Protein AF-A0AAD2HVL0-F1 (afdb_monomer_lite)

InterPro domains:
  IPR004648 Tetrapeptide transporter, OPT1/isp4 [PTHR22601] (493-923)
  IPR004813 Oligopeptide transporter, OPT superfamily [PF03169] (166-451)
  IPR004813 Oligopeptide transporter, OPT superfamily [PF03169] (498-897)
  IPR004813 Oligopeptide transporter, OPT superfamily [TIGR00728] (150-898)

Foldseek 3Di:
DDDDDDDDDDDDDDDDDPPDDDPVVVVVVVVVVVVVVVVVVVVVVVVVPPDPDPPPPLVVLCLQQVHDSVLLVQLLVQLVVDDPVLLLVLLVVCCVQCVQALQARVSSNVLSCCLPPPPVCVVDPVSNVVSSSSSSSLSSSQQQHARGSLLRLQFDLDDDPVDDAPAPLLVVLLLVLLQPLLQQLLQQLLFVVGFHAALLLSLVVSLVVQVVQCPADQDWDADPNDIHGSHPDDDALNSSLLSSLLNRLSNDQQCLCLLLVLVVQDPVVVVVVVVCVVDPDPVVVVVVPPDDPPVVVVVVVVVVVVSLVLSLLLLLLQSLLLLLLLLLLLLLLLLQFFQASLLQLLVLSLVSLSSCLSHPFQQDQFVNGRDGLVVLLVVLLVVLLVVLCCCPAVFVCQAAVQVQCLVPQFDLVSCQDCFFFQHQNPDLAGHPHVCLQPVAHFLLRFFQQQQPNQPPPPPDPPPDDDPDDDPDPPVPPPVCPVVLVRLLQGYLVNLSVVVSVVLVVCCVVCQQPQLQFFSFALFKAFQLRHGDDQVQQADPVQFGDPQSDLQGGDIGDHSLNLLLLLLLLLLQLLLVLLCCLSVVVSVVLSVVVVVDPPDDSCVVHVGSLSVLLPVFDADDSVVSVVSSVVSLVSQLCSCPVGDLVEHSCLLVLLSVLLVSVLSSQSSCCSNGVDGSFCQVVQLQVQLVVQPRALSSSSSSSSSNGSSSVSSNSSSSSSNSCSSNSNRNVSSVVSSSVSSSSSSVSSSVSVSCQSPPQPPALPPVRPQRSVRVVSVSSVSSSVVPPRNHCCQQQNVQHSSVVSNCSNVCSNCVVPVLSVVCVVDVSSSNHPPSSNSNSSNQTHSGHVSSHSSSNVVSCVLNPVCCSPRVSCSSNHSSSSVSSSSSSSSVSVVCCCVVDVRVPHHDDDCSVCVSCDHCSNVSDRSDRNDPVSGDDDDSNRGD

Structure (mmCIF, N/CA/C/O backbone):
data_AF-A0AAD2HVL0-F1
#
_entry.id   AF-A0AAD2HVL0-F1
#
loop_
_atom_site.group_PDB
_atom_site.id
_atom_site.type_symbol
_atom_site.label_atom_id
_atom_site.label_alt_id
_atom_site.label_comp_id
_atom_site.label_asym_id
_atom_site.label_entity_id
_atom_site.label_seq_id
_atom_site.pdbx_PDB_ins_code
_atom_site.Cartn_x
_atom_site.Cartn_y
_atom_site.Cartn_z
_atom_site.occupancy
_atom_site.B_iso_or_equiv
_atom_site.auth_seq_id
_atom_site.auth_comp_id
_atom_site.auth_asym_id
_atom_site.auth_atom_id
_atom_site.pdbx_PDB_model_num
ATOM 1 N N . MET A 1 1 ? 87.526 -24.181 8.440 1.00 32.03 1 MET A N 1
ATOM 2 C CA . MET A 1 1 ? 87.439 -22.928 7.664 1.00 32.03 1 MET A CA 1
ATOM 3 C C . MET A 1 1 ? 86.331 -22.134 8.340 1.00 32.03 1 MET A C 1
ATOM 5 O O . MET A 1 1 ? 85.196 -22.575 8.261 1.00 32.03 1 MET A O 1
ATOM 9 N N . GLN A 1 2 ? 86.684 -21.385 9.392 1.00 25.36 2 GLN A N 1
ATOM 10 C CA . GLN A 1 2 ? 86.914 -19.922 9.362 1.00 25.36 2 GLN A CA 1
ATOM 11 C C . GLN A 1 2 ? 85.606 -19.179 9.026 1.00 25.36 2 GLN A C 1
ATOM 13 O O . GLN A 1 2 ? 85.064 -19.403 7.951 1.00 25.36 2 GLN A O 1
ATOM 18 N N . GLU A 1 3 ? 84.938 -18.584 10.029 1.00 23.61 3 GLU A N 1
ATOM 19 C CA . GLU A 1 3 ? 85.052 -17.149 10.427 1.00 23.61 3 GLU A CA 1
ATOM 20 C C . GLU A 1 3 ? 84.408 -16.220 9.370 1.00 23.61 3 GLU A C 1
ATOM 22 O O . GLU A 1 3 ? 84.697 -16.385 8.193 1.00 23.61 3 GLU A O 1
ATOM 27 N N . SER A 1 4 ? 83.560 -15.221 9.649 1.00 23.33 4 SER A N 1
ATOM 28 C CA . SER A 1 4 ? 82.766 -14.801 10.829 1.00 23.33 4 SER A CA 1
ATOM 29 C C . SER A 1 4 ? 81.540 -13.972 10.299 1.00 23.33 4 SER A C 1
ATOM 31 O O . SER A 1 4 ? 81.357 -13.920 9.085 1.00 23.33 4 SER A O 1
ATOM 33 N N . GLU A 1 5 ? 80.596 -13.355 11.033 1.00 27.11 5 GLU A N 1
ATOM 34 C CA . GLU A 1 5 ? 80.420 -13.067 12.469 1.00 27.11 5 GLU A CA 1
ATOM 35 C C . GLU A 1 5 ? 78.942 -12.717 12.818 1.00 27.11 5 GLU A C 1
ATOM 37 O O . GLU A 1 5 ? 78.179 -12.293 11.957 1.00 27.11 5 GLU A O 1
ATOM 42 N N . GLY A 1 6 ? 78.571 -12.790 14.106 1.00 24.12 6 GLY A N 1
ATOM 43 C CA . GLY A 1 6 ? 77.857 -11.693 14.791 1.00 24.12 6 GLY A CA 1
ATOM 44 C C . GLY A 1 6 ? 76.332 -11.496 14.657 1.00 24.12 6 GLY A C 1
ATOM 45 O O . GLY A 1 6 ? 75.898 -10.485 14.116 1.00 24.12 6 GLY A O 1
ATOM 46 N N . MET A 1 7 ? 75.513 -12.321 15.327 1.00 23.73 7 MET A N 1
ATOM 47 C CA . MET A 1 7 ? 74.175 -11.904 15.804 1.00 23.73 7 MET A CA 1
ATOM 48 C C . MET A 1 7 ? 73.937 -12.386 17.242 1.00 23.73 7 MET A C 1
ATOM 50 O O . MET A 1 7 ? 73.742 -13.575 17.489 1.00 23.73 7 MET A O 1
ATOM 54 N N . GLY A 1 8 ? 73.980 -11.452 18.195 1.00 24.17 8 GLY A N 1
ATOM 55 C CA . GLY A 1 8 ? 73.719 -11.706 19.612 1.00 24.17 8 GLY A CA 1
ATOM 56 C C . GLY A 1 8 ? 72.229 -11.661 19.962 1.00 24.17 8 GLY A C 1
ATOM 57 O O . GLY A 1 8 ? 71.459 -10.909 19.369 1.00 24.17 8 GLY A O 1
ATOM 58 N N . VAL A 1 9 ? 71.838 -12.456 20.958 1.00 27.98 9 VAL A N 1
ATOM 59 C CA . VAL A 1 9 ? 70.497 -12.456 21.560 1.00 27.98 9 VAL A CA 1
ATOM 60 C C . VAL A 1 9 ? 70.470 -11.489 22.744 1.00 27.98 9 VAL A C 1
ATOM 62 O O . VAL A 1 9 ? 71.277 -11.655 23.656 1.00 27.98 9 VAL A O 1
ATOM 65 N N . SER A 1 10 ? 69.499 -10.570 22.803 1.00 21.80 10 SER A N 1
ATOM 66 C CA . SER A 1 10 ? 69.047 -9.992 24.080 1.00 21.80 10 SER A CA 1
ATOM 67 C C . SER A 1 10 ? 67.657 -9.344 24.004 1.00 21.80 10 SER A C 1
ATOM 69 O O . SER A 1 10 ? 67.450 -8.390 23.262 1.00 21.80 10 SER A O 1
ATOM 71 N N . GLU A 1 11 ? 66.780 -9.831 24.883 1.00 23.42 11 GLU A N 1
ATOM 72 C CA . GLU A 1 11 ? 65.733 -9.093 25.611 1.00 23.42 11 GLU A CA 1
ATOM 73 C C . GLU A 1 11 ? 64.478 -8.562 24.886 1.00 23.42 11 GLU A C 1
ATOM 75 O O . GLU A 1 11 ? 64.481 -7.697 24.015 1.00 23.42 11 GLU A O 1
ATOM 80 N N . SER A 1 12 ? 63.341 -9.050 25.388 1.00 24.33 12 SER A N 1
ATOM 81 C CA . SER A 1 12 ? 61.992 -8.536 25.162 1.00 24.33 12 SER A CA 1
ATOM 82 C C . SER A 1 12 ? 61.773 -7.163 25.817 1.00 24.33 12 SER A C 1
ATOM 84 O O . SER A 1 12 ? 62.052 -7.027 27.014 1.00 24.33 12 SER A O 1
ATOM 86 N N . PRO A 1 13 ? 61.146 -6.184 25.141 1.00 26.78 13 PRO A N 1
ATOM 87 C CA . PRO A 1 13 ? 60.642 -4.994 25.811 1.00 26.78 13 PRO A CA 1
ATOM 88 C C . PRO A 1 13 ? 59.365 -5.331 26.594 1.00 26.78 13 PRO A C 1
ATOM 90 O O . PRO A 1 13 ? 58.341 -5.723 26.037 1.00 26.78 13 PRO A O 1
ATOM 93 N N . SER A 1 14 ? 59.422 -5.156 27.912 1.00 23.36 14 SER A N 1
ATOM 94 C CA . SER A 1 14 ? 58.279 -5.298 28.817 1.00 23.36 14 SER A CA 1
ATOM 95 C C . SER A 1 14 ? 57.161 -4.295 28.493 1.00 23.36 14 SER A C 1
ATOM 97 O O . SER A 1 14 ? 57.414 -3.086 28.467 1.00 23.36 14 SER A O 1
ATOM 99 N N . PHE A 1 15 ? 55.916 -4.763 28.361 1.00 25.17 15 PHE A N 1
ATOM 100 C CA . PHE A 1 15 ? 54.741 -3.887 28.327 1.00 25.17 15 PHE A CA 1
ATOM 101 C C . PHE A 1 15 ? 54.583 -3.159 29.672 1.00 25.17 15 PHE A C 1
ATOM 103 O O . PHE A 1 15 ? 54.232 -3.763 30.683 1.00 25.17 15 PHE A O 1
ATOM 110 N N . ARG A 1 16 ? 54.824 -1.841 29.691 1.00 25.50 16 ARG A N 1
ATOM 111 C CA . ARG A 1 16 ? 54.450 -0.982 30.825 1.00 25.50 16 ARG A CA 1
ATOM 112 C C . ARG A 1 16 ? 52.984 -0.579 30.699 1.00 25.50 16 ARG A C 1
ATOM 114 O O . ARG A 1 16 ? 52.601 0.036 29.707 1.00 25.50 16 ARG A O 1
ATOM 121 N N . CYS A 1 17 ? 52.188 -0.855 31.729 1.00 25.89 17 CYS A N 1
ATOM 122 C CA . CYS A 1 17 ? 50.806 -0.387 31.818 1.00 25.89 17 CYS A CA 1
ATOM 123 C C . CYS A 1 17 ? 50.741 1.150 31.835 1.00 25.89 17 CYS A C 1
ATOM 125 O O . CYS A 1 17 ? 51.149 1.784 32.810 1.00 25.89 17 CYS A O 1
ATOM 127 N N . LEU A 1 18 ? 50.168 1.752 30.790 1.00 28.14 18 LEU A N 1
ATOM 128 C CA . LEU A 1 18 ? 49.839 3.178 30.753 1.00 28.14 18 LEU A CA 1
ATOM 129 C C . LEU A 1 18 ? 48.462 3.434 31.389 1.00 28.14 18 LEU A C 1
ATOM 131 O O . LEU A 1 18 ? 47.473 3.720 30.717 1.00 28.14 18 LEU A O 1
ATOM 135 N N . HIS A 1 19 ? 48.408 3.376 32.722 1.00 32.56 19 HIS A N 1
ATOM 136 C CA . HIS A 1 19 ? 47.293 3.939 33.489 1.00 32.56 19 HIS A CA 1
ATOM 137 C C . HIS A 1 19 ? 47.349 5.478 33.466 1.00 32.56 19 HIS A C 1
ATOM 139 O O . HIS A 1 19 ? 47.822 6.101 34.413 1.00 32.56 19 HIS A O 1
ATOM 145 N N . SER A 1 20 ? 46.895 6.096 32.371 1.00 28.66 20 SER A N 1
ATOM 146 C CA . SER A 1 20 ? 46.259 7.433 32.324 1.00 28.66 20 SER A CA 1
ATOM 147 C C . SER A 1 20 ? 46.078 7.908 30.877 1.00 28.66 20 SER A C 1
ATOM 149 O O . SER A 1 20 ? 47.040 8.203 30.173 1.00 28.66 20 SER A O 1
ATOM 151 N N . CYS A 1 21 ? 44.828 8.047 30.430 1.00 28.72 21 CYS A N 1
ATOM 152 C CA . CYS A 1 21 ? 44.535 8.733 29.172 1.00 28.72 21 CYS A CA 1
ATOM 153 C C . CYS A 1 21 ? 44.620 10.251 29.381 1.00 28.72 21 CYS A C 1
ATOM 155 O O . CYS A 1 21 ? 43.866 10.810 30.176 1.00 28.72 21 CYS A O 1
ATOM 157 N N . THR A 1 22 ? 45.504 10.924 28.644 1.00 32.38 22 THR A N 1
ATOM 158 C CA . THR A 1 22 ? 45.572 12.394 28.570 1.00 32.38 22 THR A CA 1
ATOM 159 C C . THR A 1 22 ? 45.562 12.855 27.104 1.00 32.38 22 THR A C 1
ATOM 161 O O . THR A 1 22 ? 45.905 12.066 26.218 1.00 32.38 22 THR A O 1
ATOM 164 N N . PRO A 1 23 ? 45.174 14.113 26.800 1.00 34.19 23 PRO A N 1
ATOM 165 C CA . PRO A 1 23 ? 44.952 14.563 25.417 1.00 34.19 23 PRO A CA 1
ATOM 166 C C . PRO A 1 23 ? 46.176 14.494 24.487 1.00 34.19 23 PRO A C 1
ATOM 168 O O . PRO A 1 23 ? 46.014 14.504 23.270 1.00 34.19 23 PRO A O 1
ATOM 171 N N . ALA A 1 24 ? 47.391 14.388 25.036 1.00 31.39 24 ALA A N 1
ATOM 172 C CA . ALA A 1 24 ? 48.635 14.326 24.267 1.00 31.39 24 ALA A CA 1
ATOM 173 C C . ALA A 1 24 ? 48.801 13.040 23.428 1.00 31.39 24 ALA A C 1
ATOM 175 O O . ALA A 1 24 ? 49.594 13.032 22.494 1.00 31.39 24 ALA A O 1
ATOM 176 N N . ALA A 1 25 ? 48.048 11.969 23.709 1.00 35.03 25 ALA A N 1
ATOM 177 C CA . ALA A 1 25 ? 48.125 10.725 22.933 1.00 35.03 25 ALA A CA 1
ATOM 178 C C . ALA A 1 25 ? 47.490 10.822 21.527 1.00 35.03 25 ALA A C 1
ATOM 180 O O . ALA A 1 25 ? 47.708 9.950 20.691 1.00 35.03 25 ALA A O 1
ATOM 181 N N . TRP A 1 26 ? 46.706 11.870 21.248 1.00 33.84 26 TRP A N 1
ATOM 182 C CA . TRP A 1 26 ? 46.037 12.046 19.952 1.00 33.84 26 TRP A CA 1
ATOM 183 C C . TRP A 1 26 ? 46.928 12.687 18.878 1.00 33.84 26 TRP A C 1
ATOM 185 O O . TRP A 1 26 ? 46.721 12.437 17.692 1.00 33.84 26 TRP A O 1
ATOM 195 N N . SER A 1 27 ? 47.940 13.475 19.259 1.00 33.62 27 SER A N 1
ATOM 196 C CA . SER A 1 27 ? 48.838 14.135 18.298 1.00 33.62 27 SER A CA 1
ATOM 197 C C . SER A 1 27 ? 49.895 13.202 17.697 1.00 33.62 27 SER A C 1
ATOM 199 O O . SER A 1 27 ? 50.437 13.516 16.642 1.00 33.62 27 SER A O 1
ATOM 201 N N . SER A 1 28 ? 50.171 12.051 18.319 1.00 35.00 28 SER A N 1
ATOM 202 C CA . SER A 1 28 ? 51.105 11.038 17.803 1.00 35.00 28 SER A CA 1
ATOM 203 C C . SER A 1 28 ? 50.456 9.999 16.879 1.00 35.00 28 SER A C 1
ATOM 205 O O . SER A 1 28 ? 51.160 9.379 16.087 1.00 35.00 28 SER A O 1
ATOM 207 N N . LEU A 1 29 ? 49.131 9.822 16.940 1.00 36.81 29 LEU A N 1
ATOM 208 C CA . LEU A 1 29 ? 48.394 8.871 16.094 1.00 36.81 29 LEU A CA 1
ATOM 209 C C . LEU A 1 29 ? 48.020 9.446 14.719 1.00 36.81 29 LEU A C 1
ATOM 211 O O . LEU A 1 29 ? 47.991 8.703 13.738 1.00 36.81 29 LEU A O 1
ATOM 215 N N . LEU A 1 30 ? 47.784 10.760 14.629 1.00 35.59 30 LEU A N 1
ATOM 216 C CA . LEU A 1 30 ? 47.467 11.445 13.369 1.00 35.59 30 LEU A CA 1
ATOM 217 C C . LEU A 1 30 ? 48.532 11.216 12.272 1.00 35.59 30 LEU A C 1
ATOM 219 O O . LEU A 1 30 ? 48.151 10.734 11.206 1.00 35.59 30 LEU A O 1
ATOM 223 N N . PRO A 1 31 ? 49.847 11.414 12.519 1.00 36.50 31 PRO A N 1
ATOM 224 C CA . PRO A 1 31 ? 50.876 11.175 11.503 1.00 36.50 31 PRO A CA 1
ATOM 225 C C . PRO A 1 31 ? 50.992 9.709 11.066 1.00 36.50 31 PRO A C 1
ATOM 227 O O . PRO A 1 31 ? 51.439 9.435 9.957 1.00 36.50 31 PRO A O 1
ATOM 230 N N . MET A 1 32 ? 50.612 8.750 11.919 1.00 35.22 32 MET A N 1
ATOM 231 C CA . MET A 1 32 ? 50.664 7.324 11.578 1.00 35.22 32 MET A CA 1
ATOM 232 C C . MET A 1 32 ? 49.505 6.924 10.658 1.00 35.22 32 MET A C 1
ATOM 234 O O . MET A 1 32 ? 49.729 6.225 9.673 1.00 35.22 32 MET A O 1
ATOM 238 N N . ALA A 1 33 ? 48.294 7.424 10.926 1.00 36.66 33 ALA A N 1
ATOM 239 C CA . ALA A 1 33 ? 47.145 7.235 10.041 1.00 36.66 33 ALA A CA 1
ATOM 240 C C . ALA A 1 33 ? 47.350 7.930 8.682 1.00 36.66 33 ALA A C 1
ATOM 242 O O . ALA A 1 33 ? 47.062 7.358 7.635 1.00 36.66 33 ALA A O 1
ATOM 243 N N . GLU A 1 34 ? 47.910 9.141 8.689 1.00 37.00 34 GLU A N 1
ATOM 244 C CA . GLU A 1 34 ? 48.232 9.898 7.476 1.00 37.00 34 GLU A CA 1
ATOM 245 C C . GLU A 1 34 ? 49.319 9.196 6.639 1.00 37.00 34 GLU A C 1
ATOM 247 O O . GLU A 1 34 ? 49.257 9.192 5.409 1.00 37.00 34 GLU A O 1
ATOM 252 N N . LYS A 1 35 ? 50.272 8.510 7.285 1.00 31.06 35 LYS A N 1
ATOM 253 C CA . LYS A 1 35 ? 51.286 7.698 6.599 1.00 31.06 35 LYS A CA 1
ATOM 254 C C . LYS A 1 35 ? 50.711 6.416 5.983 1.00 31.06 35 LYS A C 1
ATOM 256 O O . LYS A 1 35 ? 51.033 6.127 4.836 1.00 31.06 35 LYS A O 1
ATOM 261 N N . GLU A 1 36 ? 49.819 5.700 6.677 1.00 34.62 36 GLU A N 1
ATOM 262 C CA . GLU A 1 36 ? 49.111 4.535 6.108 1.00 34.62 36 GLU A CA 1
ATOM 263 C C . GLU A 1 36 ? 48.216 4.898 4.910 1.00 34.62 36 GLU A C 1
ATOM 265 O O . GLU A 1 36 ? 48.064 4.093 3.989 1.00 34.62 36 GLU A O 1
ATOM 270 N N . ILE A 1 37 ? 47.597 6.083 4.923 1.00 40.12 37 ILE A N 1
ATOM 271 C CA . ILE A 1 37 ? 46.788 6.581 3.801 1.00 40.12 37 ILE A CA 1
ATOM 272 C C . ILE A 1 37 ? 47.698 6.872 2.599 1.00 40.12 37 ILE A C 1
ATOM 274 O O . ILE A 1 37 ? 47.464 6.336 1.519 1.00 40.12 37 ILE A O 1
ATOM 278 N N . ASN A 1 38 ? 48.797 7.606 2.802 1.00 31.77 38 ASN A N 1
ATOM 279 C CA . ASN A 1 38 ? 49.760 7.907 1.736 1.00 31.77 38 ASN A CA 1
ATOM 280 C C . ASN A 1 38 ? 50.478 6.653 1.179 1.00 31.77 38 ASN A C 1
ATOM 282 O O . ASN A 1 38 ? 50.760 6.587 -0.019 1.00 31.77 38 ASN A O 1
ATOM 286 N N . GLU A 1 39 ? 50.748 5.625 1.993 1.00 29.83 39 GLU A N 1
ATOM 287 C CA . GLU A 1 39 ? 51.243 4.329 1.491 1.00 29.83 39 GLU A CA 1
ATOM 288 C C . GLU A 1 39 ? 50.189 3.606 0.636 1.00 29.83 39 GLU A C 1
ATOM 290 O O . GLU A 1 39 ? 50.513 3.096 -0.436 1.00 29.83 39 GLU A O 1
ATOM 295 N N . LYS A 1 40 ? 48.909 3.624 1.030 1.00 36.50 40 LYS A N 1
ATOM 296 C CA . LYS A 1 40 ? 47.827 3.043 0.213 1.00 36.50 40 LYS A CA 1
ATOM 297 C C . LYS A 1 40 ? 47.625 3.803 -1.101 1.00 36.50 40 LYS A C 1
ATOM 299 O O . LYS A 1 40 ? 47.470 3.160 -2.138 1.00 36.50 40 LYS A O 1
ATOM 304 N N . ASP A 1 41 ? 47.695 5.132 -1.094 1.00 33.81 41 ASP A N 1
ATOM 305 C CA . ASP A 1 41 ? 47.529 5.942 -2.307 1.00 33.81 41 ASP A CA 1
ATOM 306 C C . ASP A 1 41 ? 48.756 5.901 -3.243 1.00 33.81 41 ASP A C 1
ATOM 308 O O . ASP A 1 41 ? 48.592 5.943 -4.461 1.00 33.81 41 ASP A O 1
ATOM 312 N N . SER A 1 42 ? 49.976 5.695 -2.730 1.00 26.92 42 SER A N 1
ATOM 313 C CA . SER A 1 42 ? 51.169 5.466 -3.574 1.00 26.92 42 SER A CA 1
ATOM 314 C C . SER A 1 42 ? 51.237 4.054 -4.184 1.00 26.92 42 SER A C 1
ATOM 316 O O . SER A 1 42 ? 51.710 3.877 -5.312 1.00 26.92 42 SER A O 1
ATOM 318 N N . VAL A 1 43 ? 50.682 3.037 -3.515 1.00 32.59 43 VAL A N 1
ATOM 319 C CA . VAL A 1 43 ? 50.426 1.717 -4.131 1.00 32.59 43 VAL A CA 1
ATOM 320 C C . VAL A 1 43 ? 49.313 1.811 -5.192 1.00 32.59 43 VAL A C 1
ATOM 322 O O . VAL A 1 43 ? 49.362 1.141 -6.229 1.00 32.59 43 VAL A O 1
ATOM 325 N N . ARG A 1 44 ? 48.336 2.702 -4.990 1.00 32.34 44 ARG A N 1
ATOM 326 C CA . ARG A 1 44 ? 47.267 2.993 -5.957 1.00 32.34 44 ARG A CA 1
ATOM 327 C C . ARG A 1 44 ? 47.759 3.772 -7.184 1.00 32.34 44 ARG A C 1
ATOM 329 O O . ARG A 1 44 ? 47.273 3.522 -8.281 1.00 32.34 44 ARG A O 1
ATOM 336 N N . SER A 1 45 ? 48.735 4.672 -7.034 1.00 29.77 45 SER A N 1
ATOM 337 C CA . SER A 1 45 ? 49.308 5.427 -8.160 1.00 29.77 45 SER A CA 1
ATOM 338 C C . SER A 1 45 ? 50.327 4.622 -8.976 1.00 29.77 45 SER A C 1
ATOM 340 O O . SER A 1 45 ? 50.357 4.737 -10.199 1.00 29.77 45 SER A O 1
ATOM 342 N N . SER A 1 46 ? 51.128 3.765 -8.335 1.00 27.48 46 SER A N 1
ATOM 343 C CA . SER A 1 46 ? 52.113 2.919 -9.032 1.00 27.48 46 SER A CA 1
ATOM 344 C C . SER A 1 46 ? 51.463 1.823 -9.885 1.00 27.48 46 SER A C 1
ATOM 346 O O . SER A 1 46 ? 51.925 1.551 -10.992 1.00 27.48 46 SER A O 1
ATOM 348 N N . SER A 1 47 ? 50.335 1.260 -9.442 1.00 28.17 47 SER A N 1
ATOM 349 C CA . SER A 1 47 ? 49.561 0.276 -10.218 1.00 28.17 47 SER A CA 1
ATOM 350 C C . SER A 1 47 ? 48.857 0.854 -11.460 1.00 28.17 47 SER A C 1
ATOM 352 O O . SER A 1 47 ? 48.541 0.097 -12.379 1.00 28.17 47 SER A O 1
ATOM 354 N N . LEU A 1 48 ? 48.680 2.180 -11.540 1.00 36.38 48 LEU A N 1
ATOM 355 C CA . LEU A 1 48 ? 48.134 2.883 -12.711 1.00 36.38 48 LEU A CA 1
ATOM 356 C C . LEU A 1 48 ? 49.171 3.135 -13.826 1.00 36.38 48 LEU A C 1
ATOM 358 O O . LEU A 1 48 ? 48.784 3.452 -14.949 1.00 36.38 48 LEU A O 1
ATOM 362 N N . GLY A 1 49 ? 50.474 3.002 -13.545 1.00 29.36 49 GLY A N 1
ATOM 363 C CA . GLY A 1 49 ? 51.542 3.347 -14.495 1.00 29.36 49 GLY A CA 1
ATOM 364 C C . GLY A 1 49 ? 51.905 2.259 -15.515 1.00 29.36 49 GLY A C 1
ATOM 365 O O . GLY A 1 49 ? 52.311 2.581 -16.629 1.00 29.36 49 GLY A O 1
ATOM 366 N N . GLU A 1 50 ? 51.769 0.974 -15.164 1.00 29.70 50 GLU A N 1
ATOM 367 C CA . GLU A 1 50 ? 52.346 -0.137 -15.952 1.00 29.70 50 GLU A CA 1
ATOM 368 C C . GLU A 1 50 ? 51.350 -0.920 -16.828 1.00 29.70 50 GLU A C 1
ATOM 370 O O . GLU A 1 50 ? 51.759 -1.804 -17.584 1.00 29.70 50 GLU A O 1
ATOM 375 N N . LYS A 1 51 ? 50.047 -0.616 -16.777 1.00 28.27 51 LYS A N 1
ATOM 376 C CA . LYS A 1 51 ? 49.033 -1.281 -17.616 1.00 28.27 51 LYS A CA 1
ATOM 377 C C . LYS A 1 51 ? 48.142 -0.269 -18.324 1.00 28.27 51 LYS A C 1
ATOM 379 O O . LYS A 1 51 ? 47.170 0.225 -17.766 1.00 28.27 51 LYS A O 1
ATOM 384 N N . GLY A 1 52 ? 48.446 -0.009 -19.594 1.00 30.81 52 GLY A N 1
ATOM 385 C CA . GLY A 1 52 ? 47.563 0.770 -20.457 1.00 30.81 52 GLY A CA 1
ATOM 386 C C . GLY A 1 52 ? 46.231 0.048 -20.693 1.00 30.81 52 GLY A C 1
ATOM 387 O O . GLY A 1 52 ? 46.216 -1.047 -21.252 1.00 30.81 52 GLY A O 1
ATOM 388 N N . GLY A 1 53 ? 45.120 0.681 -20.309 1.00 34.84 53 GLY A N 1
ATOM 389 C CA . GLY A 1 53 ? 43.764 0.231 -20.637 1.00 34.84 53 GLY A CA 1
ATOM 390 C C . GLY A 1 53 ? 42.767 0.379 -19.485 1.00 34.84 53 GLY A C 1
ATOM 391 O O . GLY A 1 53 ? 42.958 -0.185 -18.415 1.00 34.84 53 GLY A O 1
ATOM 392 N N . VAL A 1 54 ? 41.652 1.069 -19.752 1.00 41.47 54 VAL A N 1
ATOM 393 C CA . VAL A 1 54 ? 40.532 1.394 -18.832 1.00 41.47 54 VAL A CA 1
ATOM 394 C C . VAL A 1 54 ? 39.668 0.153 -18.482 1.00 41.47 54 VAL A C 1
ATOM 396 O O . VAL A 1 54 ? 38.456 0.229 -18.339 1.00 41.47 54 VAL A O 1
ATOM 399 N N . LEU A 1 55 ? 40.275 -1.036 -18.423 1.00 38.69 55 LEU A N 1
ATOM 400 C CA . LEU A 1 55 ? 39.597 -2.334 -18.264 1.00 38.69 55 LEU A CA 1
ATOM 401 C C . LEU A 1 55 ? 39.756 -2.953 -16.864 1.00 38.69 55 LEU A C 1
ATOM 403 O O . LEU A 1 55 ? 38.999 -3.860 -16.518 1.00 38.69 55 LEU A O 1
ATOM 407 N N . ALA A 1 56 ? 40.686 -2.442 -16.054 1.00 39.56 56 ALA A N 1
ATOM 408 C CA . ALA A 1 56 ? 40.699 -2.631 -14.604 1.00 39.56 56 ALA A CA 1
ATOM 409 C C . ALA A 1 56 ? 40.011 -1.403 -13.964 1.00 39.56 56 ALA A C 1
ATOM 411 O O . ALA A 1 56 ? 40.487 -0.289 -14.158 1.00 39.56 56 ALA A O 1
ATOM 412 N N . ASP A 1 57 ? 38.872 -1.489 -13.271 1.00 54.75 57 ASP A N 1
ATOM 413 C CA . ASP A 1 57 ? 38.129 -2.668 -12.807 1.00 54.75 57 ASP A CA 1
ATOM 414 C C . ASP A 1 57 ? 36.627 -2.557 -13.135 1.00 54.75 57 ASP A C 1
ATOM 416 O O . ASP A 1 57 ? 35.885 -1.833 -12.464 1.00 54.75 57 ASP A O 1
ATOM 420 N N . ILE A 1 58 ? 36.138 -3.336 -14.112 1.00 59.44 58 ILE A N 1
ATOM 421 C CA . ILE A 1 58 ? 34.694 -3.395 -14.429 1.00 59.44 58 ILE A CA 1
ATOM 422 C C . ILE A 1 58 ? 33.864 -3.823 -13.204 1.00 59.44 58 ILE A C 1
ATOM 424 O O . ILE A 1 58 ? 32.759 -3.323 -13.019 1.00 59.44 58 ILE A O 1
ATOM 428 N N . GLU A 1 59 ? 34.376 -4.707 -12.339 1.00 57.28 59 GLU A N 1
ATOM 429 C CA . GLU A 1 59 ? 33.654 -5.170 -11.140 1.00 57.28 59 GLU A CA 1
ATOM 430 C C . GLU A 1 59 ? 33.562 -4.109 -10.026 1.00 57.28 59 GLU A C 1
ATOM 432 O O . GLU A 1 59 ? 32.552 -4.048 -9.315 1.00 57.28 59 GLU A O 1
ATOM 437 N N . VAL A 1 60 ? 34.570 -3.237 -9.889 1.00 61.91 60 VAL A N 1
ATOM 438 C CA . VAL A 1 60 ? 34.524 -2.107 -8.943 1.00 61.91 60 VAL A CA 1
ATOM 439 C C . VAL A 1 60 ? 33.506 -1.084 -9.436 1.00 61.91 60 VAL A C 1
ATOM 441 O O . VAL A 1 60 ? 32.573 -0.755 -8.702 1.00 61.91 60 VAL A O 1
ATOM 444 N N . LEU A 1 61 ? 33.600 -0.695 -10.713 1.00 62.00 61 LEU A N 1
ATOM 445 C CA . LEU A 1 61 ? 32.648 0.216 -11.345 1.00 62.00 61 LEU A CA 1
ATOM 446 C C . LEU A 1 61 ? 31.212 -0.340 -11.273 1.00 62.00 61 LEU A C 1
ATOM 448 O O . LEU A 1 61 ? 30.288 0.368 -10.886 1.00 62.00 61 LEU A O 1
ATOM 452 N N . ALA A 1 62 ? 31.013 -1.639 -11.523 1.00 60.59 62 ALA A N 1
ATOM 453 C CA . ALA A 1 62 ? 29.715 -2.305 -11.378 1.00 60.59 62 ALA A CA 1
ATOM 454 C C . ALA A 1 62 ? 29.122 -2.200 -9.967 1.00 60.59 62 ALA A C 1
ATOM 456 O O . ALA A 1 62 ? 27.904 -2.067 -9.807 1.00 60.59 62 ALA A O 1
ATOM 457 N N . THR A 1 63 ? 29.977 -2.234 -8.945 1.00 61.72 63 THR A N 1
ATOM 458 C CA . THR A 1 63 ? 29.575 -2.121 -7.541 1.00 61.72 63 THR A CA 1
ATOM 459 C C . THR A 1 63 ? 29.199 -0.682 -7.171 1.00 61.72 63 THR A C 1
ATOM 461 O O . THR A 1 63 ? 28.253 -0.475 -6.407 1.00 61.72 63 THR A O 1
ATOM 464 N N . GLU A 1 64 ? 29.892 0.314 -7.729 1.00 63.28 64 GLU A N 1
ATOM 465 C CA . GLU A 1 64 ? 29.642 1.743 -7.487 1.00 63.28 64 GLU A CA 1
ATOM 466 C C . GLU A 1 64 ? 28.392 2.255 -8.228 1.00 63.28 64 GLU A C 1
ATOM 468 O O . GLU A 1 64 ? 27.540 2.899 -7.607 1.00 63.28 64 GLU A O 1
ATOM 473 N N . ILE A 1 65 ? 28.236 1.879 -9.503 1.00 60.50 65 ILE A N 1
ATOM 474 C CA . ILE A 1 65 ? 27.098 2.202 -10.393 1.00 60.50 65 ILE A CA 1
ATOM 475 C C . ILE A 1 65 ? 25.837 1.364 -10.064 1.00 60.50 65 ILE A C 1
ATOM 477 O O . ILE A 1 65 ? 24.706 1.698 -10.435 1.00 60.50 65 ILE A O 1
ATOM 481 N N . GLN A 1 66 ? 26.002 0.247 -9.345 1.00 68.56 66 GLN A N 1
ATOM 482 C CA . GLN A 1 66 ? 24.968 -0.780 -9.139 1.00 68.56 66 GLN A CA 1
ATOM 483 C C . GLN A 1 66 ? 24.408 -1.298 -10.479 1.00 68.56 66 GLN A C 1
ATOM 485 O O . GLN A 1 66 ? 23.194 -1.335 -10.704 1.00 68.56 66 GLN A O 1
ATOM 490 N N . ALA A 1 67 ? 25.289 -1.702 -11.392 1.00 69.00 67 ALA A N 1
ATOM 491 C CA . ALA A 1 67 ? 24.929 -2.273 -12.690 1.00 69.00 67 ALA A CA 1
ATOM 492 C C . ALA A 1 67 ? 25.480 -3.694 -12.866 1.00 69.00 67 ALA A C 1
ATOM 494 O O . ALA A 1 67 ? 26.410 -4.113 -12.179 1.00 69.00 67 ALA A O 1
ATOM 495 N N . VAL A 1 68 ? 24.882 -4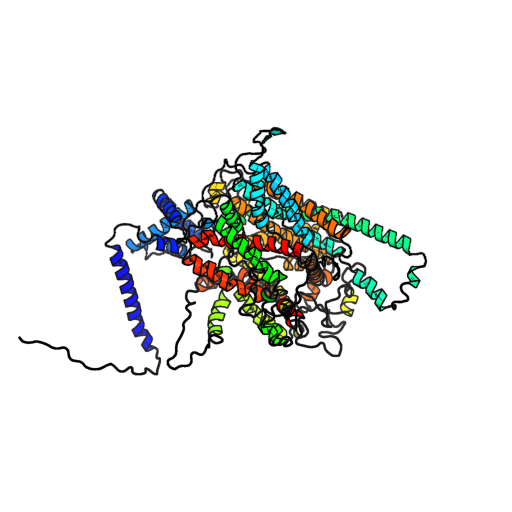.460 -13.780 1.00 71.50 68 VAL A N 1
ATOM 496 C CA . VAL A 1 68 ? 25.414 -5.765 -14.199 1.00 71.50 68 VAL A CA 1
ATOM 497 C C . VAL A 1 68 ? 26.512 -5.512 -15.248 1.00 71.50 68 VAL A C 1
ATOM 499 O O . VAL A 1 68 ? 26.358 -4.579 -16.034 1.00 71.50 68 VAL A O 1
ATOM 502 N N . PRO A 1 69 ? 27.601 -6.309 -15.316 1.00 68.88 69 PRO A N 1
ATOM 503 C CA . PRO A 1 69 ? 28.674 -6.090 -16.292 1.00 68.88 69 PRO A CA 1
ATOM 504 C C . PRO A 1 69 ? 28.198 -5.925 -17.745 1.00 68.88 69 PRO A C 1
ATOM 506 O O . PRO A 1 69 ? 28.704 -5.054 -18.445 1.00 68.88 69 PRO A O 1
ATOM 509 N N . ASP A 1 70 ? 27.176 -6.673 -18.173 1.00 74.81 70 ASP A N 1
ATOM 510 C CA . ASP A 1 70 ? 26.581 -6.550 -19.513 1.00 74.81 70 ASP A CA 1
ATOM 511 C C . ASP A 1 70 ? 25.988 -5.147 -19.783 1.00 74.81 70 ASP A C 1
ATOM 513 O O . ASP A 1 70 ? 26.180 -4.602 -20.870 1.00 74.81 70 ASP A O 1
ATOM 517 N N . ASP A 1 71 ? 25.321 -4.528 -18.794 1.00 76.75 71 ASP A N 1
ATOM 518 C CA . ASP A 1 71 ? 24.769 -3.164 -18.912 1.00 76.75 71 ASP A CA 1
ATOM 519 C C . ASP A 1 71 ? 25.893 -2.122 -19.058 1.00 76.75 71 ASP A C 1
ATOM 521 O O . ASP A 1 71 ? 25.754 -1.133 -19.775 1.00 76.75 71 ASP A O 1
ATOM 525 N N . ILE A 1 72 ? 27.018 -2.343 -18.369 1.00 76.19 72 ILE A N 1
ATOM 526 C CA . ILE A 1 72 ? 28.196 -1.461 -18.391 1.00 76.19 72 ILE A CA 1
ATOM 527 C C . ILE A 1 72 ? 28.914 -1.573 -19.732 1.00 76.19 72 ILE A C 1
ATOM 529 O O . ILE A 1 72 ? 29.381 -0.565 -20.256 1.00 76.19 72 ILE A O 1
ATOM 533 N N . LEU A 1 73 ? 28.969 -2.769 -20.321 1.00 80.75 73 LEU A N 1
ATOM 534 C CA . LEU A 1 73 ? 29.489 -2.956 -21.672 1.00 80.75 73 LEU A CA 1
ATOM 535 C C . LEU A 1 73 ? 28.633 -2.191 -22.695 1.00 80.75 73 LEU A C 1
ATOM 537 O O . LEU A 1 73 ? 29.197 -1.390 -23.441 1.00 80.75 73 LEU A O 1
ATOM 541 N N . GLU A 1 74 ? 27.299 -2.334 -22.663 1.00 83.00 74 GLU A N 1
ATOM 542 C CA . GLU A 1 74 ? 26.381 -1.600 -23.559 1.00 83.00 74 GLU A CA 1
ATOM 543 C C . GLU A 1 74 ? 26.495 -0.072 -23.367 1.00 83.00 74 GLU A C 1
ATOM 545 O O . GLU A 1 74 ? 26.615 0.679 -24.339 1.00 83.00 74 GLU A O 1
ATOM 550 N N . ALA A 1 75 ? 26.556 0.400 -22.115 1.00 84.69 75 ALA A N 1
ATOM 551 C CA . ALA A 1 75 ? 26.769 1.813 -21.801 1.00 84.69 75 ALA A CA 1
ATOM 552 C C . ALA A 1 75 ? 28.150 2.322 -22.258 1.00 84.69 75 ALA A C 1
ATOM 554 O O . ALA A 1 75 ? 28.240 3.406 -22.829 1.00 84.69 75 ALA A O 1
ATOM 555 N N . SER A 1 76 ? 29.227 1.551 -22.069 1.00 83.12 76 SER A N 1
ATOM 556 C CA . SER A 1 76 ? 30.586 1.945 -22.477 1.00 83.12 76 SER A CA 1
ATOM 557 C C . SER A 1 76 ? 30.766 1.996 -24.000 1.00 83.12 76 SER A C 1
ATOM 559 O O . SER A 1 76 ? 31.616 2.732 -24.503 1.00 83.12 76 SER A O 1
ATOM 561 N N . GLU A 1 77 ? 29.968 1.235 -24.753 1.00 86.75 77 GLU A N 1
ATOM 562 C CA . GLU A 1 77 ? 29.930 1.310 -26.211 1.00 86.75 77 GLU A CA 1
ATOM 563 C C . GLU A 1 77 ? 29.185 2.568 -26.679 1.00 86.75 77 GLU A C 1
ATOM 565 O O . GLU A 1 77 ? 29.730 3.340 -27.469 1.00 86.75 77 GLU A O 1
ATOM 570 N N . TYR A 1 78 ? 28.011 2.853 -26.107 1.00 86.12 78 TYR A N 1
ATOM 571 C CA . TYR A 1 78 ? 27.258 4.083 -26.376 1.00 86.12 78 TYR A CA 1
ATOM 572 C C . TYR A 1 78 ? 28.017 5.357 -25.961 1.00 86.12 78 TYR A C 1
ATOM 574 O O . TYR A 1 78 ? 27.984 6.363 -26.673 1.00 86.12 78 TYR A O 1
ATOM 582 N N . ALA A 1 79 ? 28.791 5.302 -24.872 1.00 86.25 79 ALA A N 1
ATOM 583 C CA . ALA A 1 79 ? 29.653 6.388 -24.395 1.00 86.25 79 ALA A CA 1
ATOM 584 C C . ALA A 1 79 ? 30.709 6.847 -25.422 1.00 86.25 79 ALA A C 1
ATOM 586 O O . ALA A 1 79 ? 31.248 7.945 -25.295 1.00 86.25 79 ALA A O 1
ATOM 587 N N . LYS A 1 80 ? 31.014 6.028 -26.440 1.00 88.06 80 LYS A N 1
ATOM 588 C CA . LYS A 1 80 ? 31.901 6.394 -27.561 1.00 88.06 80 LYS A CA 1
ATOM 589 C C . LYS A 1 80 ? 31.188 7.213 -28.640 1.00 88.06 80 LYS A C 1
ATOM 591 O O . LYS A 1 80 ? 31.860 7.854 -29.440 1.00 88.06 80 LYS A O 1
ATOM 596 N N . THR A 1 81 ? 29.855 7.168 -28.686 1.00 89.25 81 THR A N 1
ATOM 597 C CA . THR A 1 81 ? 29.033 7.898 -29.669 1.00 89.25 81 THR A CA 1
ATOM 598 C C . THR A 1 81 ? 28.519 9.247 -29.169 1.00 89.25 81 THR A C 1
ATOM 600 O O . THR A 1 81 ? 28.106 10.064 -29.985 1.00 89.25 81 THR A O 1
ATOM 603 N N . MET A 1 82 ? 28.559 9.496 -27.856 1.00 85.06 82 MET A N 1
ATOM 604 C CA . MET A 1 82 ? 28.126 10.766 -27.267 1.00 85.06 82 MET A CA 1
ATOM 605 C C . MET A 1 82 ? 29.156 11.878 -27.488 1.00 85.06 82 MET A C 1
ATOM 607 O O . MET A 1 82 ? 30.361 11.668 -27.333 1.00 85.06 82 MET A O 1
ATOM 611 N N . SER A 1 83 ? 28.678 13.087 -27.779 1.00 90.94 83 SER A N 1
ATOM 612 C CA . SER A 1 83 ? 29.514 14.289 -27.775 1.00 90.94 83 SER A CA 1
ATOM 613 C C . SER A 1 83 ? 29.834 14.758 -26.348 1.00 90.94 83 SER A C 1
ATOM 615 O O . SER A 1 83 ? 29.108 14.473 -25.392 1.00 90.94 83 SER A O 1
ATOM 617 N N . ALA A 1 84 ? 30.918 15.525 -26.193 1.00 87.12 84 ALA A N 1
ATOM 618 C CA . ALA A 1 84 ? 31.304 16.086 -24.896 1.00 87.12 84 ALA A CA 1
ATOM 619 C C . ALA A 1 84 ? 30.225 17.022 -24.310 1.00 87.12 84 ALA A C 1
ATOM 621 O O . ALA A 1 84 ? 30.009 17.019 -23.099 1.00 87.12 84 ALA A O 1
ATOM 622 N N . GLU A 1 85 ? 29.516 17.766 -25.167 1.00 89.00 85 GLU A N 1
ATOM 623 C CA . GLU A 1 85 ? 28.428 18.671 -24.775 1.00 89.00 85 GLU A CA 1
ATOM 624 C C . GLU A 1 85 ? 27.219 17.900 -24.218 1.00 89.00 85 GLU A C 1
ATOM 626 O O . GLU A 1 85 ? 26.707 18.245 -23.153 1.00 89.00 85 GLU A O 1
ATOM 631 N N . GLU A 1 86 ? 26.803 16.807 -24.871 1.00 87.00 86 GLU A N 1
ATOM 632 C CA . GLU A 1 86 ? 25.714 15.940 -24.391 1.00 87.00 86 GLU A CA 1
ATOM 633 C C . GLU A 1 86 ? 26.051 15.264 -23.056 1.00 87.00 86 GLU A C 1
ATOM 635 O O . GLU A 1 86 ? 25.178 15.114 -22.194 1.00 87.00 86 GLU A O 1
ATOM 640 N N . ILE A 1 87 ? 27.315 14.873 -22.858 1.00 87.69 87 ILE A N 1
ATOM 641 C CA . ILE A 1 87 ? 27.798 14.334 -21.580 1.00 87.69 87 ILE A CA 1
ATOM 642 C C . ILE A 1 87 ? 27.688 15.412 -20.491 1.00 87.69 87 ILE A C 1
ATOM 644 O O . ILE A 1 87 ? 27.112 15.151 -19.435 1.00 87.69 87 ILE A O 1
ATOM 648 N N . GLU A 1 88 ? 28.155 16.639 -20.745 1.00 89.50 88 GLU A N 1
ATOM 649 C CA . GLU A 1 88 ? 28.086 17.732 -19.765 1.00 89.50 88 GLU A CA 1
ATOM 650 C C . GLU A 1 88 ? 26.635 18.155 -19.451 1.00 89.50 88 GLU A C 1
ATOM 652 O O . GLU A 1 88 ? 26.302 18.412 -18.289 1.00 89.50 88 GLU A O 1
ATOM 657 N N . GLU A 1 89 ? 25.738 18.183 -20.447 1.00 88.81 89 GLU A N 1
ATOM 658 C CA . GLU A 1 89 ? 24.296 18.360 -20.223 1.00 88.81 89 GLU A CA 1
ATOM 659 C C . GLU A 1 89 ? 23.721 17.267 -19.318 1.00 88.81 89 GLU A C 1
ATOM 661 O O . GLU A 1 89 ? 22.961 17.566 -18.394 1.00 88.81 89 GLU A O 1
ATOM 666 N N . THR A 1 90 ? 24.083 16.007 -19.566 1.00 87.31 90 THR A N 1
ATOM 667 C CA . THR A 1 90 ? 23.568 14.862 -18.805 1.00 87.31 90 THR A CA 1
ATOM 668 C C . THR A 1 90 ? 24.079 14.886 -17.361 1.00 87.31 90 THR A C 1
ATOM 670 O O . THR A 1 90 ? 23.297 14.678 -16.437 1.00 87.31 90 THR A O 1
ATOM 673 N N . ILE A 1 91 ? 25.341 15.262 -17.124 1.00 89.31 91 ILE A N 1
ATOM 674 C CA . ILE A 1 91 ? 25.892 15.441 -15.767 1.00 89.31 91 ILE A CA 1
ATOM 675 C C . ILE A 1 91 ? 25.163 16.570 -15.013 1.00 89.31 91 ILE A C 1
ATOM 677 O O . ILE A 1 91 ? 24.815 16.418 -13.838 1.00 89.31 91 ILE A O 1
ATOM 681 N N . LYS A 1 92 ? 24.849 17.688 -15.685 1.00 89.75 92 LYS A N 1
ATOM 682 C CA . LYS A 1 92 ? 24.009 18.759 -15.109 1.00 89.75 92 LYS A CA 1
ATOM 683 C C . LYS A 1 92 ? 22.587 18.274 -14.812 1.00 89.75 92 LYS A C 1
ATOM 685 O O . LYS A 1 92 ? 21.998 18.703 -13.818 1.00 89.75 92 LYS A O 1
ATOM 690 N N . LEU A 1 93 ? 22.040 17.382 -15.641 1.00 84.75 93 LEU A N 1
ATOM 691 C CA . LEU A 1 93 ? 20.728 16.771 -15.430 1.00 84.75 93 LEU A CA 1
ATOM 692 C C . LEU A 1 93 ? 20.722 15.857 -14.195 1.00 84.75 93 LEU A C 1
ATOM 694 O O . LEU A 1 93 ? 19.822 15.999 -13.371 1.00 84.75 93 LEU A O 1
ATOM 698 N N . ILE A 1 94 ? 21.755 15.024 -14.003 1.00 85.75 94 ILE A N 1
ATOM 699 C CA . ILE A 1 94 ? 21.917 14.152 -12.822 1.00 85.75 94 ILE A CA 1
ATOM 700 C C . ILE A 1 94 ? 21.794 14.956 -11.526 1.00 85.75 94 ILE A C 1
ATOM 702 O O . ILE A 1 94 ? 20.957 14.651 -10.676 1.00 85.75 94 ILE A O 1
ATOM 706 N N . VAL A 1 95 ? 22.580 16.027 -11.379 1.00 87.06 95 VAL A N 1
ATOM 707 C CA . VAL A 1 95 ? 22.557 16.852 -10.157 1.00 87.06 95 VAL A CA 1
ATOM 708 C C . VAL A 1 95 ? 21.216 17.575 -9.983 1.00 87.06 95 VAL A C 1
ATOM 710 O O . VAL A 1 95 ? 20.747 17.752 -8.858 1.00 87.06 95 VAL A O 1
ATOM 713 N N . LYS A 1 96 ? 20.574 17.980 -11.084 1.00 82.56 96 LYS A N 1
ATOM 714 C CA . LYS A 1 96 ? 19.305 18.719 -11.068 1.00 82.56 96 LYS A CA 1
ATOM 715 C C . LYS A 1 96 ? 18.091 17.844 -10.733 1.00 82.56 96 LYS A C 1
ATOM 717 O O . LYS A 1 96 ? 17.216 18.323 -10.016 1.00 82.56 96 LYS A O 1
ATOM 722 N N . GLU A 1 97 ? 18.014 16.628 -11.274 1.00 77.00 97 GLU A N 1
ATOM 723 C CA . GLU A 1 97 ? 16.845 15.739 -11.159 1.00 77.00 97 GLU A CA 1
ATOM 724 C C . GLU A 1 97 ? 17.000 14.690 -10.051 1.00 77.00 97 GLU A C 1
ATOM 726 O O . GLU A 1 97 ? 16.023 14.378 -9.374 1.00 77.00 97 GLU A O 1
ATOM 731 N N . HIS A 1 98 ? 18.219 14.196 -9.803 1.00 82.12 98 HIS A N 1
ATOM 732 C CA . HIS A 1 98 ? 18.482 13.144 -8.812 1.00 82.12 98 HIS A CA 1
ATOM 733 C C . HIS A 1 98 ? 19.188 13.639 -7.539 1.00 82.12 98 HIS A C 1
ATOM 735 O O . HIS A 1 98 ? 19.291 12.887 -6.575 1.00 82.12 98 HIS A O 1
ATOM 741 N N . GLY A 1 99 ? 19.635 14.901 -7.475 1.00 76.19 99 GLY A N 1
ATOM 742 C CA . GLY A 1 99 ? 20.421 15.425 -6.344 1.00 76.19 99 GLY A CA 1
ATOM 743 C C . GLY A 1 99 ? 19.736 15.391 -4.966 1.00 76.19 99 GLY A C 1
ATOM 744 O O . GLY A 1 99 ? 20.423 15.398 -3.947 1.00 76.19 99 GLY A O 1
ATOM 745 N N . ASP A 1 100 ? 18.401 15.334 -4.920 1.00 73.44 100 ASP A N 1
ATOM 746 C CA . ASP A 1 100 ? 17.600 15.191 -3.691 1.00 73.44 100 ASP A CA 1
ATOM 747 C C . ASP A 1 100 ? 16.979 13.779 -3.523 1.00 73.44 100 ASP A C 1
ATOM 749 O O . ASP A 1 100 ? 16.264 13.535 -2.549 1.00 73.44 100 ASP A O 1
ATOM 753 N N . ASP A 1 101 ? 17.247 12.836 -4.436 1.00 76.00 101 ASP A N 1
ATOM 754 C CA . ASP A 1 101 ? 16.639 11.498 -4.446 1.00 76.00 101 ASP A CA 1
ATOM 755 C C . ASP A 1 101 ? 17.389 10.508 -3.521 1.00 76.00 101 ASP A C 1
ATOM 757 O O . ASP A 1 101 ? 18.574 10.234 -3.732 1.00 76.00 101 ASP A O 1
ATOM 761 N N . PRO A 1 102 ? 16.736 9.911 -2.500 1.00 70.62 102 PRO A N 1
ATOM 762 C CA . PRO A 1 102 ? 17.369 8.919 -1.628 1.00 70.62 102 PRO A CA 1
ATOM 763 C C . PRO A 1 102 ? 17.688 7.576 -2.316 1.00 70.62 102 PRO A C 1
ATOM 765 O O . PRO A 1 102 ? 18.512 6.813 -1.794 1.00 70.62 102 PRO A O 1
ATOM 768 N N . ASN A 1 103 ? 17.045 7.264 -3.447 1.00 75.81 103 ASN A N 1
ATOM 769 C CA . ASN A 1 103 ? 17.215 6.001 -4.167 1.00 75.81 103 ASN A CA 1
ATOM 770 C C . ASN A 1 103 ? 18.504 5.972 -4.995 1.00 75.81 103 ASN A C 1
ATOM 772 O O . ASN A 1 103 ? 19.222 4.962 -4.978 1.00 75.81 103 ASN A O 1
ATOM 776 N N . PHE A 1 104 ? 18.815 7.084 -5.663 1.00 79.38 104 PHE A N 1
ATOM 777 C CA . PHE A 1 104 ? 19.905 7.198 -6.630 1.00 79.38 104 PHE A CA 1
ATOM 778 C C . PHE A 1 104 ? 21.304 6.994 -5.988 1.00 79.38 104 PHE A C 1
ATOM 780 O O . PHE A 1 104 ? 21.489 7.284 -4.796 1.00 79.38 104 PHE A O 1
ATOM 787 N N . PRO A 1 105 ? 22.306 6.459 -6.718 1.00 78.44 105 PRO A N 1
ATOM 788 C CA . PRO A 1 105 ? 23.667 6.301 -6.205 1.00 78.44 105 PRO A CA 1
ATOM 789 C C . PRO A 1 105 ? 24.324 7.634 -5.805 1.00 78.44 105 PRO A C 1
ATOM 791 O O . PRO A 1 105 ? 24.534 8.538 -6.612 1.00 78.44 105 PRO A O 1
ATOM 794 N N . ARG A 1 106 ? 24.691 7.756 -4.525 1.00 75.25 106 ARG A N 1
ATOM 795 C CA . ARG A 1 106 ? 25.298 8.984 -3.979 1.00 75.25 106 ARG A CA 1
ATOM 796 C C . ARG A 1 106 ? 26.723 9.232 -4.444 1.00 75.25 106 ARG A C 1
ATOM 798 O O . ARG A 1 106 ? 27.097 10.387 -4.579 1.00 75.25 106 ARG A O 1
ATOM 805 N N . THR A 1 107 ? 27.484 8.172 -4.698 1.00 79.25 107 THR A N 1
ATOM 806 C CA . THR A 1 107 ? 28.818 8.231 -5.315 1.00 79.25 107 THR A CA 1
ATOM 807 C C . THR A 1 107 ? 28.780 9.063 -6.595 1.00 79.25 107 THR A C 1
ATOM 809 O O . THR A 1 107 ? 29.525 10.027 -6.718 1.00 79.25 107 THR A O 1
ATOM 812 N N . VAL A 1 108 ? 27.805 8.787 -7.462 1.00 83.25 108 VAL A N 1
ATOM 813 C CA . VAL A 1 108 ? 27.584 9.479 -8.739 1.00 83.25 108 VAL A CA 1
ATOM 814 C C . VAL A 1 108 ? 27.172 10.939 -8.539 1.00 83.25 108 VAL A C 1
ATOM 816 O O . VAL A 1 108 ? 27.710 11.822 -9.198 1.00 83.25 108 VAL A O 1
ATOM 819 N N . ILE A 1 109 ? 26.262 11.231 -7.599 1.00 84.62 109 ILE A N 1
ATOM 820 C CA . ILE A 1 109 ? 25.869 12.620 -7.279 1.00 84.62 109 ILE A CA 1
ATOM 821 C C . ILE A 1 109 ? 27.062 13.410 -6.723 1.00 84.62 109 ILE A C 1
ATOM 823 O O . ILE A 1 109 ? 27.238 14.580 -7.060 1.00 84.62 109 ILE A O 1
ATOM 827 N N . GLU A 1 110 ? 27.879 12.803 -5.866 1.00 85.00 110 GLU A N 1
ATOM 828 C CA . GLU A 1 110 ? 29.051 13.441 -5.262 1.00 85.00 110 GLU A CA 1
ATOM 829 C C . GLU A 1 110 ? 30.167 13.658 -6.300 1.00 85.00 110 GLU A C 1
ATOM 831 O O . GLU A 1 110 ? 30.730 14.752 -6.354 1.00 85.00 110 GLU A O 1
ATOM 836 N N . ALA A 1 111 ? 30.405 12.691 -7.192 1.00 87.19 111 ALA A N 1
ATOM 837 C CA . ALA A 1 111 ? 31.297 12.826 -8.344 1.00 87.19 111 ALA A CA 1
ATOM 838 C C . ALA A 1 111 ? 30.826 13.927 -9.313 1.00 87.19 111 ALA A C 1
ATOM 840 O O . ALA A 1 111 ? 31.612 14.796 -9.689 1.00 87.19 111 ALA A O 1
ATOM 841 N N . ALA A 1 112 ? 29.533 13.961 -9.652 1.00 89.44 112 ALA A N 1
ATOM 842 C CA . ALA A 1 112 ? 28.947 14.973 -10.532 1.00 89.44 112 ALA A CA 1
ATOM 843 C C . ALA A 1 112 ? 29.017 16.384 -9.924 1.00 89.44 112 ALA A C 1
ATOM 845 O O . ALA A 1 112 ? 29.340 17.348 -10.619 1.00 89.44 112 ALA A O 1
ATOM 846 N N . ASN A 1 113 ? 28.775 16.519 -8.614 1.00 89.62 113 ASN A N 1
ATOM 847 C CA . ASN A 1 113 ? 28.949 17.794 -7.917 1.00 89.62 113 ASN A CA 1
ATOM 848 C C . ASN A 1 113 ? 30.421 18.226 -7.855 1.00 89.62 113 ASN A C 1
ATOM 850 O O . ASN A 1 113 ? 30.680 19.414 -8.052 1.00 89.62 113 ASN A O 1
ATOM 854 N N . ARG A 1 114 ? 31.377 17.303 -7.646 1.00 89.50 114 ARG A N 1
ATOM 855 C CA . ARG A 1 114 ? 32.809 17.627 -7.776 1.00 89.50 114 ARG A CA 1
ATOM 856 C C . ARG A 1 114 ? 33.113 18.141 -9.182 1.00 89.50 114 ARG A C 1
ATOM 858 O O . ARG A 1 114 ? 33.545 19.274 -9.334 1.00 89.50 114 ARG A O 1
ATOM 865 N N . TYR A 1 115 ? 32.789 17.377 -10.221 1.00 90.75 115 TYR A N 1
ATOM 866 C CA . TYR A 1 115 ? 33.057 17.757 -11.612 1.00 90.75 115 TYR A CA 1
ATOM 867 C C . TYR A 1 115 ? 32.518 19.157 -11.996 1.00 90.75 115 TYR A C 1
ATOM 869 O O . TYR A 1 115 ? 33.212 19.960 -12.634 1.00 90.75 115 TYR A O 1
ATOM 877 N N . LEU A 1 116 ? 31.291 19.486 -11.575 1.00 90.31 116 LEU A N 1
ATOM 878 C CA . LEU A 1 116 ? 30.656 20.767 -11.904 1.00 90.31 116 LEU A CA 1
ATOM 879 C C . LEU A 1 116 ? 31.157 21.952 -11.059 1.00 90.31 116 LEU A C 1
ATOM 881 O O . LEU A 1 116 ? 31.270 23.060 -11.597 1.00 90.31 116 LEU A O 1
ATOM 885 N N . TYR A 1 117 ? 31.436 21.749 -9.766 1.00 89.44 117 TYR A N 1
ATOM 886 C CA . TYR A 1 117 ? 31.583 22.845 -8.796 1.00 89.44 117 TYR A CA 1
ATOM 887 C C . TYR A 1 117 ? 32.900 22.873 -8.007 1.00 89.44 117 TYR A C 1
ATOM 889 O O . TYR A 1 117 ? 33.175 23.897 -7.385 1.00 89.44 117 TYR A O 1
ATOM 897 N N . ASP A 1 118 ? 33.706 21.810 -8.020 1.00 90.00 118 ASP A N 1
ATOM 898 C CA . ASP A 1 118 ? 34.991 21.738 -7.313 1.00 90.00 118 ASP A CA 1
ATOM 899 C C . ASP A 1 118 ? 36.102 22.439 -8.132 1.00 90.00 118 ASP A C 1
ATOM 901 O O . ASP A 1 118 ? 36.442 21.986 -9.233 1.00 90.00 118 ASP A O 1
ATOM 905 N N . PRO A 1 119 ? 36.663 23.569 -7.652 1.00 87.75 119 PRO A N 1
ATOM 906 C CA . PRO A 1 119 ? 37.736 24.273 -8.344 1.00 87.75 119 PRO A CA 1
ATOM 907 C C . PRO A 1 119 ? 39.113 23.627 -8.128 1.00 87.75 119 PRO A C 1
ATOM 909 O O . PRO A 1 119 ? 40.042 23.958 -8.866 1.00 87.75 119 PRO A O 1
ATOM 912 N N . GLU A 1 120 ? 39.271 22.745 -7.137 1.00 89.12 120 GLU A N 1
ATOM 913 C CA . GLU A 1 120 ? 40.523 22.035 -6.854 1.00 89.12 120 GLU A CA 1
ATOM 914 C C . GLU A 1 120 ? 40.676 20.855 -7.818 1.00 89.12 120 GLU A C 1
ATOM 916 O O . GLU A 1 120 ? 41.731 20.701 -8.429 1.00 89.12 120 GLU A O 1
ATOM 921 N N . LEU A 1 121 ? 39.590 20.120 -8.091 1.00 88.12 121 LEU A N 1
ATOM 922 C CA . LEU A 1 121 ? 39.582 19.037 -9.085 1.00 88.12 121 LEU A CA 1
ATOM 923 C C . LEU A 1 121 ? 40.034 19.502 -10.484 1.00 88.12 121 LEU A C 1
ATOM 925 O O . LEU A 1 121 ? 40.663 18.740 -11.204 1.00 88.12 121 LEU A O 1
ATOM 929 N N . ARG A 1 122 ? 39.772 20.755 -10.883 1.00 85.62 122 ARG A N 1
ATOM 930 C CA . ARG A 1 122 ? 40.244 21.300 -12.177 1.00 85.62 122 ARG A CA 1
ATOM 931 C C . ARG A 1 122 ? 41.745 21.604 -12.223 1.00 85.62 122 ARG A C 1
ATOM 933 O O . ARG A 1 122 ? 42.259 21.891 -13.302 1.00 85.62 122 ARG A O 1
ATOM 940 N N . GLN A 1 123 ? 42.429 21.586 -11.081 1.00 88.38 123 GLN A N 1
ATOM 941 C CA . GLN A 1 123 ? 43.873 21.813 -10.977 1.00 88.38 123 GLN A CA 1
ATOM 942 C C . GLN A 1 123 ? 44.674 20.504 -11.052 1.00 88.38 123 GLN A C 1
ATOM 944 O O . GLN A 1 123 ? 45.866 20.562 -11.342 1.00 88.38 123 GLN A O 1
ATOM 949 N N . ASP A 1 124 ? 44.027 19.346 -10.862 1.00 89.88 124 ASP A N 1
ATOM 950 C CA . ASP A 1 124 ? 44.586 18.013 -11.116 1.00 89.88 124 ASP A CA 1
ATOM 951 C C . ASP A 1 124 ? 44.003 17.429 -12.422 1.00 89.88 124 ASP A C 1
ATOM 953 O O . ASP A 1 124 ? 42.884 16.907 -12.429 1.00 89.88 124 ASP A O 1
ATOM 957 N N . PRO A 1 125 ? 44.743 17.469 -13.550 1.00 86.88 125 PRO A N 1
ATOM 958 C CA . PRO A 1 125 ? 44.258 16.934 -14.821 1.00 86.88 125 PRO A CA 1
ATOM 959 C C . PRO A 1 125 ? 44.029 15.416 -14.808 1.00 86.88 125 PRO A C 1
ATOM 961 O O . PRO A 1 125 ? 43.231 14.915 -15.601 1.00 86.88 125 PRO A O 1
ATOM 964 N N . VAL A 1 126 ? 44.728 14.676 -13.939 1.00 87.25 126 VAL A N 1
ATOM 965 C CA . VAL A 1 126 ? 44.649 13.212 -13.866 1.00 87.25 126 VAL A CA 1
ATOM 966 C C . VAL A 1 126 ? 43.381 12.805 -13.127 1.00 87.25 126 VAL A C 1
ATOM 968 O O . VAL A 1 126 ? 42.611 11.989 -13.642 1.00 87.25 126 VAL A O 1
ATOM 971 N N . GLU A 1 127 ? 43.108 13.401 -11.961 1.00 85.06 127 GLU A N 1
ATOM 972 C CA . GLU A 1 127 ? 41.856 13.115 -11.258 1.00 85.06 127 GLU A CA 1
ATOM 973 C C . GLU A 1 127 ? 40.639 13.682 -12.009 1.00 85.06 127 GLU A C 1
ATOM 975 O O . GLU A 1 127 ? 39.610 13.004 -12.089 1.00 85.06 127 GLU A O 1
ATOM 980 N N . PHE A 1 128 ? 40.757 14.856 -12.645 1.00 87.50 128 PHE A N 1
ATOM 981 C CA . PHE A 1 128 ? 39.692 15.409 -13.489 1.00 87.50 128 PHE A CA 1
ATOM 982 C C . PHE A 1 128 ? 39.275 14.434 -14.598 1.00 87.50 128 PHE A C 1
ATOM 984 O O . PHE A 1 128 ? 38.084 14.151 -14.748 1.00 87.50 128 PHE A O 1
ATOM 991 N N . GLN A 1 129 ? 40.239 13.870 -15.339 1.00 85.56 129 GLN A N 1
ATOM 992 C CA . GLN A 1 129 ? 39.934 12.903 -16.396 1.00 85.56 129 GLN A CA 1
ATOM 993 C C . GLN A 1 129 ? 39.341 11.606 -15.828 1.00 85.56 129 GLN A C 1
ATOM 995 O O . GLN A 1 129 ? 38.406 11.063 -16.414 1.00 85.56 129 GLN A O 1
ATOM 1000 N N . ARG A 1 130 ? 39.827 11.127 -14.673 1.00 84.62 130 ARG A N 1
ATOM 1001 C CA . ARG A 1 130 ? 39.284 9.931 -14.006 1.00 84.62 130 ARG A CA 1
ATOM 1002 C C . ARG A 1 130 ? 37.800 10.104 -13.663 1.00 84.62 130 ARG A C 1
ATOM 1004 O O . ARG A 1 130 ? 36.995 9.242 -14.005 1.00 84.62 130 ARG A O 1
ATOM 1011 N N . VAL A 1 131 ? 37.441 11.220 -13.024 1.00 85.12 131 VAL A N 1
ATOM 1012 C CA . VAL A 1 131 ? 36.048 11.539 -12.659 1.00 85.12 131 VAL A CA 1
ATOM 1013 C C . VAL A 1 131 ? 35.187 11.759 -13.908 1.00 85.12 131 VAL A C 1
ATOM 1015 O O . VAL A 1 131 ? 34.025 11.358 -13.930 1.00 85.12 131 VAL A O 1
ATOM 1018 N N . TYR A 1 132 ? 35.744 12.346 -14.972 1.00 87.56 132 TYR A N 1
ATOM 1019 C CA . TYR A 1 132 ? 35.033 12.509 -16.240 1.00 87.56 132 TYR A CA 1
ATOM 1020 C C . TYR A 1 132 ? 34.699 11.170 -16.916 1.00 87.56 132 TYR A C 1
ATOM 1022 O O . TYR A 1 132 ? 33.558 10.984 -17.331 1.00 87.56 132 TYR A O 1
ATOM 1030 N N . GLU A 1 133 ? 35.641 10.223 -17.008 1.00 83.75 133 GLU A N 1
ATOM 1031 C CA . GLU A 1 133 ? 35.366 8.903 -17.605 1.00 83.75 133 GLU A CA 1
ATOM 1032 C C . GLU A 1 133 ? 34.364 8.083 -16.764 1.00 83.75 133 GLU A C 1
ATOM 1034 O O . GLU A 1 133 ? 33.491 7.427 -17.332 1.00 83.75 133 GLU A O 1
ATOM 1039 N N . GLU A 1 134 ? 34.419 8.180 -15.429 1.00 81.75 134 GLU A N 1
ATOM 1040 C CA . GLU A 1 134 ? 33.432 7.589 -14.504 1.00 81.75 134 GLU A CA 1
ATOM 1041 C C . GLU A 1 134 ? 32.013 8.128 -14.791 1.00 81.75 134 GLU A C 1
ATOM 1043 O O . GLU A 1 134 ? 31.084 7.370 -15.082 1.00 81.75 134 GLU A O 1
ATOM 1048 N N . LEU A 1 135 ? 31.858 9.458 -14.820 1.00 86.19 135 LEU A N 1
ATOM 1049 C CA . LEU A 1 135 ? 30.582 10.129 -15.096 1.00 86.19 135 LEU A CA 1
ATOM 1050 C C . LEU A 1 135 ? 30.085 9.954 -16.536 1.00 86.19 135 LEU A C 1
ATOM 1052 O O . LEU A 1 135 ? 28.881 10.002 -16.781 1.00 86.19 135 LEU A O 1
ATOM 1056 N N . LYS A 1 136 ? 30.985 9.751 -17.497 1.00 88.56 136 LYS A N 1
ATOM 1057 C CA . LYS A 1 136 ? 30.655 9.507 -18.905 1.00 88.56 136 LYS A CA 1
ATOM 1058 C C . LYS A 1 136 ? 29.986 8.149 -19.110 1.00 88.56 136 LYS A C 1
ATOM 1060 O O . LYS A 1 136 ? 29.044 8.065 -19.897 1.00 88.56 136 LYS A O 1
ATOM 1065 N N . VAL A 1 137 ? 30.408 7.109 -18.383 1.00 84.62 137 VAL A N 1
ATOM 1066 C CA . VAL A 1 137 ? 29.714 5.806 -18.396 1.00 84.62 137 VAL A CA 1
ATOM 1067 C C . VAL A 1 137 ? 28.319 5.929 -17.776 1.00 84.62 137 VAL A C 1
ATOM 1069 O O . VAL A 1 137 ? 27.366 5.391 -18.335 1.00 84.62 137 VAL A O 1
ATOM 1072 N N . GLU A 1 138 ? 28.160 6.695 -16.694 1.00 82.38 138 GLU A N 1
ATOM 1073 C CA . GLU A 1 138 ? 26.848 6.960 -16.075 1.00 82.38 138 GLU A CA 1
ATOM 1074 C C . GLU A 1 138 ? 25.911 7.778 -16.981 1.00 82.38 138 GLU A C 1
ATOM 1076 O O . GLU A 1 138 ? 24.749 7.419 -17.187 1.00 82.38 138 GLU A O 1
ATOM 1081 N N . ALA A 1 139 ? 26.423 8.843 -17.605 1.00 86.44 139 ALA A N 1
ATOM 1082 C CA . ALA A 1 139 ? 25.680 9.650 -18.572 1.00 86.44 139 ALA A CA 1
ATOM 1083 C C . ALA A 1 139 ? 25.234 8.827 -19.797 1.00 86.44 139 ALA A C 1
ATOM 1085 O O . ALA A 1 139 ? 24.120 9.001 -20.301 1.00 86.44 139 ALA A O 1
ATOM 1086 N N . ALA A 1 140 ? 26.071 7.893 -20.256 1.00 87.69 140 ALA A N 1
ATOM 1087 C CA . ALA A 1 140 ? 25.694 6.931 -21.283 1.00 87.69 140 ALA A CA 1
ATOM 1088 C C . ALA A 1 140 ? 24.652 5.926 -20.772 1.00 87.69 140 ALA A C 1
ATOM 1090 O O . ALA A 1 140 ? 23.675 5.654 -21.472 1.00 87.69 140 ALA A O 1
ATOM 1091 N N . MET A 1 141 ? 24.795 5.429 -19.538 1.00 84.56 141 MET A N 1
ATOM 1092 C CA . MET A 1 141 ? 23.854 4.480 -18.945 1.00 84.56 141 MET A CA 1
ATOM 1093 C C . MET A 1 141 ? 22.438 5.052 -18.872 1.00 84.56 141 MET A C 1
ATOM 1095 O O . MET A 1 141 ? 21.516 4.360 -19.287 1.00 84.56 141 MET A O 1
ATOM 1099 N N . MET A 1 142 ? 22.259 6.314 -18.464 1.00 82.56 142 MET A N 1
ATOM 1100 C CA . MET A 1 142 ? 20.943 6.983 -18.457 1.00 82.56 142 MET A CA 1
ATOM 1101 C C . MET A 1 142 ? 20.287 7.091 -19.843 1.00 82.56 142 MET A C 1
ATOM 1103 O O . MET A 1 142 ? 19.064 7.168 -19.948 1.00 82.56 142 MET A O 1
ATOM 1107 N N . ASN A 1 143 ? 21.082 7.108 -20.915 1.00 83.25 143 ASN A N 1
ATOM 1108 C CA . ASN A 1 143 ? 20.574 7.150 -22.285 1.00 83.25 143 ASN A CA 1
ATOM 1109 C C . ASN A 1 143 ? 20.254 5.755 -22.845 1.00 83.25 143 ASN A C 1
ATOM 1111 O O . ASN A 1 143 ? 19.401 5.645 -23.731 1.00 83.25 143 ASN A O 1
ATOM 1115 N N . VAL A 1 144 ? 20.917 4.707 -22.350 1.00 86.19 144 VAL A N 1
ATOM 1116 C CA . VAL A 1 144 ? 20.797 3.314 -22.819 1.00 86.19 144 VAL A CA 1
ATOM 1117 C C . VAL A 1 144 ? 19.794 2.500 -21.998 1.00 86.19 144 VAL A C 1
ATOM 1119 O O . VAL A 1 144 ? 19.122 1.626 -22.543 1.00 86.19 144 VAL A O 1
ATOM 1122 N N . ASN A 1 145 ? 19.688 2.751 -20.695 1.00 88.94 145 ASN A N 1
ATOM 1123 C CA . ASN A 1 145 ? 18.890 1.976 -19.749 1.00 88.94 145 ASN A CA 1
ATOM 1124 C C . ASN A 1 145 ? 18.382 2.887 -18.608 1.00 88.94 145 ASN A C 1
ATOM 1126 O O . ASN A 1 145 ? 18.738 4.058 -18.518 1.00 88.94 145 ASN A O 1
ATOM 1130 N N . SER A 1 146 ? 17.519 2.374 -17.730 1.00 88.56 146 SER A N 1
ATOM 1131 C CA . SER A 1 146 ? 17.016 3.149 -16.588 1.00 88.56 146 SER A CA 1
ATOM 1132 C C . SER A 1 146 ? 18.155 3.558 -15.646 1.00 88.56 146 SER A C 1
ATOM 1134 O O . SER A 1 146 ? 19.029 2.752 -15.324 1.00 88.56 146 SER A O 1
ATOM 1136 N N . ALA A 1 147 ? 18.078 4.773 -15.106 1.00 83.56 147 ALA A N 1
ATOM 1137 C CA . ALA A 1 147 ? 18.954 5.278 -14.048 1.00 83.56 147 ALA A CA 1
ATOM 1138 C C . ALA A 1 147 ? 18.945 4.418 -12.758 1.00 83.56 147 ALA A C 1
ATOM 1140 O O . ALA A 1 147 ? 19.952 4.321 -12.059 1.00 83.56 147 ALA A O 1
ATOM 1141 N N . TYR A 1 148 ? 17.826 3.750 -12.456 1.00 86.06 148 TYR A N 1
ATOM 1142 C CA . TYR A 1 148 ? 17.632 2.960 -11.233 1.00 86.06 148 TYR A CA 1
ATOM 1143 C C . TYR A 1 148 ? 17.911 1.472 -11.457 1.00 86.06 148 TYR A C 1
ATOM 1145 O O . TYR A 1 148 ? 17.264 0.836 -12.295 1.00 86.06 148 TYR A O 1
ATOM 1153 N N . ALA A 1 149 ? 18.817 0.900 -10.660 1.00 83.12 149 ALA A N 1
ATOM 1154 C CA . ALA A 1 149 ? 19.226 -0.506 -10.722 1.00 83.12 149 ALA A CA 1
ATOM 1155 C C . ALA A 1 149 ? 18.057 -1.488 -10.516 1.00 83.12 149 ALA A C 1
ATOM 1157 O O . ALA A 1 149 ? 17.983 -2.538 -11.154 1.00 83.12 149 ALA A O 1
ATOM 1158 N N . GLU A 1 150 ? 17.118 -1.129 -9.641 1.00 85.88 150 GLU A N 1
ATOM 1159 C CA . GLU A 1 150 ? 15.900 -1.881 -9.340 1.00 85.88 150 GLU A CA 1
ATOM 1160 C C . GLU A 1 150 ? 14.998 -2.019 -10.571 1.00 85.88 150 GLU A C 1
ATOM 1162 O O . GLU A 1 150 ? 14.446 -3.088 -10.824 1.00 85.88 150 GLU A O 1
ATOM 1167 N N . VAL A 1 151 ? 14.910 -0.953 -11.369 1.00 90.19 151 VAL A N 1
ATOM 1168 C CA . VAL A 1 151 ? 14.170 -0.921 -12.632 1.00 90.19 151 VAL A CA 1
ATOM 1169 C C . VAL A 1 151 ? 14.949 -1.680 -13.711 1.00 90.19 151 VAL A C 1
ATOM 1171 O O . VAL A 1 151 ? 14.365 -2.556 -14.344 1.00 90.19 151 VAL A O 1
ATOM 1174 N N . ARG A 1 152 ? 16.269 -1.460 -13.869 1.00 87.38 152 ARG A N 1
ATOM 1175 C CA . ARG A 1 152 ? 17.120 -2.192 -14.842 1.00 87.38 152 ARG A CA 1
ATOM 1176 C C . ARG A 1 152 ? 17.024 -3.718 -14.694 1.00 87.38 152 ARG A C 1
ATOM 1178 O O . ARG A 1 152 ? 16.956 -4.444 -15.682 1.00 87.38 152 ARG A O 1
ATOM 1185 N N . ALA A 1 153 ? 16.964 -4.216 -13.457 1.00 83.31 153 ALA A N 1
ATOM 1186 C CA . ALA A 1 153 ? 16.896 -5.648 -13.158 1.00 83.31 153 ALA A CA 1
ATOM 1187 C C . ALA A 1 153 ? 15.657 -6.365 -13.745 1.00 83.31 153 ALA A C 1
ATOM 1189 O O . ALA A 1 153 ? 15.701 -7.567 -14.062 1.00 83.31 153 ALA A O 1
ATOM 1190 N N . VAL A 1 154 ? 14.536 -5.644 -13.882 1.00 87.19 154 VAL A N 1
ATOM 1191 C CA . VAL A 1 154 ? 13.237 -6.224 -14.256 1.00 87.19 154 VAL A CA 1
ATOM 1192 C C . VAL A 1 154 ? 12.605 -5.600 -15.493 1.00 87.19 154 VAL A C 1
ATOM 1194 O O . VAL A 1 154 ? 11.957 -6.334 -16.225 1.00 87.19 154 VAL A O 1
ATOM 1197 N N . VAL A 1 155 ? 12.833 -4.338 -15.828 1.00 90.44 155 VAL A N 1
ATOM 1198 C CA . VAL A 1 155 ? 12.287 -3.704 -17.039 1.00 90.44 155 VAL A CA 1
ATOM 1199 C C . VAL A 1 155 ? 13.225 -3.943 -18.233 1.00 90.44 155 VAL A C 1
ATOM 1201 O O . VAL A 1 155 ? 14.398 -4.266 -18.052 1.00 90.44 155 VAL A O 1
ATOM 1204 N N . SER A 1 156 ? 12.710 -3.891 -19.464 1.00 88.31 156 SER A N 1
ATOM 1205 C CA . SER A 1 156 ? 13.548 -3.906 -20.672 1.00 88.31 156 SER A CA 1
ATOM 1206 C C . SER A 1 156 ? 13.812 -2.482 -21.160 1.00 88.31 156 SER A C 1
ATOM 1208 O O . SER A 1 156 ? 12.939 -1.622 -21.078 1.00 88.31 156 SER A O 1
ATOM 1210 N N . ASN A 1 157 ? 15.002 -2.239 -21.704 1.00 89.31 157 ASN A N 1
ATOM 1211 C CA . ASN A 1 157 ? 15.359 -1.002 -22.398 1.00 89.31 157 ASN A CA 1
ATOM 1212 C C . ASN A 1 157 ? 15.021 -1.029 -23.903 1.00 89.31 157 ASN A C 1
ATOM 1214 O O . ASN A 1 157 ? 15.471 -0.161 -24.648 1.00 89.31 157 ASN A O 1
ATOM 1218 N N . LYS A 1 158 ? 14.271 -2.036 -24.373 1.00 89.31 158 LYS A N 1
ATOM 1219 C CA . LYS A 1 158 ? 13.964 -2.270 -25.792 1.00 89.31 158 LYS A CA 1
ATOM 1220 C C . LYS A 1 158 ? 12.493 -2.637 -25.947 1.00 89.31 158 LYS A C 1
ATOM 1222 O O . LYS A 1 158 ? 11.942 -3.337 -25.101 1.00 89.31 158 LYS A O 1
ATOM 1227 N N . ASP A 1 159 ? 11.884 -2.173 -27.033 1.00 91.56 159 ASP A N 1
ATOM 1228 C CA . ASP A 1 159 ? 10.460 -2.343 -27.306 1.00 91.56 159 ASP A CA 1
ATOM 1229 C C . ASP A 1 159 ? 10.190 -2.661 -28.786 1.00 91.56 159 ASP A C 1
ATOM 1231 O O . ASP A 1 159 ? 10.907 -2.190 -29.667 1.00 91.56 159 ASP A O 1
ATOM 1235 N N . ASP A 1 160 ? 9.130 -3.430 -29.045 1.00 92.00 160 ASP A N 1
ATOM 1236 C CA . ASP A 1 160 ? 8.565 -3.675 -30.374 1.00 92.00 160 ASP A CA 1
ATOM 1237 C C . ASP A 1 160 ? 7.124 -3.116 -30.458 1.00 92.00 160 ASP A C 1
ATOM 1239 O O . ASP A 1 160 ? 6.222 -3.622 -29.770 1.00 92.00 160 ASP A O 1
ATOM 1243 N N . PRO A 1 161 ? 6.868 -2.115 -31.323 1.00 91.56 161 PRO A N 1
ATOM 1244 C CA . PRO A 1 161 ? 5.537 -1.532 -31.525 1.00 91.56 161 PRO A CA 1
ATOM 1245 C C . PRO A 1 161 ? 4.551 -2.435 -32.258 1.00 91.56 161 PRO A C 1
ATOM 1247 O O . PRO A 1 161 ? 3.347 -2.183 -32.209 1.00 91.56 161 PRO A O 1
ATOM 1250 N N . THR A 1 162 ? 5.044 -3.447 -32.975 1.00 91.00 162 THR A N 1
ATOM 1251 C CA . THR A 1 162 ? 4.218 -4.325 -33.815 1.00 91.00 162 THR A CA 1
ATOM 1252 C C . THR A 1 162 ? 3.602 -5.486 -33.031 1.00 91.00 162 THR A C 1
ATOM 1254 O O . THR A 1 162 ? 2.589 -6.045 -33.455 1.00 91.00 162 THR A O 1
ATOM 1257 N N . THR A 1 163 ? 4.148 -5.801 -31.851 1.00 90.94 163 THR A N 1
ATOM 1258 C CA . THR A 1 163 ? 3.620 -6.810 -30.925 1.00 90.94 163 THR A CA 1
ATOM 1259 C C . THR A 1 163 ? 2.154 -6.506 -30.540 1.00 90.94 163 THR A C 1
ATOM 1261 O O . THR A 1 163 ? 1.872 -5.441 -29.980 1.00 90.94 163 THR A O 1
ATOM 1264 N N . PRO A 1 164 ? 1.199 -7.430 -30.780 1.00 90.81 164 PRO A N 1
ATOM 1265 C CA . PRO A 1 164 ? -0.224 -7.197 -30.524 1.00 90.81 164 PRO A CA 1
ATOM 1266 C C . PRO A 1 164 ? -0.554 -7.173 -29.022 1.00 90.81 164 PRO A C 1
ATOM 1268 O O . PRO A 1 164 ? 0.094 -7.846 -28.228 1.00 90.81 164 PRO A O 1
ATOM 1271 N N . VAL A 1 165 ? -1.593 -6.425 -28.623 1.00 92.44 165 VAL A N 1
ATOM 1272 C CA . VAL A 1 165 ? -1.939 -6.194 -27.198 1.00 92.44 165 VAL A CA 1
ATOM 1273 C C . VAL A 1 165 ? -3.414 -6.483 -26.886 1.00 92.44 165 VAL A C 1
ATOM 1275 O O . VAL A 1 165 ? -3.726 -7.341 -26.059 1.00 92.44 165 VAL A O 1
ATOM 1278 N N . LEU A 1 166 ? -4.344 -5.780 -27.545 1.00 91.44 166 LEU A N 1
ATOM 1279 C CA . LEU A 1 166 ? -5.792 -5.933 -27.333 1.00 91.44 166 LEU A CA 1
ATOM 1280 C C . LEU A 1 166 ? -6.376 -7.012 -28.248 1.00 91.44 166 LEU A C 1
ATOM 1282 O O . LEU A 1 166 ? -7.107 -6.728 -29.194 1.00 91.44 166 LEU A O 1
ATOM 1286 N N . THR A 1 167 ? -6.019 -8.259 -27.977 1.00 92.25 167 THR A N 1
ATOM 1287 C CA . THR A 1 167 ? -6.431 -9.419 -28.772 1.00 92.25 167 THR A CA 1
ATOM 1288 C C . THR A 1 167 ? -7.677 -10.093 -28.196 1.00 92.25 167 THR A C 1
ATOM 1290 O O . THR A 1 167 ? -8.093 -9.816 -27.069 1.00 92.25 167 THR A O 1
ATOM 1293 N N . PHE A 1 168 ? -8.281 -11.016 -28.952 1.00 91.12 168 PHE A N 1
ATOM 1294 C CA . PHE A 1 168 ? -9.426 -11.800 -28.479 1.00 91.12 168 PHE A CA 1
ATOM 1295 C C . PHE A 1 168 ? -9.125 -12.522 -27.152 1.00 91.12 168 PHE A C 1
ATOM 1297 O O . PHE A 1 168 ? -9.903 -12.419 -26.203 1.00 91.12 168 PHE A O 1
ATOM 1304 N N . ARG A 1 169 ? -7.961 -13.185 -27.047 1.00 92.62 169 ARG A N 1
ATOM 1305 C CA . ARG A 1 169 ? -7.539 -13.866 -25.810 1.00 92.62 169 ARG A CA 1
ATOM 1306 C C . ARG A 1 169 ? -7.355 -12.903 -24.638 1.00 92.62 169 ARG A C 1
ATOM 1308 O O . ARG A 1 169 ? -7.789 -13.240 -23.541 1.00 92.62 169 ARG A O 1
ATOM 1315 N N . THR A 1 170 ? -6.806 -11.706 -24.863 1.00 93.75 170 THR A N 1
ATOM 1316 C CA . THR A 1 170 ? -6.697 -10.661 -23.831 1.00 93.75 170 THR A CA 1
ATOM 1317 C C . THR A 1 170 ? -8.065 -10.327 -23.240 1.00 93.75 170 THR A C 1
ATOM 1319 O O . THR A 1 170 ? -8.234 -10.379 -22.023 1.00 93.75 170 THR A O 1
ATOM 1322 N N . TRP A 1 171 ? -9.062 -10.047 -24.085 1.00 94.19 171 TRP A N 1
ATOM 1323 C CA . TRP A 1 171 ? -10.406 -9.708 -23.615 1.00 94.19 171 TRP A CA 1
ATOM 1324 C C . TRP A 1 171 ? -11.088 -10.877 -22.902 1.00 94.19 171 TRP A C 1
ATOM 1326 O O . TRP A 1 171 ? -11.656 -10.676 -21.830 1.00 94.19 171 TRP A O 1
ATOM 1336 N N . VAL A 1 172 ? -11.006 -12.098 -23.439 1.00 94.12 172 VAL A N 1
ATOM 1337 C CA . VAL A 1 172 ? -11.625 -13.285 -22.822 1.00 94.12 172 VAL A CA 1
ATOM 1338 C C . VAL A 1 172 ? -10.994 -13.602 -21.465 1.00 94.12 172 VAL A C 1
ATOM 1340 O O . VAL A 1 172 ? -11.705 -13.661 -20.463 1.00 94.12 172 VAL A O 1
ATOM 1343 N N . ILE A 1 173 ? -9.667 -13.755 -21.407 1.00 95.00 173 ILE A N 1
ATOM 1344 C CA . ILE A 1 173 ? -8.953 -14.102 -20.170 1.00 95.00 173 ILE A CA 1
ATOM 1345 C C . ILE A 1 173 ? -9.093 -12.972 -19.140 1.00 95.00 173 ILE A C 1
ATOM 1347 O O . ILE A 1 173 ? -9.425 -13.231 -17.983 1.00 95.00 173 ILE A O 1
ATOM 1351 N N . GLY A 1 174 ? -8.902 -11.716 -19.557 1.00 95.12 174 GLY A N 1
ATOM 1352 C CA . GLY A 1 174 ? -9.037 -10.548 -18.689 1.00 95.12 174 GLY A CA 1
ATOM 1353 C C . GLY A 1 174 ? -10.432 -10.435 -18.072 1.00 95.12 174 GLY A C 1
ATOM 1354 O O . GLY A 1 174 ? -10.548 -10.231 -16.867 1.00 95.12 174 GLY A O 1
ATOM 1355 N N . THR A 1 175 ? -11.494 -10.653 -18.855 1.00 95.38 175 THR A N 1
ATOM 1356 C CA . THR A 1 175 ? -12.881 -10.639 -18.347 1.00 95.38 175 THR A CA 1
ATOM 1357 C C . THR A 1 175 ? -13.134 -11.764 -17.344 1.00 95.38 175 THR A C 1
ATOM 1359 O O . THR A 1 175 ? -13.756 -11.528 -16.307 1.00 95.38 175 THR A O 1
ATOM 1362 N N . ILE A 1 176 ? -12.623 -12.973 -17.615 1.00 94.81 176 ILE A N 1
ATOM 1363 C CA . ILE A 1 176 ? -12.739 -14.115 -16.698 1.00 94.81 176 ILE A CA 1
ATOM 1364 C C . ILE A 1 176 ? -12.069 -13.796 -15.359 1.00 94.81 176 ILE A C 1
ATOM 1366 O O . ILE A 1 176 ? -12.697 -14.002 -14.324 1.00 94.81 176 ILE A O 1
ATOM 1370 N N . PHE A 1 177 ? -10.849 -13.246 -15.345 1.00 94.06 177 PHE A N 1
ATOM 1371 C CA . PHE A 1 177 ? -10.193 -12.893 -14.081 1.00 94.06 177 PHE A CA 1
ATOM 1372 C C . PHE A 1 177 ? -10.857 -11.714 -13.372 1.00 94.06 177 PHE A C 1
ATOM 1374 O O . PHE A 1 177 ? -11.083 -11.819 -12.168 1.00 94.06 177 PHE A O 1
ATOM 1381 N N . VAL A 1 178 ? -11.246 -10.646 -14.081 1.00 93.69 178 VAL A N 1
ATOM 1382 C CA . VAL A 1 178 ? -12.022 -9.532 -13.497 1.00 93.69 178 VAL A CA 1
ATOM 1383 C C . VAL A 1 178 ? -13.254 -10.060 -12.759 1.00 93.69 178 VAL A C 1
ATOM 1385 O O . VAL A 1 178 ? -13.503 -9.661 -11.623 1.00 93.69 178 VAL A O 1
ATOM 1388 N N . GLY A 1 179 ? -13.990 -10.995 -13.367 1.00 92.19 179 GLY A N 1
ATOM 1389 C CA . GLY A 1 179 ? -15.155 -11.607 -12.738 1.00 92.19 179 GLY A CA 1
ATOM 1390 C C . GLY A 1 179 ? -14.821 -12.579 -11.609 1.00 92.19 179 GLY A C 1
ATOM 1391 O O . GLY A 1 179 ? -15.419 -12.492 -10.542 1.00 92.19 179 GLY A O 1
ATOM 1392 N N . ALA A 1 180 ? -13.864 -13.487 -11.808 1.00 90.75 180 ALA A N 1
ATOM 1393 C CA . ALA A 1 180 ? -13.541 -14.539 -10.846 1.00 90.75 180 ALA A CA 1
ATOM 1394 C C . ALA A 1 180 ? -12.835 -14.007 -9.589 1.00 90.75 180 ALA A C 1
ATOM 1396 O O . ALA A 1 180 ? -13.215 -14.368 -8.479 1.00 90.75 180 ALA A O 1
ATOM 1397 N N . GLY A 1 181 ? -11.836 -13.133 -9.729 1.00 87.38 181 GLY A N 1
ATOM 1398 C CA . GLY A 1 181 ? -11.141 -12.561 -8.572 1.00 87.38 181 GLY A CA 1
ATOM 1399 C C . GLY A 1 181 ? -11.915 -11.423 -7.914 1.00 87.38 181 GLY A C 1
ATOM 1400 O O . GLY A 1 181 ? -11.926 -11.341 -6.687 1.00 87.38 181 GLY A O 1
ATOM 1401 N N . GLY A 1 182 ? -12.666 -10.633 -8.694 1.00 87.88 182 GLY A N 1
ATOM 1402 C CA . GLY A 1 182 ? -13.702 -9.754 -8.144 1.00 87.88 182 GLY A CA 1
ATOM 1403 C C . GLY A 1 182 ? -14.727 -10.549 -7.328 1.00 87.88 182 GLY A C 1
ATOM 1404 O O . GLY A 1 182 ? -15.116 -10.117 -6.244 1.00 87.88 182 GLY A O 1
ATOM 1405 N N . PHE A 1 183 ? -15.084 -11.761 -7.779 1.00 88.88 183 PHE A N 1
ATOM 1406 C CA . PHE A 1 183 ? -15.940 -12.658 -7.009 1.00 88.88 183 PHE A CA 1
ATOM 1407 C C . PHE A 1 183 ? -15.296 -13.145 -5.717 1.00 88.88 183 PHE A C 1
ATOM 1409 O O . PHE A 1 183 ? -15.884 -12.951 -4.658 1.00 88.88 183 PHE A O 1
ATOM 1416 N N . ILE A 1 184 ? -14.104 -13.741 -5.783 1.00 87.94 184 ILE A N 1
ATOM 1417 C CA . ILE A 1 184 ? -13.425 -14.307 -4.609 1.00 87.94 184 ILE A CA 1
ATOM 1418 C C . ILE A 1 184 ? -13.204 -13.213 -3.554 1.00 87.94 184 ILE A C 1
ATOM 1420 O O . ILE A 1 184 ? -13.646 -13.364 -2.414 1.00 87.94 184 ILE A O 1
ATOM 1424 N N . ASN A 1 185 ? -12.617 -12.078 -3.945 1.00 88.75 185 ASN A N 1
ATOM 1425 C CA . ASN A 1 185 ? -12.297 -10.999 -3.012 1.00 88.75 185 ASN A CA 1
ATOM 1426 C C . ASN A 1 185 ? -13.561 -10.370 -2.406 1.00 88.75 185 ASN A C 1
ATOM 1428 O O . ASN A 1 185 ? -13.605 -10.150 -1.197 1.00 88.75 185 ASN A O 1
ATOM 1432 N N . GLN A 1 186 ? -14.621 -10.133 -3.190 1.00 86.94 186 GLN A N 1
ATOM 1433 C CA . GLN A 1 186 ? -15.871 -9.597 -2.641 1.00 86.94 186 GLN A CA 1
ATOM 1434 C C . GLN A 1 186 ? -16.586 -10.614 -1.740 1.00 86.94 186 GLN A C 1
ATOM 1436 O O . GLN A 1 186 ? -17.072 -10.248 -0.666 1.00 86.94 186 GLN A O 1
ATOM 1441 N N . PHE A 1 187 ? -16.653 -11.883 -2.152 1.00 86.88 187 PHE A N 1
ATOM 1442 C CA . PHE A 1 187 ? -17.400 -12.926 -1.452 1.00 86.88 187 PHE A CA 1
ATOM 1443 C C . PHE A 1 187 ? -16.803 -13.240 -0.073 1.00 86.88 187 PHE A C 1
ATOM 1445 O O . PHE A 1 187 ? -17.542 -13.330 0.909 1.00 86.88 187 PHE A O 1
ATOM 1452 N N . PHE A 1 188 ? -15.475 -13.327 0.026 1.00 85.88 188 PHE A N 1
ATOM 1453 C CA . PHE A 1 188 ? -14.788 -13.606 1.289 1.00 85.88 188 PHE A CA 1
ATOM 1454 C C . PHE A 1 188 ? -14.469 -12.356 2.127 1.00 85.88 188 PHE A C 1
ATOM 1456 O O . PHE A 1 188 ? -14.097 -12.506 3.290 1.00 85.88 188 PHE A O 1
ATOM 1463 N N . SER A 1 189 ? -14.688 -11.134 1.614 1.00 82.00 189 SER A N 1
ATOM 1464 C CA . SER A 1 189 ? -14.408 -9.874 2.340 1.00 82.00 189 SER A CA 1
ATOM 1465 C C . SER A 1 189 ? -15.116 -9.728 3.696 1.00 82.00 189 SER A C 1
ATOM 1467 O O . SER A 1 189 ? -14.620 -9.029 4.580 1.00 82.00 189 SER A O 1
ATOM 1469 N N . ILE A 1 190 ? -16.274 -10.375 3.876 1.00 79.06 190 ILE A N 1
ATOM 1470 C CA . ILE A 1 190 ? -17.066 -10.330 5.118 1.00 79.06 190 ILE A CA 1
ATOM 1471 C C . ILE A 1 190 ? -16.906 -11.586 5.993 1.00 79.06 190 ILE A C 1
ATOM 1473 O O . ILE A 1 190 ? -17.571 -11.704 7.025 1.00 79.06 190 ILE A O 1
ATOM 1477 N N . ARG A 1 191 ? -16.037 -12.526 5.599 1.00 81.88 191 ARG A N 1
ATOM 1478 C CA . ARG A 1 191 ? -15.745 -13.757 6.346 1.00 81.88 191 ARG A CA 1
ATOM 1479 C C . ARG A 1 191 ? -14.584 -13.557 7.329 1.00 81.88 191 ARG A C 1
ATOM 1481 O O . ARG A 1 191 ? -13.733 -12.694 7.123 1.00 81.88 191 ARG A O 1
ATOM 1488 N N . PHE A 1 192 ? -14.535 -14.367 8.385 1.00 74.62 192 PHE A N 1
ATOM 1489 C CA . PHE A 1 192 ? -13.356 -14.532 9.235 1.00 74.62 192 PHE A CA 1
ATOM 1490 C C . PHE A 1 192 ? -12.974 -16.023 9.384 1.00 74.62 192 PHE A C 1
ATOM 1492 O O . PHE A 1 192 ? -13.844 -16.810 9.748 1.00 74.62 192 PHE A O 1
ATOM 1499 N N . PRO A 1 193 ? -11.713 -16.432 9.141 1.00 69.88 193 PRO A N 1
ATOM 1500 C CA . PRO A 1 193 ? -10.679 -15.664 8.452 1.00 69.88 193 PRO A CA 1
ATOM 1501 C C . PRO A 1 193 ? -11.132 -15.272 7.036 1.00 69.88 193 PRO A C 1
ATOM 1503 O O . PRO A 1 193 ? -11.901 -15.987 6.381 1.00 69.88 193 PRO A O 1
ATOM 1506 N N . GLY A 1 194 ? -10.699 -14.087 6.606 1.00 71.81 194 GLY A N 1
ATOM 1507 C CA . GLY A 1 194 ? -10.947 -13.573 5.261 1.00 71.81 194 GLY A CA 1
ATOM 1508 C C . GLY A 1 194 ? -9.929 -14.138 4.274 1.00 71.81 194 GLY A C 1
ATOM 1509 O O . GLY A 1 194 ? -8.780 -14.370 4.637 1.00 71.81 194 GLY A O 1
ATOM 1510 N N . ILE A 1 195 ? -10.348 -14.339 3.027 1.00 78.88 195 ILE A N 1
ATOM 1511 C CA . ILE A 1 195 ? -9.492 -14.829 1.940 1.00 78.88 195 ILE A CA 1
ATOM 1512 C C . ILE A 1 195 ? -9.435 -13.743 0.872 1.00 78.88 195 ILE A C 1
ATOM 1514 O O . ILE A 1 195 ? -10.470 -13.211 0.470 1.00 78.88 195 ILE A O 1
ATOM 1518 N N . SER A 1 196 ? -8.234 -13.417 0.405 1.00 83.69 196 SER A N 1
ATOM 1519 C CA . SER A 1 196 ? -8.020 -12.482 -0.695 1.00 83.69 196 SER A CA 1
ATOM 1520 C C . SER A 1 196 ? -6.979 -13.026 -1.667 1.00 83.69 196 SER A C 1
ATOM 1522 O O . SER A 1 196 ? -6.084 -13.791 -1.311 1.00 83.69 196 SER A O 1
ATOM 1524 N N . VAL A 1 197 ? -7.127 -12.643 -2.930 1.00 85.75 197 VAL A N 1
ATOM 1525 C CA . VAL A 1 197 ? -6.264 -13.053 -4.032 1.00 85.75 197 VAL A CA 1
ATOM 1526 C C . VAL A 1 197 ? -5.685 -11.796 -4.668 1.00 85.75 197 VAL A C 1
ATOM 1528 O O . VAL A 1 197 ? -6.417 -10.850 -4.966 1.00 85.75 197 VAL A O 1
ATOM 1531 N N . GLY A 1 198 ? -4.365 -11.780 -4.860 1.00 85.38 198 GLY A N 1
ATOM 1532 C CA . GLY A 1 198 ? -3.641 -10.704 -5.541 1.00 85.38 198 GLY A CA 1
ATOM 1533 C C . GLY A 1 198 ? -3.475 -10.959 -7.043 1.00 85.38 198 GLY A C 1
ATOM 1534 O O . GLY A 1 198 ? -3.517 -12.102 -7.502 1.00 85.38 198 GLY A O 1
ATOM 1535 N N . SER A 1 199 ? -3.224 -9.897 -7.812 1.00 85.75 199 SER A N 1
ATOM 1536 C CA . SER A 1 199 ? -3.038 -9.939 -9.276 1.00 85.75 199 SER A CA 1
ATOM 1537 C C . SER A 1 199 ? -1.929 -10.899 -9.739 1.00 85.75 199 SER A C 1
ATOM 1539 O O . SER A 1 199 ? -2.052 -11.502 -10.803 1.00 85.75 199 SER A O 1
ATOM 1541 N N . ASN A 1 200 ? -0.916 -11.151 -8.902 1.00 87.69 200 ASN A N 1
ATOM 1542 C CA . ASN A 1 200 ? 0.111 -12.180 -9.119 1.00 87.69 200 ASN A CA 1
ATOM 1543 C C . ASN A 1 200 ? -0.479 -13.582 -9.382 1.00 87.69 200 ASN A C 1
ATOM 1545 O O . ASN A 1 200 ? 0.037 -14.320 -10.217 1.00 87.69 200 ASN A O 1
ATOM 1549 N N . VAL A 1 201 ? -1.581 -13.958 -8.720 1.00 88.31 201 VAL A N 1
ATOM 1550 C CA . VAL A 1 201 ? -2.253 -15.251 -8.958 1.00 88.31 201 VAL A CA 1
ATOM 1551 C C . VAL A 1 201 ? -2.969 -15.255 -10.309 1.00 88.31 201 VAL A C 1
ATOM 1553 O O . VAL A 1 201 ? -2.890 -16.244 -11.034 1.00 88.31 201 VAL A O 1
ATOM 1556 N N . ALA A 1 202 ? -3.609 -14.142 -10.689 1.00 90.88 202 ALA A N 1
ATOM 1557 C CA . ALA A 1 202 ? -4.206 -13.998 -12.017 1.00 90.88 202 ALA A CA 1
ATOM 1558 C C . ALA A 1 202 ? -3.150 -14.147 -13.117 1.00 90.88 202 ALA A C 1
ATOM 1560 O O . ALA A 1 202 ? -3.386 -14.844 -14.093 1.00 90.88 202 ALA A O 1
ATOM 1561 N N . GLN A 1 203 ? -1.968 -13.562 -12.922 1.00 91.75 203 GLN A N 1
ATOM 1562 C CA . GLN A 1 203 ? -0.834 -13.680 -13.835 1.00 91.75 203 GLN A CA 1
ATOM 1563 C C . GLN A 1 203 ? -0.338 -15.133 -13.955 1.00 91.75 203 GLN A C 1
ATOM 1565 O O . GLN A 1 203 ? -0.233 -15.668 -15.056 1.00 91.75 203 GLN A O 1
ATOM 1570 N N . VAL A 1 204 ? -0.110 -15.824 -12.831 1.00 92.00 204 VAL A N 1
ATOM 1571 C CA . VAL A 1 204 ? 0.308 -17.242 -12.841 1.00 92.00 204 VAL A CA 1
ATOM 1572 C C . VAL A 1 204 ? -0.706 -18.133 -13.567 1.00 92.00 204 VAL A C 1
ATOM 1574 O O . VAL A 1 204 ? -0.314 -19.009 -14.337 1.00 92.00 204 VAL A O 1
ATOM 1577 N N . LEU A 1 205 ? -2.004 -17.902 -13.353 1.00 91.94 205 LEU A N 1
ATOM 1578 C CA . LEU A 1 205 ? -3.073 -18.687 -13.971 1.00 91.94 205 LEU A CA 1
ATOM 1579 C C . LEU A 1 205 ? -3.374 -18.269 -15.422 1.00 91.94 205 LEU A C 1
ATOM 1581 O O . LEU A 1 205 ? -3.794 -19.109 -16.213 1.00 91.94 205 LEU A O 1
ATOM 1585 N N . ALA A 1 206 ? -3.144 -17.013 -15.811 1.00 93.50 206 ALA A N 1
ATOM 1586 C CA . ALA A 1 206 ? -3.396 -16.529 -17.168 1.00 93.50 206 ALA A CA 1
ATOM 1587 C C . ALA A 1 206 ? -2.505 -17.208 -18.212 1.00 93.50 206 ALA A C 1
ATOM 1589 O O . ALA A 1 206 ? -2.975 -17.489 -19.313 1.00 93.50 206 ALA A O 1
ATOM 1590 N N . TYR A 1 207 ? -1.252 -17.519 -17.869 1.00 92.62 207 TYR A N 1
ATOM 1591 C CA . TYR A 1 207 ? -0.310 -18.150 -18.793 1.00 92.62 207 TYR A CA 1
ATOM 1592 C C . TYR A 1 207 ? -0.795 -19.500 -19.369 1.00 92.62 207 TYR A C 1
ATOM 1594 O O . TYR A 1 207 ? -0.870 -19.607 -20.596 1.00 92.62 207 TYR A O 1
ATOM 1602 N N . PRO A 1 208 ? -1.182 -20.523 -18.574 1.00 92.44 208 PRO A N 1
ATOM 1603 C CA . PRO A 1 208 ? -1.694 -21.781 -19.125 1.00 92.44 208 PRO A CA 1
ATOM 1604 C C . PRO A 1 208 ? -3.007 -21.612 -19.908 1.00 92.44 208 PRO A C 1
ATOM 1606 O O . PRO A 1 208 ? -3.170 -22.260 -20.941 1.00 92.44 208 PRO A O 1
ATOM 1609 N N . PHE A 1 209 ? -3.915 -20.715 -19.498 1.00 91.69 209 PHE A N 1
ATOM 1610 C CA . PHE A 1 209 ? -5.122 -20.421 -20.288 1.00 91.69 209 PHE A CA 1
ATOM 1611 C C . PHE A 1 209 ? -4.787 -19.771 -21.637 1.00 91.69 209 PHE A C 1
ATOM 1613 O O . PHE A 1 209 ? -5.365 -20.138 -22.658 1.00 91.69 209 PHE A O 1
ATOM 1620 N N . ALA A 1 210 ? -3.822 -18.851 -21.676 1.00 91.50 210 ALA A N 1
ATOM 1621 C CA . ALA A 1 210 ? -3.366 -18.242 -22.919 1.00 91.50 210 ALA A CA 1
ATOM 1622 C C . ALA A 1 210 ? -2.672 -19.255 -23.840 1.00 91.50 210 ALA A C 1
ATOM 1624 O O . ALA A 1 210 ? -2.952 -19.264 -25.038 1.00 91.50 210 ALA A O 1
ATOM 1625 N N . LYS A 1 211 ? -1.850 -20.157 -23.285 1.00 90.56 211 LYS A N 1
ATOM 1626 C CA . LYS A 1 211 ? -1.250 -21.280 -24.023 1.00 90.56 211 LYS A CA 1
ATOM 1627 C C . LYS A 1 211 ? -2.286 -22.253 -24.584 1.00 90.56 211 LYS A C 1
ATOM 1629 O O . LYS A 1 211 ? -2.105 -22.740 -25.693 1.00 90.56 211 LYS A O 1
ATOM 1634 N N . LEU A 1 212 ? -3.400 -22.482 -23.890 1.00 89.81 212 LEU A N 1
ATOM 1635 C CA . LEU A 1 212 ? -4.518 -23.250 -24.445 1.00 89.81 212 LEU A CA 1
ATOM 1636 C C . LEU A 1 212 ? -5.182 -22.518 -25.628 1.00 89.81 212 LEU A C 1
ATOM 1638 O O . LEU A 1 212 ? -5.524 -23.144 -26.628 1.00 89.81 212 LEU A O 1
ATOM 1642 N N . LEU A 1 213 ? -5.336 -21.191 -25.548 1.00 88.69 213 LEU A N 1
ATOM 1643 C CA . LEU A 1 213 ? -5.928 -20.382 -26.623 1.00 88.69 213 LEU A CA 1
ATOM 1644 C C . LEU A 1 213 ? -4.994 -20.172 -27.834 1.00 88.69 213 LEU A C 1
ATOM 1646 O O . LEU A 1 213 ? -5.487 -19.833 -28.908 1.00 88.69 213 LEU A O 1
ATOM 1650 N N . GLU A 1 214 ? -3.687 -20.451 -27.726 1.00 88.44 214 GLU A N 1
ATOM 1651 C CA . GLU A 1 214 ? -2.780 -20.578 -28.890 1.00 88.44 214 GLU A CA 1
ATOM 1652 C C . GLU A 1 214 ? -3.164 -21.740 -29.829 1.00 88.44 214 GLU A C 1
ATOM 1654 O O . GLU A 1 214 ? -2.694 -21.780 -30.964 1.00 88.44 214 GLU A O 1
ATOM 1659 N N . LEU A 1 215 ? -4.033 -22.666 -29.399 1.00 87.00 215 LEU A N 1
ATOM 1660 C CA . LEU A 1 215 ? -4.551 -23.763 -30.230 1.00 87.00 215 LEU A CA 1
ATOM 1661 C C . LEU A 1 215 ? -5.745 -23.354 -31.113 1.00 87.00 215 LEU A C 1
ATOM 1663 O O . LEU A 1 215 ? -6.201 -24.150 -31.935 1.00 87.00 215 LEU A O 1
ATOM 1667 N N . LEU A 1 216 ? -6.288 -22.140 -30.950 1.00 88.12 216 LEU A N 1
ATOM 1668 C CA . LEU A 1 216 ? -7.414 -21.667 -31.758 1.00 88.12 216 LEU A CA 1
ATOM 1669 C C . LEU A 1 216 ? -7.002 -21.394 -33.219 1.00 88.12 216 LEU A C 1
ATOM 1671 O O . LEU A 1 216 ? -5.849 -21.046 -33.489 1.00 88.12 216 LEU A O 1
ATOM 1675 N N . PRO A 1 217 ? -7.930 -21.511 -34.188 1.00 86.75 217 PRO A N 1
ATOM 1676 C CA . PRO A 1 217 ? -7.622 -21.255 -35.590 1.00 86.75 217 PRO A CA 1
ATOM 1677 C C . PRO A 1 217 ? -7.323 -19.770 -35.828 1.00 86.75 217 PRO A C 1
ATOM 1679 O O . PRO A 1 217 ? -8.119 -18.904 -35.467 1.00 86.75 217 PRO A O 1
ATOM 1682 N N . ALA A 1 218 ? -6.228 -19.479 -36.532 1.00 84.88 218 ALA A N 1
ATOM 1683 C CA . ALA A 1 218 ? -5.822 -18.127 -36.934 1.00 84.88 218 ALA A CA 1
ATOM 1684 C C . ALA A 1 218 ? -6.679 -17.535 -38.078 1.00 84.88 218 ALA A C 1
ATOM 1686 O O . ALA A 1 218 ? -6.184 -16.800 -38.928 1.00 84.88 218 ALA A O 1
ATOM 1687 N N . ARG A 1 219 ? -7.969 -17.890 -38.143 1.00 85.44 219 ARG A N 1
ATOM 1688 C CA . ARG A 1 219 ? -8.894 -17.385 -39.161 1.00 85.44 219 ARG A CA 1
ATOM 1689 C C . ARG A 1 219 ? -9.228 -15.926 -38.863 1.00 85.44 219 ARG A C 1
ATOM 1691 O O . ARG A 1 219 ? -9.624 -15.596 -37.746 1.00 85.44 219 ARG A O 1
ATOM 1698 N N . GLU A 1 220 ? -9.123 -15.086 -39.883 1.00 86.12 220 GLU A N 1
ATOM 1699 C CA . GLU A 1 220 ? -9.543 -13.691 -39.810 1.00 86.12 220 GLU A CA 1
ATOM 1700 C C . GLU A 1 220 ? -11.069 -13.560 -39.915 1.00 86.12 220 GLU A C 1
ATOM 1702 O O . GLU A 1 220 ? -11.733 -14.230 -40.713 1.00 86.12 220 GLU A O 1
ATOM 1707 N N . PHE A 1 221 ? -11.616 -12.664 -39.099 1.00 87.25 221 PHE A N 1
ATOM 1708 C CA . PHE A 1 221 ? -13.017 -12.285 -39.040 1.00 87.25 221 PHE A CA 1
ATOM 1709 C C . PHE A 1 221 ? -13.133 -10.773 -39.238 1.00 87.25 221 PHE A C 1
ATOM 1711 O O . PHE A 1 221 ? -12.411 -9.993 -38.620 1.00 87.25 221 PHE A O 1
ATOM 1718 N N . THR A 1 222 ? -14.076 -10.352 -40.078 1.00 86.75 222 THR A N 1
ATOM 1719 C CA . THR A 1 222 ? -14.412 -8.942 -40.300 1.00 86.75 222 THR A CA 1
ATOM 1720 C C . THR A 1 222 ? -15.743 -8.620 -39.629 1.00 86.75 222 THR A C 1
ATOM 1722 O O . THR A 1 222 ? -16.795 -9.044 -40.108 1.00 86.75 222 THR A O 1
ATOM 1725 N N . THR A 1 223 ? -15.726 -7.850 -38.541 1.00 86.00 223 THR A N 1
ATOM 1726 C CA . THR A 1 223 ? -16.946 -7.403 -37.842 1.00 86.00 223 THR A CA 1
ATOM 1727 C C . THR A 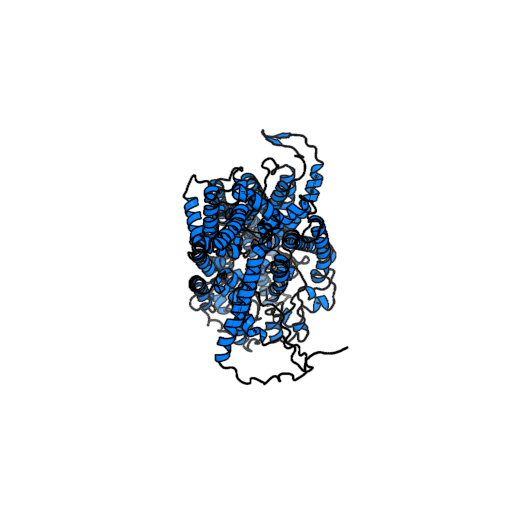1 223 ? -16.942 -5.889 -37.691 1.00 86.00 223 THR A C 1
ATOM 1729 O O . THR A 1 223 ? -15.967 -5.330 -37.195 1.00 86.00 223 THR A O 1
ATOM 1732 N N . PHE A 1 224 ? -18.023 -5.219 -38.103 1.00 82.06 224 PHE A N 1
ATOM 1733 C CA . PHE A 1 224 ? -18.168 -3.754 -38.026 1.00 82.06 224 PHE A CA 1
ATOM 1734 C C . PHE A 1 224 ? -16.992 -2.959 -38.638 1.00 82.06 224 PHE A C 1
ATOM 1736 O O . PHE A 1 224 ? -16.637 -1.893 -38.149 1.00 82.06 224 PHE A O 1
ATOM 1743 N N . GLY A 1 225 ? -16.375 -3.485 -39.703 1.00 79.31 225 GLY A N 1
ATOM 1744 C CA . GLY A 1 225 ? -15.222 -2.864 -40.371 1.00 79.31 225 GLY A CA 1
ATOM 1745 C C . GLY A 1 225 ? -13.856 -3.161 -39.737 1.00 79.31 225 GLY A C 1
ATOM 1746 O O . GLY A 1 225 ? -12.843 -2.765 -40.305 1.00 79.31 225 GLY A O 1
ATOM 1747 N N . TYR A 1 226 ? -13.802 -3.890 -38.618 1.00 80.12 226 TYR A N 1
ATOM 1748 C CA . TYR A 1 226 ? -12.554 -4.310 -37.975 1.00 80.12 226 TYR A CA 1
ATOM 1749 C C . TYR A 1 226 ? -12.209 -5.764 -38.317 1.00 80.12 226 TYR A C 1
ATOM 1751 O O . TYR A 1 226 ? -13.033 -6.664 -38.140 1.00 80.12 226 TYR A O 1
ATOM 1759 N N . THR A 1 227 ? -10.975 -5.987 -38.772 1.00 82.12 227 THR A N 1
ATOM 1760 C CA . THR A 1 227 ? -10.345 -7.305 -38.942 1.00 82.12 227 THR A CA 1
ATOM 1761 C C . THR A 1 227 ? -9.733 -7.776 -37.625 1.00 82.12 227 THR A C 1
ATOM 1763 O O . THR A 1 227 ? -8.904 -7.075 -37.045 1.00 82.12 227 THR A O 1
ATOM 1766 N N . TRP A 1 228 ? -10.101 -8.967 -37.160 1.00 84.62 228 TRP A N 1
ATOM 1767 C CA . TRP A 1 228 ? -9.518 -9.599 -35.973 1.00 84.62 228 TRP A CA 1
ATOM 1768 C C . TRP A 1 228 ? -9.408 -11.116 -36.149 1.00 84.62 228 TRP A C 1
ATOM 1770 O O . TRP A 1 228 ? -10.065 -11.705 -37.000 1.00 84.62 228 TRP A O 1
ATOM 1780 N N . THR A 1 229 ? -8.572 -11.761 -35.339 1.00 87.38 229 THR A N 1
ATOM 1781 C CA . THR A 1 229 ? -8.358 -13.217 -35.351 1.00 87.38 229 THR A CA 1
ATOM 1782 C C . THR A 1 229 ? -8.495 -13.779 -33.938 1.00 87.38 229 THR A C 1
ATOM 1784 O O . THR A 1 229 ? -8.197 -13.098 -32.952 1.00 87.38 229 THR A O 1
ATOM 1787 N N . LEU A 1 230 ? -8.949 -15.031 -33.836 1.00 85.12 230 LEU A N 1
ATOM 1788 C CA . LEU A 1 230 ? -8.985 -15.778 -32.574 1.00 85.12 230 LEU A CA 1
ATOM 1789 C C . LEU A 1 230 ? -7.574 -16.116 -32.070 1.00 85.12 230 LEU A C 1
ATOM 1791 O O . LEU A 1 230 ? -7.362 -16.206 -30.862 1.00 85.12 230 LEU A O 1
ATOM 1795 N N . ASN A 1 231 ? -6.617 -16.269 -32.991 1.00 88.00 231 ASN A N 1
ATOM 1796 C CA . ASN A 1 231 ? -5.225 -16.586 -32.701 1.00 88.00 231 ASN A CA 1
ATOM 1797 C C . ASN A 1 231 ? -4.289 -15.659 -33.505 1.00 88.00 231 ASN A C 1
ATOM 1799 O O . ASN A 1 231 ? -4.060 -15.901 -34.691 1.00 88.00 231 ASN A O 1
ATOM 1803 N N . PRO A 1 232 ? -3.765 -14.588 -32.883 1.00 83.69 232 PRO A N 1
ATOM 1804 C CA . PRO A 1 232 ? -2.864 -13.625 -33.520 1.00 83.69 232 PRO A CA 1
ATOM 1805 C C . PRO A 1 232 ? -1.382 -14.046 -33.488 1.00 83.69 232 PRO A C 1
ATOM 1807 O O . PRO A 1 232 ? -0.513 -13.215 -33.734 1.00 83.69 232 PRO A O 1
ATOM 1810 N N . GLY A 1 233 ? -1.075 -15.308 -33.162 1.00 86.88 233 GLY A N 1
ATOM 1811 C CA . GLY A 1 233 ? 0.290 -15.816 -32.984 1.00 86.88 233 GLY A CA 1
ATOM 1812 C C . GLY A 1 233 ? 0.616 -16.122 -31.516 1.00 86.88 233 GLY A C 1
ATOM 1813 O O . GLY A 1 233 ? -0.292 -16.140 -30.683 1.00 86.88 233 GLY A O 1
ATOM 1814 N N . PRO A 1 234 ? 1.888 -16.368 -31.156 1.00 89.69 234 PRO A N 1
ATOM 1815 C CA . PRO A 1 234 ? 2.283 -16.710 -29.787 1.00 89.69 234 PRO A CA 1
ATOM 1816 C C . PRO A 1 234 ? 1.860 -15.660 -28.747 1.00 89.69 234 PRO A C 1
ATOM 1818 O O . PRO A 1 234 ? 1.848 -14.462 -29.026 1.00 89.69 234 PRO A O 1
ATOM 1821 N N . PHE A 1 235 ? 1.518 -16.112 -27.543 1.00 92.56 235 PHE A N 1
ATOM 1822 C CA . PHE A 1 235 ? 1.190 -15.278 -26.392 1.00 92.56 235 PHE A CA 1
ATOM 1823 C C . PHE A 1 235 ? 2.417 -14.499 -25.930 1.00 92.56 235 PHE A C 1
ATOM 1825 O O . PHE A 1 235 ? 3.460 -15.077 -25.604 1.00 92.56 235 PHE A O 1
ATOM 1832 N N . ASN A 1 236 ? 2.284 -13.177 -25.905 1.00 92.50 236 ASN A N 1
ATOM 1833 C CA . ASN A 1 236 ? 3.401 -12.261 -25.714 1.00 92.50 236 ASN A CA 1
ATOM 1834 C C . ASN A 1 236 ? 3.335 -11.535 -24.347 1.00 92.50 236 ASN A C 1
ATOM 1836 O O . ASN A 1 236 ? 2.276 -11.499 -23.710 1.00 92.50 236 ASN A O 1
ATOM 1840 N N . PRO A 1 237 ? 4.448 -10.939 -23.872 1.00 92.56 237 PRO A N 1
ATOM 1841 C CA . PRO A 1 237 ? 4.496 -10.302 -22.555 1.00 92.56 237 PRO A CA 1
ATOM 1842 C C . PRO A 1 237 ? 3.547 -9.103 -22.390 1.00 92.56 237 PRO A C 1
ATOM 1844 O O . PRO A 1 237 ? 3.089 -8.862 -21.268 1.00 92.56 237 PRO A O 1
ATOM 1847 N N . LYS A 1 238 ? 3.206 -8.374 -23.468 1.00 94.56 238 LYS A N 1
ATOM 1848 C CA . LYS A 1 238 ? 2.280 -7.227 -23.415 1.00 94.56 238 LYS A CA 1
ATOM 1849 C C . LYS A 1 238 ? 0.838 -7.678 -23.205 1.00 94.56 238 LYS A C 1
ATOM 1851 O O . LYS A 1 238 ? 0.164 -7.125 -22.340 1.00 94.56 238 LYS A O 1
ATOM 1856 N N . GLU A 1 239 ? 0.385 -8.705 -23.929 1.00 95.06 239 GLU A N 1
ATOM 1857 C CA . GLU A 1 239 ? -0.925 -9.345 -23.711 1.00 95.06 239 GLU A CA 1
ATOM 1858 C C . GLU A 1 239 ? -1.053 -9.892 -22.290 1.00 95.06 239 GLU A C 1
ATOM 1860 O O . GLU A 1 239 ? -2.058 -9.682 -21.613 1.00 95.06 239 GLU A O 1
ATOM 1865 N N . HIS A 1 240 ? -0.003 -10.556 -21.808 1.00 95.31 240 HIS A N 1
ATOM 1866 C CA . HIS A 1 240 ? 0.018 -11.072 -20.449 1.00 95.31 240 HIS A CA 1
ATOM 1867 C C . HIS A 1 240 ? -0.083 -9.943 -19.418 1.00 95.31 240 HIS A C 1
ATOM 1869 O O . HIS A 1 240 ? -0.845 -10.048 -18.459 1.00 95.31 240 HIS A O 1
ATOM 1875 N N . MET A 1 241 ? 0.624 -8.829 -19.625 1.00 95.69 241 MET A N 1
ATOM 1876 C CA . MET A 1 241 ? 0.574 -7.714 -18.685 1.00 95.69 241 MET A CA 1
ATOM 1877 C C . MET A 1 241 ? -0.769 -6.973 -18.700 1.00 95.69 241 MET A C 1
ATOM 1879 O O . MET A 1 241 ? -1.277 -6.635 -17.633 1.00 95.69 241 MET A O 1
ATOM 1883 N N . ILE A 1 242 ? -1.381 -6.743 -19.866 1.00 96.12 242 ILE A N 1
ATOM 1884 C CA . ILE A 1 242 ? -2.690 -6.073 -19.928 1.00 96.12 242 ILE A CA 1
ATOM 1885 C C . ILE A 1 242 ? -3.794 -6.932 -19.274 1.00 96.12 242 ILE A C 1
ATOM 1887 O O . ILE A 1 242 ? -4.652 -6.378 -18.589 1.00 96.12 242 ILE A O 1
ATOM 1891 N N . ILE A 1 243 ? -3.721 -8.270 -19.363 1.00 96.06 243 ILE A N 1
ATOM 1892 C CA . ILE A 1 243 ? -4.579 -9.186 -18.584 1.00 96.06 243 ILE A CA 1
ATOM 1893 C C . ILE A 1 243 ? -4.368 -8.977 -17.075 1.00 96.06 243 ILE A C 1
ATOM 1895 O O . ILE A 1 243 ? -5.345 -8.853 -16.335 1.00 96.06 243 ILE A O 1
ATOM 1899 N N . THR A 1 244 ? -3.116 -8.894 -16.612 1.00 95.25 244 THR A N 1
ATOM 1900 C CA . THR A 1 244 ? -2.798 -8.645 -15.195 1.00 95.25 244 THR A CA 1
ATOM 1901 C C . THR A 1 244 ? -3.303 -7.281 -14.716 1.00 95.25 244 THR A C 1
ATOM 1903 O O . THR A 1 244 ? -3.835 -7.198 -13.612 1.00 95.25 244 THR A O 1
ATOM 1906 N N . ILE A 1 245 ? -3.211 -6.231 -15.540 1.00 95.19 245 ILE A N 1
ATOM 1907 C CA . ILE A 1 245 ? -3.767 -4.898 -15.240 1.00 95.19 245 ILE A CA 1
ATOM 1908 C C . ILE A 1 245 ? -5.297 -4.965 -15.124 1.00 95.19 245 ILE A C 1
ATOM 1910 O O . ILE A 1 245 ? -5.858 -4.476 -14.146 1.00 95.19 245 ILE A O 1
ATOM 1914 N N . MET A 1 246 ? -5.986 -5.626 -16.065 1.00 95.31 246 MET A N 1
ATOM 1915 C CA . MET A 1 246 ? -7.438 -5.840 -15.967 1.00 95.31 246 MET A CA 1
ATOM 1916 C C . MET A 1 246 ? -7.803 -6.568 -14.666 1.00 95.31 246 MET A C 1
ATOM 1918 O O . MET A 1 246 ? -8.695 -6.124 -13.945 1.00 95.31 246 MET A O 1
ATOM 1922 N N . ALA A 1 247 ? -7.083 -7.641 -14.326 1.00 93.81 247 ALA A N 1
ATOM 1923 C CA . ALA A 1 247 ? -7.286 -8.367 -13.077 1.00 93.81 247 ALA A CA 1
ATOM 1924 C C . ALA A 1 247 ? -7.045 -7.478 -11.843 1.00 93.81 247 ALA A C 1
ATOM 1926 O O . ALA A 1 247 ? -7.875 -7.478 -10.941 1.00 93.81 247 ALA A O 1
ATOM 1927 N N . ASN A 1 248 ? -5.983 -6.666 -11.814 1.00 91.88 248 ASN A N 1
ATOM 1928 C CA . ASN A 1 248 ? -5.677 -5.769 -10.693 1.00 91.88 248 ASN A CA 1
ATOM 1929 C C . ASN A 1 248 ? -6.831 -4.787 -10.407 1.00 91.88 248 ASN A C 1
ATOM 1931 O O . ASN A 1 248 ? -7.277 -4.655 -9.266 1.00 91.88 248 ASN A O 1
ATOM 1935 N N . VAL A 1 249 ? -7.394 -4.188 -11.463 1.00 90.44 249 VAL A N 1
ATOM 1936 C CA . VAL A 1 249 ? -8.595 -3.338 -11.384 1.00 90.44 249 VAL A CA 1
ATOM 1937 C C . VAL A 1 249 ? -9.821 -4.121 -10.899 1.00 90.44 249 VAL A C 1
ATOM 1939 O O . VAL A 1 249 ? -10.611 -3.611 -10.103 1.00 90.44 249 VAL A O 1
ATOM 1942 N N . GLY A 1 250 ? -9.991 -5.366 -11.354 1.00 86.00 250 GLY A N 1
ATOM 1943 C CA . GLY A 1 250 ? -11.108 -6.224 -10.956 1.00 86.00 250 GLY A CA 1
ATOM 1944 C C . GLY A 1 250 ? -11.053 -6.721 -9.509 1.00 86.00 250 GLY A C 1
ATOM 1945 O O . GLY A 1 250 ? -12.092 -6.945 -8.894 1.00 86.00 250 GLY A O 1
ATOM 1946 N N . PHE A 1 251 ? -9.850 -6.877 -8.959 1.00 87.25 251 PHE A N 1
ATOM 1947 C CA . PHE A 1 251 ? -9.608 -7.467 -7.641 1.00 87.25 251 PHE A CA 1
ATOM 1948 C C . PHE A 1 251 ? -9.787 -6.453 -6.499 1.00 87.25 251 PHE A C 1
ATOM 1950 O O . PHE A 1 251 ? -9.899 -6.850 -5.336 1.00 87.25 251 PHE A O 1
ATOM 1957 N N . SER A 1 252 ? -9.834 -5.154 -6.818 1.00 77.44 252 SER A N 1
ATOM 1958 C CA . SER A 1 252 ? -10.079 -4.070 -5.866 1.00 77.44 252 SER A CA 1
ATOM 1959 C C . SER A 1 252 ? -11.581 -3.940 -5.566 1.00 77.44 252 SER A C 1
ATOM 1961 O O . SER A 1 252 ? -12.354 -3.405 -6.361 1.00 77.44 252 SER A O 1
ATOM 1963 N N . THR A 1 253 ? -12.013 -4.444 -4.407 1.00 69.25 253 THR A N 1
ATOM 1964 C CA . THR A 1 253 ? -13.420 -4.406 -3.970 1.00 69.25 253 THR A CA 1
ATOM 1965 C C . THR A 1 253 ? -13.892 -2.961 -3.716 1.00 69.25 253 THR A C 1
ATOM 1967 O O . THR A 1 253 ? -13.279 -2.282 -2.886 1.00 69.25 253 THR A O 1
ATOM 1970 N N . PRO A 1 254 ? -14.977 -2.468 -4.355 1.00 64.50 254 PRO A N 1
ATOM 1971 C CA . PRO A 1 254 ? -15.413 -1.073 -4.229 1.00 64.50 254 PRO A CA 1
ATOM 1972 C C . PRO A 1 254 ? -15.941 -0.753 -2.827 1.00 64.50 254 PRO A C 1
ATOM 1974 O O . PRO A 1 254 ? -17.072 -1.074 -2.473 1.00 64.50 254 PRO A O 1
ATOM 1977 N N . TYR A 1 255 ? -15.139 -0.073 -2.017 1.00 65.38 255 TYR A N 1
ATOM 1978 C CA . TYR A 1 255 ? -15.401 0.132 -0.586 1.00 65.38 255 TYR A CA 1
ATOM 1979 C C . TYR A 1 255 ? -16.672 0.944 -0.255 1.00 65.38 255 TYR A C 1
ATOM 1981 O O . TYR A 1 255 ? -17.155 0.954 0.878 1.00 65.38 255 TYR A O 1
ATOM 1989 N N . THR A 1 256 ? -17.246 1.609 -1.255 1.00 59.59 256 THR A N 1
ATOM 1990 C CA . THR A 1 256 ? -18.490 2.390 -1.202 1.00 59.59 256 THR A CA 1
ATOM 1991 C C . THR A 1 256 ? -19.735 1.584 -0.825 1.00 59.59 256 THR A C 1
ATOM 1993 O O . THR A 1 256 ? -20.771 2.186 -0.542 1.00 59.59 256 THR A O 1
ATOM 1996 N N . TYR A 1 257 ? -19.663 0.249 -0.750 1.00 63.25 257 TYR A N 1
ATOM 1997 C CA . TYR A 1 257 ? -20.739 -0.551 -0.160 1.00 63.25 257 TYR A CA 1
ATOM 1998 C C . TYR A 1 257 ? -20.785 -0.505 1.373 1.00 63.25 257 TYR A C 1
ATOM 2000 O O . TYR A 1 257 ? -21.837 -0.780 1.946 1.00 63.25 257 TYR A O 1
ATOM 2008 N N . VAL A 1 258 ? -19.693 -0.172 2.070 1.00 62.12 258 VAL A N 1
ATOM 2009 C CA . VAL A 1 258 ? -19.653 -0.255 3.542 1.00 62.12 258 VAL A CA 1
ATOM 2010 C C . VAL A 1 258 ? -20.691 0.659 4.227 1.00 62.12 258 VAL A C 1
ATOM 2012 O O . VAL A 1 258 ? -21.394 0.158 5.105 1.00 62.12 258 VAL A O 1
ATOM 2015 N N . PRO A 1 259 ? -20.925 1.924 3.802 1.00 60.94 259 PRO A N 1
ATOM 2016 C CA . PRO A 1 259 ? -22.033 2.740 4.321 1.00 60.94 259 PRO A CA 1
ATOM 2017 C C . PRO A 1 259 ? -23.413 2.090 4.122 1.00 60.94 259 PRO A C 1
ATOM 2019 O O . PRO A 1 259 ? -24.304 2.240 4.957 1.00 60.94 259 PRO A O 1
ATOM 2022 N N . SER A 1 260 ? -23.586 1.341 3.027 1.00 59.12 260 SER A N 1
ATOM 2023 C CA . SER A 1 260 ? -24.818 0.603 2.726 1.00 59.12 260 SER A CA 1
ATOM 2024 C C . SER A 1 260 ? -24.985 -0.637 3.614 1.00 59.12 260 SER A C 1
ATOM 2026 O O . SER A 1 260 ? -26.097 -0.930 4.047 1.00 59.12 260 SER A O 1
ATOM 2028 N N . LEU A 1 261 ? -23.890 -1.332 3.943 1.00 58.03 261 LEU A N 1
ATOM 2029 C CA . LEU A 1 261 ? -23.895 -2.451 4.889 1.00 58.03 261 LEU A CA 1
ATOM 2030 C C . LEU A 1 261 ? -24.157 -2.006 6.328 1.00 58.03 261 LEU A C 1
ATOM 2032 O O . LEU A 1 261 ? -24.894 -2.684 7.037 1.00 58.03 261 LEU A O 1
ATOM 2036 N N . VAL A 1 262 ? -23.622 -0.859 6.756 1.00 57.94 262 VAL A N 1
ATOM 2037 C CA . VAL A 1 262 ? -23.842 -0.324 8.114 1.00 57.94 262 VAL A CA 1
ATOM 2038 C C . VAL A 1 262 ? -25.329 -0.055 8.393 1.00 57.94 262 VAL A C 1
ATOM 2040 O O . VAL A 1 262 ? -25.772 -0.285 9.513 1.00 57.94 262 VAL A O 1
ATOM 2043 N N . LYS A 1 263 ? -26.138 0.315 7.384 1.00 58.59 263 LYS A N 1
ATOM 2044 C CA . LYS A 1 263 ? -27.611 0.406 7.523 1.00 58.59 263 LYS A CA 1
ATOM 2045 C C . LYS A 1 263 ? -28.319 -0.950 7.691 1.00 58.59 263 LYS A C 1
ATOM 2047 O O . LYS A 1 263 ? -29.509 -0.970 7.996 1.00 58.59 263 LYS A O 1
ATOM 2052 N N . PHE A 1 264 ? -27.633 -2.066 7.439 1.00 51.91 264 PHE A N 1
ATOM 2053 C CA . PHE A 1 264 ? -28.193 -3.419 7.491 1.00 51.91 264 PHE A CA 1
ATOM 2054 C C . PHE A 1 264 ? -27.667 -4.249 8.667 1.00 51.91 264 PHE A C 1
ATOM 2056 O O . PHE A 1 264 ? -28.397 -5.107 9.163 1.00 51.91 264 PHE A O 1
ATOM 2063 N N . VAL A 1 265 ? -26.429 -4.009 9.126 1.00 49.19 265 VAL A N 1
ATOM 2064 C CA . VAL A 1 265 ? -25.902 -4.645 10.343 1.00 49.19 265 VAL A CA 1
ATOM 2065 C C . VAL A 1 265 ? -26.873 -4.350 11.493 1.00 49.19 265 VAL A C 1
ATOM 2067 O O . VAL A 1 265 ? -27.166 -3.183 11.764 1.00 49.19 265 VAL A O 1
ATOM 2070 N N . PRO A 1 266 ? -27.437 -5.380 12.145 1.00 43.53 266 PRO A N 1
ATOM 2071 C CA . PRO A 1 266 ? -28.622 -5.182 12.958 1.00 43.53 266 PRO A CA 1
ATOM 2072 C C . PRO A 1 266 ? -28.353 -4.400 14.250 1.00 43.53 266 PRO A C 1
ATOM 2074 O O . PRO A 1 266 ? -27.893 -4.950 15.249 1.00 43.53 266 PRO A O 1
ATOM 2077 N N . SER A 1 267 ? -28.900 -3.184 14.302 1.00 37.06 267 SER A N 1
ATOM 2078 C CA . SER A 1 267 ? -29.371 -2.541 15.543 1.00 37.06 267 SER A CA 1
ATOM 2079 C C . SER A 1 267 ? -30.432 -3.380 16.293 1.00 37.06 267 SER A C 1
ATOM 2081 O O . SER A 1 267 ? -30.795 -3.085 17.432 1.00 37.06 267 SER A O 1
ATOM 2083 N N . HIS A 1 268 ? -30.918 -4.474 15.688 1.00 32.72 268 HIS A N 1
ATOM 2084 C CA . HIS A 1 268 ? -31.889 -5.402 16.276 1.00 32.72 268 HIS A CA 1
ATOM 2085 C C . HIS A 1 268 ? -31.346 -6.225 17.453 1.00 32.72 268 HIS A C 1
ATOM 2087 O O . HIS A 1 268 ? -32.152 -6.760 18.219 1.00 32.72 268 HIS A O 1
ATOM 2093 N N . SER A 1 269 ? -30.023 -6.296 17.656 1.00 30.25 269 SER A N 1
ATOM 2094 C CA . SER A 1 269 ? -29.462 -6.871 18.887 1.00 30.25 269 SER A CA 1
ATOM 2095 C C . SER A 1 269 ? -29.995 -6.143 20.127 1.00 30.25 269 SER A C 1
ATOM 2097 O O . SER A 1 269 ? -30.295 -6.784 21.129 1.00 30.25 269 SER A O 1
ATOM 2099 N N . SER A 1 270 ? -30.224 -4.827 20.039 1.00 31.86 270 SER A N 1
ATOM 2100 C CA . SER A 1 270 ? -30.756 -4.014 21.136 1.00 31.86 270 SER A CA 1
ATOM 2101 C C . SER A 1 270 ? -32.275 -4.138 21.310 1.00 31.86 270 SER A C 1
ATOM 2103 O O . SER A 1 270 ? -32.739 -4.217 22.443 1.00 31.86 270 SER A O 1
ATOM 2105 N N . PHE A 1 271 ? -33.056 -4.203 20.223 1.00 30.08 271 PHE A N 1
ATOM 2106 C CA . PHE A 1 271 ? -34.528 -4.213 20.304 1.00 30.08 271 PHE A CA 1
ATOM 2107 C C . PHE A 1 271 ? -35.099 -5.554 20.798 1.00 30.08 271 PHE A C 1
ATOM 2109 O O . PHE A 1 271 ? -36.042 -5.581 21.586 1.00 30.08 271 PHE A O 1
ATOM 2116 N N . CYS A 1 272 ? -34.503 -6.685 20.399 1.00 27.47 272 CYS A N 1
ATOM 2117 C CA . CYS A 1 272 ? -34.893 -7.989 20.945 1.00 27.47 272 CYS A CA 1
ATOM 2118 C C . CYS A 1 272 ? -34.290 -8.267 22.332 1.00 27.47 272 CYS A C 1
ATOM 2120 O O . CYS A 1 272 ? -34.921 -8.972 23.120 1.00 27.47 272 CYS A O 1
ATOM 2122 N N . ALA A 1 273 ? -33.107 -7.728 22.661 1.00 28.94 273 ALA A N 1
ATOM 2123 C CA . ALA A 1 273 ? -32.514 -7.907 23.989 1.00 28.94 273 ALA A CA 1
ATOM 2124 C C . ALA A 1 273 ? -33.207 -7.062 25.068 1.00 28.94 273 ALA A C 1
ATOM 2126 O O . ALA A 1 273 ? -33.449 -7.580 26.156 1.00 28.94 273 ALA A O 1
ATOM 2127 N N . SER A 1 274 ? -33.599 -5.814 24.780 1.00 28.91 274 SER A N 1
ATOM 2128 C CA . SER A 1 274 ? -34.340 -4.979 25.740 1.00 28.91 274 SER A CA 1
ATOM 2129 C C . SER A 1 274 ? -35.705 -5.585 26.088 1.00 28.91 274 SER A C 1
ATOM 2131 O O . SER A 1 274 ? -36.061 -5.673 27.264 1.00 28.91 274 SER A O 1
ATOM 2133 N N . ALA A 1 275 ? -36.418 -6.124 25.092 1.00 30.70 275 ALA A N 1
ATOM 2134 C CA . ALA A 1 275 ? -37.655 -6.876 25.302 1.00 30.70 275 ALA A CA 1
ATOM 2135 C C . ALA A 1 275 ? -37.452 -8.139 26.169 1.00 30.70 275 ALA A C 1
ATOM 2137 O O . ALA A 1 275 ? -38.318 -8.467 26.977 1.00 30.70 275 ALA A O 1
ATOM 2138 N N . ARG A 1 276 ? -36.300 -8.820 26.043 1.00 28.47 276 ARG A N 1
ATOM 2139 C CA . ARG A 1 276 ? -35.918 -9.988 26.866 1.00 28.47 276 ARG A CA 1
ATOM 2140 C C . ARG A 1 276 ? -35.509 -9.626 28.295 1.00 28.47 276 ARG A C 1
ATOM 2142 O O . ARG A 1 276 ? -35.711 -10.434 29.194 1.00 28.47 276 ARG A O 1
ATOM 2149 N N . ALA A 1 277 ? -34.913 -8.452 28.490 1.00 30.80 277 ALA A N 1
ATOM 2150 C CA . ALA A 1 277 ? -34.435 -7.986 29.789 1.00 30.80 277 ALA A CA 1
ATOM 2151 C C . ALA A 1 277 ? -35.556 -7.391 30.661 1.00 30.80 277 ALA A C 1
ATOM 2153 O O . ALA A 1 277 ? -35.504 -7.519 31.879 1.00 30.80 277 ALA A O 1
ATOM 2154 N N . SER A 1 278 ? -36.574 -6.764 30.056 1.00 35.72 278 SER A N 1
ATOM 2155 C CA . SER A 1 278 ? -37.711 -6.178 30.792 1.00 35.72 278 SER A CA 1
ATOM 2156 C C . SER A 1 278 ? -38.844 -7.162 31.107 1.00 35.72 278 SER A C 1
ATOM 2158 O O . SER A 1 278 ? -39.541 -6.976 32.100 1.00 35.72 278 SER A O 1
ATOM 2160 N N . TYR A 1 279 ? -39.044 -8.206 30.295 1.00 35.16 279 TYR A N 1
ATOM 2161 C CA . TYR A 1 279 ? -40.114 -9.188 30.504 1.00 35.16 279 TYR A CA 1
ATOM 2162 C C . TYR A 1 279 ? -39.568 -10.609 30.373 1.00 35.16 279 TYR A C 1
ATOM 2164 O O . TYR A 1 279 ? -39.154 -11.035 29.295 1.00 35.16 279 TYR A O 1
ATOM 2172 N N . GLY A 1 280 ? -39.590 -11.348 31.487 1.00 32.03 280 GLY A N 1
ATOM 2173 C CA . GLY A 1 280 ? -39.041 -12.700 31.579 1.00 32.03 280 GLY A CA 1
ATOM 2174 C C . GLY A 1 280 ? -39.595 -13.675 30.532 1.00 32.03 280 GLY A C 1
ATOM 2175 O O . GLY A 1 280 ? -40.718 -13.535 30.038 1.00 32.03 280 GLY A O 1
ATOM 2176 N N . SER A 1 281 ? -38.788 -14.697 30.234 1.00 35.09 281 SER A N 1
ATOM 2177 C CA . SER A 1 281 ? -38.843 -15.589 29.061 1.00 35.09 281 SER A CA 1
ATOM 2178 C C . SER A 1 281 ? -40.206 -16.184 28.676 1.00 35.09 281 SER A C 1
ATOM 2180 O O . SER A 1 281 ? -40.380 -16.589 27.529 1.00 35.09 281 SER A O 1
ATOM 2182 N N . SER A 1 282 ? -41.170 -16.240 29.598 1.00 31.86 282 SER A N 1
ATOM 2183 C CA . SER A 1 282 ? -42.467 -16.902 29.413 1.00 31.86 282 SER A CA 1
ATOM 2184 C C . SER A 1 282 ? -43.602 -15.985 28.928 1.00 31.86 282 SER A C 1
ATOM 2186 O O . SER A 1 282 ? -44.604 -16.489 28.430 1.00 31.86 282 SER A O 1
ATOM 2188 N N . ILE A 1 283 ? -43.484 -14.653 29.035 1.00 35.19 283 ILE A N 1
ATOM 2189 C CA . ILE A 1 283 ? -44.585 -13.720 28.688 1.00 35.19 283 ILE A CA 1
ATOM 2190 C C . ILE A 1 283 ? -44.546 -13.274 27.214 1.00 35.19 283 ILE A C 1
ATOM 2192 O O . ILE A 1 283 ? -45.589 -13.003 26.613 1.00 35.19 283 ILE A O 1
ATOM 2196 N N . CYS A 1 284 ? -43.366 -13.280 26.587 1.00 31.83 284 CYS A N 1
ATOM 2197 C CA . CYS A 1 284 ? -43.181 -12.827 25.202 1.00 31.83 284 CYS A CA 1
ATOM 2198 C C . CYS A 1 284 ? -43.919 -13.704 24.157 1.00 31.83 284 CYS A C 1
ATOM 2200 O O . CYS A 1 284 ? -44.263 -13.230 23.071 1.00 31.83 284 CYS A O 1
ATOM 2202 N N . LEU A 1 285 ? -44.242 -14.964 24.490 1.00 31.06 285 LEU A N 1
ATOM 2203 C CA . LEU A 1 285 ? -45.074 -15.825 23.637 1.00 31.06 285 LEU A CA 1
ATOM 2204 C C . LEU A 1 285 ? -46.569 -15.459 23.669 1.00 31.06 285 LEU A C 1
ATOM 2206 O O . LEU A 1 285 ? -47.224 -15.530 22.631 1.00 31.06 285 LEU A O 1
ATOM 2210 N N . CYS A 1 286 ? -47.115 -15.040 24.815 1.00 28.44 286 CYS A N 1
ATOM 2211 C CA . CYS A 1 286 ? -48.563 -14.860 24.981 1.00 28.44 286 CYS A CA 1
ATOM 2212 C C . CYS A 1 286 ? -49.106 -13.605 24.279 1.00 28.44 286 CYS A C 1
ATOM 2214 O O . CYS A 1 286 ? -50.174 -13.652 23.673 1.00 28.44 286 CYS A O 1
ATOM 2216 N N . ILE A 1 287 ? -48.350 -12.501 24.277 1.00 33.09 287 ILE A N 1
ATOM 2217 C CA . ILE A 1 287 ? -48.742 -11.256 23.579 1.00 33.09 287 ILE A CA 1
ATOM 2218 C C . ILE A 1 287 ? -48.613 -11.407 22.045 1.00 33.09 287 ILE A C 1
ATOM 2220 O O . ILE A 1 287 ? -49.191 -10.649 21.273 1.00 33.09 287 ILE A O 1
ATOM 2224 N N . SER A 1 288 ? -47.909 -12.439 21.571 1.00 32.53 288 SER A N 1
ATOM 2225 C CA . SER A 1 288 ? -47.680 -12.696 20.145 1.00 32.53 288 SER A CA 1
ATOM 2226 C C . SER A 1 288 ? -48.857 -13.342 19.391 1.00 32.53 288 SER A C 1
ATOM 2228 O O . SER A 1 288 ? -48.757 -13.511 18.175 1.00 32.53 288 SER A O 1
ATOM 2230 N N . ILE A 1 289 ? -49.946 -13.726 20.069 1.00 34.62 289 ILE A N 1
ATOM 2231 C CA . ILE A 1 289 ? -51.037 -14.528 19.478 1.00 34.62 289 ILE A CA 1
ATOM 2232 C C . ILE A 1 289 ? -52.248 -13.668 19.051 1.00 34.62 289 ILE A C 1
ATOM 2234 O O . ILE A 1 289 ? -52.992 -14.049 18.148 1.00 34.62 289 ILE A O 1
ATOM 2238 N N . SER A 1 290 ? -52.434 -12.468 19.610 1.00 33.16 290 SER A N 1
ATOM 2239 C CA . SER A 1 290 ? -53.580 -11.598 19.311 1.00 33.16 290 SER A CA 1
ATOM 2240 C C . SER A 1 290 ? -53.359 -10.675 18.096 1.00 33.16 290 SER A C 1
ATOM 2242 O O . SER A 1 290 ? -52.852 -9.563 18.202 1.00 33.16 290 SER A O 1
ATOM 2244 N N . HIS A 1 291 ? -53.830 -11.124 16.928 1.00 33.91 291 HIS A N 1
ATOM 2245 C CA . HIS A 1 291 ? -54.284 -10.317 15.773 1.00 33.91 291 HIS A CA 1
ATOM 2246 C C . HIS A 1 291 ? -53.325 -9.321 15.066 1.00 33.91 291 HIS A C 1
ATOM 2248 O O . HIS A 1 291 ? -53.681 -8.818 14.003 1.00 33.91 291 HIS A O 1
ATOM 2254 N N . GLY A 1 292 ? -52.101 -9.067 15.546 1.00 34.94 292 GLY A N 1
ATOM 2255 C CA . GLY A 1 292 ? -51.172 -8.111 14.907 1.00 34.94 292 GLY A CA 1
ATOM 2256 C C . GLY A 1 292 ? -50.205 -8.685 13.853 1.00 34.94 292 GLY A C 1
ATOM 2257 O O . GLY A 1 292 ? -49.739 -7.954 12.974 1.00 34.94 292 GLY A O 1
ATOM 2258 N N . ARG A 1 293 ? -49.876 -9.985 13.926 1.00 34.97 293 ARG A N 1
ATOM 2259 C CA . ARG A 1 293 ? -48.674 -10.549 13.270 1.00 34.97 293 ARG A CA 1
ATOM 2260 C C . ARG A 1 293 ? -48.638 -10.428 11.744 1.00 34.97 293 ARG A C 1
ATOM 2262 O O . ARG A 1 293 ? -47.597 -10.054 11.214 1.00 34.97 293 ARG A O 1
ATOM 2269 N N . LEU A 1 294 ? -49.730 -10.718 11.030 1.00 35.75 294 LEU A N 1
ATOM 2270 C CA . LEU A 1 294 ? -49.672 -10.801 9.563 1.00 35.75 294 LEU A CA 1
ATOM 2271 C C . LEU A 1 294 ? -49.421 -9.432 8.908 1.00 35.75 294 LEU A C 1
ATOM 2273 O O . LEU A 1 294 ? -48.613 -9.324 7.992 1.00 35.75 294 LEU A O 1
ATOM 2277 N N . ILE A 1 295 ? -50.074 -8.371 9.394 1.00 36.25 295 ILE A N 1
ATOM 2278 C CA . ILE A 1 295 ? -49.946 -7.028 8.808 1.00 36.25 295 ILE A CA 1
ATOM 2279 C C . ILE A 1 295 ? -48.606 -6.390 9.185 1.00 36.25 295 ILE A C 1
ATOM 2281 O O . ILE A 1 295 ? -48.011 -5.724 8.336 1.00 36.25 295 ILE A O 1
ATOM 2285 N N . LEU A 1 296 ? -48.102 -6.607 10.409 1.00 32.47 296 LEU A N 1
ATOM 2286 C CA . LEU A 1 296 ? -46.784 -6.096 10.794 1.00 32.47 296 LEU A CA 1
ATOM 2287 C C . LEU A 1 296 ? -45.657 -6.834 10.064 1.00 32.47 296 LEU A C 1
ATOM 2289 O O . LEU A 1 296 ? -44.799 -6.170 9.497 1.00 32.47 296 LEU A O 1
ATOM 2293 N N . ASP A 1 297 ? -45.682 -8.169 9.995 1.00 34.59 297 ASP A N 1
ATOM 2294 C CA . ASP A 1 297 ? -44.654 -8.942 9.285 1.00 34.59 297 ASP A CA 1
ATOM 2295 C C . ASP A 1 297 ? -44.693 -8.656 7.769 1.00 34.59 297 ASP A C 1
ATOM 2297 O O . ASP A 1 297 ? -43.658 -8.420 7.153 1.00 34.59 297 ASP A O 1
ATOM 2301 N N . ILE A 1 298 ? -45.878 -8.514 7.154 1.00 37.19 298 ILE A N 1
ATOM 2302 C CA . ILE A 1 298 ? -45.982 -8.081 5.747 1.00 37.19 298 ILE A CA 1
ATOM 2303 C C . ILE A 1 298 ? -45.503 -6.633 5.554 1.00 37.19 298 ILE A C 1
ATOM 2305 O O . ILE A 1 298 ? -44.809 -6.366 4.571 1.00 37.19 298 ILE A O 1
ATOM 2309 N N . LYS A 1 299 ? -45.821 -5.687 6.453 1.00 31.23 299 LYS A N 1
ATOM 2310 C CA . LYS A 1 299 ? -45.300 -4.308 6.366 1.00 31.23 299 LYS A CA 1
ATOM 2311 C C . LYS A 1 299 ? -43.785 -4.268 6.545 1.00 31.23 299 LYS A C 1
ATOM 2313 O O . LYS A 1 299 ? -43.124 -3.614 5.748 1.00 31.23 299 LYS A O 1
ATOM 2318 N N . VAL A 1 300 ? -43.230 -4.982 7.521 1.00 35.97 300 VAL A N 1
ATOM 2319 C CA . VAL A 1 300 ? -41.783 -5.054 7.775 1.00 35.97 300 VAL A CA 1
ATOM 2320 C C . VAL A 1 300 ? -41.065 -5.741 6.614 1.00 35.97 300 VAL A C 1
ATOM 2322 O O . VAL A 1 300 ? -40.089 -5.194 6.111 1.00 35.97 300 VAL A O 1
ATOM 2325 N N . ARG A 1 301 ? -41.583 -6.855 6.078 1.00 37.41 301 ARG A N 1
ATOM 2326 C CA . ARG A 1 301 ? -41.031 -7.493 4.868 1.00 37.41 301 ARG A CA 1
ATOM 2327 C C . ARG A 1 301 ? -41.133 -6.599 3.633 1.00 37.41 301 ARG A C 1
ATOM 2329 O O . ARG A 1 301 ? -40.189 -6.575 2.849 1.00 37.41 301 ARG A O 1
ATOM 2336 N N . ARG A 1 302 ? -42.220 -5.836 3.453 1.00 31.48 302 ARG A N 1
ATOM 2337 C CA . ARG A 1 302 ? -42.342 -4.853 2.358 1.00 31.48 302 ARG A CA 1
ATOM 2338 C C . ARG A 1 302 ? -41.380 -3.677 2.529 1.00 31.48 302 ARG A C 1
ATOM 2340 O O . ARG A 1 302 ? -40.722 -3.325 1.558 1.00 31.48 302 ARG A O 1
ATOM 2347 N N . MET A 1 303 ? -41.240 -3.119 3.733 1.00 36.91 303 MET A N 1
ATOM 2348 C CA . MET A 1 303 ? -40.256 -2.066 4.019 1.00 36.91 303 MET A CA 1
ATOM 2349 C C . MET A 1 303 ? -38.831 -2.579 3.790 1.00 36.91 303 MET A C 1
ATOM 2351 O O . MET A 1 303 ? -38.090 -1.960 3.036 1.00 36.91 303 MET A O 1
ATOM 2355 N N . MET A 1 304 ? -38.481 -3.767 4.295 1.00 40.53 304 MET A N 1
ATOM 2356 C CA . MET A 1 304 ? -37.185 -4.394 4.018 1.00 40.53 304 MET A CA 1
ATOM 2357 C C . MET A 1 304 ? -36.970 -4.702 2.530 1.00 40.53 304 MET A C 1
ATOM 2359 O O . MET A 1 304 ? -35.855 -4.543 2.046 1.00 40.53 304 MET A O 1
ATOM 2363 N N . ALA A 1 305 ? -37.994 -5.105 1.772 1.00 43.75 305 ALA A N 1
ATOM 2364 C CA . ALA A 1 305 ? -37.869 -5.333 0.329 1.00 43.75 305 ALA A CA 1
ATOM 2365 C C . ALA A 1 305 ? -37.653 -4.025 -0.458 1.00 43.75 305 ALA A C 1
ATOM 2367 O O . ALA A 1 305 ? -36.810 -3.977 -1.358 1.00 43.75 305 ALA A O 1
ATOM 2368 N N . VAL A 1 306 ? -38.364 -2.952 -0.096 1.00 46.31 306 VAL A N 1
ATOM 2369 C CA . VAL A 1 306 ? -38.187 -1.610 -0.680 1.00 46.31 306 VAL A CA 1
ATOM 2370 C C . VAL A 1 306 ? -36.801 -1.057 -0.337 1.00 46.31 306 VAL A C 1
ATOM 2372 O O . VAL A 1 306 ? -36.083 -0.607 -1.230 1.00 46.31 306 VAL A O 1
ATOM 2375 N N . GLN A 1 307 ? -36.377 -1.178 0.921 1.00 48.84 307 GLN A N 1
ATOM 2376 C CA . GLN A 1 307 ? -35.075 -0.713 1.397 1.00 48.84 307 GLN A CA 1
ATOM 2377 C C . GLN A 1 307 ? -33.921 -1.508 0.766 1.00 48.84 307 GLN A C 1
ATOM 2379 O O . GLN A 1 307 ? -32.975 -0.895 0.278 1.00 48.84 307 GLN A O 1
ATOM 2384 N N . LYS A 1 308 ? -34.040 -2.841 0.633 1.00 54.09 308 LYS A N 1
ATOM 2385 C CA . LYS A 1 308 ? -33.097 -3.682 -0.135 1.00 54.09 308 LYS A CA 1
ATOM 2386 C C . LYS A 1 308 ? -32.998 -3.251 -1.604 1.00 54.09 308 LYS A C 1
ATOM 2388 O O . LYS A 1 308 ? -31.897 -3.109 -2.122 1.00 54.09 308 LYS A O 1
ATOM 2393 N N . THR A 1 309 ? -34.126 -2.994 -2.271 1.00 53.03 309 THR A N 1
ATOM 2394 C CA . THR A 1 309 ? -34.138 -2.609 -3.699 1.00 53.03 309 THR A CA 1
ATOM 2395 C C . THR A 1 309 ? -33.532 -1.221 -3.934 1.00 53.03 309 THR A C 1
ATOM 2397 O O . THR A 1 309 ? -32.833 -1.015 -4.926 1.00 53.03 309 THR A O 1
ATOM 2400 N N . SER A 1 310 ? -33.767 -0.283 -3.011 1.00 56.91 310 SER A N 1
ATOM 2401 C CA . SER A 1 310 ? -33.142 1.045 -2.992 1.00 56.91 310 SER A CA 1
ATOM 2402 C C . SER A 1 310 ? -31.618 0.936 -2.846 1.00 56.91 310 SER A C 1
ATOM 2404 O O . SER A 1 310 ? -30.874 1.470 -3.667 1.00 56.91 310 SER A O 1
ATOM 2406 N N . LEU A 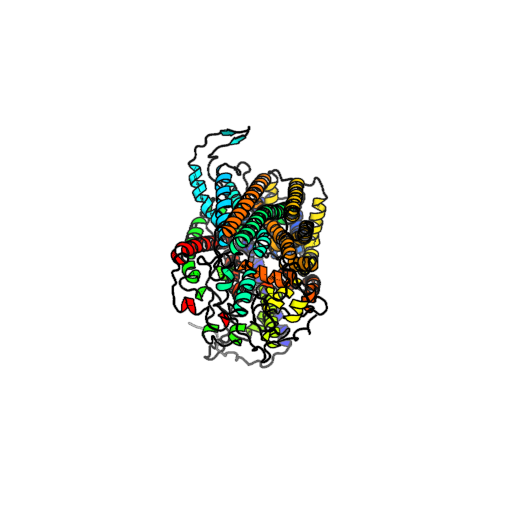1 311 ? -31.161 0.163 -1.852 1.00 62.28 311 LEU A N 1
ATOM 2407 C CA . LEU A 1 311 ? -29.750 -0.009 -1.493 1.00 62.28 311 LEU A CA 1
ATOM 2408 C C . LEU A 1 311 ? -28.877 -0.484 -2.664 1.00 62.28 311 LEU A C 1
ATOM 2410 O O . LEU A 1 311 ? -27.798 0.055 -2.886 1.00 62.28 311 LEU A O 1
ATOM 2414 N N . ILE A 1 312 ? -29.355 -1.465 -3.439 1.00 66.25 312 ILE A N 1
ATOM 2415 C CA . ILE A 1 312 ? -28.611 -2.039 -4.574 1.00 66.25 312 ILE A CA 1
ATOM 2416 C C . ILE A 1 312 ? -28.344 -0.975 -5.647 1.00 66.25 312 ILE A C 1
ATOM 2418 O O . ILE A 1 312 ? -27.244 -0.899 -6.190 1.00 66.25 312 ILE A O 1
ATOM 2422 N N . ARG A 1 313 ? -29.342 -0.135 -5.953 1.00 71.81 313 ARG A N 1
ATOM 2423 C CA . ARG A 1 313 ? -29.224 0.893 -6.997 1.00 71.81 313 ARG A CA 1
ATOM 2424 C C . ARG A 1 313 ? -28.280 2.016 -6.575 1.00 71.81 313 ARG A C 1
ATOM 2426 O O . ARG A 1 313 ? -27.473 2.453 -7.392 1.00 71.81 313 ARG A O 1
ATOM 2433 N N . THR A 1 314 ? -28.340 2.431 -5.307 1.00 74.25 314 THR A N 1
ATOM 2434 C CA . THR A 1 314 ? -27.345 3.331 -4.709 1.00 74.25 314 THR A CA 1
ATOM 2435 C C . THR A 1 314 ? -25.948 2.725 -4.817 1.00 74.25 314 THR A C 1
ATOM 2437 O O . THR A 1 314 ? -25.065 3.364 -5.380 1.00 74.25 314 THR A O 1
ATOM 2440 N N . ALA A 1 315 ? -25.768 1.475 -4.371 1.00 73.94 315 ALA A N 1
ATOM 2441 C CA . ALA A 1 315 ? -24.472 0.803 -4.329 1.00 73.94 315 ALA A CA 1
ATOM 2442 C C . ALA A 1 315 ? -23.797 0.706 -5.708 1.00 73.94 315 ALA A C 1
ATOM 2444 O O . ALA A 1 315 ? -22.619 1.041 -5.809 1.00 73.94 315 ALA A O 1
ATOM 2445 N N . VAL A 1 316 ? -24.531 0.344 -6.776 1.00 80.94 316 VAL A N 1
ATOM 2446 C CA . VAL A 1 316 ? -23.975 0.305 -8.147 1.00 80.94 316 VAL A CA 1
ATOM 2447 C C . VAL A 1 316 ? -23.471 1.688 -8.568 1.00 80.94 316 VAL A C 1
ATOM 2449 O O . VAL A 1 316 ? -22.342 1.814 -9.042 1.00 80.94 316 VAL A O 1
ATOM 2452 N N . LEU A 1 317 ? -24.288 2.732 -8.384 1.00 84.38 317 LEU A N 1
ATOM 2453 C CA . LEU A 1 317 ? -23.941 4.095 -8.795 1.00 84.38 317 LEU A CA 1
ATOM 2454 C C . LEU A 1 317 ? -22.761 4.653 -7.990 1.00 84.38 317 LEU A C 1
ATOM 2456 O O . LEU A 1 317 ? -21.869 5.268 -8.570 1.00 84.38 317 LEU A O 1
ATOM 2460 N N . THR A 1 318 ? -22.715 4.412 -6.677 1.00 83.44 318 THR A N 1
ATOM 2461 C CA . THR A 1 318 ? -21.614 4.882 -5.825 1.00 83.44 318 THR A CA 1
ATOM 2462 C C . THR A 1 318 ? -20.321 4.099 -6.048 1.00 83.44 318 THR A C 1
ATOM 2464 O O . THR A 1 318 ? -19.259 4.712 -6.042 1.00 83.44 318 THR A O 1
ATOM 2467 N N . ALA A 1 319 ? -20.391 2.785 -6.299 1.00 83.88 319 ALA A N 1
ATOM 2468 C CA . ALA A 1 319 ? -19.226 1.955 -6.619 1.00 83.88 319 ALA A CA 1
ATOM 2469 C C . ALA A 1 319 ? -18.601 2.342 -7.964 1.00 83.88 319 ALA A C 1
ATOM 2471 O O . ALA A 1 319 ? -17.393 2.562 -8.049 1.00 83.88 319 ALA A O 1
ATOM 2472 N N . LEU A 1 320 ? -19.432 2.481 -9.002 1.00 88.56 320 LEU A N 1
ATOM 2473 C CA . LEU A 1 320 ? -18.983 2.920 -10.321 1.00 88.56 320 LEU A CA 1
ATOM 2474 C C . LEU A 1 320 ? -18.412 4.345 -10.266 1.00 88.56 320 LEU A C 1
ATOM 2476 O O . LEU A 1 320 ? -17.369 4.615 -10.857 1.00 88.56 320 LEU A O 1
ATOM 2480 N N . SER A 1 321 ? -19.060 5.237 -9.510 1.00 91.25 321 SER A N 1
ATOM 2481 C CA . SER A 1 321 ? -18.587 6.601 -9.275 1.00 91.25 321 SER A CA 1
ATOM 2482 C C . SER A 1 321 ? -17.195 6.634 -8.640 1.00 91.25 321 SER A C 1
ATOM 2484 O O . SER A 1 321 ? -16.277 7.168 -9.257 1.00 91.25 321 SER A O 1
ATOM 2486 N N . THR A 1 322 ? -16.976 6.035 -7.460 1.00 88.19 322 THR A N 1
ATOM 2487 C CA . THR A 1 322 ? -15.667 6.141 -6.784 1.00 88.19 322 THR A CA 1
ATOM 2488 C C . THR A 1 322 ? -14.520 5.551 -7.591 1.00 88.19 322 THR A C 1
ATOM 2490 O O . THR A 1 322 ? -13.430 6.128 -7.601 1.00 88.19 322 THR A O 1
ATOM 2493 N N . ASN A 1 323 ? -14.761 4.454 -8.313 1.00 88.94 323 ASN A N 1
ATOM 2494 C CA . ASN A 1 323 ? -13.734 3.850 -9.154 1.00 88.94 323 ASN A CA 1
ATOM 2495 C C . ASN A 1 323 ? -13.388 4.770 -10.341 1.00 88.94 323 ASN A C 1
ATOM 2497 O O . ASN A 1 323 ? -12.214 5.044 -10.585 1.00 88.94 323 ASN A O 1
ATOM 2501 N N . LEU A 1 324 ? -14.390 5.314 -11.044 1.00 92.56 324 LEU A N 1
ATOM 2502 C CA . LEU A 1 324 ? -14.164 6.208 -12.187 1.00 92.56 324 LEU A CA 1
ATOM 2503 C C . LEU A 1 324 ? -13.623 7.595 -11.788 1.00 92.56 324 LEU A C 1
ATOM 2505 O O . LEU A 1 324 ? -12.844 8.172 -12.545 1.00 92.56 324 LEU A O 1
ATOM 2509 N N . ILE A 1 325 ? -13.966 8.119 -10.604 1.00 93.31 325 ILE A N 1
ATOM 2510 C CA . ILE A 1 325 ? -13.341 9.332 -10.048 1.00 93.31 325 ILE A CA 1
ATOM 2511 C C . ILE A 1 325 ? -11.844 9.076 -9.825 1.00 93.31 325 ILE A C 1
ATOM 2513 O O . ILE A 1 325 ? -11.018 9.870 -10.279 1.00 93.31 325 ILE A O 1
ATOM 2517 N N . GLY A 1 326 ? -11.487 7.959 -9.175 1.00 91.31 326 GLY A N 1
ATOM 2518 C CA . GLY A 1 326 ? -10.087 7.580 -8.966 1.00 91.31 326 GLY A CA 1
ATOM 2519 C C . GLY A 1 326 ? -9.326 7.431 -10.286 1.00 91.31 326 GLY A C 1
ATOM 2520 O O . GLY A 1 326 ? -8.224 7.953 -10.438 1.00 91.31 326 GLY A O 1
ATOM 2521 N N . TYR A 1 327 ? -9.954 6.801 -11.281 1.00 92.44 327 TYR A N 1
ATOM 2522 C CA . TYR A 1 327 ? -9.395 6.660 -12.623 1.00 92.44 327 TYR A CA 1
ATOM 2523 C C . TYR A 1 327 ? -9.152 8.010 -13.324 1.00 92.44 327 TYR A C 1
ATOM 2525 O O . TYR A 1 327 ? -8.070 8.259 -13.864 1.00 92.44 327 TYR A O 1
ATOM 2533 N N . GLY A 1 328 ? -10.134 8.916 -13.277 1.00 93.81 328 GLY A N 1
ATOM 2534 C CA . GLY A 1 328 ? -10.022 10.262 -13.841 1.00 93.81 328 GLY A CA 1
ATOM 2535 C C . GLY A 1 328 ? -8.898 11.080 -13.196 1.00 93.81 328 GLY A C 1
ATOM 2536 O O . GLY A 1 328 ? -8.095 11.693 -13.899 1.00 93.81 328 GLY A O 1
ATOM 2537 N N . LEU A 1 329 ? -8.778 11.040 -11.864 1.00 93.44 329 LEU A N 1
ATOM 2538 C CA . LEU A 1 329 ? -7.694 11.712 -11.140 1.00 93.44 329 LEU A CA 1
ATOM 2539 C C . LEU A 1 329 ? -6.316 11.100 -11.434 1.00 93.44 329 LEU A C 1
ATOM 2541 O O . LEU A 1 329 ? -5.340 11.845 -11.547 1.00 93.44 329 LEU A O 1
ATOM 2545 N N . ALA A 1 330 ? -6.214 9.781 -11.626 1.00 93.62 330 ALA A N 1
ATOM 2546 C CA . ALA A 1 330 ? -4.945 9.121 -11.947 1.00 93.62 330 ALA A CA 1
ATOM 2547 C C . ALA A 1 330 ? -4.403 9.601 -13.300 1.00 93.62 330 ALA A C 1
ATOM 2549 O O . ALA A 1 330 ? -3.244 10.000 -13.419 1.00 93.62 330 ALA A O 1
ATOM 2550 N N . GLY A 1 331 ? -5.271 9.672 -14.311 1.00 91.50 331 GLY A N 1
ATOM 2551 C CA . GLY A 1 331 ? -4.899 10.183 -15.627 1.00 91.50 331 GLY A CA 1
ATOM 2552 C C . GLY A 1 331 ? -4.571 11.677 -15.664 1.00 91.50 331 GLY A C 1
ATOM 2553 O O . GLY A 1 331 ? -3.757 12.083 -16.496 1.00 91.50 331 GLY A O 1
ATOM 2554 N N . LEU A 1 332 ? -5.144 12.490 -14.768 1.00 90.94 332 LEU A N 1
ATOM 2555 C CA . LEU A 1 332 ? -4.788 13.911 -14.610 1.00 90.94 332 LEU A CA 1
ATOM 2556 C C . LEU A 1 332 ? -3.475 14.111 -13.832 1.00 90.94 332 LEU A C 1
ATOM 2558 O O . LEU A 1 332 ? -2.753 15.073 -14.078 1.00 90.94 332 LEU A O 1
ATOM 2562 N N . THR A 1 333 ? -3.129 13.195 -12.925 1.00 91.62 333 THR A N 1
ATOM 2563 C CA . THR A 1 333 ? -1.910 13.277 -12.095 1.00 91.62 333 THR A CA 1
ATOM 2564 C C . THR A 1 333 ? -0.716 12.490 -12.651 1.00 91.62 333 THR A C 1
ATOM 2566 O O . THR A 1 333 ? 0.395 12.604 -12.130 1.00 91.62 333 THR A O 1
ATOM 2569 N N . ARG A 1 334 ? -0.879 11.781 -13.777 1.00 90.19 334 ARG A N 1
ATOM 2570 C CA . ARG A 1 334 ? 0.184 10.999 -14.443 1.00 90.19 334 ARG A CA 1
ATOM 2571 C C . ARG A 1 334 ? 1.479 11.775 -14.730 1.00 90.19 334 ARG A C 1
ATOM 2573 O O . ARG A 1 334 ? 2.555 11.186 -14.670 1.00 90.19 334 ARG A O 1
ATOM 2580 N N . ARG A 1 335 ? 1.406 13.095 -14.972 1.00 85.56 335 ARG A N 1
ATOM 2581 C CA . ARG A 1 335 ? 2.602 13.939 -15.179 1.00 85.56 335 ARG A CA 1
ATOM 2582 C C . ARG A 1 335 ? 3.514 14.025 -13.952 1.00 85.56 335 ARG A C 1
ATOM 2584 O O . ARG A 1 335 ? 4.705 14.237 -14.126 1.00 85.56 335 ARG A O 1
ATOM 2591 N N . PHE A 1 336 ? 2.964 13.840 -12.753 1.00 87.19 336 PHE A N 1
ATOM 2592 C CA . PHE A 1 336 ? 3.698 13.839 -11.484 1.00 87.19 336 PHE A CA 1
ATOM 2593 C C . PHE A 1 336 ? 4.026 12.422 -11.001 1.00 87.19 336 PHE A C 1
ATOM 2595 O O . PHE A 1 336 ? 4.995 12.236 -10.277 1.00 87.19 336 PHE A O 1
ATOM 2602 N N . LEU A 1 337 ? 3.190 11.439 -11.354 1.00 91.06 337 LEU A N 1
ATOM 2603 C CA . LEU A 1 337 ? 3.212 10.107 -10.740 1.00 91.06 337 LEU A CA 1
ATOM 2604 C C . LEU A 1 337 ? 3.706 8.984 -11.662 1.00 91.06 337 LEU A C 1
ATOM 2606 O O . LEU A 1 337 ? 4.060 7.923 -11.165 1.00 91.06 337 LEU A O 1
ATOM 2610 N N . VAL A 1 338 ? 3.716 9.175 -12.985 1.00 91.38 338 VAL A N 1
ATOM 2611 C CA . VAL A 1 338 ? 4.021 8.108 -13.960 1.00 91.38 338 VAL A CA 1
ATOM 2612 C C . VAL A 1 338 ? 5.271 8.428 -14.776 1.00 91.38 338 VAL A C 1
ATOM 2614 O O . VAL A 1 338 ? 6.170 7.596 -14.852 1.00 91.38 338 VAL A O 1
ATOM 2617 N N . TYR A 1 339 ? 5.356 9.619 -15.372 1.00 87.69 339 TYR A N 1
ATOM 2618 C CA . TYR A 1 339 ? 6.471 9.965 -16.266 1.00 87.69 339 TYR A CA 1
ATOM 2619 C C . TYR A 1 339 ? 7.823 10.262 -15.585 1.00 87.69 339 TYR A C 1
ATOM 2621 O O . TYR A 1 339 ? 8.837 9.954 -16.208 1.00 87.69 339 TYR A O 1
ATOM 2629 N N . PRO A 1 340 ? 7.907 10.808 -14.351 1.00 86.88 340 PRO A N 1
ATOM 2630 C CA . PRO A 1 340 ? 9.199 10.994 -13.692 1.00 86.88 340 PRO A CA 1
ATOM 2631 C C . PRO A 1 340 ? 9.939 9.666 -13.485 1.00 86.88 340 PRO A C 1
ATOM 2633 O O . PRO A 1 340 ? 9.342 8.669 -13.065 1.00 86.88 340 PRO A O 1
ATOM 2636 N N . ALA A 1 341 ? 11.251 9.658 -13.732 1.00 84.62 341 ALA A N 1
ATOM 2637 C CA . ALA A 1 341 ? 12.090 8.474 -13.540 1.00 84.62 341 ALA A CA 1
ATOM 2638 C C . ALA A 1 341 ? 12.139 8.034 -12.062 1.00 84.62 341 ALA A C 1
ATOM 2640 O O . ALA A 1 341 ? 12.068 6.842 -11.774 1.00 84.62 341 ALA A O 1
ATOM 2641 N N . SER A 1 342 ? 12.154 8.999 -11.133 1.00 84.88 342 SER A N 1
ATOM 2642 C CA . SER A 1 342 ? 12.150 8.787 -9.676 1.00 84.88 342 SER A CA 1
ATOM 2643 C C . SER A 1 342 ? 10.876 8.140 -9.124 1.00 84.88 342 SER A C 1
ATOM 2645 O O . SER A 1 342 ? 10.899 7.555 -8.041 1.00 84.88 342 SER A O 1
ATOM 2647 N N . ALA A 1 343 ? 9.770 8.175 -9.872 1.00 89.62 343 ALA A N 1
ATOM 2648 C CA . ALA A 1 343 ? 8.555 7.440 -9.540 1.00 89.62 343 ALA A CA 1
ATOM 2649 C C . ALA A 1 343 ? 8.723 5.953 -9.916 1.00 89.62 343 ALA A C 1
ATOM 2651 O O . ALA A 1 343 ? 8.255 5.520 -10.972 1.00 89.62 343 ALA A O 1
ATOM 2652 N N . VAL A 1 344 ? 9.420 5.189 -9.067 1.00 89.81 344 VAL A N 1
ATOM 2653 C CA . VAL A 1 344 ? 9.825 3.787 -9.309 1.00 89.81 344 VAL A CA 1
ATOM 2654 C C . VAL A 1 344 ? 8.671 2.787 -9.157 1.00 89.81 344 VAL A C 1
ATOM 2656 O O . VAL A 1 344 ? 8.602 1.818 -9.909 1.00 89.81 344 VAL A O 1
ATOM 2659 N N . TRP A 1 345 ? 7.751 3.006 -8.209 1.00 93.19 345 TRP A N 1
ATOM 2660 C CA . TRP A 1 345 ? 6.619 2.106 -7.916 1.00 93.19 345 TRP A CA 1
ATOM 2661 C C . TRP A 1 345 ? 7.033 0.639 -7.691 1.00 93.19 345 TRP A C 1
ATOM 2663 O O . TRP A 1 345 ? 6.654 -0.259 -8.442 1.00 93.19 345 TRP A O 1
ATOM 2673 N N . TYR A 1 346 ? 7.796 0.388 -6.624 1.00 90.06 346 TYR A N 1
ATOM 2674 C CA . TYR A 1 346 ? 8.408 -0.912 -6.306 1.00 90.06 346 TYR A CA 1
ATOM 2675 C C . TYR A 1 346 ? 7.479 -2.134 -6.421 1.00 90.06 346 TYR A C 1
ATOM 2677 O O . TYR A 1 346 ? 7.909 -3.170 -6.928 1.00 90.06 346 TYR A O 1
ATOM 2685 N N . ASN A 1 347 ? 6.203 -2.019 -6.033 1.00 88.50 347 ASN A N 1
ATOM 2686 C CA . ASN A 1 347 ? 5.213 -3.094 -6.190 1.00 88.50 347 ASN A CA 1
ATOM 2687 C C . ASN A 1 347 ? 5.110 -3.634 -7.633 1.00 88.50 347 ASN A C 1
ATOM 2689 O O . ASN A 1 347 ? 4.954 -4.841 -7.827 1.00 88.50 347 ASN A O 1
ATOM 2693 N N . ASN A 1 348 ? 5.273 -2.780 -8.650 1.00 93.25 348 ASN A N 1
ATOM 2694 C CA . ASN A 1 348 ? 5.236 -3.178 -10.061 1.00 93.25 348 ASN A CA 1
ATOM 2695 C C . ASN A 1 348 ? 6.425 -4.048 -10.475 1.00 93.25 348 ASN A C 1
ATOM 2697 O O . ASN A 1 348 ? 6.294 -4.876 -11.376 1.00 93.25 348 ASN A O 1
ATOM 2701 N N . LEU A 1 349 ? 7.579 -3.886 -9.824 1.00 91.94 349 LEU A N 1
ATOM 2702 C CA . LEU A 1 349 ? 8.808 -4.589 -10.190 1.00 91.94 349 LEU A CA 1
ATOM 2703 C C . LEU A 1 349 ? 8.663 -6.109 -10.007 1.00 91.94 349 LEU A C 1
ATOM 2705 O O . LEU A 1 349 ? 9.181 -6.880 -10.813 1.00 91.94 349 LEU A O 1
ATOM 2709 N N . SER A 1 350 ? 7.883 -6.533 -9.008 1.00 90.38 350 SER A N 1
ATOM 2710 C CA . SER A 1 350 ? 7.530 -7.939 -8.765 1.00 90.38 350 SER A CA 1
ATOM 2711 C C . SER A 1 350 ? 6.661 -8.535 -9.892 1.00 90.38 350 SER A C 1
ATOM 2713 O O . SER A 1 350 ? 6.994 -9.577 -10.462 1.00 90.38 350 SER A O 1
ATOM 2715 N N . ILE A 1 351 ? 5.618 -7.811 -10.312 1.00 92.38 351 ILE A N 1
ATOM 2716 C CA . ILE A 1 351 ? 4.696 -8.190 -11.398 1.00 92.38 351 ILE A CA 1
ATOM 2717 C C . ILE A 1 351 ? 5.445 -8.296 -12.742 1.00 92.38 351 ILE A C 1
ATOM 2719 O O . ILE A 1 351 ? 5.237 -9.227 -13.530 1.00 92.38 351 ILE A O 1
ATOM 2723 N N . ILE A 1 352 ? 6.369 -7.365 -13.000 1.00 92.69 352 ILE A N 1
ATOM 2724 C CA . ILE A 1 352 ? 7.230 -7.359 -14.193 1.00 92.69 352 ILE A CA 1
ATOM 2725 C C . ILE A 1 352 ? 8.242 -8.516 -14.150 1.00 92.69 352 ILE A C 1
ATOM 2727 O O . ILE A 1 352 ? 8.443 -9.199 -15.159 1.00 92.69 352 ILE A O 1
ATOM 2731 N N . ALA A 1 353 ? 8.852 -8.789 -12.990 1.00 90.25 353 ALA A N 1
ATOM 2732 C CA . ALA A 1 353 ? 9.780 -9.907 -12.819 1.00 90.25 353 ALA A CA 1
ATOM 2733 C C . ALA A 1 353 ? 9.117 -11.256 -13.135 1.00 90.25 353 ALA A C 1
ATOM 2735 O O . ALA A 1 353 ? 9.711 -12.071 -13.851 1.00 90.25 353 ALA A O 1
ATOM 2736 N N . LEU A 1 354 ? 7.880 -11.461 -12.665 1.00 91.44 354 LEU A N 1
ATOM 2737 C CA . LEU A 1 354 ? 7.081 -12.646 -12.975 1.00 91.44 354 LEU A CA 1
ATOM 2738 C C . LEU A 1 354 ? 6.705 -12.714 -14.462 1.00 91.44 354 LEU A C 1
ATOM 2740 O O . LEU A 1 354 ? 6.869 -13.769 -15.073 1.00 91.44 354 LEU A O 1
ATOM 2744 N N . ASN A 1 355 ? 6.286 -11.602 -15.081 1.00 92.31 355 ASN A N 1
ATOM 2745 C CA . ASN A 1 355 ? 5.993 -11.561 -16.521 1.00 92.31 355 ASN A CA 1
ATOM 2746 C C . ASN A 1 355 ? 7.206 -12.041 -17.340 1.00 92.31 355 ASN A C 1
ATOM 2748 O O . ASN A 1 355 ? 7.095 -12.951 -18.163 1.00 92.31 355 ASN A O 1
ATOM 2752 N N . ARG A 1 356 ? 8.401 -11.516 -17.036 1.00 87.62 356 ARG A N 1
ATOM 2753 C CA . ARG A 1 356 ? 9.638 -11.944 -17.705 1.00 87.62 356 ARG A CA 1
ATOM 2754 C C . ARG A 1 356 ? 10.012 -13.395 -17.414 1.00 87.62 356 ARG A C 1
ATOM 2756 O O . ARG A 1 356 ? 10.611 -14.019 -18.283 1.00 87.62 356 ARG A O 1
ATOM 2763 N N . ALA A 1 357 ? 9.664 -13.949 -16.251 1.00 88.75 357 ALA A N 1
ATOM 2764 C CA . ALA A 1 357 ? 9.894 -15.364 -15.959 1.00 88.75 357 ALA A CA 1
ATOM 2765 C C . ALA A 1 357 ? 9.095 -16.298 -16.890 1.00 88.75 357 ALA A C 1
ATOM 2767 O O . ALA A 1 357 ? 9.602 -17.360 -17.237 1.00 88.75 357 ALA A O 1
ATOM 2768 N N . PHE A 1 358 ? 7.895 -15.887 -17.320 1.00 89.50 358 PHE A N 1
ATOM 2769 C CA . PHE A 1 358 ? 7.028 -16.634 -18.244 1.00 89.50 358 PHE A CA 1
ATOM 2770 C C . PHE A 1 358 ? 7.405 -16.510 -19.732 1.00 89.50 358 PHE A C 1
ATOM 2772 O O . PHE A 1 358 ? 7.085 -17.405 -20.515 1.00 89.50 358 PHE A O 1
ATOM 2779 N N . HIS A 1 359 ? 8.046 -15.406 -20.138 1.00 87.06 359 HIS A N 1
ATOM 2780 C CA . HIS A 1 359 ? 8.307 -15.098 -21.556 1.00 87.06 359 HIS A CA 1
ATOM 2781 C C . HIS A 1 359 ? 9.794 -15.061 -21.955 1.00 87.06 359 HIS A C 1
ATOM 2783 O O . HIS A 1 359 ? 10.095 -15.085 -23.147 1.00 87.06 359 HIS A O 1
ATOM 2789 N N . HIS A 1 360 ? 10.738 -15.028 -21.005 1.00 71.31 360 HIS A N 1
ATOM 2790 C CA . HIS A 1 360 ? 12.177 -15.009 -21.294 1.00 71.31 360 HIS A CA 1
ATOM 2791 C C . HIS A 1 360 ? 12.924 -16.121 -20.544 1.00 71.31 360 HIS A C 1
ATOM 2793 O O . HIS A 1 360 ? 13.311 -15.978 -19.385 1.00 71.31 360 HIS A O 1
ATOM 2799 N N . GLU A 1 361 ? 13.183 -17.226 -21.244 1.00 60.16 361 GLU A N 1
ATOM 2800 C CA . GLU A 1 361 ? 13.727 -18.457 -20.651 1.00 60.16 361 GLU A CA 1
ATOM 2801 C C . GLU A 1 361 ? 15.262 -18.569 -20.661 1.00 60.16 361 GLU A C 1
ATOM 2803 O O . GLU A 1 361 ? 15.808 -19.542 -20.139 1.00 60.16 361 GLU A O 1
ATOM 2808 N N . LYS A 1 362 ? 15.993 -17.600 -21.236 1.00 62.56 362 LYS A N 1
ATOM 2809 C CA . LYS A 1 362 ? 17.459 -17.691 -21.362 1.00 62.56 362 LYS A CA 1
ATOM 2810 C C . LYS A 1 362 ? 18.132 -17.815 -19.987 1.00 62.56 362 LYS A C 1
ATOM 2812 O O . LYS A 1 362 ? 18.038 -16.928 -19.138 1.00 62.56 362 LYS A O 1
ATOM 2817 N N . ALA A 1 363 ? 18.851 -18.919 -19.799 1.00 65.31 363 ALA A N 1
ATOM 2818 C CA . ALA A 1 363 ? 19.647 -19.217 -18.616 1.00 65.31 363 ALA A CA 1
ATOM 2819 C C . ALA A 1 363 ? 20.926 -18.357 -18.573 1.00 65.31 363 ALA A C 1
ATOM 2821 O O . ALA A 1 363 ? 22.018 -18.830 -18.875 1.00 65.31 363 ALA A O 1
ATOM 2822 N N . THR A 1 364 ? 20.798 -17.079 -18.209 1.00 73.19 364 THR A N 1
ATOM 2823 C CA . THR A 1 364 ? 21.958 -16.218 -17.930 1.00 73.19 364 THR A CA 1
ATOM 2824 C C . THR A 1 364 ? 22.654 -16.672 -16.647 1.00 73.19 364 THR A C 1
ATOM 2826 O O . THR A 1 364 ? 21.987 -17.030 -15.674 1.00 73.19 364 THR A O 1
ATOM 2829 N N . VAL A 1 365 ? 23.986 -16.674 -16.607 1.00 77.44 365 VAL A N 1
ATOM 2830 C CA . VAL A 1 365 ? 24.727 -17.004 -15.379 1.00 77.44 365 VAL A CA 1
ATOM 2831 C C . VAL A 1 365 ? 24.756 -15.770 -14.479 1.00 77.44 365 VAL A C 1
ATOM 2833 O O . VAL A 1 365 ? 25.252 -14.726 -14.879 1.00 77.44 365 VAL A O 1
ATOM 2836 N N . ALA A 1 366 ? 24.225 -15.883 -13.262 1.00 79.19 366 ALA A N 1
ATOM 2837 C CA . ALA A 1 366 ? 24.215 -14.802 -12.278 1.00 79.19 366 ALA A CA 1
ATOM 2838 C C . ALA A 1 366 ? 25.047 -15.213 -11.059 1.00 79.19 366 ALA A C 1
ATOM 2840 O O . ALA A 1 366 ? 24.626 -16.088 -10.304 1.00 79.19 366 ALA A O 1
ATOM 2841 N N . ASN A 1 367 ? 26.240 -14.629 -10.891 1.00 82.19 367 ASN A N 1
ATOM 2842 C CA . ASN A 1 367 ? 27.191 -14.983 -9.824 1.00 82.19 367 ASN A CA 1
ATOM 2843 C C . ASN A 1 367 ? 27.433 -16.512 -9.714 1.00 82.19 367 ASN A C 1
ATOM 2845 O O . ASN A 1 367 ? 27.352 -17.088 -8.634 1.00 82.19 367 ASN A O 1
ATOM 2849 N N . GLY A 1 368 ? 27.640 -17.190 -10.850 1.00 80.62 368 GLY A N 1
ATOM 2850 C CA . GLY A 1 368 ? 27.797 -18.653 -10.930 1.00 80.62 368 GLY A CA 1
ATOM 2851 C C . GLY A 1 368 ? 26.489 -19.463 -10.998 1.00 80.62 368 GLY A C 1
ATOM 2852 O O . GLY A 1 368 ? 26.517 -20.630 -11.378 1.00 80.62 368 GLY A O 1
ATOM 2853 N N . TRP A 1 369 ? 25.324 -18.864 -10.721 1.00 81.06 369 TRP A N 1
ATOM 2854 C CA . TRP A 1 369 ? 24.027 -19.554 -10.766 1.00 81.06 369 TRP A CA 1
ATOM 2855 C C . TRP A 1 369 ? 23.380 -19.491 -12.156 1.00 81.06 369 TRP A C 1
ATOM 2857 O O . TRP A 1 369 ? 22.879 -18.445 -12.579 1.00 81.06 369 TRP A O 1
ATOM 2867 N N . SER A 1 370 ? 23.298 -20.636 -12.836 1.00 82.81 370 SER A N 1
ATOM 2868 C CA . SER A 1 370 ? 22.702 -20.786 -14.177 1.00 82.81 370 SER A CA 1
ATOM 2869 C C . SER A 1 370 ? 21.182 -21.028 -14.195 1.00 82.81 370 SER A C 1
ATOM 2871 O O . SER A 1 370 ? 20.583 -21.108 -15.264 1.00 82.81 370 SER A O 1
ATOM 2873 N N . MET A 1 371 ? 20.515 -21.134 -13.039 1.00 87.69 371 MET A N 1
ATOM 2874 C CA . MET A 1 371 ? 19.088 -21.486 -12.974 1.00 87.69 371 MET A CA 1
ATOM 2875 C C . MET A 1 371 ? 18.181 -20.465 -13.690 1.00 87.69 371 MET A C 1
ATOM 2877 O O . MET A 1 371 ? 18.352 -19.256 -13.570 1.00 87.69 371 MET A O 1
ATOM 2881 N N . THR A 1 372 ? 17.178 -20.924 -14.439 1.00 88.88 372 THR A N 1
ATOM 2882 C CA . THR A 1 372 ? 16.195 -20.029 -15.083 1.00 88.88 372 THR A CA 1
ATOM 2883 C C . THR A 1 372 ? 15.258 -19.384 -14.058 1.00 88.88 372 THR A C 1
ATOM 2885 O O . THR A 1 372 ? 14.918 -20.022 -13.057 1.00 88.88 372 THR A O 1
ATOM 2888 N N . ARG A 1 373 ? 14.746 -18.186 -14.371 1.00 88.50 373 ARG A N 1
ATOM 2889 C CA . ARG A 1 373 ? 13.735 -17.461 -13.577 1.00 88.50 373 ARG A CA 1
ATOM 2890 C C . ARG A 1 373 ? 12.501 -18.329 -13.245 1.00 88.50 373 ARG A C 1
ATOM 2892 O O . ARG A 1 373 ? 12.088 -18.369 -12.092 1.00 88.50 373 ARG A O 1
ATOM 2899 N N . MET A 1 374 ? 11.989 -19.095 -14.216 1.00 89.94 374 MET A N 1
ATOM 2900 C CA . MET A 1 374 ? 10.838 -19.998 -14.030 1.00 89.94 374 MET A CA 1
ATOM 2901 C C . MET A 1 374 ? 11.115 -21.169 -13.070 1.00 89.94 374 MET A C 1
ATOM 2903 O O . MET A 1 374 ? 10.322 -21.435 -12.173 1.00 89.94 374 MET A O 1
ATOM 2907 N N . ARG A 1 375 ? 12.259 -21.858 -13.197 1.00 91.31 375 ARG A N 1
ATOM 2908 C CA . ARG A 1 375 ? 12.630 -22.939 -12.255 1.00 91.31 375 ARG A CA 1
ATOM 2909 C C . ARG A 1 375 ? 12.774 -22.428 -10.819 1.00 91.31 375 ARG A C 1
ATOM 2911 O O . ARG A 1 375 ? 12.289 -23.081 -9.904 1.00 91.31 375 ARG A O 1
ATOM 2918 N N . TRP A 1 376 ? 13.383 -21.252 -10.633 1.00 92.56 376 TRP A N 1
ATOM 2919 C CA . TRP A 1 376 ? 13.450 -20.597 -9.321 1.00 92.56 376 TRP A CA 1
ATOM 2920 C C . TRP A 1 376 ? 12.047 -20.316 -8.761 1.00 92.56 376 TRP A C 1
ATOM 2922 O O . TRP A 1 376 ? 11.752 -20.708 -7.634 1.00 92.56 376 TRP A O 1
ATOM 2932 N N . PHE A 1 377 ? 11.162 -19.723 -9.575 1.00 93.19 377 PHE A N 1
ATOM 2933 C CA . PHE A 1 377 ? 9.761 -19.489 -9.211 1.00 93.19 377 PHE A CA 1
ATOM 2934 C C . PHE A 1 377 ? 9.060 -20.774 -8.748 1.00 93.19 377 PHE A C 1
ATOM 2936 O O . PHE A 1 377 ? 8.493 -20.787 -7.661 1.00 93.19 377 PHE A O 1
ATOM 2943 N N . LEU A 1 378 ? 9.136 -21.861 -9.525 1.00 93.88 378 LEU A N 1
ATOM 2944 C CA . LEU A 1 378 ? 8.458 -23.124 -9.206 1.00 93.88 378 LEU A CA 1
ATOM 2945 C C . LEU A 1 378 ? 8.963 -23.761 -7.903 1.00 93.88 378 LEU A C 1
ATOM 2947 O O . LEU A 1 378 ? 8.151 -24.277 -7.136 1.00 93.88 378 LEU A O 1
ATOM 2951 N N . TYR A 1 379 ? 10.268 -23.697 -7.619 1.00 95.50 379 TYR A N 1
ATOM 2952 C CA . TYR A 1 379 ? 10.810 -24.207 -6.357 1.00 95.50 379 TYR A CA 1
ATOM 2953 C C . TYR A 1 379 ? 10.357 -23.370 -5.155 1.00 95.50 379 TYR A C 1
ATOM 2955 O O . TYR A 1 379 ? 9.852 -23.942 -4.192 1.00 95.50 379 TYR A O 1
ATOM 2963 N N . CYS A 1 380 ? 10.457 -22.036 -5.223 1.00 95.94 380 CYS A N 1
ATOM 2964 C CA . CYS A 1 380 ? 9.986 -21.151 -4.150 1.00 95.94 380 CYS A CA 1
ATOM 2965 C C . CYS A 1 380 ? 8.466 -21.234 -3.940 1.00 95.94 380 CYS A C 1
ATOM 2967 O O . CYS A 1 380 ? 7.993 -21.187 -2.804 1.00 95.94 380 CYS A O 1
ATOM 2969 N N . PHE A 1 381 ? 7.703 -21.383 -5.026 1.00 95.69 381 PHE A N 1
ATOM 2970 C CA . PHE A 1 381 ? 6.257 -21.566 -4.984 1.00 95.69 381 PHE A CA 1
ATOM 2971 C C . PHE A 1 381 ? 5.904 -22.889 -4.300 1.00 95.69 381 PHE A C 1
ATOM 2973 O O . PHE A 1 381 ? 5.142 -22.894 -3.340 1.00 95.69 381 PHE A O 1
ATOM 2980 N N . GLY A 1 382 ? 6.499 -24.004 -4.740 1.00 96.75 382 GLY A N 1
ATOM 2981 C CA . GLY A 1 382 ? 6.247 -25.326 -4.164 1.00 96.75 382 GLY A CA 1
ATOM 2982 C C . GLY A 1 382 ? 6.640 -25.416 -2.688 1.00 96.75 382 GLY A C 1
ATOM 2983 O O . GLY A 1 382 ? 5.870 -25.942 -1.885 1.00 96.75 382 GLY A O 1
ATOM 2984 N N . SER A 1 383 ? 7.791 -24.849 -2.304 1.00 96.88 383 SER A N 1
ATOM 2985 C CA . SER A 1 383 ? 8.228 -24.840 -0.905 1.00 96.88 383 SER A CA 1
ATOM 2986 C C . SER A 1 383 ? 7.298 -24.016 -0.017 1.00 96.88 383 SER A C 1
ATOM 2988 O O . SER A 1 383 ? 6.918 -24.485 1.052 1.00 96.88 383 SER A O 1
ATOM 2990 N N . MET A 1 384 ? 6.893 -22.816 -0.452 1.00 96.25 384 MET A N 1
ATOM 2991 C CA . MET A 1 384 ? 6.005 -21.959 0.340 1.00 96.25 384 MET A CA 1
ATOM 2992 C C . MET A 1 384 ? 4.567 -22.493 0.375 1.00 96.25 384 MET A C 1
ATOM 2994 O O . MET A 1 384 ? 3.920 -22.422 1.415 1.00 96.25 384 MET A O 1
ATOM 2998 N N . PHE A 1 385 ? 4.083 -23.091 -0.720 1.00 95.62 385 PHE A N 1
ATOM 2999 C CA . PHE A 1 385 ? 2.748 -23.688 -0.789 1.00 95.62 385 PHE A CA 1
ATOM 3000 C C . PHE A 1 385 ? 2.571 -24.767 0.282 1.00 95.62 385 PHE A C 1
ATOM 3002 O O . PHE A 1 385 ? 1.549 -24.774 0.962 1.00 95.62 385 PHE A O 1
ATOM 3009 N N . VAL A 1 386 ? 3.578 -25.633 0.462 1.00 95.94 386 VAL A N 1
ATOM 3010 C CA . VAL A 1 386 ? 3.597 -26.659 1.517 1.00 95.94 386 VAL A CA 1
ATOM 3011 C C . VAL A 1 386 ? 3.870 -26.043 2.890 1.00 95.94 386 VAL A C 1
ATOM 3013 O O . VAL A 1 386 ? 3.170 -26.370 3.845 1.00 95.94 386 VAL A O 1
ATOM 3016 N N . TYR A 1 387 ? 4.850 -25.140 3.003 1.00 96.12 387 TYR A N 1
ATOM 3017 C CA . TYR A 1 387 ? 5.216 -24.532 4.286 1.00 96.12 387 TYR A CA 1
ATOM 3018 C C . TYR A 1 387 ? 4.046 -23.791 4.937 1.00 96.12 387 TYR A C 1
ATOM 3020 O O . TYR A 1 387 ? 3.863 -23.929 6.139 1.00 96.12 387 TYR A O 1
ATOM 3028 N N . PHE A 1 388 ? 3.216 -23.077 4.168 1.00 94.25 388 PHE A N 1
ATOM 3029 C CA . PHE A 1 388 ? 2.114 -22.267 4.699 1.00 94.25 388 PHE A CA 1
ATOM 3030 C C . PHE A 1 388 ? 1.047 -23.068 5.479 1.00 94.25 388 PHE A C 1
ATOM 3032 O O . PHE A 1 388 ? 0.422 -22.520 6.383 1.00 94.25 388 PHE A O 1
ATOM 3039 N N . TRP A 1 389 ? 0.904 -24.380 5.239 1.00 93.75 389 TRP A N 1
ATOM 3040 C CA . TRP A 1 389 ? 0.018 -25.245 6.040 1.00 93.75 389 TRP A CA 1
ATOM 3041 C C . TRP A 1 389 ? 0.430 -25.313 7.514 1.00 93.75 389 TRP A C 1
ATOM 3043 O O . TRP A 1 389 ? -0.416 -25.537 8.381 1.00 93.75 389 TRP A O 1
ATOM 3053 N N . PHE A 1 390 ? 1.722 -25.134 7.806 1.00 93.88 390 PHE A N 1
ATOM 3054 C CA . PHE A 1 390 ? 2.245 -25.183 9.165 1.00 93.88 390 PHE A CA 1
ATOM 3055 C C . PHE A 1 390 ? 1.789 -23.978 10.003 1.00 93.88 390 PHE A C 1
ATOM 3057 O O . PHE A 1 390 ? 1.075 -24.222 10.970 1.00 93.88 390 PHE A O 1
ATOM 3064 N N . PRO A 1 391 ? 2.103 -22.711 9.666 1.00 92.25 391 PRO A N 1
ATOM 3065 C CA . PRO A 1 391 ? 1.639 -21.566 10.442 1.00 92.25 391 PRO A CA 1
ATOM 3066 C C . PRO A 1 391 ? 0.124 -21.327 10.367 1.00 92.25 391 PRO A C 1
ATOM 3068 O O . PRO A 1 391 ? -0.461 -20.974 11.382 1.00 92.25 391 PRO A O 1
ATOM 3071 N N . ASP A 1 392 ? -0.542 -21.551 9.228 1.00 88.25 392 ASP A N 1
ATOM 3072 C CA . ASP A 1 392 ? -1.976 -21.225 9.106 1.00 88.25 392 ASP A CA 1
ATOM 3073 C C . ASP A 1 392 ? -2.888 -22.203 9.873 1.00 88.25 392 ASP A C 1
ATOM 3075 O O . ASP A 1 392 ? -3.908 -21.806 10.443 1.00 88.25 392 ASP A O 1
ATOM 3079 N N . TYR A 1 393 ? -2.528 -23.494 9.911 1.00 88.19 393 TYR A N 1
ATOM 3080 C CA . TYR A 1 393 ? -3.464 -24.543 10.332 1.00 88.19 393 TYR A CA 1
ATOM 3081 C C . TYR A 1 393 ? -2.877 -25.637 11.243 1.00 88.19 393 TYR A C 1
ATOM 3083 O O . TYR A 1 393 ? -3.482 -25.983 12.260 1.00 88.19 393 TYR A O 1
ATOM 3091 N N . ILE A 1 394 ? -1.710 -26.204 10.916 1.00 91.69 394 ILE A N 1
ATOM 3092 C CA . ILE A 1 394 ? -1.159 -27.345 11.675 1.00 91.69 394 ILE A CA 1
ATOM 3093 C C . ILE A 1 394 ? -0.539 -26.891 13.011 1.00 91.69 394 ILE A C 1
ATOM 3095 O O . ILE A 1 394 ? -0.639 -27.616 13.999 1.00 91.69 394 ILE A O 1
ATOM 3099 N N . PHE A 1 395 ? 0.101 -25.719 13.050 1.00 92.88 395 PHE A N 1
ATOM 3100 C CA . PHE A 1 395 ? 0.850 -25.181 14.191 1.00 92.88 395 PHE A CA 1
ATOM 3101 C C . PHE A 1 395 ? 0.759 -23.640 14.248 1.00 92.88 395 PHE A C 1
ATOM 3103 O O . PHE A 1 395 ? 1.721 -22.924 13.961 1.00 92.88 395 PHE A O 1
ATOM 3110 N N . GLN A 1 396 ? -0.394 -23.121 14.670 1.00 89.00 396 GLN A N 1
ATOM 3111 C CA . GLN A 1 396 ? -0.721 -21.686 14.655 1.00 89.00 396 GLN A CA 1
ATOM 3112 C C . GLN A 1 396 ? 0.165 -20.807 15.547 1.00 89.00 396 GLN A C 1
ATOM 3114 O O . GLN A 1 396 ? 0.318 -19.608 15.297 1.00 89.00 396 GLN A O 1
ATOM 3119 N N . ALA A 1 397 ? 0.844 -21.386 16.539 1.00 89.75 397 ALA A N 1
ATOM 3120 C CA . ALA A 1 397 ? 1.869 -20.675 17.295 1.00 89.75 397 ALA A CA 1
ATOM 3121 C C . ALA A 1 397 ? 3.082 -20.249 16.454 1.00 89.75 397 ALA A C 1
ATOM 3123 O O . ALA A 1 397 ? 3.843 -19.407 16.913 1.00 89.75 397 ALA A O 1
ATOM 3124 N N . LEU A 1 398 ? 3.272 -20.767 15.235 1.00 91.69 398 LEU A N 1
ATOM 3125 C CA . LEU A 1 398 ? 4.278 -20.233 14.313 1.00 91.69 398 LEU A CA 1
ATOM 3126 C C . LEU A 1 398 ? 3.887 -18.850 13.764 1.00 91.69 398 LEU A C 1
ATOM 3128 O O . LEU A 1 398 ? 4.782 -18.044 13.521 1.00 91.69 398 LEU A O 1
ATOM 3132 N N . SER A 1 399 ? 2.593 -18.534 13.622 1.00 89.81 399 SER A N 1
ATOM 3133 C CA . SER A 1 399 ? 2.139 -17.184 13.250 1.00 89.81 399 SER A CA 1
ATOM 3134 C C . SER A 1 399 ? 2.253 -16.200 14.415 1.00 89.81 399 SER A C 1
ATOM 3136 O O . SER A 1 399 ? 2.737 -15.087 14.217 1.00 89.81 399 SER A O 1
ATOM 3138 N N . TYR A 1 400 ? 1.884 -16.615 15.630 1.00 84.88 400 TYR A N 1
ATOM 3139 C CA . TYR A 1 400 ? 1.926 -15.791 16.846 1.00 84.88 400 TYR A CA 1
ATOM 3140 C C . TYR A 1 400 ? 2.898 -16.388 17.881 1.00 84.88 400 TYR A C 1
ATOM 3142 O O . TYR A 1 400 ? 2.488 -16.898 18.928 1.00 84.88 400 TYR A O 1
ATOM 3150 N N . PHE A 1 401 ? 4.202 -16.360 17.582 1.00 90.19 401 PHE A N 1
ATOM 3151 C CA . PHE A 1 401 ? 5.227 -17.078 18.348 1.00 90.19 401 PHE A CA 1
ATOM 3152 C C . PHE A 1 401 ? 5.658 -16.323 19.611 1.00 90.19 401 PHE A C 1
ATOM 3154 O O . PHE A 1 401 ? 6.754 -15.769 19.702 1.00 90.19 401 PHE A O 1
ATOM 3161 N N . ASN A 1 402 ? 4.788 -16.303 20.622 1.00 87.75 402 ASN A N 1
ATOM 3162 C CA . ASN A 1 402 ? 4.985 -15.512 21.835 1.00 87.75 402 ASN A CA 1
ATOM 3163 C C . ASN A 1 402 ? 5.392 -16.315 23.081 1.00 87.75 402 ASN A C 1
ATOM 3165 O O . ASN A 1 402 ? 4.764 -16.237 24.143 1.00 87.75 402 ASN A O 1
ATOM 3169 N N . TRP A 1 403 ? 6.492 -17.058 22.957 1.00 88.12 403 TRP A N 1
ATOM 3170 C CA . TRP A 1 403 ? 7.053 -17.911 24.010 1.00 88.12 403 TRP A CA 1
ATOM 3171 C C . TRP A 1 403 ? 7.251 -17.214 25.367 1.00 88.12 403 TRP A C 1
ATOM 3173 O O . TRP A 1 403 ? 7.090 -17.856 26.404 1.00 88.12 403 TRP A O 1
ATOM 3183 N N . ILE A 1 404 ? 7.537 -15.907 25.380 1.00 90.88 404 ILE A N 1
ATOM 3184 C CA . ILE A 1 404 ? 7.727 -15.128 26.612 1.00 90.88 404 ILE A CA 1
ATOM 3185 C C . ILE A 1 404 ? 6.433 -15.092 27.436 1.00 90.88 404 ILE A C 1
ATOM 3187 O O . ILE A 1 404 ? 6.454 -15.337 28.642 1.00 90.88 404 ILE A O 1
ATOM 3191 N N . THR A 1 405 ? 5.287 -14.853 26.792 1.00 89.44 405 THR A N 1
ATOM 3192 C CA . THR A 1 405 ? 3.990 -14.852 27.489 1.00 89.44 405 THR A CA 1
ATOM 3193 C C . THR A 1 405 ? 3.578 -16.239 27.972 1.00 89.44 405 THR A C 1
ATOM 3195 O O . THR A 1 405 ? 2.958 -16.342 29.026 1.00 89.44 405 THR A O 1
ATOM 3198 N N . TRP A 1 406 ? 3.985 -17.317 27.293 1.00 89.88 406 TRP A N 1
ATOM 3199 C CA . TRP A 1 406 ? 3.673 -18.688 27.720 1.00 89.88 406 TRP A CA 1
ATOM 3200 C C . TRP A 1 406 ? 4.399 -19.103 29.013 1.00 89.88 406 TRP A C 1
ATOM 3202 O O . TRP A 1 406 ? 3.930 -20.010 29.697 1.00 89.88 406 TRP A O 1
ATOM 3212 N N . ILE A 1 407 ? 5.498 -18.429 29.383 1.00 90.69 407 ILE A N 1
ATOM 3213 C CA . ILE A 1 407 ? 6.195 -18.643 30.667 1.00 90.69 407 ILE A CA 1
ATOM 3214 C C . ILE A 1 407 ? 5.354 -18.127 31.847 1.00 90.69 407 ILE A C 1
ATOM 3216 O O . ILE A 1 407 ? 5.325 -18.751 32.906 1.00 90.69 407 ILE A O 1
ATOM 3220 N N . ALA A 1 408 ? 4.658 -16.997 31.680 1.00 91.56 408 ALA A N 1
ATOM 3221 C CA . ALA A 1 408 ? 3.835 -16.383 32.725 1.00 91.56 408 ALA A CA 1
ATOM 3222 C C . ALA A 1 408 ? 2.535 -15.780 32.142 1.00 91.56 408 ALA A C 1
ATOM 3224 O O . ALA A 1 408 ? 2.376 -14.555 32.122 1.00 91.56 408 ALA A O 1
ATOM 3225 N N . PRO A 1 409 ? 1.576 -16.622 31.703 1.00 89.69 409 PRO A N 1
ATOM 3226 C CA . PRO A 1 409 ? 0.432 -16.197 30.884 1.00 89.69 409 PRO A CA 1
ATOM 3227 C C . PRO A 1 409 ? -0.527 -15.232 31.587 1.00 89.69 409 PRO A C 1
ATOM 3229 O O . PRO A 1 409 ? -1.215 -14.461 30.924 1.00 89.69 409 PRO A O 1
ATOM 3232 N N . ASN A 1 410 ? -0.552 -15.228 32.922 1.00 92.75 410 ASN A N 1
ATOM 3233 C CA . ASN A 1 410 ? -1.425 -14.362 33.722 1.00 92.75 410 ASN A CA 1
ATOM 3234 C C . ASN A 1 410 ? -0.749 -13.042 34.152 1.00 92.75 410 ASN A C 1
ATOM 3236 O O . ASN A 1 410 ? -1.349 -12.250 34.876 1.00 92.75 410 ASN A O 1
ATOM 3240 N N . ASN A 1 411 ? 0.505 -12.790 33.753 1.00 94.38 411 ASN A N 1
ATOM 3241 C CA . ASN A 1 411 ? 1.209 -11.559 34.110 1.00 94.38 411 ASN A CA 1
ATOM 3242 C C . ASN A 1 411 ? 0.835 -10.424 33.144 1.00 94.38 411 ASN A C 1
ATOM 3244 O O . ASN A 1 411 ? 1.360 -10.332 32.035 1.00 94.38 411 ASN A O 1
ATOM 3248 N N . VAL A 1 412 ? -0.043 -9.529 33.604 1.00 93.19 412 VAL A N 1
ATOM 3249 C CA . VAL A 1 412 ? -0.544 -8.377 32.835 1.00 93.19 412 VAL A CA 1
ATOM 3250 C C . VAL A 1 412 ? 0.584 -7.483 32.308 1.00 93.19 412 VAL A C 1
ATOM 3252 O O . VAL A 1 412 ? 0.519 -7.031 31.171 1.00 93.19 412 VAL A O 1
ATOM 3255 N N . HIS A 1 413 ? 1.636 -7.235 33.093 1.00 93.31 413 HIS A N 1
ATOM 3256 C CA . HIS A 1 413 ? 2.743 -6.367 32.675 1.00 93.31 413 HIS A CA 1
ATOM 3257 C C . HIS A 1 413 ? 3.617 -7.020 31.599 1.00 93.31 413 HIS A C 1
ATOM 3259 O O . HIS A 1 413 ? 4.019 -6.357 30.642 1.00 93.31 413 HIS A O 1
ATOM 3265 N N . LEU A 1 414 ? 3.868 -8.327 31.727 1.00 92.50 414 LEU A N 1
ATOM 3266 C CA . LEU A 1 414 ? 4.603 -9.096 30.725 1.00 92.50 414 LEU A CA 1
ATOM 3267 C C . LEU A 1 414 ? 3.817 -9.170 29.411 1.00 92.50 414 LEU A C 1
ATOM 3269 O O . LEU A 1 414 ? 4.373 -8.886 28.350 1.00 92.50 414 LEU A O 1
ATOM 3273 N N . ALA A 1 415 ? 2.519 -9.481 29.492 1.00 91.31 415 ALA A N 1
ATOM 3274 C CA . ALA A 1 415 ? 1.614 -9.513 28.348 1.00 91.31 415 ALA A CA 1
ATOM 3275 C C . ALA A 1 415 ? 1.471 -8.131 27.688 1.00 91.31 415 ALA A C 1
ATOM 3277 O O . ALA A 1 415 ? 1.540 -8.035 26.473 1.00 91.31 415 ALA A O 1
ATOM 3278 N N . ALA A 1 416 ? 1.378 -7.039 28.449 1.00 91.56 416 ALA A N 1
ATOM 3279 C CA . ALA A 1 416 ? 1.292 -5.695 27.878 1.00 91.56 416 ALA A CA 1
ATOM 3280 C C . ALA A 1 416 ? 2.526 -5.318 27.029 1.00 91.56 416 ALA A C 1
ATOM 3282 O O . ALA A 1 416 ? 2.392 -4.689 25.981 1.00 91.56 416 ALA A O 1
ATOM 3283 N N . ILE A 1 417 ? 3.729 -5.715 27.455 1.00 92.38 417 ILE A N 1
ATOM 3284 C CA . ILE A 1 417 ? 4.990 -5.361 26.783 1.00 92.38 417 ILE A CA 1
ATOM 3285 C C . ILE A 1 417 ? 5.324 -6.330 25.639 1.00 92.38 417 ILE A C 1
ATOM 3287 O O . ILE A 1 417 ? 5.637 -5.900 24.528 1.00 92.38 417 ILE A O 1
ATOM 3291 N N . THR A 1 418 ? 5.260 -7.634 25.910 1.00 91.69 418 THR A N 1
ATOM 3292 C CA . THR A 1 418 ? 5.724 -8.698 24.998 1.00 91.69 418 THR A CA 1
ATOM 3293 C C . THR A 1 418 ? 4.592 -9.365 24.215 1.00 91.69 418 THR A C 1
ATOM 3295 O O . THR A 1 418 ? 4.849 -10.064 23.240 1.00 91.69 418 THR A O 1
ATOM 3298 N N . GLY A 1 419 ? 3.335 -9.124 24.604 1.00 88.56 419 GLY A N 1
ATOM 3299 C CA . GLY A 1 419 ? 2.129 -9.645 23.959 1.00 88.56 419 GLY A CA 1
ATOM 3300 C C . GLY A 1 419 ? 2.061 -9.324 22.470 1.00 88.56 419 GLY A C 1
ATOM 3301 O O . GLY A 1 419 ? 2.291 -8.183 22.084 1.00 88.56 419 GLY A O 1
ATOM 3302 N N . SER A 1 420 ? 1.751 -10.316 21.642 1.00 84.38 420 SER A N 1
ATOM 3303 C CA . SER A 1 420 ? 1.686 -10.204 20.181 1.00 84.38 420 SER A CA 1
ATOM 3304 C C . SER A 1 420 ? 0.254 -10.011 19.668 1.00 84.38 420 SER A C 1
ATOM 3306 O O . SER A 1 420 ? 0.084 -9.616 18.517 1.00 84.38 420 SER A O 1
ATOM 3308 N N . VAL A 1 421 ? -0.761 -10.266 20.507 1.00 83.12 421 VAL A N 1
ATOM 3309 C CA . VAL A 1 421 ? -2.192 -10.173 20.166 1.00 83.12 421 VAL A CA 1
ATOM 3310 C C . VAL A 1 421 ? -2.847 -8.937 20.797 1.00 83.12 421 VAL A C 1
ATOM 3312 O O . VAL A 1 421 ? -3.562 -8.212 20.108 1.00 83.12 421 VAL A O 1
ATOM 3315 N N . SER A 1 422 ? -2.589 -8.654 22.080 1.00 87.12 422 SER A N 1
ATOM 3316 C CA . SER A 1 422 ? -3.085 -7.442 22.772 1.00 87.12 422 SER A CA 1
ATOM 3317 C C . SER A 1 422 ? -2.008 -6.651 23.526 1.00 87.12 422 SER A C 1
ATOM 3319 O O . SER A 1 422 ? -2.300 -5.626 24.154 1.00 87.12 422 SER A O 1
ATOM 3321 N N . GLY A 1 423 ? -0.752 -7.093 23.440 1.00 90.56 423 GLY A N 1
ATOM 3322 C CA . GLY A 1 423 ? 0.418 -6.335 23.878 1.00 90.56 423 GLY A CA 1
ATOM 3323 C C . GLY A 1 423 ? 1.047 -5.472 22.780 1.00 90.56 423 GLY A C 1
ATOM 3324 O O . GLY A 1 423 ? 0.479 -5.247 21.709 1.00 90.56 423 GLY A O 1
ATOM 3325 N N . LEU A 1 424 ? 2.250 -4.971 23.064 1.00 90.94 424 LEU A N 1
ATOM 3326 C CA . LEU A 1 424 ? 3.051 -4.135 22.162 1.00 90.94 424 LEU A CA 1
ATOM 3327 C C . LEU A 1 424 ? 4.075 -4.916 21.310 1.00 90.94 424 LEU A C 1
ATOM 3329 O O . LEU A 1 424 ? 4.750 -4.322 20.468 1.00 90.94 424 LEU A O 1
ATOM 3333 N N . GLY A 1 425 ? 4.155 -6.239 21.456 1.00 88.62 425 GLY A N 1
ATOM 3334 C CA . GLY A 1 425 ? 4.884 -7.130 20.549 1.00 88.62 425 GLY A CA 1
ATOM 3335 C C . GLY A 1 425 ? 6.407 -7.089 20.666 1.00 88.62 425 GLY A C 1
ATOM 3336 O O . GLY A 1 425 ? 7.091 -7.399 19.691 1.00 88.62 425 GLY A O 1
ATOM 3337 N N . LEU A 1 426 ? 6.961 -6.689 21.818 1.00 89.12 426 LEU A N 1
ATOM 3338 C CA . LEU A 1 426 ? 8.410 -6.692 22.034 1.00 89.12 426 LEU A CA 1
ATOM 3339 C C . LEU A 1 426 ? 8.932 -8.131 22.205 1.00 89.12 426 LEU A C 1
ATOM 3341 O O . LEU A 1 426 ? 8.996 -8.656 23.315 1.00 89.12 426 LEU A O 1
ATOM 3345 N N . ASN A 1 427 ? 9.307 -8.760 21.092 1.00 85.62 427 ASN A N 1
ATOM 3346 C CA . ASN A 1 427 ? 9.797 -10.136 21.028 1.00 85.62 427 ASN A CA 1
ATOM 3347 C C . ASN A 1 427 ? 10.917 -10.250 19.965 1.00 85.62 427 ASN A C 1
ATOM 3349 O O . ASN A 1 427 ? 10.716 -9.788 18.841 1.00 85.62 427 ASN A O 1
ATOM 3353 N N . PRO A 1 428 ? 12.086 -10.855 20.266 1.00 85.06 428 PRO A N 1
ATOM 3354 C CA . PRO A 1 428 ? 13.161 -11.035 19.286 1.00 85.06 428 PRO A CA 1
ATOM 3355 C C . PRO A 1 428 ? 12.770 -11.868 18.057 1.00 85.06 428 PRO A C 1
ATOM 3357 O O . PRO A 1 428 ? 13.262 -11.586 16.965 1.00 85.06 428 PRO A O 1
ATOM 3360 N N . ILE A 1 429 ? 11.896 -12.869 18.227 1.00 86.88 429 ILE A N 1
ATOM 3361 C CA . ILE A 1 429 ? 11.385 -13.740 17.156 1.00 86.88 429 ILE A CA 1
ATOM 3362 C C . ILE A 1 429 ? 9.857 -13.848 17.321 1.00 86.88 429 ILE A C 1
ATOM 3364 O O . ILE A 1 429 ? 9.379 -14.762 17.987 1.00 86.88 429 ILE A O 1
ATOM 3368 N N . PRO A 1 430 ? 9.076 -12.898 16.772 1.00 87.19 430 PRO A N 1
ATOM 3369 C CA . PRO A 1 430 ? 7.621 -12.857 16.952 1.00 87.19 430 PRO A CA 1
ATOM 3370 C C . PRO A 1 430 ? 6.831 -13.845 16.091 1.00 87.19 430 PRO A C 1
ATOM 3372 O O . PRO A 1 430 ? 5.692 -14.168 16.416 1.00 87.19 430 PRO A O 1
ATOM 3375 N N . THR A 1 431 ? 7.391 -14.274 14.959 1.00 90.81 431 THR A N 1
ATOM 3376 C CA . THR A 1 431 ? 6.682 -15.092 13.971 1.00 90.81 431 THR A CA 1
ATOM 3377 C C . THR A 1 431 ? 7.649 -15.843 13.060 1.00 90.81 431 THR A C 1
ATOM 3379 O O . THR A 1 431 ? 8.768 -15.388 12.810 1.00 90.81 431 THR A O 1
ATOM 3382 N N . PHE A 1 432 ? 7.176 -16.966 12.531 1.00 91.69 432 PHE A N 1
ATOM 3383 C CA . PHE A 1 432 ? 7.763 -17.732 11.431 1.00 91.69 432 PHE A CA 1
ATOM 3384 C C . PHE A 1 432 ? 6.826 -17.779 10.208 1.00 91.69 432 PHE A C 1
ATOM 3386 O O . PHE A 1 432 ? 7.121 -18.459 9.223 1.00 91.69 432 PHE A O 1
ATOM 3393 N N . ASP A 1 433 ? 5.695 -17.072 10.262 1.00 91.12 433 ASP A N 1
ATOM 3394 C CA . ASP A 1 433 ? 4.730 -16.946 9.175 1.00 91.12 433 ASP A CA 1
ATOM 3395 C C . ASP A 1 433 ? 5.108 -15.776 8.260 1.00 91.12 433 ASP A C 1
ATOM 3397 O O . ASP A 1 433 ? 5.240 -14.630 8.700 1.00 91.12 433 ASP A O 1
ATOM 3401 N N . TRP A 1 434 ? 5.255 -16.058 6.964 1.00 90.75 434 TRP A N 1
ATOM 3402 C CA . TRP A 1 434 ? 5.561 -15.030 5.973 1.00 90.75 434 TRP A CA 1
ATOM 3403 C C . TRP A 1 434 ? 4.458 -13.967 5.893 1.00 90.75 434 TRP A C 1
ATOM 3405 O O . TRP A 1 434 ? 4.767 -12.795 5.722 1.00 90.75 434 TRP A O 1
ATOM 3415 N N . ASN A 1 435 ? 3.191 -14.346 6.088 1.00 87.06 435 ASN A N 1
ATOM 3416 C CA . ASN A 1 435 ? 2.053 -13.430 6.026 1.00 87.06 435 ASN A CA 1
ATOM 3417 C C . ASN A 1 435 ? 2.075 -12.405 7.179 1.00 87.06 435 ASN A C 1
ATOM 3419 O O . ASN A 1 435 ? 1.837 -11.217 6.966 1.00 87.06 435 ASN A O 1
ATOM 3423 N N . GLN A 1 436 ? 2.442 -12.839 8.391 1.00 86.19 436 GLN A N 1
ATOM 3424 C CA . GLN A 1 436 ? 2.639 -11.945 9.544 1.00 86.19 436 GLN A CA 1
ATOM 3425 C C . GLN A 1 436 ? 3.890 -11.073 9.383 1.00 86.19 436 GLN A C 1
ATOM 3427 O O . GLN A 1 436 ? 3.877 -9.897 9.746 1.00 86.19 436 GLN A O 1
ATOM 3432 N N . LEU A 1 437 ? 4.957 -11.634 8.805 1.00 87.12 437 LEU A N 1
ATOM 3433 C CA . LEU A 1 437 ? 6.207 -10.933 8.514 1.00 87.12 437 LEU A CA 1
ATOM 3434 C C . LEU A 1 437 ? 6.025 -9.830 7.460 1.00 87.12 437 LEU A C 1
ATOM 3436 O O . LEU A 1 437 ? 6.600 -8.756 7.617 1.00 87.12 437 LEU A O 1
ATOM 3440 N N . THR A 1 438 ? 5.209 -10.052 6.424 1.00 85.50 438 THR A N 1
ATOM 3441 C CA . THR A 1 438 ? 4.902 -9.045 5.391 1.00 85.50 438 THR A CA 1
ATOM 3442 C C . THR A 1 438 ? 3.669 -8.191 5.687 1.00 85.50 438 THR A C 1
ATOM 3444 O O . THR A 1 438 ? 3.273 -7.400 4.834 1.00 85.50 438 THR A O 1
ATOM 3447 N N . TYR A 1 439 ? 3.055 -8.313 6.871 1.00 81.69 439 TYR A N 1
ATOM 3448 C CA . TYR A 1 439 ? 1.793 -7.639 7.205 1.00 81.69 439 TYR A CA 1
ATOM 3449 C C . TYR A 1 439 ? 1.863 -6.110 7.053 1.00 81.69 439 TYR A C 1
ATOM 3451 O O . TYR A 1 439 ? 0.926 -5.492 6.549 1.00 81.69 439 TYR A O 1
ATOM 3459 N N . PHE A 1 440 ? 2.972 -5.492 7.479 1.00 76.50 440 PHE A N 1
ATOM 3460 C CA . PHE A 1 440 ? 3.171 -4.042 7.371 1.00 76.50 440 PHE A CA 1
ATOM 3461 C C . PHE A 1 440 ? 4.020 -3.626 6.158 1.00 76.50 440 PHE A C 1
ATOM 3463 O O . PHE A 1 440 ? 3.819 -2.542 5.610 1.00 76.50 440 PHE A O 1
ATOM 3470 N N . LEU A 1 441 ? 4.996 -4.450 5.758 1.00 77.31 441 LEU A N 1
ATOM 3471 C CA . LEU A 1 441 ? 5.972 -4.125 4.714 1.00 77.31 441 LEU A CA 1
ATOM 3472 C C . LEU A 1 441 ? 6.581 -5.409 4.121 1.00 77.31 441 LEU A C 1
ATOM 3474 O O . LEU A 1 441 ? 7.040 -6.259 4.881 1.00 77.31 441 LEU A O 1
ATOM 3478 N N . ASP A 1 442 ? 6.666 -5.535 2.792 1.00 85.62 442 ASP A N 1
ATOM 3479 C CA . ASP A 1 442 ? 7.411 -6.636 2.157 1.00 85.62 442 ASP A CA 1
ATOM 3480 C C . ASP A 1 442 ? 8.923 -6.309 2.147 1.00 85.62 442 ASP A C 1
ATOM 3482 O O . ASP A 1 442 ? 9.335 -5.323 1.523 1.00 85.62 442 ASP A O 1
ATOM 3486 N N . PRO A 1 443 ? 9.776 -7.113 2.813 1.00 85.75 443 PRO A N 1
ATOM 3487 C CA . PRO A 1 443 ? 11.202 -6.830 2.930 1.00 85.75 443 PRO A CA 1
ATOM 3488 C C . PRO A 1 443 ? 12.020 -7.131 1.670 1.00 85.75 443 PRO A C 1
ATOM 3490 O O . PRO A 1 443 ? 13.190 -6.768 1.632 1.00 85.75 443 PRO A O 1
ATOM 3493 N N . LEU A 1 444 ? 11.471 -7.807 0.659 1.00 89.00 444 LEU A N 1
ATOM 3494 C CA . LEU A 1 444 ? 12.133 -8.074 -0.623 1.00 89.00 444 LEU A CA 1
ATOM 3495 C C . LEU A 1 444 ? 11.775 -7.004 -1.663 1.00 89.00 444 LEU A C 1
ATOM 3497 O O . LEU A 1 444 ? 12.600 -6.710 -2.527 1.00 89.00 444 LEU A O 1
ATOM 3501 N N . ILE A 1 445 ? 10.571 -6.429 -1.594 1.00 85.94 445 ILE A N 1
ATOM 3502 C CA . ILE A 1 445 ? 10.114 -5.381 -2.520 1.00 85.94 445 ILE A CA 1
ATOM 3503 C C . ILE A 1 445 ? 10.591 -3.993 -2.081 1.00 85.94 445 ILE A C 1
ATOM 3505 O O . ILE A 1 445 ? 11.081 -3.224 -2.912 1.00 85.94 445 ILE A O 1
ATOM 3509 N N . ASN A 1 446 ? 10.430 -3.653 -0.799 1.00 81.00 446 ASN A N 1
ATOM 3510 C CA . ASN A 1 446 ? 10.653 -2.291 -0.324 1.00 81.00 446 ASN A CA 1
ATOM 3511 C C . ASN A 1 446 ? 12.153 -1.960 -0.212 1.00 81.00 446 ASN A C 1
ATOM 3513 O O . ASN A 1 446 ? 12.945 -2.775 0.272 1.00 81.00 446 ASN A O 1
ATOM 3517 N N . PRO A 1 447 ? 12.573 -0.746 -0.613 1.00 74.81 447 PRO A N 1
ATOM 3518 C CA . PRO A 1 447 ? 13.978 -0.375 -0.590 1.00 74.81 447 PRO A CA 1
ATOM 3519 C C . PRO A 1 447 ? 14.471 -0.195 0.848 1.00 74.81 447 PRO A C 1
ATOM 3521 O O . PRO A 1 447 ? 13.808 0.422 1.682 1.00 74.81 447 PRO A O 1
ATOM 3524 N N . PHE A 1 448 ? 15.681 -0.687 1.132 1.00 71.81 448 PHE A N 1
ATOM 3525 C CA . PHE A 1 448 ? 16.148 -0.857 2.511 1.00 71.81 448 PHE A CA 1
ATOM 3526 C C . PHE A 1 448 ? 16.052 0.401 3.380 1.00 71.81 448 PHE A C 1
ATOM 3528 O O . PHE A 1 448 ? 15.654 0.282 4.528 1.00 71.81 448 PHE A O 1
ATOM 3535 N N . TYR A 1 449 ? 16.341 1.598 2.852 1.00 67.69 449 TYR A N 1
ATOM 3536 C CA . TYR A 1 449 ? 16.341 2.851 3.628 1.00 67.69 449 TYR A CA 1
ATOM 3537 C C . TYR A 1 449 ? 14.980 3.232 4.243 1.00 67.69 449 TYR A C 1
ATOM 3539 O O . TYR A 1 449 ? 14.951 4.024 5.182 1.00 67.69 449 TYR A O 1
ATOM 3547 N N . VAL A 1 450 ? 13.875 2.656 3.757 1.00 63.53 450 VAL A N 1
ATOM 3548 C CA . VAL A 1 450 ? 12.525 2.790 4.340 1.00 63.53 450 VAL A CA 1
ATOM 3549 C C . VAL A 1 450 ? 12.386 1.967 5.633 1.00 63.53 450 VAL A C 1
ATOM 3551 O O . VAL A 1 450 ? 11.613 2.332 6.525 1.00 63.53 450 VAL A O 1
ATOM 3554 N N . SER A 1 451 ? 13.176 0.895 5.758 1.00 57.50 451 SER A N 1
ATOM 3555 C CA . SER A 1 451 ? 13.199 -0.055 6.879 1.00 57.50 451 SER A CA 1
ATOM 3556 C C . SER A 1 451 ? 14.413 0.116 7.806 1.00 57.50 451 SER A C 1
ATOM 3558 O O . SER A 1 451 ? 14.235 0.045 9.017 1.00 57.50 451 SER A O 1
ATOM 3560 N N . PHE A 1 452 ? 15.622 0.374 7.277 1.00 57.56 452 PHE A N 1
ATOM 3561 C CA . PHE A 1 452 ? 16.871 0.667 8.009 1.00 57.56 452 PHE A CA 1
ATOM 3562 C C . PHE A 1 452 ? 17.896 1.478 7.161 1.00 57.56 452 PHE A C 1
ATOM 3564 O O . PHE A 1 452 ? 17.965 1.290 5.950 1.00 57.56 452 PHE A O 1
ATOM 3571 N N . PRO A 1 453 ? 18.746 2.376 7.713 1.00 45.09 453 PRO A N 1
ATOM 3572 C CA . PRO A 1 453 ? 19.637 3.209 6.894 1.00 45.09 453 PRO A CA 1
ATOM 3573 C C . PRO A 1 453 ? 20.716 2.434 6.109 1.00 45.09 453 PRO A C 1
ATOM 3575 O O . PRO A 1 453 ? 21.402 1.565 6.645 1.00 45.09 453 PRO A O 1
ATOM 3578 N N . ARG A 1 454 ? 20.961 2.857 4.854 1.00 41.16 454 ARG A N 1
ATOM 3579 C CA . ARG A 1 454 ? 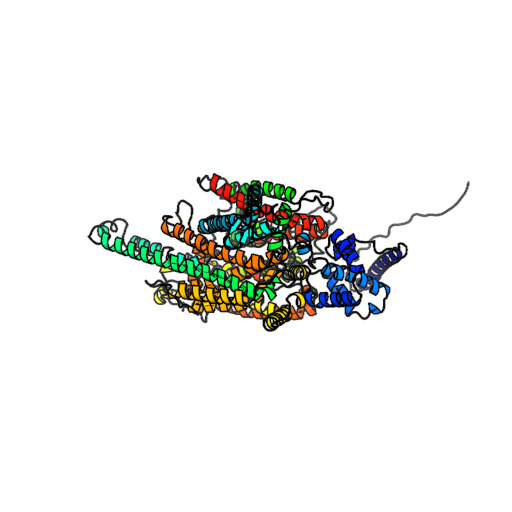21.971 2.303 3.910 1.00 41.16 454 ARG A CA 1
ATOM 3580 C C . ARG A 1 454 ? 23.409 2.219 4.471 1.00 41.16 454 ARG A C 1
ATOM 3582 O O . ARG A 1 454 ? 24.188 1.378 4.013 1.00 41.16 454 ARG A O 1
ATOM 3589 N N . ASN A 1 455 ? 23.747 3.068 5.451 1.00 39.94 455 ASN A N 1
ATOM 3590 C CA . ASN A 1 455 ? 25.102 3.271 5.985 1.00 39.94 455 ASN A CA 1
ATOM 3591 C C . ASN A 1 455 ? 25.378 2.577 7.332 1.00 39.94 455 ASN A C 1
ATOM 3593 O O . ASN A 1 455 ? 26.224 3.035 8.096 1.00 39.94 455 ASN A O 1
ATOM 3597 N N . ALA A 1 456 ? 24.746 1.434 7.604 1.00 37.56 456 ALA A N 1
ATOM 3598 C CA . ALA A 1 456 ? 25.238 0.500 8.619 1.00 37.56 456 ALA A CA 1
ATOM 3599 C C . ALA A 1 456 ? 26.560 -0.167 8.159 1.00 37.56 456 ALA A C 1
ATOM 3601 O O . ALA A 1 456 ? 26.589 -1.347 7.818 1.00 37.56 456 ALA A O 1
ATOM 3602 N N . ARG A 1 457 ? 27.658 0.607 8.103 1.00 35.12 457 ARG A N 1
ATOM 3603 C CA . ARG A 1 457 ? 29.037 0.100 7.913 1.00 35.12 457 ARG A CA 1
ATOM 3604 C C . ARG A 1 457 ? 29.662 -0.426 9.219 1.00 35.12 457 ARG A C 1
ATOM 3606 O O . ARG A 1 457 ? 30.753 -0.967 9.170 1.00 35.12 457 ARG A O 1
ATOM 3613 N N . GLN A 1 458 ? 28.971 -0.297 10.356 1.00 35.00 458 GLN A N 1
ATOM 3614 C CA . GLN A 1 458 ? 29.385 -0.797 11.676 1.00 35.00 458 GLN A CA 1
ATOM 3615 C C . GLN A 1 458 ? 28.319 -1.730 12.278 1.00 35.00 458 GLN A C 1
ATOM 3617 O O . GLN A 1 458 ? 27.771 -1.483 13.346 1.00 35.00 458 GLN A O 1
ATOM 3622 N N . LEU A 1 459 ? 28.015 -2.811 11.557 1.00 33.84 459 LEU A N 1
ATOM 3623 C CA . LEU A 1 459 ? 27.408 -4.026 12.119 1.00 33.84 459 LEU A CA 1
ATOM 3624 C C . LEU A 1 459 ? 28.412 -5.184 12.000 1.00 33.84 459 LEU A C 1
ATOM 3626 O O . LEU A 1 459 ? 28.092 -6.276 11.539 1.00 33.84 459 LEU A O 1
ATOM 3630 N N . GLU A 1 460 ? 29.659 -4.913 12.388 1.00 32.03 460 GLU A N 1
ATOM 3631 C CA . GLU A 1 460 ? 30.614 -5.972 12.698 1.00 32.03 460 GLU A CA 1
ATOM 3632 C C . GLU A 1 460 ? 30.352 -6.441 14.127 1.00 32.03 460 GLU A C 1
ATOM 3634 O O . GLU A 1 460 ? 30.251 -5.640 15.059 1.00 32.03 460 GLU A O 1
ATOM 3639 N N . LEU A 1 461 ? 30.193 -7.753 14.286 1.00 29.64 461 LEU A N 1
ATOM 3640 C CA . LEU A 1 461 ? 29.970 -8.382 15.577 1.00 29.64 461 LEU A CA 1
ATOM 3641 C C . LEU A 1 461 ? 31.312 -8.418 16.326 1.00 29.64 461 LEU A C 1
ATOM 3643 O O . LEU A 1 461 ? 32.060 -9.387 16.211 1.00 29.64 461 LEU A O 1
ATOM 3647 N N . ILE A 1 462 ? 31.654 -7.341 17.040 1.00 27.72 462 ILE A N 1
ATOM 3648 C CA . ILE A 1 462 ? 32.907 -7.277 17.804 1.00 27.72 462 ILE A CA 1
ATOM 3649 C C . ILE A 1 462 ? 32.804 -8.226 19.005 1.00 27.72 462 ILE A C 1
ATOM 3651 O O . ILE A 1 462 ? 32.300 -7.866 20.068 1.00 27.72 462 ILE A O 1
ATOM 3655 N N . VAL A 1 463 ? 33.301 -9.449 18.827 1.00 28.27 463 VAL A N 1
ATOM 3656 C CA . VAL A 1 463 ? 33.551 -10.396 19.915 1.00 28.27 463 VAL A CA 1
ATOM 3657 C C . VAL A 1 463 ? 34.814 -9.938 20.642 1.00 28.27 463 VAL A C 1
ATOM 3659 O O . VAL A 1 463 ? 35.929 -10.241 20.223 1.00 28.27 463 VAL A O 1
ATOM 3662 N N . ILE A 1 464 ? 34.644 -9.174 21.722 1.00 27.78 464 ILE A N 1
ATOM 3663 C CA . ILE A 1 464 ? 35.741 -8.860 22.641 1.00 27.78 464 ILE A CA 1
ATOM 3664 C C . ILE A 1 464 ? 35.882 -10.037 23.607 1.00 27.78 464 ILE A C 1
ATOM 3666 O O . ILE A 1 464 ? 35.167 -10.113 24.604 1.00 27.78 464 ILE A O 1
ATOM 3670 N N . CYS A 1 465 ? 36.805 -10.954 23.320 1.00 26.53 465 CYS A N 1
ATOM 3671 C CA . CYS A 1 465 ? 37.280 -11.888 24.337 1.00 26.53 465 CYS A CA 1
ATOM 3672 C C . CYS A 1 465 ? 38.140 -11.112 25.342 1.00 26.53 465 CYS A C 1
ATOM 3674 O O . CYS A 1 465 ? 39.144 -10.514 24.959 1.00 26.53 465 CYS A O 1
ATOM 3676 N N . SER A 1 466 ? 37.749 -11.119 26.616 1.00 30.30 466 SER A N 1
ATOM 3677 C CA . SER A 1 466 ? 38.624 -10.693 27.709 1.00 30.30 466 SER A CA 1
ATOM 3678 C C . SER A 1 466 ? 39.444 -11.895 28.176 1.00 30.30 466 SER A C 1
ATOM 3680 O O . SER A 1 466 ? 38.905 -12.997 28.294 1.00 30.30 466 SER A O 1
ATOM 3682 N N . ASP A 1 467 ? 40.741 -11.702 28.415 1.00 39.06 467 ASP A N 1
ATOM 3683 C CA . ASP A 1 467 ? 41.595 -12.754 28.964 1.00 39.06 467 ASP A CA 1
ATOM 3684 C C . ASP A 1 467 ? 41.089 -13.188 30.351 1.00 39.06 467 ASP A C 1
ATOM 3686 O O . ASP A 1 467 ? 40.944 -12.356 31.244 1.00 39.06 467 ASP A O 1
ATOM 3690 N N . HIS A 1 468 ? 40.898 -14.508 30.503 1.00 36.03 468 HIS A N 1
ATOM 3691 C CA . HIS A 1 468 ? 40.374 -15.281 31.651 1.00 36.03 468 HIS A CA 1
ATOM 3692 C C . HIS A 1 468 ? 38.909 -15.766 31.571 1.00 36.03 468 HIS A C 1
ATOM 3694 O O . HIS A 1 468 ? 38.012 -15.211 32.189 1.00 36.03 468 HIS A O 1
ATOM 3700 N N . ASN A 1 469 ? 38.737 -16.928 30.922 1.00 37.12 469 ASN A N 1
ATOM 3701 C CA . ASN A 1 469 ? 37.805 -18.037 31.224 1.00 37.12 469 ASN A CA 1
ATOM 3702 C C . ASN A 1 469 ? 36.295 -17.817 31.475 1.00 37.12 469 ASN A C 1
ATOM 3704 O O . ASN A 1 469 ? 35.597 -18.817 31.636 1.00 37.12 469 ASN A O 1
ATOM 3708 N N . GLU A 1 470 ? 35.750 -16.605 31.411 1.00 32.25 470 GLU A N 1
ATOM 3709 C CA . GLU A 1 470 ? 34.299 -16.371 31.462 1.00 32.25 470 GLU A CA 1
ATOM 3710 C C . GLU A 1 470 ? 33.807 -15.686 30.181 1.00 32.25 470 GLU A C 1
ATOM 3712 O O . GLU A 1 470 ? 33.787 -14.465 30.045 1.00 32.25 470 GLU A O 1
ATOM 3717 N N . CYS A 1 471 ? 33.373 -16.499 29.213 1.00 32.97 471 CYS A N 1
ATOM 3718 C CA . CYS A 1 471 ? 32.599 -16.027 28.062 1.00 32.97 471 CYS A CA 1
ATOM 3719 C C . CYS A 1 471 ? 31.134 -15.795 28.468 1.00 32.97 471 CYS A C 1
ATOM 3721 O O . CYS A 1 471 ? 30.243 -16.539 28.051 1.00 32.97 471 CYS A O 1
ATOM 3723 N N . GLU A 1 472 ? 30.869 -14.777 29.291 1.00 31.52 472 GLU A N 1
ATOM 3724 C CA . GLU A 1 472 ? 29.491 -14.368 29.570 1.00 31.52 472 GLU A CA 1
ATOM 3725 C C . GLU A 1 472 ? 28.835 -13.737 28.333 1.00 31.52 472 GLU A C 1
ATOM 3727 O O . GLU A 1 472 ? 29.373 -12.832 27.689 1.00 31.52 472 GLU A O 1
ATOM 3732 N N . LEU A 1 473 ? 27.616 -14.187 28.020 1.00 33.78 473 LEU A N 1
ATOM 3733 C CA . LEU A 1 473 ? 26.798 -13.703 26.906 1.00 33.78 473 LEU A CA 1
ATOM 3734 C C . LEU A 1 473 ? 26.162 -12.332 27.225 1.00 33.78 473 LEU A C 1
ATOM 3736 O O . LEU A 1 473 ? 24.943 -12.161 27.183 1.00 33.78 473 LEU A O 1
ATOM 3740 N N . LEU A 1 474 ? 26.979 -11.323 27.532 1.00 31.34 474 LEU A N 1
ATOM 3741 C CA . LEU A 1 474 ? 26.540 -9.982 27.942 1.00 31.34 474 LEU A CA 1
ATOM 3742 C C . LEU A 1 474 ? 26.110 -9.087 26.754 1.00 31.34 474 LEU A C 1
ATOM 3744 O O . LEU A 1 474 ? 26.324 -7.876 26.725 1.00 31.34 474 LEU A O 1
ATOM 3748 N N . ALA A 1 475 ? 25.428 -9.686 25.773 1.00 30.80 475 ALA A N 1
ATOM 3749 C CA . ALA A 1 475 ? 24.932 -9.038 24.556 1.00 30.80 475 ALA A CA 1
ATOM 3750 C C . ALA A 1 475 ? 23.652 -8.189 24.759 1.00 30.80 475 ALA A C 1
ATOM 3752 O O . ALA A 1 475 ? 23.144 -7.600 23.808 1.00 30.80 475 ALA A O 1
ATOM 3753 N N . GLY A 1 476 ? 23.091 -8.147 25.975 1.00 32.31 476 GLY A N 1
ATOM 3754 C CA . GLY A 1 476 ? 21.706 -7.709 26.193 1.00 32.31 476 GLY A CA 1
ATOM 3755 C C . GLY A 1 476 ? 21.452 -6.208 26.387 1.00 32.31 476 GLY A C 1
ATOM 3756 O O . GLY A 1 476 ? 20.411 -5.723 25.954 1.00 32.31 476 GLY A O 1
ATOM 3757 N N . VAL A 1 477 ? 22.335 -5.466 27.074 1.00 29.92 477 VAL A N 1
ATOM 3758 C CA . VAL A 1 477 ? 21.914 -4.198 27.724 1.00 29.92 477 VAL A CA 1
ATOM 3759 C C . VAL A 1 477 ? 22.696 -2.958 27.276 1.00 29.92 477 VAL A C 1
ATOM 3761 O O . VAL A 1 477 ? 22.080 -1.956 26.918 1.00 29.92 477 VAL A O 1
ATOM 3764 N N . LEU A 1 478 ? 24.032 -2.986 27.229 1.00 26.22 478 LEU A N 1
ATOM 3765 C CA . LEU A 1 478 ? 24.831 -1.774 26.954 1.00 26.22 478 LEU A CA 1
ATOM 3766 C C . LEU A 1 478 ? 24.925 -1.385 25.470 1.00 26.22 478 LEU A C 1
ATOM 3768 O O . LEU A 1 478 ? 25.142 -0.216 25.161 1.00 26.22 478 LEU A O 1
ATOM 3772 N N . MET A 1 479 ? 24.662 -2.313 24.545 1.00 28.70 479 MET A N 1
ATOM 3773 C CA . MET A 1 479 ? 24.489 -1.971 23.127 1.00 28.70 479 MET A CA 1
ATOM 3774 C C . MET A 1 479 ? 23.263 -1.072 22.885 1.00 28.70 479 MET A C 1
ATOM 3776 O O . MET A 1 479 ? 23.230 -0.330 21.905 1.00 28.70 479 MET A O 1
ATOM 3780 N N . THR A 1 480 ? 22.267 -1.083 23.780 1.00 36.53 480 THR A N 1
ATOM 3781 C CA . THR A 1 480 ? 20.970 -0.434 23.533 1.00 36.53 480 THR A CA 1
ATOM 3782 C C . THR A 1 480 ? 21.007 1.095 23.535 1.00 36.53 480 THR A C 1
ATOM 3784 O O . THR A 1 480 ? 20.103 1.693 22.967 1.00 36.53 480 THR A O 1
ATOM 3787 N N . THR A 1 481 ? 22.017 1.775 24.084 1.00 32.56 481 THR A N 1
ATOM 3788 C CA . THR A 1 481 ? 22.012 3.252 24.154 1.00 32.56 481 THR A CA 1
ATOM 3789 C C . THR A 1 481 ? 22.471 3.909 22.849 1.00 32.56 481 THR A C 1
ATOM 3791 O O . THR A 1 481 ? 21.718 4.680 22.253 1.00 32.56 481 THR A O 1
ATOM 3794 N N . ASN A 1 482 ? 23.657 3.562 22.340 1.00 28.05 482 ASN A N 1
ATOM 3795 C CA . ASN A 1 482 ? 24.149 4.094 21.061 1.00 28.05 482 ASN A CA 1
ATOM 3796 C C . ASN A 1 482 ? 23.379 3.532 19.856 1.00 28.05 482 ASN A C 1
ATOM 3798 O O . ASN A 1 482 ? 23.073 4.284 18.929 1.00 28.05 482 ASN A O 1
ATOM 3802 N N . ILE A 1 483 ? 22.993 2.248 19.886 1.00 40.47 483 ILE A N 1
ATOM 3803 C CA . ILE A 1 483 ? 22.188 1.649 18.811 1.00 40.47 483 ILE A CA 1
ATOM 3804 C C . ILE A 1 483 ? 20.788 2.281 18.769 1.00 40.47 483 ILE A C 1
ATOM 3806 O O . ILE A 1 483 ? 20.332 2.626 17.683 1.00 40.47 483 ILE A O 1
ATOM 3810 N N . THR A 1 484 ? 20.137 2.558 19.909 1.00 36.69 484 THR A N 1
ATOM 3811 C CA . THR A 1 484 ? 18.842 3.275 19.909 1.00 36.69 484 THR A CA 1
ATOM 3812 C C . THR A 1 484 ? 18.981 4.709 19.400 1.00 36.69 484 THR A C 1
ATOM 3814 O O . THR A 1 484 ? 18.135 5.165 18.636 1.00 36.69 484 THR A O 1
ATOM 3817 N N . ILE A 1 485 ? 20.064 5.417 19.740 1.00 38.69 485 ILE A N 1
ATOM 3818 C CA . ILE A 1 485 ? 20.298 6.779 19.241 1.00 38.69 485 ILE A CA 1
ATOM 3819 C C . ILE A 1 485 ? 20.454 6.814 17.708 1.00 38.69 485 ILE A C 1
ATOM 3821 O O . ILE A 1 485 ? 19.998 7.781 17.100 1.00 38.69 485 ILE A O 1
ATOM 3825 N N . ASP A 1 486 ? 21.022 5.790 17.061 1.00 35.19 486 ASP A N 1
ATOM 3826 C CA . ASP A 1 486 ? 21.102 5.727 15.590 1.00 35.19 486 ASP A CA 1
ATOM 3827 C C . ASP A 1 486 ? 19.903 5.029 14.905 1.00 35.19 486 ASP A C 1
ATOM 3829 O O . ASP A 1 486 ? 19.552 5.435 13.792 1.00 35.19 486 ASP A O 1
ATOM 3833 N N . LEU A 1 487 ? 19.181 4.109 15.571 1.00 40.25 487 LEU A N 1
ATOM 3834 C CA . LEU A 1 487 ? 17.854 3.625 15.126 1.00 40.25 487 LEU A CA 1
ATOM 3835 C C . LEU A 1 487 ? 16.838 4.772 15.051 1.00 40.25 487 LEU A C 1
ATOM 3837 O O . LEU A 1 487 ? 16.152 4.944 14.040 1.00 40.25 487 LEU A O 1
ATOM 3841 N N . CYS A 1 488 ? 16.733 5.561 16.126 1.00 41.19 488 CYS A N 1
ATOM 3842 C CA . CYS A 1 488 ? 15.712 6.600 16.276 1.00 41.19 488 CYS A CA 1
ATOM 3843 C C . CYS A 1 488 ? 15.835 7.727 15.241 1.00 41.19 488 CYS A C 1
ATOM 3845 O O . CYS A 1 488 ? 14.874 8.457 15.012 1.00 41.19 488 CYS A O 1
ATOM 3847 N N . LYS A 1 489 ? 16.997 7.894 14.597 1.00 38.34 489 LYS A N 1
ATOM 3848 C CA . LYS A 1 489 ? 17.264 9.043 13.719 1.00 38.34 489 LYS A CA 1
ATOM 3849 C C . LYS A 1 489 ? 16.666 8.949 12.312 1.00 38.34 489 LYS A C 1
ATOM 3851 O O . LYS A 1 489 ? 16.687 9.971 11.626 1.00 38.34 489 LYS A O 1
ATOM 3856 N N . ARG A 1 490 ? 16.246 7.772 11.812 1.00 50.34 490 ARG A N 1
ATOM 3857 C CA . ARG A 1 490 ? 16.111 7.588 10.344 1.00 50.34 490 ARG A CA 1
ATOM 3858 C C . ARG A 1 490 ? 14.911 6.791 9.799 1.00 50.34 490 ARG A C 1
ATOM 3860 O O . ARG A 1 490 ? 14.831 6.706 8.581 1.00 50.34 490 ARG A O 1
ATOM 3867 N N . LEU A 1 491 ? 14.012 6.211 10.609 1.00 58.25 491 LEU A N 1
ATOM 3868 C CA . LEU A 1 491 ? 13.189 5.063 10.157 1.00 58.25 491 LEU A CA 1
ATOM 3869 C C . LEU A 1 491 ? 11.718 5.019 10.579 1.00 58.25 491 LEU A C 1
ATOM 3871 O O . LEU A 1 491 ? 11.358 5.522 11.637 1.00 58.25 491 LEU A O 1
ATOM 3875 N N . SER A 1 492 ? 10.922 4.270 9.806 1.00 55.69 492 SER A N 1
ATOM 3876 C CA . SER A 1 492 ? 9.579 3.794 10.178 1.00 55.69 492 SER A CA 1
ATOM 3877 C C . SER A 1 492 ? 9.603 3.033 11.515 1.00 55.69 492 SER A C 1
ATOM 3879 O O . SER A 1 492 ? 8.979 3.472 12.479 1.00 55.69 492 SER A O 1
ATOM 3881 N N . LEU A 1 493 ? 10.439 1.991 11.635 1.00 63.41 493 LEU A N 1
ATOM 3882 C CA . LEU A 1 493 ? 10.692 1.301 12.911 1.00 63.41 493 LEU A CA 1
ATOM 3883 C C . LEU A 1 493 ? 11.181 2.271 14.004 1.00 63.41 493 LEU A C 1
ATOM 3885 O O . LEU A 1 493 ? 10.833 2.123 15.170 1.00 63.41 493 LEU A O 1
ATOM 3889 N N . GLY A 1 494 ? 11.955 3.295 13.636 1.00 63.09 494 GLY A N 1
ATOM 3890 C CA . GLY A 1 494 ? 12.446 4.317 14.562 1.00 63.09 494 GLY A CA 1
ATOM 3891 C C . GLY A 1 494 ? 11.311 5.076 15.254 1.00 63.09 494 GLY A C 1
ATOM 3892 O O . GLY A 1 494 ? 11.368 5.284 16.463 1.00 63.09 494 GLY A O 1
ATOM 3893 N N . TRP A 1 495 ? 10.238 5.421 14.535 1.00 70.62 495 TRP A N 1
ATOM 3894 C CA . TRP A 1 495 ? 9.067 6.055 15.149 1.00 70.62 495 TRP A CA 1
ATOM 3895 C C . TRP A 1 495 ? 8.192 5.071 15.929 1.00 70.62 495 TRP A C 1
ATOM 3897 O O . TRP A 1 495 ? 7.602 5.452 16.940 1.00 70.62 495 TRP A O 1
ATOM 3907 N N . THR A 1 496 ? 8.154 3.793 15.540 1.00 76.69 496 THR A N 1
ATOM 3908 C CA . THR A 1 496 ? 7.580 2.727 16.379 1.00 76.69 496 THR A CA 1
ATOM 3909 C C . THR A 1 496 ? 8.320 2.650 17.722 1.00 76.69 496 THR A C 1
ATOM 3911 O O . THR A 1 496 ? 7.694 2.709 18.775 1.00 76.69 496 THR A O 1
ATOM 3914 N N . MET A 1 497 ? 9.657 2.656 17.713 1.00 78.94 497 MET A N 1
ATOM 3915 C CA . MET A 1 497 ? 10.484 2.655 18.929 1.00 78.94 497 MET A CA 1
ATOM 3916 C C . MET A 1 497 ? 10.377 3.952 19.751 1.00 78.94 497 MET A C 1
ATOM 3918 O O . MET A 1 497 ? 10.552 3.908 20.965 1.00 78.94 497 MET A O 1
ATOM 3922 N N . ILE A 1 498 ? 10.049 5.093 19.132 1.00 82.94 498 ILE A N 1
ATOM 3923 C CA . ILE A 1 498 ? 9.749 6.357 19.834 1.00 82.94 498 ILE A CA 1
ATOM 3924 C C . ILE A 1 498 ? 8.339 6.346 20.444 1.00 82.94 498 ILE A C 1
ATOM 3926 O O . ILE A 1 498 ? 8.144 6.848 21.548 1.00 82.94 498 ILE A O 1
ATOM 3930 N N . THR A 1 499 ? 7.348 5.771 19.758 1.00 88.50 499 THR A N 1
ATOM 3931 C CA . THR A 1 499 ? 5.953 5.734 20.235 1.00 88.50 499 THR A CA 1
ATOM 3932 C C . THR A 1 499 ? 5.698 4.635 21.268 1.00 88.50 499 THR A C 1
ATOM 3934 O O . THR A 1 499 ? 4.891 4.848 22.169 1.00 88.50 499 THR A O 1
ATOM 3937 N N . PHE A 1 500 ? 6.432 3.520 21.226 1.00 90.75 500 PHE A N 1
ATOM 3938 C CA . PHE A 1 500 ? 6.384 2.445 22.227 1.00 90.75 500 PHE A CA 1
ATOM 3939 C C . PHE A 1 500 ? 6.501 2.945 23.686 1.00 90.75 500 PHE A C 1
ATOM 3941 O O . PHE A 1 500 ? 5.560 2.730 24.454 1.00 90.75 500 PHE A O 1
ATOM 3948 N N . PRO A 1 501 ? 7.570 3.663 24.107 1.00 91.81 501 PRO A N 1
ATOM 3949 C CA . PRO A 1 501 ? 7.692 4.136 25.485 1.00 91.81 501 PRO A CA 1
ATOM 3950 C C . PRO A 1 501 ? 6.642 5.197 25.836 1.00 91.81 501 PRO A C 1
ATOM 3952 O O . PRO A 1 501 ? 6.286 5.323 27.003 1.00 91.81 501 PRO A O 1
ATOM 3955 N N . VAL A 1 502 ? 6.104 5.929 24.852 1.00 93.00 502 VAL A N 1
ATOM 3956 C CA . VAL A 1 502 ? 5.015 6.896 25.067 1.00 93.00 502 VAL A CA 1
ATOM 3957 C C . VAL A 1 502 ? 3.697 6.175 25.375 1.00 93.00 502 VAL A C 1
ATOM 3959 O O . VAL A 1 502 ? 3.001 6.571 26.308 1.00 93.00 502 VAL A O 1
ATOM 3962 N N . ILE A 1 503 ? 3.378 5.086 24.663 1.00 94.69 503 ILE A N 1
ATOM 3963 C CA . ILE A 1 503 ? 2.203 4.240 24.948 1.00 94.69 503 ILE A CA 1
ATOM 3964 C C . ILE A 1 503 ? 2.322 3.616 26.344 1.00 94.69 503 ILE A C 1
ATOM 3966 O O . ILE A 1 503 ? 1.379 3.686 27.135 1.00 94.69 503 ILE A O 1
ATOM 3970 N N . VAL A 1 504 ? 3.496 3.057 26.667 1.00 95.00 504 VAL A N 1
ATOM 3971 C CA . VAL A 1 504 ? 3.793 2.511 28.000 1.00 95.00 504 VAL A CA 1
ATOM 3972 C C . VAL A 1 504 ? 3.624 3.594 29.069 1.00 95.00 504 VAL A C 1
ATOM 3974 O O . VAL A 1 504 ? 2.913 3.365 30.046 1.00 95.00 504 VAL A O 1
ATOM 3977 N N . ALA A 1 505 ? 4.199 4.785 28.871 1.00 95.44 505 ALA A N 1
ATOM 3978 C CA . ALA A 1 505 ? 4.072 5.897 29.809 1.00 95.44 505 ALA A CA 1
ATOM 3979 C C . ALA A 1 505 ? 2.601 6.245 30.076 1.00 95.44 505 ALA A C 1
ATOM 3981 O O . ALA A 1 505 ? 2.184 6.153 31.225 1.00 95.44 505 ALA A O 1
ATOM 3982 N N . ILE A 1 506 ? 1.807 6.529 29.034 1.00 95.25 506 ILE A N 1
ATOM 3983 C CA . ILE A 1 506 ? 0.367 6.852 29.127 1.00 95.25 506 ILE A CA 1
ATOM 3984 C C . ILE A 1 506 ? -0.401 5.802 29.945 1.00 95.25 506 ILE A C 1
ATOM 3986 O O . ILE A 1 506 ? -1.180 6.139 30.842 1.00 95.25 506 ILE A O 1
ATOM 3990 N N . TRP A 1 507 ? -0.156 4.518 29.673 1.00 95.94 507 TRP A N 1
ATOM 3991 C CA . TRP A 1 507 ? -0.858 3.410 30.319 1.00 95.94 507 TRP A CA 1
ATOM 3992 C C . TRP A 1 507 ? -0.462 3.215 31.795 1.00 95.94 507 TRP A C 1
ATOM 3994 O O . TRP A 1 507 ? -1.319 2.939 32.646 1.00 95.94 507 TRP A O 1
ATOM 4004 N N . TYR A 1 508 ? 0.812 3.425 32.141 1.00 95.25 508 TYR A N 1
ATOM 4005 C CA . TYR A 1 508 ? 1.290 3.382 33.528 1.00 95.25 508 TYR A CA 1
ATOM 4006 C C . TYR A 1 508 ? 0.912 4.636 34.334 1.00 95.25 508 TYR A C 1
ATOM 4008 O O . TYR A 1 508 ? 0.483 4.497 35.481 1.00 95.25 508 TYR A O 1
ATOM 4016 N N . THR A 1 509 ? 0.961 5.837 33.748 1.00 95.69 509 THR A N 1
ATOM 4017 C CA . THR A 1 509 ? 0.488 7.085 34.385 1.00 95.69 509 THR A CA 1
ATOM 4018 C C . THR A 1 509 ? -1.036 7.184 34.455 1.00 95.69 509 THR A C 1
ATOM 4020 O O . THR A 1 509 ? -1.555 8.087 35.106 1.00 95.69 509 THR A O 1
ATOM 4023 N N . ASN A 1 510 ? -1.762 6.257 33.815 1.00 94.31 510 ASN A N 1
ATOM 4024 C CA . ASN A 1 510 ? -3.223 6.258 33.699 1.00 94.31 510 ASN A CA 1
ATOM 4025 C C . ASN A 1 510 ? -3.780 7.539 33.043 1.00 94.31 510 ASN A C 1
ATOM 4027 O O . ASN A 1 510 ? -4.889 7.986 33.347 1.00 94.31 510 ASN A O 1
ATOM 4031 N N . THR A 1 511 ? -3.013 8.147 32.138 1.00 93.62 511 THR A N 1
ATOM 4032 C CA . THR A 1 511 ? -3.447 9.342 31.409 1.00 93.62 511 THR A CA 1
ATOM 4033 C C . THR A 1 511 ? -4.668 8.989 30.551 1.00 93.62 511 THR A C 1
ATOM 4035 O O . THR A 1 511 ? -4.691 7.953 29.897 1.00 93.62 511 THR A O 1
ATOM 4038 N N . TRP A 1 512 ? -5.720 9.813 30.600 1.00 93.00 512 TRP A N 1
ATOM 4039 C CA . TRP A 1 512 ? -7.031 9.525 29.986 1.00 93.00 512 TRP A CA 1
ATOM 4040 C C . TRP A 1 512 ? -7.702 8.209 30.436 1.00 93.00 512 TRP A C 1
ATOM 4042 O O . TRP A 1 512 ? -8.476 7.629 29.678 1.00 93.00 512 TRP A O 1
ATOM 4052 N N . ASN A 1 513 ? -7.437 7.743 31.664 1.00 94.38 513 ASN A N 1
ATOM 4053 C CA . ASN A 1 513 ? -7.991 6.505 32.237 1.00 94.38 513 ASN A CA 1
ATOM 4054 C C . ASN A 1 513 ? -7.591 5.207 31.505 1.00 94.38 513 ASN A C 1
ATOM 4056 O O . ASN A 1 513 ? -8.209 4.161 31.699 1.00 94.38 513 ASN A O 1
ATOM 4060 N N . THR A 1 514 ? -6.529 5.228 30.694 1.00 94.69 514 THR A N 1
ATOM 4061 C CA . THR A 1 514 ? -6.120 4.068 29.883 1.00 94.69 514 THR A CA 1
ATOM 4062 C C . THR A 1 514 ? -5.692 2.841 30.689 1.00 94.69 514 THR A C 1
ATOM 4064 O O . THR A 1 514 ? -5.672 1.746 30.143 1.00 94.69 514 THR A O 1
ATOM 4067 N N . GLY A 1 515 ? -5.333 2.985 31.969 1.00 93.94 515 GLY A N 1
ATOM 4068 C CA . GLY A 1 515 ? -4.918 1.869 32.827 1.00 93.94 515 GLY A CA 1
ATOM 4069 C C . GLY A 1 515 ? -6.052 0.891 33.160 1.00 93.94 515 GLY A C 1
ATOM 4070 O O . GLY A 1 515 ? -5.774 -0.270 33.461 1.00 93.94 515 GLY A O 1
ATOM 4071 N N . TYR A 1 516 ? -7.311 1.334 33.056 1.00 94.38 516 TYR A N 1
ATOM 4072 C CA . TYR A 1 516 ? -8.507 0.485 33.162 1.00 94.38 516 TYR A CA 1
ATOM 4073 C C . TYR A 1 516 ? -8.826 -0.276 31.866 1.00 94.38 516 TYR A C 1
ATOM 4075 O O . TYR A 1 516 ? -9.804 -1.013 31.823 1.00 94.38 516 TYR A O 1
ATOM 4083 N N . LEU A 1 517 ? -8.025 -0.097 30.809 1.00 93.88 517 LEU A N 1
ATOM 4084 C CA . LEU A 1 517 ? -8.228 -0.671 29.480 1.00 93.88 517 LEU A CA 1
ATOM 4085 C C . LEU A 1 517 ? -7.020 -1.532 29.054 1.00 93.88 517 LEU A C 1
ATOM 4087 O O . LEU A 1 517 ? -5.931 -1.398 29.632 1.00 93.88 517 LEU A O 1
ATOM 4091 N N . PRO A 1 518 ? -7.172 -2.403 28.036 1.00 92.88 518 PRO A N 1
ATOM 4092 C CA . PRO A 1 518 ? -6.038 -3.087 27.418 1.00 92.88 518 PRO A CA 1
ATOM 4093 C C . PRO A 1 518 ? -5.041 -2.061 26.861 1.00 92.88 518 PRO A C 1
ATOM 4095 O O . PRO A 1 518 ? -5.446 -1.004 26.371 1.00 92.88 518 PRO A O 1
ATOM 4098 N N . ILE A 1 519 ? -3.738 -2.359 26.897 1.00 94.56 519 ILE A N 1
ATOM 4099 C CA . ILE A 1 519 ? -2.720 -1.421 26.388 1.00 94.56 519 ILE A CA 1
ATOM 4100 C C . ILE A 1 519 ? -2.848 -1.205 24.871 1.00 94.56 519 ILE A C 1
ATOM 4102 O O . ILE A 1 519 ? -2.738 -0.069 24.398 1.00 94.56 519 ILE A O 1
ATOM 4106 N N . ASN A 1 520 ? -3.148 -2.277 24.126 1.00 92.06 520 ASN A N 1
ATOM 4107 C CA . ASN A 1 520 ? -3.288 -2.281 22.676 1.00 92.06 520 ASN A CA 1
ATOM 4108 C C . ASN A 1 520 ? -4.654 -2.861 22.263 1.00 92.06 520 ASN A C 1
ATOM 4110 O O . ASN A 1 520 ? -4.925 -4.044 22.446 1.00 92.06 520 ASN A O 1
ATOM 4114 N N . SER A 1 521 ? -5.549 -2.015 21.745 1.00 86.75 521 SER A N 1
ATOM 4115 C CA . SER A 1 521 ? -6.867 -2.423 21.235 1.00 86.75 521 SER A CA 1
ATOM 4116 C C . SER A 1 521 ? -7.460 -1.338 20.340 1.00 86.75 521 SER A C 1
ATOM 4118 O O . SER A 1 521 ? -7.434 -0.161 20.692 1.00 86.75 521 SER A O 1
ATOM 4120 N N . ASN A 1 522 ? -8.025 -1.717 19.192 1.00 83.56 522 ASN A N 1
ATOM 4121 C CA . ASN A 1 522 ? -8.675 -0.788 18.261 1.00 83.56 522 ASN A CA 1
ATOM 4122 C C . ASN A 1 522 ? -10.160 -0.529 18.586 1.00 83.56 522 ASN A C 1
ATOM 4124 O O . ASN A 1 522 ? -10.824 0.228 17.878 1.00 83.56 522 ASN A O 1
ATOM 4128 N N . ARG A 1 523 ? -10.690 -1.155 19.645 1.00 83.06 523 ARG A N 1
ATOM 4129 C CA . ARG A 1 523 ? -12.084 -1.003 20.079 1.00 83.06 523 ARG A CA 1
ATOM 4130 C C . ARG A 1 523 ? -12.274 0.256 20.935 1.00 83.06 523 ARG A C 1
ATOM 4132 O O . ARG A 1 523 ? -11.315 0.826 21.457 1.00 83.06 523 ARG A O 1
ATOM 4139 N N . VAL A 1 524 ? -13.531 0.679 21.059 1.00 85.12 524 VAL A N 1
ATOM 4140 C CA . VAL A 1 524 ? -13.968 1.808 21.896 1.00 85.12 524 VAL A CA 1
ATOM 4141 C C . VAL A 1 524 ? -14.677 1.254 23.130 1.00 85.12 524 VAL A C 1
ATOM 4143 O O . VAL A 1 524 ? -15.457 0.303 23.021 1.00 85.12 524 VAL A O 1
ATOM 4146 N N . PHE A 1 525 ? -14.407 1.850 24.286 1.00 88.56 525 PHE A N 1
ATOM 4147 C CA . PHE A 1 525 ? -14.862 1.385 25.594 1.00 88.56 525 PHE A CA 1
ATOM 4148 C C . PHE A 1 525 ? -15.728 2.434 26.298 1.00 88.56 525 PHE A C 1
ATOM 4150 O O . PHE A 1 525 ? -15.606 3.629 26.026 1.00 88.56 525 PHE A O 1
ATOM 4157 N N . ASP A 1 526 ? -16.596 1.989 27.202 1.00 91.12 526 ASP A N 1
ATOM 4158 C CA . ASP A 1 526 ? -17.346 2.854 28.115 1.00 91.12 526 ASP A CA 1
ATOM 4159 C C . ASP A 1 526 ? -16.649 3.010 29.479 1.00 91.12 526 ASP A C 1
ATOM 4161 O O . ASP A 1 526 ? -15.593 2.426 29.740 1.00 91.12 526 ASP A O 1
ATOM 4165 N N . ASN A 1 527 ? -17.235 3.824 30.361 1.00 91.69 527 ASN A N 1
ATOM 4166 C CA . ASN A 1 527 ? -16.725 4.059 31.717 1.00 91.69 527 ASN A CA 1
ATOM 4167 C C . ASN A 1 527 ? -16.783 2.822 32.635 1.00 91.69 527 ASN A C 1
ATOM 4169 O O . ASN A 1 527 ? -16.232 2.875 33.731 1.00 91.69 527 ASN A O 1
ATOM 4173 N N . THR A 1 528 ? -17.409 1.718 32.211 1.00 90.12 528 THR A N 1
ATOM 4174 C CA . THR A 1 528 ? -17.437 0.437 32.940 1.00 90.12 528 THR A CA 1
ATOM 4175 C C . THR A 1 528 ? -16.360 -0.542 32.458 1.00 90.12 528 THR A C 1
ATOM 4177 O O . THR A 1 528 ? -16.286 -1.666 32.948 1.00 90.12 528 THR A O 1
ATOM 4180 N N . GLY A 1 529 ? -15.527 -0.143 31.486 1.00 87.56 529 GLY A N 1
ATOM 4181 C CA . GLY A 1 529 ? -14.504 -0.997 30.869 1.00 87.56 529 GLY A CA 1
ATOM 4182 C C . GLY A 1 529 ? -15.050 -1.991 29.838 1.00 87.56 529 GLY A C 1
ATOM 4183 O O . GLY A 1 529 ? -14.284 -2.775 29.280 1.00 87.56 529 GLY A O 1
ATOM 4184 N N . ASN A 1 530 ? -16.354 -1.952 29.549 1.00 89.00 530 ASN A N 1
ATOM 4185 C CA . ASN A 1 530 ? -16.989 -2.764 28.513 1.00 89.00 530 ASN A CA 1
ATOM 4186 C C . ASN A 1 530 ? -16.915 -2.063 27.147 1.00 89.00 530 ASN A C 1
ATOM 4188 O O . ASN A 1 530 ? -16.576 -0.884 27.049 1.00 89.00 530 ASN A O 1
ATOM 4192 N N . PHE A 1 531 ? -17.234 -2.779 26.064 1.00 85.00 531 PHE A N 1
ATOM 4193 C CA . PHE A 1 531 ? -17.307 -2.168 24.732 1.00 85.00 531 PHE A CA 1
ATOM 4194 C C . PHE A 1 531 ? -18.470 -1.172 24.636 1.00 85.00 531 PHE A C 1
ATOM 4196 O O . PHE A 1 531 ? -19.585 -1.460 25.070 1.00 85.00 531 PHE A O 1
ATOM 4203 N N . TYR A 1 532 ? -18.209 -0.022 24.016 1.00 84.38 532 TYR A N 1
ATOM 4204 C CA . TYR A 1 532 ? -19.141 1.103 23.964 1.00 84.38 532 TYR A CA 1
ATOM 4205 C C . TYR A 1 532 ? -20.447 0.763 23.226 1.00 84.38 532 TYR A C 1
ATOM 4207 O O . TYR A 1 532 ? -20.446 0.430 22.037 1.00 84.38 532 TYR A O 1
ATOM 4215 N N . ASN A 1 533 ? -21.581 0.882 23.917 1.00 82.94 533 ASN A N 1
ATOM 4216 C CA . ASN A 1 533 ? -22.897 0.529 23.394 1.00 82.94 533 ASN A CA 1
ATOM 4217 C C . ASN A 1 533 ? -23.594 1.732 22.740 1.00 82.94 533 ASN A C 1
ATOM 4219 O O . ASN A 1 533 ? -24.293 2.509 23.389 1.00 82.94 533 ASN A O 1
ATOM 4223 N N . VAL A 1 534 ? -23.442 1.840 21.421 1.00 76.31 534 VAL A N 1
ATOM 4224 C CA . VAL A 1 534 ? -23.973 2.934 20.586 1.00 76.31 534 VAL A CA 1
ATOM 4225 C C . VAL A 1 534 ? -25.474 3.158 20.764 1.00 76.31 534 VAL A C 1
ATOM 4227 O O . VAL A 1 534 ? -25.911 4.303 20.802 1.00 76.31 534 VAL A O 1
ATOM 4230 N N . SER A 1 535 ? -26.260 2.091 20.942 1.00 75.88 535 SER A N 1
ATOM 4231 C CA . SER A 1 535 ? -27.719 2.166 21.115 1.00 75.88 535 SER A CA 1
ATOM 4232 C C . SER A 1 535 ? -28.155 2.912 22.384 1.00 75.88 535 SER A C 1
ATOM 4234 O O . SER A 1 535 ? -29.340 3.178 22.550 1.00 75.88 535 SER A O 1
ATOM 4236 N N . ARG A 1 536 ? -27.220 3.236 23.290 1.00 82.06 536 ARG A N 1
ATOM 4237 C CA . ARG A 1 536 ? -27.446 4.073 24.478 1.00 82.06 536 ARG A CA 1
ATOM 4238 C C . ARG A 1 536 ? -27.107 5.556 24.264 1.00 82.06 536 ARG A C 1
ATOM 4240 O O . ARG A 1 536 ? -27.261 6.321 25.202 1.00 82.06 536 ARG A O 1
ATOM 4247 N N . ALA A 1 537 ? -26.648 5.956 23.076 1.00 78.94 537 ALA A N 1
ATOM 4248 C CA . ALA A 1 537 ? -26.252 7.331 22.738 1.00 78.94 537 ALA A CA 1
ATOM 4249 C C . ALA A 1 537 ? -26.902 7.854 21.433 1.00 78.94 537 ALA A C 1
ATOM 4251 O O . ALA A 1 537 ? -26.489 8.885 20.897 1.00 78.94 537 ALA A O 1
ATOM 4252 N N . VAL A 1 538 ? -27.901 7.139 20.899 1.00 76.69 538 VAL A N 1
ATOM 4253 C CA . VAL A 1 538 ? -28.633 7.507 19.674 1.00 76.69 538 VAL A CA 1
ATOM 4254 C C . VAL A 1 538 ? -30.142 7.410 19.862 1.00 76.69 538 VAL A C 1
ATOM 4256 O O . VAL A 1 538 ? -30.630 6.557 20.604 1.00 76.69 538 VAL A O 1
ATOM 4259 N N . GLY A 1 539 ? -30.872 8.271 19.157 1.00 73.62 539 GLY A N 1
ATOM 4260 C CA . GLY A 1 539 ? -32.327 8.268 19.103 1.00 73.62 539 GLY A CA 1
ATOM 4261 C C . GLY A 1 539 ? -32.911 7.155 18.214 1.00 73.62 539 GLY A C 1
ATOM 4262 O O . GLY A 1 539 ? -32.180 6.383 17.583 1.00 73.62 539 GLY A O 1
ATOM 4263 N N . PRO A 1 540 ? -34.254 7.065 18.119 1.00 64.75 540 PRO A N 1
ATOM 4264 C CA . PRO A 1 540 ? -34.951 6.076 17.284 1.00 64.75 540 PRO A CA 1
ATOM 4265 C C . PRO A 1 540 ? -34.673 6.202 15.776 1.00 64.75 540 PRO A C 1
ATOM 4267 O O . PRO A 1 540 ? -34.897 5.257 15.023 1.00 64.75 540 PRO A O 1
ATOM 4270 N N . ASP A 1 541 ? -34.203 7.369 15.342 1.00 62.16 541 ASP A N 1
ATOM 4271 C CA . ASP A 1 541 ? -33.760 7.707 13.987 1.00 62.16 541 ASP A CA 1
ATOM 4272 C C . ASP A 1 541 ? -32.282 7.353 13.724 1.00 62.16 541 ASP A C 1
ATOM 4274 O O . ASP A 1 541 ? -31.774 7.589 12.630 1.00 62.16 541 ASP A O 1
ATOM 4278 N N . THR A 1 542 ? -31.592 6.756 14.702 1.00 67.25 542 THR A N 1
ATOM 4279 C CA . THR A 1 542 ? -30.148 6.450 14.702 1.00 67.25 542 THR A CA 1
ATOM 4280 C C . THR A 1 542 ? -29.222 7.671 14.630 1.00 67.25 542 THR A C 1
ATOM 4282 O O . THR A 1 542 ? -28.015 7.514 14.433 1.00 67.25 542 THR A O 1
ATOM 4285 N N . LEU A 1 543 ? -29.754 8.879 14.844 1.00 74.69 543 LEU A N 1
ATOM 4286 C CA . LEU A 1 543 ? -28.955 10.089 15.027 1.00 74.69 543 LEU A CA 1
ATOM 4287 C C . LEU A 1 543 ? -28.522 10.229 16.490 1.00 74.69 543 LEU A C 1
ATOM 4289 O O . LEU A 1 543 ? -29.138 9.674 17.398 1.00 74.69 543 LEU A O 1
ATOM 4293 N N . PHE A 1 544 ? -27.436 10.963 16.727 1.00 82.75 544 PHE A N 1
ATOM 4294 C CA . PHE A 1 544 ? -26.935 11.222 18.078 1.00 82.75 544 PHE A CA 1
ATOM 4295 C C . PHE A 1 544 ? -27.958 11.963 18.954 1.00 82.75 544 PHE A C 1
ATOM 4297 O O . PHE A 1 544 ? -28.452 13.024 18.568 1.00 82.75 544 PHE A O 1
ATOM 4304 N N . ASP A 1 545 ? -28.174 11.462 20.172 1.00 83.88 545 ASP A N 1
ATOM 4305 C CA . ASP A 1 545 ? -28.996 12.107 21.197 1.00 83.88 545 ASP A CA 1
ATOM 4306 C C . ASP A 1 545 ? -28.118 12.516 22.391 1.00 83.88 545 ASP A C 1
ATOM 4308 O O . ASP A 1 545 ? -27.459 11.683 23.019 1.00 83.88 545 ASP A O 1
ATOM 4312 N N . ALA A 1 546 ? -28.111 13.816 22.701 1.00 86.06 546 ALA A N 1
ATOM 4313 C CA . ALA A 1 546 ? -27.302 14.376 23.781 1.00 86.06 546 ALA A CA 1
ATOM 4314 C C . ALA A 1 546 ? -27.747 13.891 25.167 1.00 86.06 546 ALA A C 1
ATOM 4316 O O . ALA A 1 546 ? -26.902 13.555 25.988 1.00 86.06 546 ALA A O 1
ATOM 4317 N N . GLN A 1 547 ? -29.055 13.798 25.418 1.00 87.19 547 GLN A N 1
ATOM 4318 C CA . GLN A 1 547 ? -29.571 13.394 26.725 1.00 87.19 547 GLN A CA 1
ATOM 4319 C C . GLN A 1 547 ? -29.299 11.915 26.988 1.00 87.19 547 GLN A C 1
ATOM 4321 O O . GLN A 1 547 ? -28.986 11.542 28.116 1.00 87.19 547 GLN A O 1
ATOM 4326 N N . LEU A 1 548 ? -29.390 11.061 25.965 1.00 85.62 548 LEU A N 1
ATOM 4327 C CA . LEU A 1 548 ? -29.038 9.646 26.106 1.00 85.62 548 LEU A CA 1
ATOM 4328 C C . LEU A 1 548 ? -27.529 9.460 26.341 1.00 85.62 548 LEU A C 1
ATOM 4330 O O . LEU A 1 548 ? -27.142 8.692 27.221 1.00 85.62 548 LEU A O 1
ATOM 4334 N N . TYR A 1 549 ? -26.690 10.214 25.623 1.00 86.69 549 TYR A N 1
ATOM 4335 C CA . TYR A 1 549 ? -25.236 10.220 25.809 1.00 86.69 549 TYR A CA 1
ATOM 4336 C C . TYR A 1 549 ? -24.810 10.681 27.213 1.00 86.69 549 TYR A C 1
ATOM 4338 O O . TYR A 1 549 ? -24.060 9.965 27.880 1.00 86.69 549 TYR A O 1
ATOM 4346 N N . ASP A 1 550 ? -25.327 11.821 27.686 1.00 87.12 550 ASP A N 1
ATOM 4347 C CA . ASP A 1 550 ? -25.017 12.383 29.011 1.00 87.12 550 ASP A CA 1
ATOM 4348 C C . ASP A 1 550 ? -25.416 11.414 30.143 1.00 87.12 550 ASP A C 1
ATOM 4350 O O . ASP A 1 550 ? -24.734 11.337 31.166 1.00 87.12 550 ASP A O 1
ATOM 4354 N N . ASN A 1 551 ? -26.479 10.623 29.927 1.00 89.00 551 ASN A N 1
ATOM 4355 C CA . ASN A 1 551 ? -26.969 9.568 30.824 1.00 89.00 551 ASN A CA 1
ATOM 4356 C C . ASN A 1 551 ? -26.255 8.201 30.668 1.00 89.00 551 ASN A C 1
ATOM 4358 O O . ASN A 1 551 ? -26.625 7.232 31.342 1.00 89.00 551 ASN A O 1
ATOM 4362 N N . TYR A 1 552 ? -25.257 8.080 29.783 1.00 89.06 552 TYR A N 1
ATOM 4363 C CA . TYR A 1 552 ? -24.496 6.845 29.566 1.00 89.06 552 TYR A CA 1
ATOM 4364 C C . TYR A 1 552 ? -23.023 6.986 29.965 1.00 89.06 552 TYR A C 1
ATOM 4366 O O . TYR A 1 552 ? -22.675 6.679 31.107 1.00 89.06 552 TYR A O 1
ATOM 4374 N N . SER A 1 553 ? -22.146 7.363 29.031 1.00 89.31 553 SER A N 1
ATOM 4375 C CA . SER A 1 553 ? -20.712 7.505 29.283 1.00 89.31 553 SER A CA 1
ATOM 4376 C C . SER A 1 553 ? -19.987 8.255 28.160 1.00 89.31 553 SER A C 1
ATOM 4378 O O . SER A 1 553 ? -20.403 8.187 26.994 1.00 89.31 553 SER A O 1
ATOM 4380 N N . PRO A 1 554 ? -18.804 8.825 28.458 1.00 89.06 554 PRO A N 1
ATOM 4381 C CA . PRO A 1 554 ? -17.820 9.154 27.439 1.00 89.06 554 PRO A CA 1
ATOM 4382 C C . PRO A 1 554 ? -17.314 7.894 26.730 1.00 89.06 554 PRO A C 1
ATOM 4384 O O . PRO A 1 554 ? -17.382 6.786 27.271 1.00 89.06 554 PRO A O 1
ATOM 4387 N N . ALA A 1 555 ? -16.761 8.079 25.533 1.00 89.12 555 ALA A N 1
ATOM 4388 C CA . ALA A 1 555 ? -16.041 7.039 24.807 1.00 89.12 555 ALA A CA 1
ATOM 4389 C C . ALA A 1 555 ? -14.544 7.075 25.139 1.00 89.12 555 ALA A C 1
ATOM 4391 O O . ALA A 1 555 ? -13.871 8.079 24.892 1.00 89.12 555 ALA A O 1
ATOM 4392 N N . TYR A 1 556 ? -14.025 5.957 25.645 1.00 91.88 556 TYR A N 1
ATOM 4393 C CA . TYR A 1 556 ? -12.615 5.768 25.968 1.00 91.88 556 TYR A CA 1
ATOM 4394 C C . TYR A 1 556 ? -11.897 4.889 24.943 1.00 91.88 556 TYR A C 1
ATOM 4396 O O . TYR A 1 556 ? -12.477 4.006 24.306 1.00 91.88 556 TYR A O 1
ATOM 4404 N N . LEU A 1 557 ? -10.598 5.139 24.803 1.00 91.62 557 LEU A N 1
ATOM 4405 C CA . LEU A 1 557 ? -9.698 4.496 23.854 1.00 91.62 557 LEU A CA 1
ATOM 4406 C C . LEU A 1 557 ? -8.499 3.886 24.591 1.00 91.62 557 LEU A C 1
ATOM 4408 O O . LEU A 1 557 ? -7.997 4.467 25.551 1.00 91.62 557 LEU A O 1
ATOM 4412 N N . ALA A 1 558 ? -8.008 2.741 24.113 1.00 92.88 558 ALA A N 1
ATOM 4413 C CA . ALA A 1 558 ? -6.755 2.149 24.585 1.00 92.88 558 ALA A CA 1
ATOM 4414 C C . ALA A 1 558 ? -5.545 3.058 24.292 1.00 92.88 558 ALA A C 1
ATOM 4416 O O . ALA A 1 558 ? -5.543 3.799 23.304 1.00 92.88 558 ALA A O 1
ATOM 4417 N N . ALA A 1 559 ? -4.488 2.959 25.105 1.00 94.88 559 ALA A N 1
ATOM 4418 C CA . ALA A 1 559 ? -3.305 3.824 25.010 1.00 94.88 559 ALA A CA 1
ATOM 4419 C C . ALA A 1 559 ? -2.653 3.804 23.613 1.00 94.88 559 ALA A C 1
ATOM 4421 O O . ALA A 1 559 ? -2.312 4.855 23.068 1.00 94.88 559 ALA A O 1
ATOM 4422 N N . ALA A 1 560 ? -2.550 2.625 22.996 1.00 92.75 560 ALA A N 1
ATOM 4423 C CA . ALA A 1 560 ? -2.043 2.480 21.636 1.00 92.75 560 ALA A CA 1
ATOM 4424 C C . ALA A 1 560 ? -2.922 3.195 20.585 1.00 92.75 560 ALA A C 1
ATOM 4426 O O . ALA A 1 560 ? -2.407 3.892 19.715 1.00 92.75 560 ALA A O 1
ATOM 4427 N N . ASN A 1 561 ? -4.250 3.086 20.702 1.00 90.81 561 ASN A N 1
ATOM 4428 C CA . ASN A 1 561 ? -5.222 3.666 19.764 1.00 90.81 561 ASN A CA 1
ATOM 4429 C C . ASN A 1 561 ? -5.215 5.207 19.801 1.00 90.81 561 ASN A C 1
ATOM 4431 O O . ASN A 1 561 ? -5.250 5.874 18.770 1.00 90.81 561 ASN A O 1
ATOM 4435 N N . ILE A 1 562 ? -5.070 5.779 21.000 1.00 93.12 562 ILE A N 1
ATOM 4436 C CA . ILE A 1 562 ? -4.876 7.224 21.209 1.00 93.12 562 ILE A CA 1
ATOM 4437 C C . ILE A 1 562 ? -3.638 7.719 20.446 1.00 93.12 562 ILE A C 1
ATOM 4439 O O . ILE A 1 562 ? -3.697 8.735 19.748 1.00 93.12 562 ILE A O 1
ATOM 4443 N N . ILE A 1 563 ? -2.523 6.987 20.540 1.00 92.62 563 ILE A N 1
ATOM 4444 C CA . ILE A 1 563 ? -1.280 7.347 19.852 1.00 92.62 563 ILE A CA 1
ATOM 4445 C C . ILE A 1 563 ? -1.407 7.230 18.332 1.00 92.62 563 ILE A C 1
ATOM 4447 O O . ILE A 1 563 ? -0.945 8.136 17.643 1.00 92.62 563 ILE A O 1
ATOM 4451 N N . ILE A 1 564 ? -2.103 6.223 17.797 1.00 90.38 564 ILE A N 1
ATOM 4452 C CA . ILE A 1 564 ? -2.381 6.121 16.351 1.00 90.38 564 ILE A CA 1
ATOM 4453 C C . ILE A 1 564 ? -3.084 7.373 15.827 1.00 90.38 564 ILE A C 1
ATOM 4455 O O . ILE A 1 564 ? -2.670 7.914 14.804 1.00 90.38 564 ILE A O 1
ATOM 4459 N N . TYR A 1 565 ? -4.112 7.875 16.520 1.00 91.38 565 TYR A N 1
ATOM 4460 C CA . TYR A 1 565 ? -4.805 9.092 16.085 1.00 91.38 565 TYR A CA 1
ATOM 4461 C C . TYR A 1 565 ? -3.893 10.325 16.112 1.00 91.38 565 TYR A C 1
ATOM 4463 O O . TYR A 1 565 ? -3.885 11.094 15.149 1.00 91.38 565 TYR A O 1
ATOM 4471 N N . GLY A 1 566 ? -3.054 10.474 17.143 1.00 93.38 566 GLY A N 1
ATOM 4472 C CA . GLY A 1 566 ? -2.017 11.513 17.174 1.00 93.38 566 GLY A CA 1
ATOM 4473 C C . GLY A 1 566 ? -1.011 11.389 16.020 1.00 93.38 566 GLY A C 1
ATOM 4474 O O . GLY A 1 566 ? -0.684 12.378 15.364 1.00 93.38 566 GLY A O 1
ATOM 4475 N N . VAL A 1 567 ? -0.561 10.171 15.710 1.00 92.75 567 VAL A N 1
ATOM 4476 C CA . VAL A 1 567 ? 0.359 9.900 14.594 1.00 92.75 567 VAL A CA 1
ATOM 4477 C C . VAL A 1 567 ? -0.305 10.171 13.241 1.00 92.75 567 VAL A C 1
ATOM 4479 O O . VAL A 1 567 ? 0.333 10.775 12.381 1.00 92.75 567 VAL A O 1
ATOM 4482 N N . PHE A 1 568 ? -1.584 9.828 13.053 1.00 92.44 568 PHE A N 1
ATOM 4483 C CA . PHE A 1 568 ? -2.343 10.196 11.854 1.00 92.44 568 PHE A CA 1
ATOM 4484 C C . PHE A 1 568 ? -2.385 11.718 11.677 1.00 92.44 568 PHE A C 1
ATOM 4486 O O . PHE A 1 568 ? -2.011 12.225 10.621 1.00 92.44 568 PHE A O 1
ATOM 4493 N N . PHE A 1 569 ? -2.769 12.466 12.714 1.00 94.62 569 PHE A N 1
ATOM 4494 C CA . PHE A 1 569 ? -2.793 13.930 12.661 1.00 94.62 569 PHE A CA 1
ATOM 4495 C C . PHE A 1 569 ? -1.423 14.528 12.304 1.00 94.62 569 PHE A C 1
ATOM 4497 O O . PHE A 1 569 ? -1.349 15.439 11.478 1.00 94.62 569 PHE A O 1
ATOM 4504 N N . ALA A 1 570 ? -0.335 13.979 12.854 1.00 94.69 570 ALA A N 1
ATOM 4505 C CA . ALA A 1 570 ? 1.019 14.402 12.510 1.00 94.69 570 ALA A CA 1
ATOM 4506 C C . ALA A 1 570 ? 1.425 14.031 11.072 1.00 94.69 570 ALA A C 1
ATOM 4508 O O . ALA A 1 570 ? 2.037 14.848 10.383 1.00 94.69 570 ALA A O 1
ATOM 4509 N N . VAL A 1 571 ? 1.094 12.829 10.586 1.00 93.50 571 VAL A N 1
ATOM 4510 C CA . VAL A 1 571 ? 1.547 12.370 9.263 1.00 93.50 571 VAL A CA 1
ATOM 4511 C C . VAL A 1 571 ? 0.886 13.149 8.124 1.00 93.50 571 VAL A C 1
ATOM 4513 O O . VAL A 1 571 ? 1.543 13.420 7.117 1.00 93.50 571 VAL A O 1
ATOM 4516 N N . TYR A 1 572 ? -0.372 13.582 8.279 1.00 93.69 572 TYR A N 1
ATOM 4517 C CA . TYR A 1 572 ? -1.081 14.350 7.247 1.00 93.69 572 TYR A CA 1
ATOM 4518 C C . TYR A 1 572 ? -0.427 15.707 6.970 1.00 93.69 572 TYR A C 1
ATOM 4520 O O . TYR A 1 572 ? -0.136 16.034 5.818 1.00 93.69 572 TYR A O 1
ATOM 4528 N N . THR A 1 573 ? -0.146 16.496 8.007 1.00 94.88 573 THR A N 1
ATOM 4529 C CA . THR A 1 573 ? 0.513 17.799 7.840 1.00 94.88 573 THR A CA 1
ATOM 4530 C C . THR A 1 573 ? 2.003 17.660 7.557 1.00 94.88 573 THR A C 1
ATOM 4532 O O . THR A 1 573 ? 2.528 18.432 6.754 1.00 94.88 573 THR A O 1
ATOM 4535 N N . ALA A 1 574 ? 2.675 16.640 8.106 1.00 94.38 574 ALA A N 1
ATOM 4536 C CA . ALA A 1 574 ? 4.057 16.334 7.743 1.00 94.38 574 ALA A CA 1
ATOM 4537 C C . ALA A 1 574 ? 4.196 16.000 6.255 1.00 94.38 574 ALA A C 1
ATOM 4539 O O . ALA A 1 574 ? 5.155 16.441 5.632 1.00 94.38 574 ALA A O 1
ATOM 4540 N N . THR A 1 575 ? 3.230 15.285 5.670 1.00 93.19 575 THR A N 1
ATOM 4541 C CA . THR A 1 575 ? 3.185 14.981 4.230 1.00 93.19 575 THR A CA 1
ATOM 4542 C C . THR A 1 575 ? 3.145 16.250 3.385 1.00 93.19 575 THR A C 1
ATOM 4544 O O . THR A 1 575 ? 3.966 16.403 2.483 1.00 93.19 575 THR A O 1
ATOM 4547 N N . LEU A 1 576 ? 2.244 17.187 3.701 1.00 93.94 576 LEU A N 1
ATOM 4548 C CA . LEU A 1 576 ? 2.134 18.456 2.974 1.00 93.94 576 LEU A CA 1
ATOM 4549 C C . LEU A 1 576 ? 3.399 19.309 3.131 1.00 93.94 576 LEU A C 1
ATOM 4551 O O . LEU A 1 576 ? 3.988 19.724 2.133 1.00 93.94 576 LEU A O 1
ATOM 4555 N N . SER A 1 577 ? 3.864 19.520 4.367 1.00 93.75 577 SER A N 1
ATOM 4556 C CA . SER A 1 577 ? 5.089 20.280 4.641 1.00 93.75 577 SER A CA 1
ATOM 4557 C C . SER A 1 577 ? 6.323 19.648 3.986 1.00 93.75 577 SER A C 1
ATOM 4559 O O . SER A 1 577 ? 7.156 20.364 3.437 1.00 93.75 577 SER A O 1
ATOM 4561 N N . HIS A 1 578 ? 6.450 18.318 3.987 1.00 90.94 578 HIS A N 1
ATOM 4562 C CA . HIS A 1 578 ? 7.561 17.620 3.341 1.00 90.94 578 HIS A CA 1
ATOM 4563 C C . HIS A 1 578 ? 7.495 17.736 1.813 1.00 90.94 578 HIS A C 1
ATOM 4565 O O . HIS A 1 578 ? 8.488 18.124 1.201 1.00 90.94 578 HIS A O 1
ATOM 4571 N N . ALA A 1 579 ? 6.334 17.501 1.193 1.00 90.38 579 ALA A N 1
ATOM 4572 C CA . ALA A 1 579 ? 6.166 17.664 -0.251 1.00 90.38 579 ALA A CA 1
ATOM 4573 C C . ALA A 1 579 ? 6.485 19.102 -0.701 1.00 90.38 579 ALA A C 1
ATOM 4575 O O . ALA A 1 579 ? 7.217 19.298 -1.669 1.00 90.38 579 ALA A O 1
ATOM 4576 N N . ILE A 1 580 ? 6.022 20.118 0.036 1.00 90.50 580 ILE A N 1
ATOM 4577 C CA . ILE A 1 580 ? 6.324 21.530 -0.250 1.00 90.50 580 ILE A CA 1
ATOM 4578 C C . ILE A 1 580 ? 7.814 21.848 -0.036 1.00 90.50 580 ILE A C 1
ATOM 4580 O O . ILE A 1 580 ? 8.404 22.591 -0.817 1.00 90.50 580 ILE A O 1
ATOM 4584 N N . LEU A 1 581 ? 8.467 21.304 0.991 1.00 89.06 581 LEU A N 1
ATOM 4585 C CA . LEU A 1 581 ? 9.884 21.594 1.232 1.00 89.06 581 LEU A CA 1
ATOM 4586 C C . LEU A 1 581 ? 10.806 20.893 0.229 1.00 89.06 581 LEU A C 1
ATOM 4588 O O . LEU A 1 581 ? 11.707 21.544 -0.295 1.00 89.06 581 LEU A O 1
ATOM 4592 N N . TYR A 1 582 ? 10.582 19.614 -0.064 1.00 84.81 582 TYR A N 1
ATOM 4593 C CA . TYR A 1 582 ? 11.491 18.794 -0.871 1.00 84.81 582 TYR A CA 1
ATOM 4594 C C . TYR A 1 582 ? 11.106 18.812 -2.364 1.00 84.81 582 TYR A C 1
ATOM 4596 O O . TYR A 1 582 ? 11.949 19.125 -3.198 1.00 84.81 582 TYR A O 1
ATOM 4604 N N . HIS A 1 583 ? 9.822 18.650 -2.703 1.00 85.69 583 HIS A N 1
ATOM 4605 C CA . HIS A 1 583 ? 9.336 18.451 -4.084 1.00 85.69 583 HIS A CA 1
ATOM 4606 C C . HIS A 1 583 ? 8.661 19.675 -4.731 1.00 85.69 583 HIS A C 1
ATOM 4608 O O . HIS A 1 583 ? 8.029 19.571 -5.783 1.00 85.69 583 HIS A O 1
ATOM 4614 N N . ARG A 1 584 ? 8.786 20.878 -4.147 1.00 85.44 584 ARG A N 1
ATOM 4615 C CA . ARG A 1 584 ? 8.207 22.117 -4.723 1.00 85.44 584 ARG A CA 1
ATOM 4616 C C . ARG A 1 584 ? 8.598 22.379 -6.173 1.00 85.44 584 ARG A C 1
ATOM 4618 O O . ARG A 1 584 ? 7.781 22.922 -6.908 1.00 85.44 584 ARG A O 1
ATOM 4625 N N . ARG A 1 585 ? 9.829 22.051 -6.582 1.00 79.88 585 ARG A N 1
ATOM 4626 C CA . ARG A 1 585 ? 10.284 22.271 -7.964 1.00 79.88 585 ARG A CA 1
ATOM 4627 C C . ARG A 1 585 ? 9.483 21.379 -8.905 1.00 79.88 585 ARG A C 1
ATOM 4629 O O . ARG A 1 585 ? 8.828 21.899 -9.799 1.00 79.88 585 ARG A O 1
ATOM 4636 N N . ASP A 1 586 ? 9.461 20.085 -8.625 1.00 75.81 586 ASP A N 1
ATOM 4637 C CA . ASP A 1 586 ? 8.774 19.047 -9.396 1.00 75.81 586 ASP A CA 1
ATOM 4638 C C . ASP A 1 586 ? 7.272 19.350 -9.503 1.00 75.81 586 ASP A C 1
ATOM 4640 O O . ASP A 1 586 ? 6.708 19.380 -10.598 1.00 75.81 586 ASP A O 1
ATOM 4644 N N . MET A 1 587 ? 6.638 19.709 -8.379 1.00 84.06 587 MET A N 1
ATOM 4645 C CA . MET A 1 587 ? 5.233 20.125 -8.355 1.00 84.06 587 MET A CA 1
ATOM 4646 C C . MET A 1 587 ? 4.989 21.394 -9.186 1.00 84.06 587 MET A C 1
ATOM 4648 O O . MET A 1 587 ? 4.084 21.409 -10.018 1.00 84.06 587 MET A O 1
ATOM 4652 N N . LEU A 1 588 ? 5.788 22.456 -9.022 1.00 80.56 588 LEU A N 1
ATOM 4653 C CA . LEU A 1 588 ? 5.633 23.691 -9.807 1.00 80.56 588 LEU A CA 1
ATOM 4654 C C . LEU A 1 588 ? 5.876 23.461 -11.306 1.00 80.56 588 LEU A C 1
ATOM 4656 O O . LEU A 1 588 ? 5.169 24.040 -12.132 1.00 80.56 588 LEU A O 1
ATOM 4660 N N . HIS A 1 589 ? 6.834 22.604 -11.668 1.00 73.88 589 HIS A N 1
ATOM 4661 C CA . HIS A 1 589 ? 7.078 22.205 -13.052 1.00 73.88 589 HIS A CA 1
ATOM 4662 C C . HIS A 1 589 ? 5.886 21.432 -13.628 1.00 73.88 589 HIS A C 1
ATOM 4664 O O . HIS A 1 589 ? 5.415 21.791 -14.707 1.00 73.88 589 HIS A O 1
ATOM 4670 N N . GLY A 1 590 ? 5.329 20.459 -12.901 1.00 77.19 590 GLY A N 1
ATOM 4671 C CA . GLY A 1 590 ? 4.138 19.720 -13.326 1.00 77.19 590 GLY A CA 1
ATOM 4672 C C . GLY A 1 590 ? 2.878 20.594 -13.440 1.00 77.19 590 GLY A C 1
ATOM 4673 O O . GLY A 1 590 ? 2.169 20.512 -14.442 1.00 77.19 590 GLY A O 1
ATOM 4674 N N . PHE A 1 591 ? 2.633 21.513 -12.497 1.00 83.25 591 PHE A N 1
ATOM 4675 C CA . PHE A 1 591 ? 1.525 22.477 -12.601 1.00 83.25 591 PHE A CA 1
ATOM 4676 C C . PHE A 1 591 ? 1.694 23.432 -13.791 1.00 83.25 591 PHE A C 1
ATOM 4678 O O . PHE A 1 591 ? 0.744 23.668 -14.538 1.00 83.25 591 PHE A O 1
ATOM 4685 N N . LYS A 1 592 ? 2.912 23.936 -14.031 1.00 78.25 592 LYS A N 1
ATOM 4686 C CA . LYS A 1 592 ? 3.218 24.747 -15.219 1.00 78.25 592 LYS A CA 1
ATOM 4687 C C . LYS A 1 592 ? 3.063 23.944 -16.518 1.00 78.25 592 LYS A C 1
ATOM 4689 O O . LYS A 1 592 ? 2.664 24.511 -17.529 1.00 78.25 592 LYS A O 1
ATOM 4694 N N . SER A 1 593 ? 3.341 22.640 -16.476 1.00 69.19 593 SER A N 1
ATOM 4695 C CA . SER A 1 593 ? 3.213 21.711 -17.604 1.00 69.19 593 SER A CA 1
ATOM 4696 C C . SER A 1 593 ? 1.757 21.492 -18.030 1.00 69.19 593 SER A C 1
ATOM 4698 O O . SER A 1 593 ? 1.468 21.506 -19.226 1.00 69.19 593 SER A O 1
ATOM 4700 N N . ILE A 1 594 ? 0.826 21.374 -17.072 1.00 74.69 594 ILE A N 1
ATOM 4701 C CA . ILE A 1 594 ? -0.626 21.316 -17.345 1.00 74.69 594 ILE A CA 1
ATOM 4702 C C . ILE A 1 594 ? -1.093 22.572 -18.100 1.00 74.69 594 ILE A C 1
ATOM 4704 O O . ILE A 1 594 ? -1.890 22.482 -19.029 1.00 74.69 594 ILE A O 1
ATOM 4708 N N . LEU A 1 595 ? -0.570 23.746 -17.733 1.00 72.19 595 LEU A N 1
ATOM 4709 C CA . LEU A 1 595 ? -0.913 25.016 -18.383 1.00 72.19 595 LEU A CA 1
ATOM 4710 C C . LEU A 1 595 ? -0.215 25.216 -19.742 1.00 72.19 595 LEU A C 1
ATOM 4712 O O . LEU A 1 595 ? -0.689 26.007 -20.558 1.00 72.19 595 LEU A O 1
ATOM 4716 N N . SER A 1 596 ? 0.892 24.517 -20.019 1.00 65.75 596 SER A N 1
ATOM 4717 C CA . SER A 1 596 ? 1.593 24.603 -21.304 1.00 65.75 596 SER A CA 1
ATOM 4718 C C . SER A 1 596 ? 1.005 23.641 -22.340 1.00 65.75 596 SER A C 1
ATOM 4720 O O . SER A 1 596 ? 1.532 22.550 -22.572 1.00 65.75 596 SER A O 1
ATOM 4722 N N . PHE A 1 597 ? -0.070 24.070 -23.000 1.00 59.75 597 PHE A N 1
ATOM 4723 C CA . PHE A 1 597 ? -0.586 23.404 -24.197 1.00 59.75 597 PHE A CA 1
ATOM 4724 C C . PHE A 1 597 ? 0.497 23.334 -25.291 1.00 59.75 597 PHE A C 1
ATOM 4726 O O . PHE A 1 597 ? 1.070 24.354 -25.669 1.00 59.75 597 PHE A O 1
ATOM 4733 N N . GLY A 1 598 ? 0.760 22.132 -25.817 1.00 56.59 598 GLY A N 1
ATOM 4734 C CA . GLY A 1 598 ? 1.575 21.919 -27.024 1.00 56.59 598 GLY A CA 1
ATOM 4735 C C . GLY A 1 598 ? 3.030 21.464 -26.834 1.00 56.59 598 GLY A C 1
ATOM 4736 O O . GLY A 1 598 ? 3.672 21.163 -27.835 1.00 56.59 598 GLY A O 1
ATOM 4737 N N . ARG A 1 599 ? 3.561 21.365 -25.606 1.00 60.72 599 ARG A N 1
ATOM 4738 C CA . ARG A 1 599 ? 4.870 20.711 -25.361 1.00 60.72 599 ARG A CA 1
ATOM 4739 C C . ARG A 1 599 ? 4.733 19.191 -25.285 1.00 60.72 599 ARG A C 1
ATOM 4741 O O . ARG A 1 599 ? 3.727 18.709 -24.764 1.00 60.72 599 ARG A O 1
ATOM 4748 N N . LYS A 1 600 ? 5.735 18.444 -25.765 1.00 60.25 600 LYS A N 1
ATOM 4749 C CA . LYS A 1 600 ? 5.744 16.981 -25.638 1.00 60.25 600 LYS A CA 1
ATOM 4750 C C . LYS A 1 600 ? 6.142 16.557 -24.225 1.00 60.25 600 LYS A C 1
ATOM 4752 O O . LYS A 1 600 ? 6.878 17.251 -23.526 1.00 60.25 600 LYS A O 1
ATOM 4757 N N . THR A 1 601 ? 5.684 15.375 -23.826 1.00 63.09 601 THR A N 1
ATOM 4758 C CA . THR A 1 601 ? 6.021 14.752 -22.538 1.00 63.09 601 THR A CA 1
ATOM 4759 C C . THR A 1 601 ? 7.521 14.436 -22.418 1.00 63.09 601 THR A C 1
ATOM 4761 O O . THR A 1 601 ? 8.086 14.582 -21.333 1.00 63.09 601 THR A O 1
ATOM 4764 N N . SER A 1 602 ? 8.177 14.075 -23.526 1.00 55.69 602 SER A N 1
ATOM 4765 C CA . SER A 1 602 ? 9.618 13.787 -23.614 1.00 55.69 602 SER A CA 1
ATOM 4766 C C . SER A 1 602 ? 10.515 15.023 -23.491 1.00 55.69 602 SER A C 1
ATOM 4768 O O . SER A 1 602 ? 11.572 14.938 -22.875 1.00 55.69 602 SER A O 1
ATOM 4770 N N . ASP A 1 603 ? 10.060 16.200 -23.944 1.00 56.81 603 ASP A N 1
ATOM 4771 C CA . ASP A 1 603 ? 10.759 17.485 -23.727 1.00 56.81 603 ASP A CA 1
ATOM 4772 C C . ASP A 1 603 ? 10.891 17.843 -22.227 1.00 56.81 603 ASP A C 1
ATOM 4774 O O . ASP A 1 603 ? 11.599 18.783 -21.859 1.00 56.81 603 ASP A O 1
ATOM 4778 N N . MET A 1 604 ? 10.143 17.148 -21.359 1.00 59.22 604 MET A N 1
ATOM 4779 C CA . MET A 1 604 ? 10.058 17.394 -19.919 1.00 59.22 604 MET A CA 1
ATOM 4780 C C . MET A 1 604 ? 10.726 16.306 -19.061 1.00 59.22 604 MET A C 1
ATOM 4782 O O . MET A 1 604 ? 11.144 16.624 -17.952 1.00 59.22 604 MET A O 1
ATOM 4786 N N . HIS A 1 605 ? 10.833 15.063 -19.544 1.00 65.88 605 HIS A N 1
ATOM 4787 C CA . HIS A 1 605 ? 11.465 13.948 -18.826 1.00 65.88 605 HIS A CA 1
ATOM 4788 C C . HIS A 1 605 ? 12.334 13.126 -19.786 1.00 65.88 605 HIS A C 1
ATOM 4790 O O . HIS A 1 605 ? 11.815 12.488 -20.703 1.00 65.88 605 HIS A O 1
ATOM 4796 N N . ARG A 1 606 ? 13.653 13.117 -19.559 1.00 67.25 606 ARG A N 1
ATOM 4797 C CA . ARG A 1 606 ? 14.664 12.557 -20.479 1.00 67.25 606 ARG A CA 1
ATOM 4798 C C . ARG A 1 606 ? 15.008 11.086 -20.155 1.00 67.25 606 ARG A C 1
ATOM 4800 O O . ARG A 1 606 ? 16.173 10.713 -20.158 1.00 67.25 606 ARG A O 1
ATOM 4807 N N . ASP A 1 607 ? 13.996 10.265 -19.849 1.00 83.12 607 ASP A N 1
ATOM 4808 C CA . ASP A 1 607 ? 14.142 8.836 -19.500 1.00 83.12 607 ASP A CA 1
ATOM 4809 C C . ASP A 1 607 ? 13.986 7.893 -20.711 1.00 83.12 607 ASP A C 1
ATOM 4811 O O . ASP A 1 607 ? 13.218 8.162 -21.643 1.00 83.12 607 ASP A O 1
ATOM 4815 N N . VAL A 1 608 ? 14.667 6.741 -20.670 1.00 87.50 608 VAL A N 1
ATOM 4816 C CA . VAL A 1 608 ? 14.636 5.727 -21.735 1.00 87.50 608 VAL A CA 1
ATOM 4817 C C . VAL A 1 608 ? 13.228 5.178 -21.990 1.00 87.50 608 VAL A C 1
ATOM 4819 O O . VAL A 1 608 ? 12.846 5.009 -23.150 1.00 87.50 608 VAL A O 1
ATOM 4822 N N . HIS A 1 609 ? 12.422 4.935 -20.951 1.00 91.31 609 HIS A N 1
ATOM 4823 C CA . HIS A 1 609 ? 11.082 4.370 -21.124 1.00 91.31 609 HIS A CA 1
ATOM 4824 C C . HIS A 1 609 ? 10.092 5.425 -21.631 1.00 91.31 609 HIS A C 1
ATOM 4826 O O . HIS A 1 609 ? 9.229 5.097 -22.443 1.00 91.31 609 HIS A O 1
ATOM 4832 N N . VAL A 1 610 ? 10.271 6.700 -21.263 1.00 88.94 610 VAL A N 1
ATOM 4833 C CA . VAL A 1 610 ? 9.520 7.821 -21.857 1.00 88.94 610 VAL A CA 1
ATOM 4834 C C . VAL A 1 610 ? 9.809 7.933 -23.355 1.00 88.94 610 VAL A C 1
ATOM 4836 O O . VAL A 1 610 ? 8.864 7.990 -24.140 1.00 88.94 610 VAL A O 1
ATOM 4839 N N . ARG A 1 611 ? 11.083 7.868 -23.766 1.00 88.25 611 ARG A N 1
ATOM 4840 C CA . ARG A 1 611 ? 11.485 7.907 -25.183 1.00 88.25 611 ARG A CA 1
ATOM 4841 C C . ARG A 1 611 ? 10.917 6.733 -25.990 1.00 88.25 611 ARG A C 1
ATOM 4843 O O . ARG A 1 611 ? 10.392 6.933 -27.081 1.00 88.25 611 ARG A O 1
ATOM 4850 N N . LEU A 1 612 ? 10.955 5.515 -25.439 1.00 90.38 612 LEU A N 1
ATOM 4851 C CA . LEU A 1 612 ? 10.329 4.327 -26.047 1.00 90.38 612 LEU A CA 1
ATOM 4852 C C . LEU A 1 612 ? 8.799 4.436 -26.143 1.00 90.38 612 LEU A C 1
ATOM 4854 O O . LEU A 1 612 ? 8.186 3.769 -26.972 1.00 90.38 612 LEU A O 1
ATOM 4858 N N . MET A 1 613 ? 8.167 5.270 -25.317 1.00 90.69 613 MET A N 1
ATOM 4859 C CA . MET A 1 613 ? 6.718 5.462 -25.325 1.00 90.69 613 MET A CA 1
ATOM 4860 C C . MET A 1 613 ? 6.236 6.541 -26.307 1.00 90.69 613 MET A C 1
ATOM 4862 O O . MET A 1 613 ? 5.049 6.551 -26.631 1.00 90.69 613 MET A O 1
ATOM 4866 N N . GLU A 1 614 ? 7.119 7.397 -26.841 1.00 87.69 614 GLU A N 1
ATOM 4867 C CA . GLU A 1 614 ? 6.760 8.476 -27.785 1.00 87.69 614 GLU A CA 1
ATOM 4868 C C . GLU A 1 614 ? 6.103 7.986 -29.082 1.00 87.69 614 GLU A C 1
ATOM 4870 O O . GLU A 1 614 ? 5.310 8.703 -29.693 1.00 87.69 614 GLU A O 1
ATOM 4875 N N . GLN A 1 615 ? 6.425 6.765 -29.508 1.00 90.00 615 GLN A N 1
ATOM 4876 C CA . GLN A 1 615 ? 5.852 6.136 -30.700 1.00 90.00 615 GLN A CA 1
ATOM 4877 C C . GLN A 1 615 ? 4.372 5.754 -30.542 1.00 90.00 615 GLN A C 1
ATOM 4879 O O . GLN A 1 615 ? 3.678 5.538 -31.537 1.00 90.00 615 GLN A O 1
ATOM 4884 N N . TYR A 1 616 ? 3.863 5.687 -29.307 1.00 91.94 616 TYR A N 1
ATOM 4885 C CA . TYR A 1 616 ? 2.463 5.388 -29.041 1.00 91.94 616 TYR A CA 1
ATOM 4886 C C . TYR A 1 616 ? 1.636 6.658 -28.876 1.00 91.94 616 TYR A C 1
ATOM 4888 O O . TYR A 1 616 ? 2.026 7.625 -28.226 1.00 91.94 616 TYR A O 1
ATOM 4896 N N . LYS A 1 617 ? 0.409 6.622 -29.399 1.00 90.50 617 LYS A N 1
ATOM 4897 C CA . LYS A 1 617 ? -0.562 7.693 -29.183 1.00 90.50 617 LYS A CA 1
ATOM 4898 C C . LYS A 1 617 ? -0.913 7.804 -27.694 1.00 90.50 617 LYS A C 1
ATOM 4900 O O . LYS A 1 617 ? -1.488 6.878 -27.119 1.00 90.50 617 LYS A O 1
ATOM 4905 N N . GLU A 1 618 ? -0.626 8.956 -27.093 1.00 87.06 618 GLU A N 1
ATOM 4906 C CA . GLU A 1 618 ? -1.076 9.281 -25.738 1.00 87.06 618 GLU A CA 1
ATOM 4907 C C . GLU A 1 618 ? -2.590 9.561 -25.673 1.00 87.06 618 GLU A C 1
ATOM 4909 O O . GLU A 1 618 ? -3.238 9.928 -26.658 1.00 87.06 618 GLU A O 1
ATOM 4914 N N . VAL A 1 619 ? -3.158 9.407 -24.475 1.00 91.25 619 VAL A N 1
ATOM 4915 C CA . VAL A 1 619 ? -4.561 9.725 -24.168 1.00 91.25 619 VAL A CA 1
ATOM 4916 C C . VAL A 1 619 ? -4.672 11.191 -23.741 1.00 91.25 619 VAL A C 1
ATOM 4918 O O . VAL A 1 619 ? -3.931 11.655 -22.871 1.00 91.25 619 VAL A O 1
ATOM 4921 N N . GLY A 1 620 ? -5.618 11.931 -24.319 1.00 87.31 620 GLY A N 1
ATOM 4922 C CA . GLY A 1 620 ? -5.816 13.346 -24.006 1.00 87.31 620 GLY A CA 1
ATOM 4923 C C . GLY A 1 620 ? -6.303 13.563 -22.570 1.00 87.31 620 GLY A C 1
ATOM 4924 O O . GLY A 1 620 ? -7.167 12.841 -22.080 1.00 87.31 620 GLY A O 1
ATOM 4925 N N . GLU A 1 621 ? -5.796 14.594 -21.892 1.00 87.12 621 GLU A N 1
ATOM 4926 C CA . GLU A 1 621 ? -6.204 14.942 -20.515 1.00 87.12 621 GLU A CA 1
ATOM 4927 C C . GLU A 1 621 ? -7.703 15.233 -20.400 1.00 87.12 621 GLU A C 1
ATOM 4929 O O . GLU A 1 621 ? -8.341 14.830 -19.429 1.00 87.12 621 GLU A O 1
ATOM 4934 N N . TRP A 1 622 ? -8.288 15.819 -21.448 1.00 88.44 622 TRP A N 1
ATOM 4935 C CA . TRP A 1 622 ? -9.731 16.023 -21.566 1.00 88.44 622 TRP A CA 1
ATOM 4936 C C . TRP A 1 622 ? -10.545 14.725 -21.435 1.00 88.44 622 TRP A C 1
ATOM 4938 O O . TRP A 1 622 ? -11.638 14.750 -20.881 1.00 88.44 622 TRP A O 1
ATOM 4948 N N . GLN A 1 623 ? -10.023 13.578 -21.884 1.00 92.56 623 GLN A N 1
ATOM 4949 C CA . GLN A 1 623 ? -10.734 12.297 -21.781 1.00 92.56 623 GLN A CA 1
ATOM 4950 C C . GLN A 1 623 ? -10.862 11.858 -20.315 1.00 92.56 623 GLN A C 1
ATOM 4952 O O . GLN A 1 623 ? -11.944 11.467 -19.881 1.00 92.56 623 GLN A O 1
ATOM 4957 N N . TYR A 1 624 ? -9.790 12.003 -19.531 1.00 93.00 624 TYR A N 1
ATOM 4958 C CA . TYR A 1 624 ? -9.807 11.739 -18.090 1.00 93.00 624 TYR A CA 1
ATOM 4959 C C . TYR A 1 624 ? -10.648 12.761 -17.319 1.00 93.00 624 TYR A C 1
ATOM 4961 O O . TYR A 1 624 ? -11.392 12.381 -16.418 1.00 93.00 624 TYR A O 1
ATOM 4969 N N . PHE A 1 625 ? -10.591 14.039 -17.704 1.00 93.25 625 PHE A N 1
ATOM 4970 C CA . PHE A 1 625 ? -11.431 15.084 -17.117 1.00 93.25 625 PHE A CA 1
ATOM 4971 C C . PHE A 1 625 ? -12.927 14.831 -17.362 1.00 93.25 625 PHE A C 1
ATOM 4973 O O . PHE A 1 625 ? -13.727 14.924 -16.435 1.00 93.25 625 PHE A O 1
ATOM 4980 N N . MET A 1 626 ? -13.313 14.430 -18.577 1.00 94.62 626 MET A N 1
ATOM 4981 C CA . MET A 1 626 ? -14.700 14.072 -18.892 1.00 94.62 626 MET A CA 1
ATOM 4982 C C . MET A 1 626 ? -15.182 12.846 -18.111 1.00 94.62 626 MET A C 1
ATOM 4984 O O . MET A 1 626 ? -16.317 12.847 -17.637 1.00 94.62 626 MET A O 1
ATOM 4988 N N . ILE A 1 627 ? -14.328 11.832 -17.920 1.00 94.69 627 ILE A N 1
ATOM 4989 C CA . ILE A 1 627 ? -14.647 10.687 -17.051 1.00 94.69 627 ILE A CA 1
ATOM 4990 C C . ILE A 1 627 ? -14.831 11.146 -15.601 1.00 94.69 627 ILE A C 1
ATOM 4992 O O . ILE A 1 627 ? -15.812 10.757 -14.976 1.00 94.69 627 ILE A O 1
ATOM 4996 N N . LEU A 1 628 ? -13.952 12.010 -15.082 1.00 94.69 628 LEU A N 1
ATOM 4997 C CA . LEU A 1 628 ? -14.062 12.555 -13.727 1.00 94.69 628 LEU A CA 1
ATOM 4998 C C . LEU A 1 628 ? -15.383 13.316 -13.522 1.00 94.69 628 LEU A C 1
ATOM 5000 O O . LEU A 1 628 ? -16.090 13.060 -12.550 1.00 94.69 628 LEU A O 1
ATOM 5004 N N . VAL A 1 629 ? -15.755 14.205 -14.450 1.00 95.50 629 VAL A N 1
ATOM 5005 C CA . VAL A 1 629 ? -17.021 14.959 -14.390 1.00 95.50 629 VAL A CA 1
ATOM 5006 C C . VAL A 1 629 ? -18.233 14.025 -14.473 1.00 95.50 629 VAL A C 1
ATOM 5008 O O . VAL A 1 629 ? -19.163 14.156 -13.674 1.00 95.50 629 VAL A O 1
ATOM 5011 N N . ALA A 1 630 ? -18.219 13.045 -15.383 1.00 95.19 630 ALA A N 1
ATOM 5012 C CA . ALA A 1 630 ? -19.290 12.056 -15.496 1.00 95.19 630 ALA A CA 1
ATOM 5013 C C . ALA A 1 630 ? -19.422 11.200 -14.223 1.00 95.19 630 ALA A C 1
ATOM 5015 O O . ALA A 1 630 ? -20.532 10.968 -13.746 1.00 95.19 630 ALA A O 1
ATOM 5016 N N . ALA A 1 631 ? -18.301 10.782 -13.633 1.00 93.94 631 ALA A N 1
ATOM 5017 C CA . ALA A 1 631 ? -18.267 9.990 -12.410 1.00 93.94 631 ALA A CA 1
ATOM 5018 C C . ALA A 1 631 ? -18.774 10.781 -11.192 1.00 93.94 631 ALA A C 1
ATOM 5020 O O . ALA A 1 631 ? -19.598 10.271 -10.438 1.00 93.94 631 ALA A O 1
ATOM 5021 N N . ILE A 1 632 ? -18.392 12.057 -11.055 1.00 93.88 632 ILE A N 1
ATOM 5022 C CA . ILE A 1 632 ? -18.961 12.970 -10.048 1.00 93.88 632 ILE A CA 1
ATOM 5023 C C . ILE A 1 632 ? -20.482 13.083 -10.218 1.00 93.88 632 ILE A C 1
ATOM 5025 O O . ILE A 1 632 ? -21.213 12.982 -9.232 1.00 93.88 632 ILE A O 1
ATOM 5029 N N . GLY A 1 633 ? -20.971 13.232 -11.455 1.00 93.56 633 GLY A N 1
ATOM 5030 C CA . GLY A 1 633 ? -22.404 13.258 -11.762 1.00 93.56 633 GLY A CA 1
ATOM 5031 C C . GLY A 1 633 ? -23.128 11.970 -11.352 1.00 93.56 633 GLY A C 1
ATOM 5032 O O . GLY A 1 633 ? -24.167 12.033 -10.695 1.00 93.56 633 GLY A O 1
ATOM 5033 N N . LEU A 1 634 ? -22.552 10.802 -11.661 1.00 91.19 634 LEU A N 1
ATOM 5034 C CA . LEU A 1 634 ? -23.069 9.494 -11.236 1.00 91.19 634 LEU A CA 1
ATOM 5035 C C . LEU A 1 634 ? -23.091 9.347 -9.709 1.00 91.19 634 LEU A C 1
ATOM 5037 O O . LEU A 1 634 ? -24.071 8.847 -9.159 1.00 91.19 634 LEU A O 1
ATOM 5041 N N . GLY A 1 635 ? -22.053 9.818 -9.014 1.00 89.44 635 GLY A N 1
ATOM 5042 C CA . GLY A 1 635 ? -21.998 9.820 -7.553 1.00 89.44 635 GLY A CA 1
ATOM 5043 C C . GLY A 1 635 ? -23.057 10.720 -6.928 1.00 89.44 635 GLY A C 1
ATOM 5044 O O . GLY A 1 635 ? -23.765 10.298 -6.016 1.00 89.44 635 GLY A O 1
ATOM 5045 N N . ALA A 1 636 ? -23.197 11.945 -7.441 1.00 90.12 636 ALA A N 1
ATOM 5046 C CA . ALA A 1 636 ? -24.181 12.910 -6.965 1.00 90.12 636 ALA A CA 1
ATOM 5047 C C . ALA A 1 636 ? -25.616 12.413 -7.202 1.00 90.12 636 ALA A C 1
ATOM 5049 O O . ALA A 1 636 ? -26.460 12.545 -6.317 1.00 90.12 636 ALA A O 1
ATOM 5050 N N . ALA A 1 637 ? -25.879 11.769 -8.344 1.00 88.25 637 ALA A N 1
ATOM 5051 C CA . ALA A 1 637 ? -27.147 11.100 -8.620 1.00 88.25 637 ALA A CA 1
ATOM 5052 C C . ALA A 1 637 ? -27.375 9.885 -7.702 1.00 88.25 637 ALA A C 1
ATOM 5054 O O . ALA A 1 637 ? -28.465 9.728 -7.158 1.00 88.25 637 ALA A O 1
ATOM 5055 N N . GLY A 1 638 ? -26.353 9.052 -7.478 1.00 83.62 638 GLY A N 1
ATOM 5056 C CA . GLY A 1 638 ? -26.427 7.891 -6.586 1.00 83.62 638 GLY A CA 1
ATOM 5057 C C . GLY A 1 638 ? -26.737 8.263 -5.135 1.00 83.62 638 GLY A C 1
ATOM 5058 O O . GLY A 1 638 ? -27.524 7.577 -4.488 1.00 83.62 638 GLY A O 1
ATOM 5059 N N . VAL A 1 639 ? -26.172 9.371 -4.646 1.00 83.56 639 VAL A N 1
ATOM 5060 C CA . VAL A 1 639 ? -26.465 9.917 -3.314 1.00 83.56 639 VAL A CA 1
ATOM 5061 C C . VAL A 1 639 ? -27.823 10.631 -3.285 1.00 83.56 639 VAL A C 1
ATOM 5063 O O . VAL A 1 639 ? -28.613 10.393 -2.384 1.00 83.56 639 VAL A O 1
ATOM 5066 N N . GLY A 1 640 ? -28.132 11.480 -4.270 1.00 82.31 640 GLY A N 1
ATOM 5067 C CA . GLY A 1 640 ? -29.325 12.337 -4.246 1.00 82.31 640 GLY A CA 1
ATOM 5068 C C . GLY A 1 640 ? -30.648 11.666 -4.622 1.00 82.31 640 GLY A C 1
ATOM 5069 O O . GLY A 1 640 ? -31.701 12.146 -4.214 1.00 82.31 640 GLY A O 1
ATOM 5070 N N . ALA A 1 641 ? -30.626 10.578 -5.396 1.00 79.38 641 ALA A N 1
ATOM 5071 C CA . ALA A 1 641 ? -31.844 9.905 -5.858 1.00 79.38 641 ALA A CA 1
ATOM 5072 C C . ALA A 1 641 ? -32.438 8.908 -4.843 1.00 79.38 641 ALA A C 1
ATOM 5074 O O . ALA A 1 641 ? -33.511 8.354 -5.090 1.00 79.38 641 ALA A O 1
ATOM 5075 N N . TYR A 1 642 ? -31.753 8.650 -3.724 1.00 72.75 642 TYR A N 1
ATOM 5076 C CA . TYR A 1 642 ? -32.116 7.620 -2.747 1.00 72.75 642 TYR A CA 1
ATOM 5077 C C . TYR A 1 642 ? -32.004 8.147 -1.310 1.00 72.75 642 TYR A C 1
ATOM 5079 O O . TYR A 1 642 ? -31.309 9.122 -1.045 1.00 72.75 642 TYR A O 1
ATOM 5087 N N . ALA A 1 643 ? -32.688 7.501 -0.360 1.00 66.38 643 ALA A N 1
ATOM 5088 C CA . ALA A 1 643 ? -32.719 7.918 1.046 1.00 66.38 643 ALA A CA 1
ATOM 5089 C C . ALA A 1 643 ? -31.404 7.587 1.791 1.00 66.38 643 ALA A C 1
ATOM 5091 O O . ALA A 1 643 ? -31.312 6.654 2.594 1.00 66.38 643 ALA A O 1
ATOM 5092 N N . THR A 1 644 ? -30.355 8.354 1.505 1.00 66.25 644 THR A N 1
ATOM 5093 C CA . THR A 1 644 ? -29.038 8.240 2.147 1.00 66.25 644 THR A CA 1
ATOM 5094 C C . THR A 1 644 ? -28.905 9.068 3.426 1.00 66.25 644 THR A C 1
ATOM 5096 O O . THR A 1 644 ? -27.922 8.877 4.130 1.00 66.25 644 THR A O 1
ATOM 5099 N N . GLU A 1 645 ? -29.873 9.941 3.740 1.00 69.94 645 GLU A N 1
ATOM 5100 C CA . GLU A 1 645 ? -29.798 10.977 4.796 1.00 69.94 645 GLU A CA 1
ATOM 5101 C C . GLU A 1 645 ? -28.615 11.955 4.609 1.00 69.94 645 GLU A C 1
ATOM 5103 O O . GLU A 1 645 ? -28.059 12.481 5.573 1.00 69.94 645 GLU A O 1
ATOM 5108 N N . THR A 1 646 ? -28.211 12.199 3.355 1.00 76.38 646 THR A N 1
ATOM 5109 C CA . THR A 1 646 ? -27.041 13.020 3.003 1.00 76.38 646 THR A CA 1
ATOM 5110 C C . THR A 1 646 ? -27.290 13.953 1.824 1.00 76.38 646 THR A C 1
ATOM 5112 O O . THR A 1 646 ? -28.138 13.706 0.971 1.00 76.38 646 THR A O 1
ATOM 5115 N N . SER A 1 647 ? -26.501 15.028 1.747 1.00 84.81 647 SER A N 1
ATOM 5116 C CA . SER A 1 647 ? -26.460 15.900 0.569 1.00 84.81 647 SER A CA 1
ATOM 5117 C C . SER A 1 647 ? -25.541 15.320 -0.521 1.00 84.81 647 SER A C 1
ATOM 5119 O O . SER A 1 647 ? -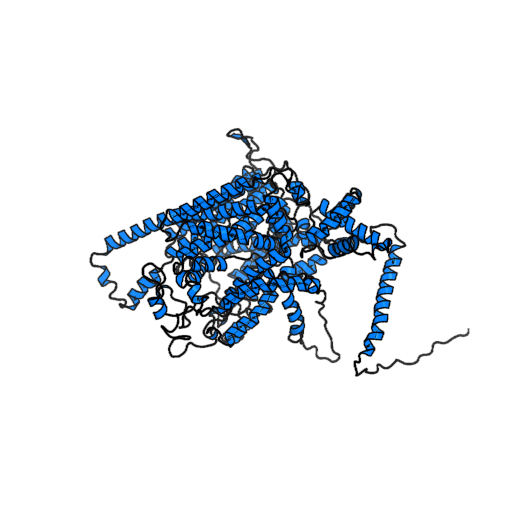24.429 14.891 -0.198 1.00 84.81 647 SER A O 1
ATOM 5121 N N . PRO A 1 648 ? -25.906 15.400 -1.817 1.00 86.44 648 PRO A N 1
ATOM 5122 C CA . PRO A 1 648 ? -25.014 15.074 -2.937 1.00 86.44 648 PRO A CA 1
ATOM 5123 C C . PRO A 1 648 ? -23.670 15.818 -2.925 1.00 86.44 648 PRO A C 1
ATOM 5125 O O . PRO A 1 648 ? -22.692 15.333 -3.492 1.00 86.44 648 PRO A O 1
ATOM 5128 N N . ALA A 1 649 ? -23.590 16.969 -2.243 1.00 85.81 649 ALA A N 1
ATOM 5129 C CA . ALA A 1 649 ? -22.361 17.750 -2.097 1.00 85.81 649 ALA A CA 1
ATOM 5130 C C . ALA A 1 649 ? -21.200 16.961 -1.454 1.00 85.81 649 ALA A C 1
ATOM 5132 O O . ALA A 1 649 ? -20.038 17.276 -1.708 1.00 85.81 649 ALA A O 1
ATOM 5133 N N . VAL A 1 650 ? -21.496 15.898 -0.691 1.00 85.56 650 VAL A N 1
ATOM 5134 C CA . VAL A 1 650 ? -20.504 14.968 -0.115 1.00 85.56 650 VAL A CA 1
ATOM 5135 C C . VAL A 1 650 ? -19.504 14.456 -1.162 1.00 85.56 650 VAL A C 1
ATOM 5137 O O . VAL A 1 650 ? -18.316 14.332 -0.867 1.00 85.56 650 VAL A O 1
ATOM 5140 N N . VAL A 1 651 ? -19.960 14.217 -2.397 1.00 88.94 651 VAL A N 1
ATOM 5141 C CA . VAL A 1 651 ? -19.115 13.751 -3.510 1.00 88.94 651 VAL A CA 1
ATOM 5142 C C . VAL A 1 651 ? -18.062 14.799 -3.871 1.00 88.94 651 VAL A C 1
ATOM 5144 O O . VAL A 1 651 ? -16.879 14.480 -3.972 1.00 88.94 651 VAL A O 1
ATOM 5147 N N . LEU A 1 652 ? -18.474 16.064 -4.011 1.00 89.38 652 LEU A N 1
ATOM 5148 C CA . LEU A 1 652 ? -17.583 17.171 -4.369 1.00 89.38 652 LEU A CA 1
ATOM 5149 C C . LEU A 1 652 ? -16.535 17.427 -3.282 1.00 89.38 652 LEU A C 1
ATOM 5151 O O . LEU A 1 652 ? -15.364 17.617 -3.604 1.00 89.38 652 LEU A O 1
ATOM 5155 N N . TYR A 1 653 ? -16.923 17.380 -2.004 1.00 84.75 653 TYR A N 1
ATOM 5156 C CA . TYR A 1 653 ? -15.976 17.557 -0.900 1.00 84.75 653 TYR A CA 1
ATOM 5157 C C . TYR A 1 653 ? -14.970 16.401 -0.788 1.00 84.75 653 TYR A C 1
ATOM 5159 O O . TYR A 1 653 ? -13.792 16.648 -0.534 1.00 84.75 653 TYR A O 1
ATOM 5167 N N . GLY A 1 654 ? -15.394 15.156 -1.036 1.00 84.38 654 GLY A N 1
ATOM 5168 C CA . GLY A 1 654 ? -14.483 14.009 -1.091 1.00 84.38 654 GLY A CA 1
ATOM 5169 C C . GLY A 1 654 ? -13.456 14.128 -2.223 1.00 84.38 654 GLY A C 1
ATOM 5170 O O . GLY A 1 654 ? -12.262 13.936 -1.996 1.00 84.38 654 GLY A O 1
ATOM 5171 N N . VAL A 1 655 ? -13.894 14.546 -3.418 1.00 88.06 655 VAL A N 1
ATOM 5172 C CA . VAL A 1 655 ? -12.993 14.829 -4.552 1.00 88.06 655 VAL A CA 1
ATOM 5173 C C . VAL A 1 655 ? -12.050 15.995 -4.257 1.00 88.06 655 VAL A C 1
ATOM 5175 O O . VAL A 1 655 ? -10.872 15.916 -4.595 1.00 88.06 655 VAL A O 1
ATOM 5178 N N . PHE A 1 656 ? -12.524 17.053 -3.598 1.00 89.94 656 PHE A N 1
ATOM 5179 C CA . PHE A 1 656 ? -11.686 18.183 -3.193 1.00 89.94 656 PHE A CA 1
ATOM 5180 C C . PHE A 1 656 ? -10.580 17.761 -2.211 1.00 89.94 656 PHE A C 1
ATOM 5182 O O . PHE A 1 656 ? -9.422 18.138 -2.395 1.00 89.94 656 PHE A O 1
ATOM 5189 N N . LEU A 1 657 ? -10.904 16.921 -1.219 1.00 89.00 657 LEU A N 1
ATOM 5190 C CA . LEU A 1 657 ? -9.911 16.356 -0.301 1.00 89.00 657 LEU A CA 1
ATOM 5191 C C . LEU A 1 657 ? -8.874 15.506 -1.055 1.00 89.00 657 LEU A C 1
ATOM 5193 O O . LEU A 1 657 ? -7.672 15.668 -0.837 1.00 89.00 657 LEU A O 1
ATOM 5197 N N . ALA A 1 658 ? -9.321 14.649 -1.979 1.00 88.06 658 ALA A N 1
ATOM 5198 C CA . ALA A 1 658 ? -8.427 13.848 -2.811 1.00 88.06 658 ALA A CA 1
ATOM 5199 C C . ALA A 1 658 ? -7.507 14.727 -3.680 1.00 88.06 658 ALA A C 1
ATOM 5201 O O . ALA A 1 658 ? -6.301 14.498 -3.719 1.00 88.06 658 ALA A O 1
ATOM 5202 N N . ALA A 1 659 ? -8.031 15.780 -4.315 1.00 87.75 659 ALA A N 1
ATOM 5203 C CA . ALA A 1 659 ? -7.258 16.672 -5.183 1.00 87.75 659 ALA A CA 1
ATOM 5204 C C . ALA A 1 659 ? -6.079 17.364 -4.468 1.00 87.75 659 ALA A C 1
ATOM 5206 O O . ALA A 1 659 ? -5.042 17.592 -5.089 1.00 87.75 659 ALA A O 1
ATOM 5207 N N . ILE A 1 660 ? -6.207 17.659 -3.168 1.00 90.38 660 ILE A N 1
ATOM 5208 C CA . ILE A 1 660 ? -5.125 18.240 -2.353 1.00 90.38 660 ILE A CA 1
ATOM 5209 C C . ILE A 1 660 ? -4.037 17.204 -2.042 1.00 90.38 660 ILE A C 1
ATOM 5211 O O . ILE A 1 660 ? -2.846 17.510 -2.104 1.00 90.38 660 ILE A O 1
ATOM 5215 N N . PHE A 1 661 ? -4.434 15.983 -1.679 1.00 92.31 661 PHE A N 1
ATOM 5216 C CA . PHE A 1 661 ? -3.533 14.997 -1.078 1.00 92.31 661 PHE A CA 1
ATOM 5217 C C . PHE A 1 661 ? -2.982 13.944 -2.055 1.00 92.31 661 PHE A C 1
ATOM 5219 O O . PHE A 1 661 ? -1.925 13.380 -1.776 1.00 92.31 661 PHE A O 1
ATOM 5226 N N . VAL A 1 662 ? -3.623 13.704 -3.206 1.00 93.44 662 VAL A N 1
ATOM 5227 C CA . VAL A 1 662 ? -3.179 12.711 -4.207 1.00 93.44 662 VAL A CA 1
ATOM 5228 C C . VAL A 1 662 ? -1.746 12.962 -4.678 1.00 93.44 662 VAL A C 1
ATOM 5230 O O . VAL A 1 662 ? -0.964 12.017 -4.716 1.00 93.44 662 VAL A O 1
ATOM 5233 N N . ILE A 1 663 ? -1.374 14.203 -5.025 1.00 92.94 663 ILE A N 1
ATOM 5234 C CA . ILE A 1 663 ? -0.023 14.492 -5.542 1.00 92.94 663 ILE A CA 1
ATOM 5235 C C . ILE A 1 663 ? 1.041 14.328 -4.435 1.00 92.94 663 ILE A C 1
ATOM 5237 O O . ILE A 1 663 ? 1.963 13.539 -4.644 1.00 92.94 663 ILE A O 1
ATOM 5241 N N . PRO A 1 664 ? 0.924 14.960 -3.244 1.00 93.50 664 PRO A N 1
ATOM 5242 C CA . PRO A 1 664 ? 1.871 14.753 -2.144 1.00 93.50 664 PRO A CA 1
ATOM 5243 C C . PRO A 1 664 ? 2.030 13.287 -1.720 1.00 93.50 664 PRO A C 1
ATOM 5245 O O . PRO A 1 664 ? 3.154 12.817 -1.560 1.00 93.50 664 PRO A O 1
ATOM 5248 N N . ILE A 1 665 ? 0.922 12.552 -1.561 1.00 93.94 665 ILE A N 1
ATOM 5249 C CA . ILE A 1 665 ? 0.964 11.141 -1.150 1.00 93.94 665 ILE A CA 1
ATOM 5250 C C . ILE A 1 665 ? 1.511 10.271 -2.282 1.00 93.94 665 ILE A C 1
ATOM 5252 O O . ILE A 1 665 ? 2.301 9.371 -2.017 1.00 93.94 665 ILE A O 1
ATOM 5256 N N . GLY A 1 666 ? 1.139 10.539 -3.535 1.00 93.38 666 GLY A N 1
ATOM 5257 C CA . GLY A 1 666 ? 1.595 9.769 -4.688 1.00 93.38 666 GLY A CA 1
ATOM 5258 C C . GLY A 1 666 ? 3.089 9.908 -4.961 1.00 93.38 666 GLY A C 1
ATOM 5259 O O . GLY A 1 666 ? 3.733 8.901 -5.246 1.00 93.38 666 GLY A O 1
ATOM 5260 N N . ILE A 1 667 ? 3.662 11.108 -4.810 1.00 90.69 667 ILE A N 1
ATOM 5261 C CA . ILE A 1 667 ? 5.115 11.310 -4.925 1.00 90.69 667 ILE A CA 1
ATOM 5262 C C . ILE A 1 667 ? 5.830 10.447 -3.877 1.00 90.69 667 ILE A C 1
ATOM 5264 O O . ILE A 1 667 ? 6.634 9.590 -4.238 1.00 90.69 667 ILE A O 1
ATOM 5268 N N . ILE A 1 668 ? 5.454 10.578 -2.598 1.00 89.00 668 ILE A N 1
ATOM 5269 C CA . ILE A 1 668 ? 6.032 9.780 -1.505 1.00 89.00 668 ILE A CA 1
ATOM 5270 C C . ILE A 1 668 ? 5.858 8.279 -1.767 1.00 89.00 668 ILE A C 1
ATOM 5272 O O . ILE A 1 668 ? 6.821 7.520 -1.642 1.00 89.00 668 ILE A O 1
ATOM 5276 N N . TYR A 1 669 ? 4.660 7.840 -2.155 1.00 91.06 669 TYR A N 1
ATOM 5277 C CA . TYR A 1 669 ? 4.361 6.425 -2.359 1.00 91.06 669 TYR A CA 1
ATOM 5278 C C . TYR A 1 669 ? 5.168 5.834 -3.524 1.00 91.06 669 TYR A C 1
ATOM 5280 O O . TYR A 1 669 ? 5.787 4.785 -3.363 1.00 91.06 669 TYR A O 1
ATOM 5288 N N . SER A 1 670 ? 5.261 6.541 -4.654 1.00 90.88 670 SER A N 1
ATOM 5289 C CA . SER A 1 670 ? 6.023 6.091 -5.828 1.00 90.88 670 SER A CA 1
ATOM 5290 C C . SER A 1 670 ? 7.534 5.963 -5.575 1.00 90.88 670 SER A C 1
ATOM 5292 O O . SER A 1 670 ? 8.172 5.087 -6.161 1.00 90.88 670 SER A O 1
ATOM 5294 N N . ILE A 1 671 ? 8.086 6.790 -4.676 1.00 86.50 671 ILE A N 1
ATOM 5295 C CA . ILE A 1 671 ? 9.514 6.831 -4.309 1.00 86.50 671 ILE A CA 1
ATOM 5296 C C . ILE A 1 671 ? 9.853 5.854 -3.169 1.00 86.50 671 ILE A C 1
ATOM 5298 O O . ILE A 1 671 ? 10.969 5.342 -3.132 1.00 86.50 671 ILE A O 1
ATOM 5302 N N . THR A 1 672 ? 8.931 5.600 -2.229 1.00 84.25 672 THR A N 1
ATOM 5303 C CA . THR A 1 672 ? 9.215 4.883 -0.959 1.00 84.25 672 THR A CA 1
ATOM 5304 C C . THR A 1 672 ? 8.425 3.584 -0.760 1.00 84.25 672 THR A C 1
ATOM 5306 O O . THR A 1 672 ? 8.692 2.839 0.179 1.00 84.25 672 THR A O 1
ATOM 5309 N N . ASN A 1 673 ? 7.440 3.302 -1.616 1.00 87.44 673 ASN A N 1
ATOM 5310 C CA . ASN A 1 673 ? 6.478 2.202 -1.476 1.00 87.44 673 ASN 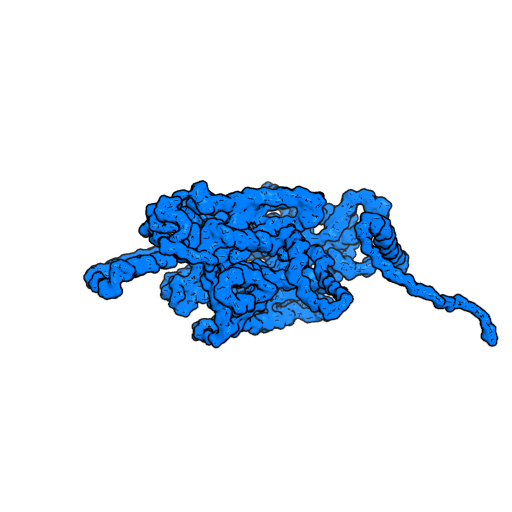A CA 1
ATOM 5311 C C . ASN A 1 673 ? 5.650 2.227 -0.166 1.00 87.44 673 ASN A C 1
ATOM 5313 O O . ASN A 1 673 ? 5.105 1.203 0.241 1.00 87.44 673 ASN A O 1
ATOM 5317 N N . VAL A 1 674 ? 5.519 3.395 0.484 1.00 85.31 674 VAL A N 1
ATOM 5318 C CA . VAL A 1 674 ? 4.657 3.619 1.661 1.00 85.31 674 VAL A CA 1
ATOM 5319 C C . VAL A 1 674 ? 3.458 4.501 1.298 1.00 85.31 674 VAL A C 1
ATOM 5321 O O . VAL A 1 674 ? 3.621 5.666 0.934 1.00 85.31 674 VAL A O 1
ATOM 5324 N N . GLN A 1 675 ? 2.243 3.957 1.415 1.00 87.69 675 GLN A N 1
ATOM 5325 C CA . GLN A 1 675 ? 0.997 4.667 1.111 1.00 87.69 675 GLN A CA 1
ATOM 5326 C C . GLN A 1 675 ? 0.388 5.290 2.373 1.00 87.69 675 GLN A C 1
ATOM 5328 O O . GLN A 1 675 ? -0.091 4.595 3.266 1.00 87.69 675 GLN A O 1
ATOM 5333 N N . ILE A 1 676 ? 0.332 6.619 2.428 1.00 89.38 676 ILE A N 1
ATOM 5334 C CA . ILE A 1 676 ? -0.284 7.334 3.552 1.00 89.38 676 ILE A CA 1
ATOM 5335 C C . ILE A 1 676 ? -1.806 7.350 3.354 1.00 89.38 676 ILE A C 1
ATOM 5337 O O . ILE A 1 676 ? -2.330 7.949 2.419 1.00 89.38 676 ILE A O 1
ATOM 5341 N N . THR A 1 677 ? -2.534 6.652 4.224 1.00 86.75 677 THR A N 1
ATOM 5342 C CA . THR A 1 677 ? -3.993 6.477 4.120 1.00 86.75 677 THR A CA 1
ATOM 5343 C C . THR A 1 677 ? -4.738 7.700 4.671 1.00 86.75 677 THR A C 1
ATOM 5345 O O . THR A 1 677 ? -4.550 8.042 5.833 1.00 86.75 677 THR A O 1
ATOM 5348 N N . LEU A 1 678 ? -5.659 8.294 3.898 1.00 88.50 678 LEU A N 1
ATOM 5349 C CA . LEU A 1 678 ? -6.526 9.409 4.334 1.00 88.50 678 LEU A CA 1
ATOM 5350 C C . LEU A 1 678 ? -7.727 9.002 5.213 1.00 88.50 678 LEU A C 1
ATOM 5352 O O . LEU A 1 678 ? -8.605 9.830 5.453 1.00 88.50 678 LEU A O 1
ATOM 5356 N N . ASN A 1 679 ? -7.786 7.747 5.673 1.00 85.81 679 ASN A N 1
ATOM 5357 C CA . ASN A 1 679 ? -8.905 7.159 6.418 1.00 85.81 679 ASN A CA 1
ATOM 5358 C C . ASN A 1 679 ? -9.430 8.087 7.534 1.00 85.81 679 ASN A C 1
ATOM 5360 O O . ASN A 1 679 ? -10.540 8.602 7.430 1.00 85.81 679 ASN A O 1
ATOM 5364 N N . VAL A 1 680 ? -8.590 8.390 8.531 1.00 89.25 680 VAL A N 1
ATOM 5365 C CA . VAL A 1 680 ? -8.968 9.218 9.695 1.00 89.25 680 VAL A CA 1
ATOM 5366 C C . VAL A 1 680 ? -9.197 10.688 9.326 1.00 89.25 680 VAL A C 1
ATOM 5368 O O . VAL A 1 680 ? -10.030 11.351 9.937 1.00 89.25 680 VAL A O 1
ATOM 5371 N N . LEU A 1 681 ? -8.500 11.226 8.317 1.00 90.75 681 LEU A N 1
ATOM 5372 C CA . LEU A 1 681 ? -8.694 12.624 7.909 1.00 90.75 681 LEU A CA 1
ATOM 5373 C C . LEU A 1 681 ? -10.076 12.842 7.284 1.00 90.75 681 LEU A C 1
ATOM 5375 O O . LEU A 1 681 ? -10.741 13.838 7.571 1.00 90.75 681 LEU A O 1
ATOM 5379 N N . ALA A 1 682 ? -10.517 11.899 6.448 1.00 89.69 682 ALA A N 1
ATOM 5380 C CA . ALA A 1 682 ? -11.841 11.943 5.846 1.00 89.69 682 ALA A CA 1
ATOM 5381 C C . ALA A 1 682 ? -12.945 11.743 6.902 1.00 89.69 682 ALA A C 1
ATOM 5383 O O . ALA A 1 682 ? -13.980 12.401 6.828 1.00 89.69 682 ALA A O 1
ATOM 5384 N N . GLU A 1 683 ? -12.708 10.910 7.919 1.00 88.38 683 GLU A N 1
ATOM 5385 C CA . GLU A 1 683 ? -13.615 10.758 9.064 1.00 88.38 683 GLU A CA 1
ATOM 5386 C C . GLU A 1 683 ? -13.724 12.035 9.909 1.00 88.38 683 GLU A C 1
ATOM 5388 O O . GLU A 1 683 ? -14.832 12.480 10.210 1.00 88.38 683 GLU A O 1
ATOM 5393 N N . LEU A 1 684 ? -12.591 12.671 10.229 1.00 90.44 684 LEU A N 1
ATOM 5394 C CA . LEU A 1 684 ? -12.534 13.939 10.960 1.00 90.44 684 LEU A CA 1
ATOM 5395 C C . LEU A 1 684 ? -13.318 15.043 10.235 1.00 90.44 684 LEU A C 1
ATOM 5397 O O . LEU A 1 684 ? -14.179 15.681 10.840 1.00 90.44 684 LEU A O 1
ATOM 5401 N N . PHE A 1 685 ? -13.064 15.268 8.942 1.00 89.06 685 PHE A N 1
ATOM 5402 C CA . PHE A 1 685 ? -13.791 16.296 8.188 1.00 89.06 685 PHE A CA 1
ATOM 5403 C C . PHE A 1 685 ? -15.265 15.937 7.971 1.00 89.06 685 PHE A C 1
ATOM 5405 O O . PHE A 1 685 ? -16.124 16.800 8.150 1.00 89.06 685 PHE A O 1
ATOM 5412 N N . GLY A 1 686 ? -15.581 14.676 7.658 1.00 87.06 686 GLY A N 1
ATOM 5413 C CA . GLY A 1 686 ? -16.962 14.215 7.506 1.00 87.06 686 GLY A CA 1
ATOM 5414 C C . GLY A 1 686 ? -17.779 14.382 8.790 1.00 87.06 686 GLY A C 1
ATOM 5415 O O . GLY A 1 686 ? -18.907 14.866 8.740 1.00 87.06 686 GLY A O 1
ATOM 5416 N N . GLY A 1 687 ? -17.191 14.060 9.944 1.00 87.38 687 GLY A N 1
ATOM 5417 C CA . GLY A 1 687 ? -17.807 14.221 11.262 1.00 87.38 687 GLY A CA 1
ATOM 5418 C C . GLY A 1 687 ? -17.936 15.672 11.734 1.00 87.38 687 GLY A C 1
ATOM 5419 O O . GLY A 1 687 ? -18.867 15.998 12.467 1.00 87.38 687 GLY A O 1
ATOM 5420 N N . LEU A 1 688 ? -17.031 16.563 11.311 1.00 88.50 688 LEU A N 1
ATOM 5421 C CA . LEU A 1 688 ? -17.172 18.009 11.535 1.00 88.50 688 LEU A CA 1
ATOM 5422 C C . LEU A 1 688 ? -18.299 18.612 10.685 1.00 88.50 688 LEU A C 1
ATOM 5424 O O . LEU A 1 688 ? -18.974 19.532 11.142 1.00 88.50 688 LEU A O 1
ATOM 5428 N N . TRP A 1 689 ? -18.497 18.105 9.465 1.00 84.88 689 TRP A N 1
ATOM 5429 C CA . TRP A 1 689 ? -19.497 18.616 8.522 1.00 84.88 689 TRP A CA 1
ATOM 5430 C C . TRP A 1 689 ? -20.907 18.061 8.773 1.00 84.88 689 TRP A C 1
ATOM 5432 O O . TRP A 1 689 ? -21.896 18.761 8.564 1.00 84.88 689 TRP A O 1
ATOM 5442 N N . PHE A 1 690 ? -21.001 16.815 9.246 1.00 83.88 690 PHE A N 1
ATOM 5443 C CA . PHE A 1 690 ? -22.256 16.121 9.548 1.00 83.88 690 PHE A CA 1
ATOM 5444 C C . PHE A 1 690 ? -22.259 15.569 10.989 1.00 83.88 690 PHE A C 1
ATOM 5446 O O . PHE A 1 690 ? -22.323 14.352 11.188 1.00 83.88 690 PHE A O 1
ATOM 5453 N N . PRO A 1 691 ? -22.165 16.439 12.014 1.00 84.06 691 PRO A N 1
ATOM 5454 C CA . PRO A 1 691 ? -22.073 16.010 13.406 1.00 84.06 691 PRO A CA 1
ATOM 5455 C C . PRO A 1 691 ? -23.334 15.249 13.829 1.00 84.06 691 PRO A C 1
ATOM 5457 O O . PRO A 1 691 ? -24.448 15.734 13.643 1.00 84.06 691 PRO A O 1
ATOM 5460 N N . GLY A 1 692 ? -23.160 14.064 14.418 1.00 81.12 692 GLY A N 1
ATOM 5461 C CA . GLY A 1 692 ? -24.268 13.213 14.859 1.00 81.12 692 GLY A CA 1
ATOM 5462 C C . GLY A 1 692 ? -24.862 12.307 13.779 1.00 81.12 692 GLY A C 1
ATOM 5463 O O . GLY A 1 692 ? -25.743 11.512 14.098 1.00 81.12 692 GLY A O 1
ATOM 5464 N N . ASN A 1 693 ? -24.387 12.386 12.528 1.00 81.25 693 ASN A N 1
ATOM 5465 C CA . ASN A 1 693 ? -24.852 11.552 11.420 1.00 81.25 693 ASN A CA 1
ATOM 5466 C C . ASN A 1 693 ? -23.723 10.633 10.916 1.00 81.25 693 ASN A C 1
ATOM 5468 O O . ASN A 1 693 ? -22.920 10.970 10.039 1.00 81.25 693 ASN A O 1
ATOM 5472 N N . ALA A 1 694 ? -23.693 9.421 11.472 1.00 76.69 694 ALA A N 1
ATOM 5473 C CA . ALA A 1 694 ? -22.715 8.388 11.143 1.00 76.69 694 ALA A CA 1
ATOM 5474 C C . ALA A 1 694 ? -22.763 7.926 9.678 1.00 76.69 694 ALA A C 1
ATOM 5476 O O . ALA A 1 694 ? -21.722 7.663 9.072 1.00 76.69 694 ALA A O 1
ATOM 5477 N N . VAL A 1 695 ? -23.956 7.866 9.086 1.00 76.62 695 VAL A N 1
ATOM 5478 C CA . VAL A 1 695 ? -24.151 7.494 7.678 1.00 76.62 695 VAL A CA 1
ATOM 5479 C C . VAL A 1 695 ? -23.517 8.543 6.760 1.00 76.62 695 VAL A C 1
ATOM 5481 O O . VAL A 1 695 ? -22.821 8.193 5.804 1.00 76.62 695 VAL A O 1
ATOM 5484 N N . ALA A 1 696 ? -23.696 9.826 7.076 1.00 79.88 696 ALA A N 1
ATOM 5485 C CA . ALA A 1 696 ? -23.130 10.937 6.322 1.00 79.88 696 ALA A CA 1
ATOM 5486 C C . ALA A 1 696 ? -21.608 10.968 6.355 1.00 79.88 696 ALA A C 1
ATOM 5488 O O . ALA A 1 696 ? -20.969 11.057 5.301 1.00 79.88 696 ALA A O 1
ATOM 5489 N N . MET A 1 697 ? -21.037 10.813 7.549 1.00 85.00 697 MET A N 1
ATOM 5490 C CA . MET A 1 697 ? -19.597 10.678 7.724 1.00 85.00 697 MET A CA 1
ATOM 5491 C C . MET A 1 697 ? -19.063 9.490 6.905 1.00 85.00 697 MET A C 1
ATOM 5493 O O . MET A 1 697 ? -18.096 9.654 6.166 1.00 85.00 697 MET A O 1
ATOM 5497 N N . ASN A 1 698 ? -19.744 8.338 6.905 1.00 80.88 698 ASN A N 1
ATOM 5498 C CA . ASN A 1 698 ? -19.337 7.164 6.124 1.00 80.88 698 ASN A CA 1
ATOM 5499 C C . ASN A 1 698 ? -19.372 7.374 4.597 1.00 80.88 698 ASN A C 1
ATOM 5501 O O . ASN A 1 698 ? -18.475 6.896 3.893 1.00 80.88 698 ASN A O 1
ATOM 5505 N N . TYR A 1 699 ? -20.350 8.108 4.057 1.00 83.12 699 TYR A N 1
ATOM 5506 C CA . TYR A 1 699 ? -20.336 8.490 2.638 1.00 83.12 699 TYR A CA 1
ATOM 5507 C C . TYR A 1 699 ? -19.197 9.472 2.320 1.00 83.12 699 TYR A C 1
ATOM 5509 O O . TYR A 1 699 ? -18.516 9.298 1.309 1.00 83.12 699 TYR A O 1
ATOM 5517 N N . PHE A 1 700 ? -18.935 10.455 3.188 1.00 85.81 700 PHE A N 1
ATOM 5518 C CA . PHE A 1 700 ? -17.814 11.390 3.023 1.00 85.81 700 PHE A CA 1
ATOM 5519 C C . PHE A 1 700 ? -16.468 10.666 3.065 1.00 85.81 700 PHE A C 1
ATOM 5521 O O . PHE A 1 700 ? -15.645 10.824 2.165 1.00 85.81 700 PHE A O 1
ATOM 5528 N N . LYS A 1 701 ? -16.280 9.802 4.067 1.00 84.38 701 LYS A N 1
ATOM 5529 C CA . LYS A 1 701 ? -15.143 8.894 4.205 1.00 84.38 701 LYS A CA 1
ATOM 5530 C C . LYS A 1 701 ? -14.914 8.104 2.922 1.00 84.38 701 LYS A C 1
ATOM 5532 O O . LYS A 1 701 ? -13.792 8.068 2.422 1.00 84.38 701 LYS A O 1
ATOM 5537 N N . SER A 1 702 ? -15.980 7.524 2.370 1.00 83.44 702 SER A N 1
ATOM 5538 C CA . SER A 1 702 ? -15.915 6.770 1.119 1.00 83.44 702 SER A CA 1
ATOM 5539 C C . SER A 1 702 ? -15.378 7.643 -0.021 1.00 83.44 702 SER A C 1
ATOM 5541 O O . SER A 1 702 ? -14.357 7.308 -0.610 1.00 83.44 702 SER A O 1
ATOM 5543 N N . TYR A 1 703 ? -15.965 8.812 -0.287 1.00 87.44 703 TYR A N 1
ATOM 5544 C CA . TYR A 1 703 ? -15.492 9.670 -1.380 1.00 87.44 703 TYR A CA 1
ATOM 5545 C C . TYR A 1 703 ? -14.128 10.342 -1.136 1.00 87.44 703 TYR A C 1
ATOM 5547 O O . TYR A 1 703 ? -13.450 10.654 -2.111 1.00 87.44 703 TYR A O 1
ATOM 5555 N N . GLY A 1 704 ? -13.691 10.554 0.109 1.00 86.19 704 GLY A N 1
ATOM 5556 C CA . GLY A 1 704 ? -12.381 11.145 0.421 1.00 86.19 704 GLY A CA 1
ATOM 5557 C C . GLY A 1 704 ? -11.220 10.141 0.397 1.00 86.19 704 GLY A C 1
ATOM 5558 O O . GLY A 1 704 ? -10.204 10.356 -0.270 1.00 86.19 704 GLY A O 1
ATOM 5559 N N . TYR A 1 705 ? -11.367 9.019 1.107 1.00 86.44 705 TYR A N 1
ATOM 5560 C CA . TYR A 1 705 ? -10.321 7.996 1.215 1.00 86.44 705 TYR A CA 1
ATOM 5561 C C . TYR A 1 705 ? -10.244 7.109 -0.035 1.00 86.44 705 TYR A C 1
ATOM 5563 O O . TYR A 1 705 ? -9.171 6.959 -0.619 1.00 86.44 705 TYR A O 1
ATOM 5571 N N . VAL A 1 706 ? -11.377 6.549 -0.469 1.00 84.69 706 VAL A N 1
ATOM 5572 C CA . VAL A 1 706 ? -11.429 5.475 -1.481 1.00 84.69 706 VAL A CA 1
ATOM 5573 C C . VAL A 1 706 ? -11.034 6.012 -2.855 1.00 84.69 706 VAL A C 1
ATOM 5575 O O . VAL A 1 706 ? -10.239 5.394 -3.557 1.00 84.69 706 VAL A O 1
ATOM 5578 N N . THR A 1 707 ? -11.479 7.227 -3.187 1.00 88.62 707 THR A N 1
ATOM 5579 C CA . THR A 1 707 ? -11.019 7.984 -4.362 1.00 88.62 707 THR A CA 1
ATOM 5580 C C . THR A 1 707 ? -9.496 8.100 -4.407 1.00 88.62 707 THR A C 1
ATOM 5582 O O . THR A 1 707 ? -8.889 7.813 -5.437 1.00 88.62 707 THR A O 1
ATOM 5585 N N . THR A 1 708 ? -8.863 8.493 -3.298 1.00 90.06 708 THR A N 1
ATOM 5586 C CA . THR A 1 708 ? -7.404 8.664 -3.217 1.00 90.06 708 THR A CA 1
ATOM 5587 C C . THR A 1 708 ? -6.686 7.322 -3.365 1.00 90.06 708 THR A C 1
ATOM 5589 O O . THR A 1 708 ? -5.734 7.220 -4.135 1.00 90.06 708 THR A O 1
ATOM 5592 N N . ALA A 1 709 ? -7.174 6.272 -2.697 1.00 89.31 709 ALA A N 1
ATOM 5593 C CA . ALA A 1 709 ? -6.613 4.927 -2.799 1.00 89.31 709 ALA A CA 1
ATOM 5594 C C . ALA A 1 709 ? -6.685 4.375 -4.236 1.00 89.31 709 ALA A C 1
ATOM 5596 O O . ALA A 1 709 ? -5.662 3.963 -4.781 1.00 89.31 709 ALA A O 1
ATOM 5597 N N . HIS A 1 710 ? -7.849 4.446 -4.895 1.00 90.12 710 HIS A N 1
ATOM 5598 C CA . HIS A 1 710 ? -7.977 4.031 -6.296 1.00 90.12 710 HIS A CA 1
ATOM 5599 C C . HIS A 1 710 ? -7.142 4.899 -7.238 1.00 90.12 710 HIS A C 1
ATOM 5601 O O . HIS A 1 710 ? -6.532 4.357 -8.151 1.00 90.12 710 HIS A O 1
ATOM 5607 N N . THR A 1 711 ? -7.055 6.216 -7.010 1.00 93.50 711 THR A N 1
ATOM 5608 C CA . THR A 1 711 ? -6.198 7.107 -7.815 1.00 93.50 711 THR A CA 1
ATOM 5609 C C . THR A 1 711 ? -4.750 6.619 -7.834 1.00 93.50 711 THR A C 1
ATOM 5611 O O . THR A 1 711 ? -4.127 6.557 -8.891 1.00 93.50 711 THR A O 1
ATOM 5614 N N . LEU A 1 712 ? -4.223 6.228 -6.672 1.00 93.44 712 LEU A N 1
ATOM 5615 C CA . LEU A 1 712 ? -2.858 5.724 -6.548 1.00 93.44 712 LEU A CA 1
ATOM 5616 C C . LEU A 1 712 ? -2.699 4.327 -7.164 1.00 93.44 712 LEU A C 1
ATOM 5618 O O . LEU A 1 712 ? -1.717 4.099 -7.863 1.00 93.44 712 LEU A O 1
ATOM 5622 N N . ASN A 1 713 ? -3.681 3.435 -7.007 1.00 92.50 713 ASN A N 1
ATOM 5623 C CA . ASN A 1 713 ? -3.660 2.112 -7.645 1.00 92.50 713 ASN A CA 1
ATOM 5624 C C . ASN A 1 713 ? -3.702 2.213 -9.184 1.00 92.50 713 ASN A C 1
ATOM 5626 O O . ASN A 1 713 ? -2.919 1.561 -9.870 1.00 92.50 713 ASN A O 1
ATOM 5630 N N . PHE A 1 714 ? -4.552 3.081 -9.741 1.00 93.94 714 PHE A N 1
ATOM 5631 C CA . PHE A 1 714 ? -4.595 3.330 -11.184 1.00 93.94 714 PHE A CA 1
ATOM 5632 C C . PHE A 1 714 ? -3.323 4.029 -11.691 1.00 93.94 714 PHE A C 1
ATOM 5634 O O . PHE A 1 714 ? -2.863 3.720 -12.787 1.00 93.94 714 PHE A O 1
ATOM 5641 N N . ALA A 1 715 ? -2.714 4.933 -10.912 1.00 94.94 715 ALA A N 1
ATOM 5642 C CA . ALA A 1 715 ? -1.413 5.518 -11.252 1.00 94.94 715 ALA A CA 1
ATOM 5643 C C . ALA A 1 715 ? -0.291 4.461 -11.249 1.00 94.94 715 ALA A C 1
ATOM 5645 O O . ALA A 1 715 ? 0.554 4.464 -12.147 1.00 94.94 715 ALA A O 1
ATOM 5646 N N . GLN A 1 716 ? -0.327 3.515 -10.304 1.00 94.62 716 GLN A N 1
ATOM 5647 C CA . GLN A 1 716 ? 0.574 2.367 -10.272 1.00 94.62 716 GLN A CA 1
ATOM 5648 C C . GLN A 1 716 ? 0.415 1.499 -11.534 1.00 94.62 716 GLN A C 1
ATOM 5650 O O . GLN A 1 716 ? 1.416 1.196 -12.182 1.00 94.62 716 GLN A O 1
ATOM 5655 N N . ASP A 1 717 ? -0.814 1.164 -11.942 1.00 94.81 717 ASP A N 1
ATOM 5656 C CA . ASP A 1 717 ? -1.080 0.436 -13.195 1.00 94.81 717 ASP A CA 1
ATOM 5657 C C . ASP A 1 717 ? -0.606 1.207 -14.443 1.00 94.81 717 ASP A C 1
ATOM 5659 O O . ASP A 1 717 ? -0.075 0.613 -15.381 1.00 94.81 717 ASP A O 1
ATOM 5663 N N . LEU A 1 718 ? -0.769 2.537 -14.474 1.00 95.44 718 LEU A N 1
ATOM 5664 C CA . LEU A 1 718 ? -0.268 3.368 -15.574 1.00 95.44 718 LEU A CA 1
ATOM 5665 C C . LEU A 1 718 ? 1.268 3.322 -15.656 1.00 95.44 718 LEU A C 1
ATOM 5667 O O . LEU A 1 718 ? 1.809 3.272 -16.761 1.00 95.44 718 LEU A O 1
ATOM 5671 N N . LYS A 1 719 ? 1.979 3.266 -14.519 1.00 95.44 719 LYS A N 1
ATOM 5672 C CA . LYS A 1 719 ? 3.435 3.029 -14.496 1.00 95.44 719 LYS A CA 1
ATOM 5673 C C . LYS A 1 719 ? 3.792 1.602 -14.929 1.00 95.44 719 LYS A C 1
ATOM 5675 O O . LYS A 1 719 ? 4.743 1.422 -15.684 1.00 95.44 719 LYS A O 1
ATOM 5680 N N . LEU A 1 720 ? 3.019 0.595 -14.518 1.00 95.50 720 LEU A N 1
ATOM 5681 C CA . LEU A 1 720 ? 3.202 -0.800 -14.938 1.00 95.50 720 LEU A CA 1
ATOM 5682 C C . LEU A 1 720 ? 3.083 -0.946 -16.465 1.00 95.50 720 LEU A C 1
ATOM 5684 O O . LEU A 1 720 ? 3.937 -1.562 -17.102 1.00 95.50 720 LEU A O 1
ATOM 5688 N N . ALA A 1 721 ? 2.069 -0.312 -17.057 1.00 95.75 721 ALA A N 1
ATOM 5689 C CA . ALA A 1 721 ? 1.885 -0.229 -18.502 1.00 95.75 721 ALA A CA 1
ATOM 5690 C C . ALA A 1 721 ? 3.024 0.526 -19.205 1.00 95.75 721 ALA A C 1
ATOM 5692 O O . ALA A 1 721 ? 3.471 0.096 -20.266 1.00 95.75 721 ALA A O 1
ATOM 5693 N N . HIS A 1 722 ? 3.512 1.618 -18.608 1.00 95.00 722 HIS A N 1
ATOM 5694 C CA . HIS A 1 722 ? 4.634 2.404 -19.126 1.00 95.00 722 HIS A CA 1
ATOM 5695 C C . HIS A 1 722 ? 5.942 1.595 -19.171 1.00 95.00 722 HIS A C 1
ATOM 5697 O O . HIS A 1 722 ? 6.629 1.603 -20.187 1.00 95.00 722 HIS A O 1
ATOM 5703 N N . TYR A 1 723 ? 6.257 0.840 -18.112 1.00 94.94 723 TYR A N 1
ATOM 5704 C CA . TYR A 1 723 ? 7.439 -0.029 -18.073 1.00 94.94 723 TYR A CA 1
ATOM 5705 C C . TYR A 1 723 ? 7.359 -1.223 -19.034 1.00 94.94 723 TYR A C 1
ATOM 5707 O O . TYR A 1 723 ? 8.384 -1.670 -19.534 1.00 94.94 723 TYR A O 1
ATOM 5715 N N . MET A 1 724 ? 6.160 -1.742 -19.306 1.00 94.69 724 MET A N 1
ATOM 5716 C CA . MET A 1 724 ? 5.948 -2.850 -20.253 1.00 94.69 724 MET A CA 1
ATOM 5717 C C . MET A 1 724 ? 5.626 -2.382 -21.681 1.00 94.69 724 MET A C 1
ATOM 5719 O O . MET A 1 724 ? 5.179 -3.184 -22.504 1.00 94.69 724 MET A O 1
ATOM 5723 N N . HIS A 1 725 ? 5.813 -1.087 -21.957 1.00 94.81 725 HIS A N 1
ATOM 5724 C CA . HIS A 1 725 ? 5.605 -0.443 -23.258 1.00 94.81 725 HIS A CA 1
ATOM 5725 C C . HIS A 1 725 ? 4.251 -0.768 -23.904 1.00 94.81 725 HIS A C 1
ATOM 5727 O O . HIS A 1 725 ? 4.130 -1.074 -25.095 1.00 94.81 725 HIS A O 1
ATOM 5733 N N . ILE A 1 726 ? 3.205 -0.734 -23.078 1.00 95.75 726 ILE A N 1
ATOM 5734 C CA . ILE A 1 726 ? 1.822 -0.963 -23.491 1.00 95.75 726 ILE A CA 1
ATOM 5735 C C . ILE A 1 726 ? 1.240 0.364 -24.005 1.00 95.75 726 ILE A C 1
ATOM 5737 O O . ILE A 1 726 ? 1.277 1.354 -23.269 1.00 95.75 726 ILE A O 1
ATOM 5741 N N . PRO A 1 727 ? 0.641 0.414 -25.214 1.00 95.44 727 PRO A N 1
ATOM 5742 C CA . PRO A 1 727 ? 0.075 1.643 -25.767 1.00 95.44 727 PRO A CA 1
ATOM 5743 C C . PRO A 1 727 ? -0.913 2.316 -24.788 1.00 95.44 727 PRO A C 1
ATOM 5745 O O . PRO A 1 727 ? -1.868 1.658 -24.367 1.00 95.44 727 PRO A O 1
ATOM 5748 N N . PRO A 1 728 ? -0.784 3.620 -24.461 1.00 94.06 728 PRO A N 1
ATOM 5749 C CA . PRO A 1 728 ? -1.621 4.261 -23.438 1.00 94.06 728 PRO A CA 1
ATOM 5750 C C . PRO A 1 728 ? -3.128 4.175 -23.714 1.00 94.06 728 PRO A C 1
ATOM 5752 O O . PRO A 1 728 ? -3.926 4.002 -22.794 1.00 94.06 728 PRO A O 1
ATOM 5755 N N . VAL A 1 729 ? -3.528 4.244 -24.990 1.00 93.94 729 VAL A N 1
ATOM 5756 C CA . VAL A 1 729 ? -4.928 4.069 -25.423 1.00 93.94 729 VAL A CA 1
ATOM 5757 C C . VAL A 1 729 ? -5.442 2.647 -25.155 1.00 93.94 729 VAL A C 1
ATOM 5759 O O . VAL A 1 729 ? -6.621 2.481 -24.846 1.00 93.94 729 VAL A O 1
ATOM 5762 N N . ALA A 1 730 ? -4.585 1.625 -25.242 1.00 94.44 730 ALA A N 1
ATOM 5763 C CA . ALA A 1 730 ? -4.971 0.246 -24.949 1.00 94.44 730 ALA A CA 1
ATOM 5764 C C . ALA A 1 730 ? -5.219 0.049 -23.448 1.00 94.44 730 ALA A C 1
ATOM 5766 O O . ALA A 1 730 ? -6.272 -0.457 -23.057 1.00 94.44 730 ALA A O 1
ATOM 5767 N N . THR A 1 731 ? -4.291 0.533 -22.618 1.00 95.25 731 THR A N 1
ATOM 5768 C CA . THR A 1 731 ? -4.418 0.558 -21.154 1.00 95.25 731 THR A CA 1
ATOM 5769 C C . THR A 1 731 ? -5.688 1.289 -20.718 1.00 95.25 731 THR A C 1
ATOM 5771 O O . THR A 1 731 ? -6.430 0.785 -19.877 1.00 95.25 731 THR A O 1
ATOM 5774 N N . PHE A 1 732 ? -6.000 2.422 -21.357 1.00 95.19 732 PHE A N 1
ATOM 5775 C CA . PHE A 1 732 ? -7.191 3.216 -21.059 1.00 95.19 732 PHE A CA 1
ATOM 5776 C C . PHE A 1 732 ? -8.498 2.437 -21.227 1.00 95.19 732 PHE A C 1
ATOM 5778 O O . PHE A 1 732 ? -9.300 2.356 -20.295 1.00 95.19 732 PHE A O 1
ATOM 5785 N N . TRP A 1 733 ? -8.702 1.799 -22.382 1.00 94.12 733 TRP A N 1
ATOM 5786 C CA . TRP A 1 733 ? -9.922 1.023 -22.616 1.00 94.12 733 TRP A CA 1
ATOM 5787 C C . TRP A 1 733 ? -10.001 -0.239 -21.752 1.00 94.12 733 TRP A C 1
ATOM 5789 O O . TRP A 1 733 ? -11.085 -0.568 -21.267 1.00 94.12 733 TRP A O 1
ATOM 5799 N N . ALA A 1 734 ? -8.874 -0.914 -21.508 1.00 94.81 734 ALA A N 1
ATOM 5800 C CA . ALA A 1 734 ? -8.825 -2.100 -20.656 1.00 94.81 734 ALA A CA 1
ATOM 5801 C C . ALA A 1 734 ? -9.207 -1.789 -19.197 1.00 94.81 734 ALA A C 1
ATOM 5803 O O . ALA A 1 734 ? -10.026 -2.499 -18.611 1.00 94.81 734 ALA A O 1
ATOM 5804 N N . GLN A 1 735 ? -8.673 -0.704 -18.625 1.00 93.94 735 GLN A N 1
ATOM 5805 C CA . GLN A 1 735 ? -8.974 -0.296 -17.249 1.00 93.94 735 GLN A CA 1
ATOM 5806 C C . GLN A 1 735 ? -10.414 0.206 -17.089 1.00 93.94 735 GLN A C 1
ATOM 5808 O O . GLN A 1 735 ? -11.068 -0.153 -16.109 1.00 93.94 735 GLN A O 1
ATOM 5813 N N . ILE A 1 736 ? -10.946 0.974 -18.050 1.00 93.50 736 ILE A N 1
ATOM 5814 C CA . ILE A 1 736 ? -12.357 1.403 -18.031 1.00 93.50 736 ILE A CA 1
ATOM 5815 C C . ILE A 1 736 ? -13.286 0.188 -18.089 1.00 93.50 736 ILE A C 1
ATOM 5817 O O . ILE A 1 736 ? -14.205 0.082 -17.278 1.00 93.50 736 ILE A O 1
ATOM 5821 N N . TYR A 1 737 ? -13.035 -0.753 -19.004 1.00 94.81 737 TYR A N 1
ATOM 5822 C CA . TYR A 1 737 ? -13.832 -1.973 -19.116 1.00 94.81 737 TYR A CA 1
ATOM 5823 C C . TYR A 1 737 ? -13.795 -2.796 -17.822 1.00 94.81 737 TYR A C 1
ATOM 5825 O O . TYR A 1 737 ? -14.847 -3.127 -17.275 1.00 94.81 737 TYR A O 1
ATOM 5833 N N . ALA A 1 738 ? -12.594 -3.072 -17.299 1.00 93.50 738 ALA A N 1
ATOM 5834 C CA . ALA A 1 738 ? -12.419 -3.825 -16.061 1.00 93.50 738 ALA A CA 1
ATOM 5835 C C . ALA A 1 738 ? -13.119 -3.143 -14.874 1.00 93.50 738 ALA A C 1
ATOM 5837 O O . ALA A 1 738 ? -13.784 -3.823 -14.098 1.00 93.50 738 ALA A O 1
ATOM 5838 N N . THR A 1 739 ? -13.048 -1.809 -14.786 1.00 90.94 739 THR A N 1
ATOM 5839 C CA . THR A 1 739 ? -13.734 -1.006 -13.759 1.00 90.94 739 THR A CA 1
ATOM 5840 C C . THR A 1 739 ? -15.251 -1.154 -13.833 1.00 90.94 739 THR A C 1
ATOM 5842 O O . THR A 1 739 ? -15.899 -1.396 -12.819 1.00 90.94 739 THR A O 1
ATOM 5845 N N . VAL A 1 740 ? -15.833 -1.021 -15.029 1.00 90.81 740 VAL A N 1
ATOM 5846 C CA . VAL A 1 740 ? -17.287 -1.133 -15.218 1.00 90.81 740 VAL A CA 1
ATOM 5847 C C . VAL A 1 740 ? -17.762 -2.537 -14.841 1.00 90.81 740 VAL A C 1
ATOM 5849 O O . VAL A 1 740 ? -18.704 -2.680 -14.061 1.00 90.81 740 VAL A O 1
ATOM 5852 N N . VAL A 1 741 ? -17.092 -3.577 -15.349 1.00 91.81 741 VAL A N 1
ATOM 5853 C CA . VAL A 1 741 ? -17.454 -4.976 -15.083 1.00 91.81 741 VAL A CA 1
ATOM 5854 C C . VAL A 1 741 ? -17.289 -5.326 -13.599 1.00 91.81 741 VAL A C 1
ATOM 5856 O O . VAL A 1 741 ? -18.198 -5.925 -13.020 1.00 91.81 741 VAL A O 1
ATOM 5859 N N . SER A 1 742 ? -16.194 -4.913 -12.950 1.00 89.12 742 SER A N 1
ATOM 5860 C CA . SER A 1 742 ? -15.964 -5.204 -11.529 1.00 89.12 742 SER A CA 1
ATOM 5861 C C . SER A 1 742 ? -16.969 -4.503 -10.615 1.00 89.12 742 SER A C 1
ATOM 5863 O O . SER A 1 742 ? -17.501 -5.141 -9.707 1.00 89.12 742 SER A O 1
ATOM 5865 N N . SER A 1 743 ? -17.336 -3.243 -10.886 1.00 86.69 743 SER A N 1
ATOM 5866 C CA . SER A 1 743 ? -18.373 -2.538 -10.118 1.00 86.69 743 SER A CA 1
ATOM 5867 C C . SER A 1 743 ? -19.723 -3.272 -10.143 1.00 86.69 743 SER A C 1
ATOM 5869 O O . SER A 1 743 ? -20.367 -3.397 -9.095 1.00 86.69 743 SER A O 1
ATOM 5871 N N . PHE A 1 744 ? -20.146 -3.802 -11.299 1.00 87.56 744 PHE A N 1
ATOM 5872 C CA . PHE A 1 744 ? -21.370 -4.609 -11.392 1.00 87.56 744 PHE A CA 1
ATOM 5873 C C . PHE A 1 744 ? -21.253 -5.946 -10.651 1.00 87.56 744 PHE A C 1
ATOM 5875 O O . PHE A 1 744 ? -22.163 -6.297 -9.900 1.00 87.56 744 PHE A O 1
ATOM 5882 N N . ILE A 1 745 ? -20.147 -6.676 -10.823 1.00 88.56 745 ILE A N 1
ATOM 5883 C CA . ILE A 1 745 ? -19.952 -8.000 -10.211 1.00 88.56 745 ILE A CA 1
ATOM 5884 C C . ILE A 1 745 ? -19.865 -7.893 -8.685 1.00 88.56 745 ILE A C 1
ATOM 5886 O O . ILE A 1 745 ? -20.613 -8.575 -7.983 1.00 88.56 745 ILE A O 1
ATOM 5890 N N . CYS A 1 746 ? -19.053 -6.977 -8.157 1.00 84.94 746 CYS A N 1
ATOM 5891 C CA . CYS A 1 746 ? -18.922 -6.782 -6.715 1.00 84.94 746 CYS A CA 1
ATOM 5892 C C . CYS A 1 746 ? -20.254 -6.350 -6.077 1.00 84.94 746 CYS A C 1
ATOM 5894 O O . CYS A 1 746 ? -20.633 -6.869 -5.027 1.00 84.94 746 CYS A O 1
ATOM 5896 N N . THR A 1 747 ? -21.038 -5.488 -6.737 1.00 82.38 747 THR A N 1
ATOM 5897 C CA . THR A 1 747 ? -22.364 -5.103 -6.219 1.00 82.38 747 THR A CA 1
ATOM 5898 C C . THR A 1 747 ? -23.392 -6.241 -6.313 1.00 82.38 747 THR A C 1
ATOM 5900 O O . THR A 1 747 ? -24.235 -6.388 -5.426 1.00 82.38 747 THR A O 1
ATOM 5903 N N . ALA A 1 748 ? -23.328 -7.088 -7.345 1.00 85.12 748 ALA A N 1
ATOM 5904 C CA . ALA A 1 748 ? -24.194 -8.262 -7.461 1.00 85.12 748 ALA A CA 1
ATOM 5905 C C . ALA A 1 748 ? -23.919 -9.297 -6.353 1.00 85.12 748 ALA A C 1
ATOM 5907 O O . ALA A 1 748 ? -24.857 -9.884 -5.810 1.00 85.12 748 ALA A O 1
ATOM 5908 N N . ILE A 1 749 ? -22.652 -9.478 -5.976 1.00 86.12 749 ILE A N 1
ATOM 5909 C CA . ILE A 1 749 ? -22.229 -10.410 -4.921 1.00 86.12 749 ILE A CA 1
ATOM 5910 C C . ILE A 1 749 ? -22.553 -9.865 -3.539 1.00 86.12 749 ILE A C 1
ATOM 5912 O O . ILE A 1 749 ? -23.073 -10.605 -2.710 1.00 86.12 749 ILE A O 1
ATOM 5916 N N . LEU A 1 750 ? -22.351 -8.566 -3.318 1.00 78.50 750 LEU A N 1
ATOM 5917 C CA . LEU A 1 750 ? -22.854 -7.880 -2.133 1.00 78.50 750 LEU A CA 1
ATOM 5918 C C . LEU A 1 750 ? -24.363 -8.112 -1.971 1.00 78.50 750 LEU A C 1
ATOM 5920 O O . LEU A 1 750 ? -24.834 -8.517 -0.912 1.00 78.50 750 LEU A O 1
ATOM 5924 N N . ASN A 1 751 ? -25.139 -7.921 -3.041 1.00 79.06 751 ASN A N 1
ATOM 5925 C CA . ASN A 1 751 ? -26.570 -8.203 -3.016 1.00 79.06 751 ASN A CA 1
ATOM 5926 C C . ASN A 1 751 ? -26.868 -9.684 -2.708 1.00 79.06 751 ASN A C 1
ATOM 5928 O O . ASN A 1 751 ? -27.786 -9.971 -1.941 1.00 79.06 751 ASN A O 1
ATOM 5932 N N . PHE A 1 752 ? -26.094 -10.631 -3.246 1.00 83.94 752 PHE A N 1
ATOM 5933 C CA . PHE A 1 752 ? -26.215 -12.047 -2.887 1.00 83.94 752 PHE A CA 1
ATOM 5934 C C . PHE A 1 752 ? -25.963 -12.273 -1.386 1.00 83.94 752 PHE A C 1
ATOM 5936 O O . PHE A 1 752 ? -26.835 -12.822 -0.711 1.00 83.94 752 PHE A O 1
ATOM 5943 N N . GLN A 1 753 ? -24.843 -11.779 -0.848 1.00 79.88 753 GLN A N 1
ATOM 5944 C CA . GLN A 1 753 ? -24.486 -11.876 0.573 1.00 79.88 753 GLN A CA 1
ATOM 5945 C C . GLN A 1 753 ? -25.629 -11.362 1.467 1.00 79.88 753 GLN A C 1
ATOM 5947 O O . GLN A 1 753 ? -26.079 -12.065 2.366 1.00 79.88 753 GLN A O 1
ATOM 5952 N N . MET A 1 754 ? -26.191 -10.192 1.149 1.00 74.38 754 MET A N 1
ATOM 5953 C CA . MET A 1 754 ? -27.223 -9.529 1.962 1.00 74.38 754 MET A CA 1
ATOM 5954 C C . MET A 1 754 ? -28.660 -10.046 1.755 1.00 74.38 754 MET A C 1
ATOM 5956 O O . MET A 1 754 ? -29.588 -9.645 2.471 1.00 74.38 754 MET A O 1
ATOM 5960 N N . THR A 1 755 ? -28.895 -10.908 0.760 1.00 75.00 755 THR A N 1
ATOM 5961 C CA . THR A 1 755 ? -30.240 -11.437 0.458 1.00 75.00 755 THR A CA 1
ATOM 5962 C C . THR A 1 755 ? -30.368 -12.951 0.540 1.00 75.00 755 THR A C 1
ATOM 5964 O O . THR A 1 755 ? -31.501 -13.427 0.642 1.00 75.00 755 THR A O 1
ATOM 5967 N N . LYS A 1 756 ? -29.257 -13.697 0.501 1.00 83.50 756 LYS A N 1
ATOM 5968 C CA . LYS A 1 756 ? -29.242 -15.166 0.463 1.00 83.50 756 LYS A CA 1
ATOM 5969 C C . LYS A 1 756 ? -28.524 -15.823 1.637 1.00 83.50 756 LYS A C 1
ATOM 5971 O O . LYS A 1 756 ? -28.896 -16.945 1.960 1.00 83.50 756 LYS A O 1
ATOM 5976 N N . ILE A 1 757 ? -27.565 -15.156 2.282 1.00 80.00 757 ILE A N 1
ATOM 5977 C CA . ILE A 1 757 ? -26.895 -15.702 3.470 1.00 80.00 757 ILE A CA 1
ATOM 5978 C C . ILE A 1 757 ? -27.768 -15.395 4.703 1.00 80.00 757 ILE A C 1
ATOM 5980 O O . ILE A 1 757 ? -28.009 -14.217 4.988 1.00 80.00 757 ILE A O 1
ATOM 5984 N N . PRO A 1 758 ? -28.291 -16.411 5.417 1.00 77.00 758 PRO A N 1
ATOM 5985 C CA . PRO A 1 758 ? -29.005 -16.195 6.671 1.00 77.00 758 PRO A CA 1
ATOM 5986 C C . PRO A 1 758 ? -28.029 -15.751 7.766 1.00 77.00 758 PRO A C 1
ATOM 5988 O O . PRO A 1 758 ? -26.875 -16.177 7.788 1.00 77.00 758 PRO A O 1
ATOM 5991 N N . ASP A 1 759 ? -28.501 -14.884 8.663 1.00 76.38 759 ASP A N 1
ATOM 5992 C CA . ASP A 1 759 ? -27.768 -14.425 9.853 1.00 76.38 759 ASP A CA 1
ATOM 5993 C C . ASP A 1 759 ? -26.351 -13.876 9.569 1.00 76.38 759 ASP A C 1
ATOM 5995 O O . ASP A 1 759 ? -25.444 -13.947 10.402 1.00 76.38 759 ASP A O 1
ATOM 5999 N N . VAL A 1 760 ? -26.171 -13.282 8.383 1.00 75.19 760 VAL A N 1
ATOM 6000 C CA . VAL A 1 760 ? -24.941 -12.590 7.975 1.00 75.19 760 VAL A CA 1
ATOM 6001 C C . VAL A 1 760 ? -24.585 -11.469 8.962 1.00 75.19 760 VAL A C 1
ATOM 6003 O O . VAL A 1 760 ? -25.456 -10.760 9.468 1.00 75.19 760 VAL A O 1
ATOM 6006 N N . CYS A 1 761 ? -23.292 -11.314 9.244 1.00 71.06 761 CYS A N 1
ATOM 6007 C CA . CYS A 1 761 ? -22.741 -10.424 10.267 1.00 71.06 761 CYS A CA 1
ATOM 6008 C C . CYS A 1 761 ? -23.130 -10.747 11.724 1.00 71.06 761 CYS A C 1
ATOM 6010 O O . CYS A 1 761 ? -22.897 -9.918 12.604 1.00 71.06 761 CYS A O 1
ATOM 6012 N N . THR A 1 762 ? -23.681 -11.931 12.022 1.00 72.88 762 THR A N 1
ATOM 6013 C CA . THR A 1 762 ? -23.848 -12.387 13.415 1.00 72.88 762 THR A CA 1
ATOM 6014 C C . THR A 1 762 ? -22.615 -13.168 13.902 1.00 72.88 762 THR A C 1
ATOM 6016 O O . THR A 1 762 ? -21.985 -13.859 13.102 1.00 72.88 762 THR A O 1
ATOM 6019 N N . PRO A 1 763 ? -22.262 -13.130 15.205 1.00 69.38 763 PRO A N 1
ATOM 6020 C CA . PRO A 1 763 ? -21.102 -13.861 15.738 1.00 69.38 763 PRO A CA 1
ATOM 6021 C C . PRO A 1 763 ? -21.183 -15.393 15.638 1.00 69.38 763 PRO A C 1
ATOM 6023 O O . PRO A 1 763 ? -20.173 -16.064 15.820 1.00 69.38 763 PRO A O 1
ATOM 6026 N N . HIS A 1 764 ? -22.374 -15.943 15.385 1.00 76.06 764 HIS A N 1
ATOM 6027 C CA . HIS A 1 764 ? -22.648 -17.385 15.360 1.00 76.06 764 HIS A CA 1
ATOM 6028 C C . HIS A 1 764 ? -23.024 -17.895 13.956 1.00 76.06 764 HIS A C 1
ATOM 6030 O O . HIS A 1 764 ? -23.616 -18.965 13.829 1.00 76.06 764 HIS A O 1
ATOM 6036 N N . GLN A 1 765 ? -22.718 -17.131 12.901 1.00 78.25 765 GLN A N 1
ATOM 6037 C CA . GLN A 1 765 ? -22.986 -17.540 11.522 1.00 78.25 765 GLN A CA 1
ATOM 6038 C C . GLN A 1 765 ? -22.122 -18.764 11.157 1.00 78.25 765 GLN A C 1
ATOM 6040 O O . GLN A 1 765 ? -20.902 -18.727 11.306 1.00 78.25 765 GLN A O 1
ATOM 6045 N N . VAL A 1 766 ? -22.768 -19.836 10.682 1.00 77.56 766 VAL A N 1
ATOM 6046 C CA . VAL A 1 766 ? -22.179 -21.184 10.525 1.00 77.56 766 VAL A CA 1
ATOM 6047 C C . VAL A 1 766 ? -20.970 -21.222 9.581 1.00 77.56 766 VAL A C 1
ATOM 6049 O O . VAL A 1 766 ? -20.009 -21.931 9.851 1.00 77.56 766 VAL A O 1
ATOM 6052 N N . ASP A 1 767 ? -20.981 -20.428 8.510 1.00 77.50 767 ASP A N 1
ATOM 6053 C CA . ASP A 1 767 ? -19.899 -20.362 7.515 1.00 77.50 767 ASP A CA 1
ATOM 6054 C C . ASP A 1 767 ? -18.837 -19.291 7.859 1.00 77.50 767 ASP A C 1
ATOM 6056 O O . ASP A 1 767 ? -17.911 -19.032 7.083 1.00 77.50 767 ASP A O 1
ATOM 6060 N N . HIS A 1 768 ? -18.957 -18.673 9.040 1.00 79.81 768 HIS A N 1
ATOM 6061 C CA . HIS A 1 768 ? -18.131 -17.592 9.580 1.00 79.81 768 HIS A CA 1
ATOM 6062 C C . HIS A 1 768 ? -18.182 -16.246 8.824 1.00 79.81 768 HIS A C 1
ATOM 6064 O O . HIS A 1 768 ? -17.232 -15.455 8.874 1.00 79.81 768 HIS A O 1
ATOM 6070 N N . PHE A 1 769 ? -19.305 -15.908 8.181 1.00 82.81 769 PHE A N 1
ATOM 6071 C CA . PHE A 1 769 ? -19.586 -14.559 7.655 1.00 82.81 769 PHE A CA 1
ATOM 6072 C C . PHE A 1 769 ? -19.928 -13.551 8.774 1.00 82.81 769 PHE A C 1
ATOM 6074 O O . PHE A 1 769 ? -21.003 -12.950 8.795 1.00 82.81 769 PHE A O 1
ATOM 6081 N N . ILE A 1 770 ? -18.999 -13.372 9.722 1.00 72.12 770 ILE A N 1
ATOM 6082 C CA . ILE A 1 770 ? -19.159 -12.567 10.949 1.00 72.12 770 ILE A CA 1
ATOM 6083 C C . ILE A 1 770 ? -18.792 -11.077 10.784 1.00 72.12 770 ILE A C 1
ATOM 6085 O O . ILE A 1 770 ? -18.852 -10.310 11.744 1.00 72.12 770 ILE A O 1
ATOM 6089 N N . CYS A 1 771 ? -18.417 -10.650 9.574 1.00 74.44 771 CYS A N 1
ATOM 6090 C CA . CYS A 1 771 ? -18.208 -9.250 9.189 1.00 74.44 771 CYS A CA 1
ATOM 6091 C C . CYS A 1 771 ? -17.164 -8.463 10.024 1.00 74.44 771 CYS A C 1
ATOM 6093 O O . CYS A 1 771 ? -17.434 -7.329 10.434 1.00 74.44 771 CYS A O 1
ATOM 6095 N N . PRO A 1 772 ? -15.944 -8.998 10.252 1.00 65.69 772 PRO A N 1
ATOM 6096 C CA . PRO A 1 772 ? -14.960 -8.412 11.172 1.00 65.69 772 PRO A CA 1
ATOM 6097 C C . PRO A 1 772 ? -14.565 -6.972 10.805 1.00 65.69 772 PRO A C 1
ATOM 6099 O O . PRO A 1 772 ? -14.595 -6.088 11.659 1.00 65.69 772 PRO A O 1
ATOM 6102 N N . GLY A 1 773 ? -14.268 -6.701 9.528 1.00 66.31 773 GLY A N 1
ATOM 6103 C CA . GLY A 1 773 ? -13.901 -5.358 9.065 1.00 66.31 773 GLY A CA 1
ATOM 6104 C C . GLY A 1 773 ? -15.042 -4.342 9.189 1.00 66.31 773 GLY A C 1
ATOM 6105 O O . GLY A 1 773 ? -14.803 -3.180 9.514 1.00 66.31 773 GLY A O 1
ATOM 6106 N N . ILE A 1 774 ? -16.292 -4.779 9.008 1.00 66.50 774 ILE A N 1
ATOM 6107 C CA . ILE A 1 774 ? -17.471 -3.907 9.124 1.00 66.50 774 ILE A CA 1
ATOM 6108 C C . ILE A 1 774 ? -17.691 -3.495 10.584 1.00 66.50 774 ILE A C 1
ATOM 6110 O O . ILE A 1 774 ? -18.087 -2.359 10.828 1.00 66.50 774 ILE A O 1
ATOM 6114 N N . ASN A 1 775 ? -17.348 -4.349 11.554 1.00 62.91 775 ASN A N 1
ATOM 6115 C CA . ASN A 1 775 ? -17.380 -3.982 12.971 1.00 62.91 775 ASN A CA 1
ATOM 6116 C C . ASN A 1 775 ? -16.364 -2.874 13.299 1.00 62.91 775 ASN A C 1
ATOM 6118 O O . ASN A 1 775 ? -16.730 -1.913 13.967 1.00 62.91 775 ASN A O 1
ATOM 6122 N N . THR A 1 776 ? -15.141 -2.920 12.754 1.00 62.75 776 THR A N 1
ATOM 6123 C CA . THR A 1 776 ? -14.172 -1.809 12.877 1.00 62.75 776 THR A CA 1
ATOM 6124 C C . THR A 1 776 ? -14.707 -0.519 12.242 1.00 62.75 776 THR A C 1
ATOM 6126 O O . THR A 1 776 ? -14.553 0.567 12.802 1.00 62.75 776 THR A O 1
ATOM 6129 N N . PHE A 1 777 ? -15.391 -0.623 11.098 1.00 66.06 777 PHE A N 1
ATOM 6130 C CA . PHE A 1 777 ? -16.033 0.520 10.439 1.00 66.06 777 PHE A CA 1
ATOM 6131 C C . PHE A 1 777 ? -17.160 1.117 11.264 1.00 66.06 777 PHE A C 1
ATOM 6133 O O . PHE A 1 777 ? -17.223 2.335 11.432 1.00 66.06 777 PHE A O 1
ATOM 6140 N N . PHE A 1 778 ? -18.014 0.267 11.821 1.00 65.50 778 PHE A N 1
ATOM 6141 C CA . PHE A 1 778 ? -19.054 0.662 12.751 1.00 65.50 778 PHE A CA 1
ATOM 6142 C C . PHE A 1 778 ? -18.449 1.362 13.974 1.00 65.50 778 PHE A C 1
ATOM 6144 O O . PHE A 1 778 ? -18.854 2.478 14.278 1.00 65.50 778 PHE A O 1
ATOM 6151 N N . THR A 1 779 ? -17.409 0.796 14.598 1.00 64.81 779 THR A N 1
ATOM 6152 C CA . THR A 1 779 ? -16.680 1.406 15.726 1.00 64.81 779 THR A CA 1
ATOM 6153 C C . THR A 1 779 ? -16.142 2.806 15.397 1.00 64.81 779 THR A C 1
ATOM 6155 O O . THR A 1 779 ? -16.344 3.737 16.177 1.00 64.81 779 THR A O 1
ATOM 6158 N N . ALA A 1 780 ? -15.530 3.002 14.227 1.00 70.06 780 ALA A N 1
ATOM 6159 C CA . ALA A 1 780 ? -15.075 4.326 13.794 1.00 70.06 780 ALA A CA 1
ATOM 6160 C C . ALA A 1 780 ? -16.247 5.289 13.491 1.00 70.06 780 ALA A C 1
ATOM 6162 O O . ALA A 1 780 ? -16.166 6.487 13.766 1.00 70.06 780 ALA A O 1
ATOM 6163 N N . SER A 1 781 ? -17.383 4.756 13.024 1.00 72.25 781 SER A N 1
ATOM 6164 C CA . SER A 1 781 ? -18.639 5.501 12.841 1.00 72.25 781 SER A CA 1
ATOM 6165 C C . SER A 1 781 ? -19.242 5.995 14.161 1.00 72.25 781 SER A C 1
ATOM 6167 O O . SER A 1 781 ? -19.900 7.038 14.178 1.00 72.25 781 SER A O 1
ATOM 6169 N N . VAL A 1 782 ? -18.997 5.299 15.278 1.00 71.81 782 VAL A N 1
ATOM 6170 C CA . VAL A 1 782 ? -19.338 5.792 16.624 1.00 71.81 782 VAL A CA 1
ATOM 6171 C C . VAL A 1 782 ? -18.515 7.033 16.942 1.00 71.81 782 VAL A C 1
ATOM 6173 O O . VAL A 1 782 ? -19.073 8.089 17.230 1.00 71.81 782 VAL A O 1
ATOM 6176 N N . LEU A 1 783 ? -17.191 6.904 16.832 1.00 81.06 783 LEU A N 1
ATOM 6177 C CA . LEU A 1 783 ? -16.217 7.912 17.243 1.00 81.06 783 LEU A CA 1
ATOM 6178 C C . LEU A 1 783 ? -16.373 9.217 16.446 1.00 81.06 783 LEU A C 1
ATOM 6180 O O . LEU A 1 783 ? -16.594 10.290 17.005 1.00 81.06 783 LEU A O 1
ATOM 6184 N N . TRP A 1 784 ? -16.299 9.110 15.119 1.00 85.75 784 TRP A N 1
ATOM 6185 C CA . TRP A 1 784 ? -16.232 10.262 14.221 1.00 85.75 784 TRP A CA 1
ATOM 6186 C C . TRP A 1 784 ? -17.595 10.717 13.709 1.00 85.75 784 TRP A C 1
ATOM 6188 O O . TRP A 1 784 ? -17.773 11.892 13.413 1.00 85.75 784 TRP A O 1
ATOM 6198 N N . GLY A 1 785 ? -18.558 9.803 13.594 1.00 82.69 785 GLY A N 1
ATOM 6199 C CA . GLY A 1 785 ? -19.876 10.098 13.038 1.00 82.69 785 GLY A CA 1
ATOM 6200 C C . GLY A 1 785 ? -20.920 10.424 14.103 1.00 82.69 785 GLY A C 1
ATOM 6201 O O . GLY A 1 785 ? -21.552 11.476 14.059 1.00 82.69 785 GLY A O 1
ATOM 6202 N N . THR A 1 786 ? -21.084 9.512 15.062 1.00 78.19 786 THR A N 1
ATOM 6203 C CA . THR A 1 786 ? -22.146 9.568 16.078 1.00 78.19 786 THR A CA 1
ATOM 6204 C C . THR A 1 786 ? -21.807 10.583 17.168 1.00 78.19 786 THR A C 1
ATOM 6206 O O . THR A 1 786 ? -22.467 11.607 17.294 1.00 78.19 786 THR A O 1
ATOM 6209 N N . LEU A 1 787 ? -20.728 10.362 17.922 1.00 83.31 787 LEU A N 1
ATOM 6210 C CA . LEU A 1 787 ? -20.285 11.299 18.961 1.00 83.31 787 LEU A CA 1
ATOM 6211 C C . LEU A 1 787 ? -19.767 12.602 18.343 1.00 83.31 787 LEU A C 1
ATOM 6213 O O . LEU A 1 787 ? -20.047 13.700 18.834 1.00 83.31 787 LEU A O 1
ATOM 6217 N N . GLY A 1 788 ? -19.063 12.462 17.220 1.00 85.50 788 GLY A N 1
ATOM 6218 C CA . GLY A 1 788 ? -18.528 13.554 16.429 1.00 85.50 788 GLY A CA 1
ATOM 6219 C C . GLY A 1 788 ? -17.207 14.098 16.991 1.00 85.50 788 GLY A C 1
ATOM 6220 O O . GLY A 1 788 ? -17.041 14.241 18.208 1.00 85.50 788 GLY A O 1
ATOM 6221 N N . PRO A 1 789 ? -16.262 14.498 16.122 1.00 88.69 789 PRO A N 1
ATOM 6222 C CA . PRO A 1 789 ? -14.942 14.978 16.533 1.00 88.69 789 PRO A CA 1
ATOM 6223 C C . PRO A 1 789 ? -14.987 16.185 17.474 1.00 88.69 789 PRO A C 1
ATOM 6225 O O . PRO A 1 789 ? -14.091 16.345 18.300 1.00 88.69 789 PRO A O 1
ATOM 6228 N N . LYS A 1 790 ? -16.035 17.019 17.396 1.00 87.81 790 LYS A N 1
ATOM 6229 C CA . LYS A 1 790 ? -16.187 18.199 18.257 1.00 87.81 790 LYS A CA 1
ATOM 6230 C C . LYS A 1 790 ? -16.253 17.845 19.750 1.00 87.81 790 LYS A C 1
ATOM 6232 O O . LYS A 1 790 ? -15.701 18.598 20.539 1.00 87.81 790 LYS A O 1
ATOM 6237 N N . ARG A 1 791 ? -16.865 16.717 20.136 1.00 86.56 791 ARG A N 1
ATOM 6238 C CA . ARG A 1 791 ? -16.960 16.298 21.551 1.00 86.56 791 ARG A CA 1
ATOM 6239 C C . ARG A 1 791 ? -15.685 15.630 22.057 1.00 86.56 791 ARG A C 1
ATOM 6241 O O . ARG A 1 791 ? -15.323 15.769 23.215 1.00 86.56 791 ARG A O 1
ATOM 6248 N N . MET A 1 792 ? -14.986 14.908 21.184 1.00 87.44 792 MET A N 1
ATOM 6249 C CA . MET A 1 792 ? -13.811 14.126 21.582 1.00 87.44 792 MET A CA 1
ATOM 6250 C C . MET A 1 792 ? -12.508 14.927 21.520 1.00 87.44 792 MET A C 1
ATOM 6252 O O . MET A 1 792 ? -11.666 14.797 22.406 1.00 87.44 792 MET A O 1
ATOM 6256 N N . PHE A 1 793 ? -12.359 15.772 20.498 1.00 90.31 793 PHE A N 1
ATOM 6257 C CA . PHE A 1 793 ? -11.142 16.534 20.204 1.00 90.31 793 PHE A CA 1
ATOM 6258 C C . PHE A 1 793 ? -11.357 18.056 20.232 1.00 90.31 793 PHE A C 1
ATOM 6260 O O . PHE A 1 793 ? -10.384 18.806 20.215 1.00 90.31 793 PHE A O 1
ATOM 6267 N N . GLY A 1 794 ? -12.600 18.546 20.261 1.00 87.25 794 GLY A N 1
ATOM 6268 C CA . GLY A 1 794 ? -12.878 19.979 20.395 1.00 87.25 794 GLY A CA 1
ATOM 6269 C C . GLY A 1 794 ? -12.575 20.519 21.796 1.00 87.25 794 GLY A C 1
ATOM 6270 O O . GLY A 1 794 ? -12.080 19.808 22.667 1.00 87.25 794 GLY A O 1
ATOM 6271 N N . GLN A 1 795 ? -12.857 21.803 22.010 1.00 86.31 795 GLN A N 1
ATOM 6272 C CA . GLN A 1 795 ? -12.670 22.459 23.307 1.00 86.31 795 GLN A CA 1
ATOM 6273 C C . GLN A 1 795 ? -13.501 21.752 24.393 1.00 86.31 795 GLN A C 1
ATOM 6275 O O . GLN A 1 795 ? -14.701 21.582 24.213 1.00 86.31 795 GLN A O 1
ATOM 6280 N N . GLY A 1 796 ? -12.857 21.344 25.492 1.00 82.81 796 GLY A N 1
ATOM 6281 C CA . GLY A 1 796 ? -13.464 20.535 26.564 1.00 82.81 796 GLY A CA 1
ATOM 6282 C C . GLY A 1 796 ? -13.330 19.015 26.376 1.00 82.81 796 GLY A C 1
ATOM 6283 O O . GLY A 1 796 ? -13.373 18.274 27.353 1.00 82.81 796 GLY A O 1
ATOM 6284 N N . GLY A 1 797 ? -13.073 18.543 25.152 1.00 85.75 797 GLY A N 1
ATOM 6285 C CA . GLY A 1 797 ? -12.979 17.116 24.843 1.00 85.75 797 GLY A CA 1
ATOM 6286 C C . GLY A 1 797 ? -11.751 16.423 25.442 1.00 85.75 797 GLY A C 1
ATOM 6287 O O . GLY A 1 797 ? -10.645 16.969 25.441 1.00 85.75 797 GLY A O 1
ATOM 6288 N N . ILE A 1 798 ? -11.938 15.172 25.884 1.00 89.50 798 ILE A N 1
ATOM 6289 C CA . ILE A 1 798 ? -10.922 14.325 26.547 1.00 89.50 798 ILE A CA 1
ATOM 6290 C C . ILE A 1 798 ? -9.595 14.288 25.768 1.00 89.50 798 ILE A C 1
ATOM 6292 O O . ILE A 1 798 ? -8.517 14.338 26.361 1.00 89.50 798 ILE A O 1
ATOM 6296 N N . TYR A 1 799 ? -9.668 14.231 24.437 1.00 92.12 799 TYR A N 1
ATOM 6297 C CA . TYR A 1 799 ? -8.529 14.049 23.537 1.00 92.12 799 TYR A CA 1
ATOM 6298 C C . TYR A 1 799 ? -8.117 15.332 22.796 1.00 92.12 799 TYR A C 1
ATOM 6300 O O . TYR A 1 799 ? -7.379 15.264 21.812 1.00 92.12 799 TYR A O 1
ATOM 6308 N N . ASN A 1 800 ? -8.550 16.511 23.262 1.00 92.31 800 ASN A N 1
ATOM 6309 C CA . ASN A 1 800 ? -8.262 17.801 22.624 1.00 92.31 800 ASN A CA 1
ATOM 6310 C C . ASN A 1 800 ? -6.767 18.041 22.352 1.00 92.31 800 ASN A C 1
ATOM 6312 O O . ASN A 1 800 ? -6.399 18.534 21.284 1.00 92.31 800 ASN A O 1
ATOM 6316 N N . SER A 1 801 ? -5.892 17.625 23.270 1.00 91.31 801 SER A N 1
ATOM 6317 C CA . SER A 1 801 ? -4.444 17.797 23.129 1.00 91.31 801 SER A CA 1
ATOM 6318 C C . SER A 1 801 ? -3.821 17.003 21.972 1.00 91.31 801 SER A C 1
ATOM 6320 O O . SER A 1 801 ? -2.741 17.373 21.513 1.00 91.31 801 SER A O 1
ATOM 6322 N N . LEU A 1 802 ? -4.496 15.987 21.417 1.00 92.25 802 LEU A N 1
ATOM 6323 C CA . LEU A 1 802 ? -4.028 15.324 20.195 1.00 92.25 802 LEU A CA 1
ATOM 6324 C C . LEU A 1 802 ? -4.068 16.254 18.973 1.00 92.25 802 LEU A C 1
ATOM 6326 O O . LEU A 1 802 ? -3.289 16.055 18.045 1.00 92.25 802 LEU A O 1
ATOM 6330 N N . LEU A 1 803 ? -4.888 17.313 18.958 1.00 93.12 803 LEU A N 1
ATOM 6331 C CA . LEU A 1 803 ? -4.894 18.266 17.840 1.00 93.12 803 LEU A CA 1
ATOM 6332 C C . LEU A 1 803 ? -3.556 19.010 17.682 1.00 93.12 803 LEU A C 1
ATOM 6334 O O . LEU A 1 803 ? -3.209 19.397 16.565 1.00 93.12 803 LEU A O 1
ATOM 6338 N N . TYR A 1 804 ? -2.748 19.138 18.744 1.00 94.31 804 TYR A N 1
ATOM 6339 C CA . TYR A 1 804 ? -1.386 19.674 18.629 1.00 94.31 804 TYR A CA 1
ATOM 6340 C C . TYR A 1 804 ? -0.482 18.808 17.738 1.00 94.31 804 TYR A C 1
ATOM 6342 O O . TYR A 1 804 ? 0.470 19.331 17.158 1.00 94.31 804 TYR A O 1
ATOM 6350 N N . CYS A 1 805 ? -0.796 17.523 17.537 1.00 94.75 805 CYS A N 1
ATOM 6351 C CA . CYS A 1 805 ? -0.062 16.669 16.608 1.00 94.75 805 CYS A CA 1
ATOM 6352 C C . CYS A 1 805 ? -0.132 17.175 15.158 1.00 94.75 805 CYS A C 1
ATOM 6354 O O . CYS A 1 805 ? 0.857 17.031 14.445 1.00 94.75 805 CYS A O 1
ATOM 6356 N N . PHE A 1 806 ? -1.207 17.859 14.735 1.00 95.38 806 PHE A N 1
ATOM 6357 C CA . PHE A 1 806 ? -1.241 18.531 13.426 1.00 95.38 806 PHE A CA 1
ATOM 6358 C C . PHE A 1 806 ? -0.171 19.625 13.310 1.00 95.38 806 PHE A C 1
ATOM 6360 O O . PHE A 1 806 ? 0.486 19.735 12.273 1.00 95.38 806 PHE A O 1
ATOM 6367 N N . LEU A 1 807 ? 0.032 20.420 14.366 1.00 95.31 807 LEU A N 1
ATOM 6368 C CA . LEU A 1 807 ? 1.046 21.479 14.396 1.00 95.31 807 LEU A CA 1
ATOM 6369 C C . LEU A 1 807 ? 2.460 20.895 14.473 1.00 95.31 807 LEU A C 1
ATOM 6371 O O . LEU A 1 807 ? 3.342 21.350 13.748 1.00 95.31 807 LEU A O 1
ATOM 6375 N N . ILE A 1 808 ? 2.663 19.848 15.280 1.00 93.62 808 ILE A N 1
ATOM 6376 C CA . ILE A 1 808 ? 3.928 19.101 15.339 1.00 93.62 808 ILE A CA 1
ATOM 6377 C C . ILE A 1 808 ? 4.258 18.531 13.953 1.00 93.62 808 ILE A C 1
ATOM 6379 O O . ILE A 1 808 ? 5.354 18.758 13.452 1.00 93.62 808 ILE A O 1
ATOM 6383 N N . GLY A 1 809 ? 3.302 17.871 13.295 1.00 93.00 809 GLY A N 1
ATOM 6384 C CA . GLY A 1 809 ? 3.457 17.347 11.939 1.00 93.00 809 GLY A CA 1
ATOM 6385 C C . GLY A 1 809 ? 3.792 18.425 10.910 1.00 93.00 809 GLY A C 1
ATOM 6386 O O . GLY A 1 809 ? 4.702 18.245 10.108 1.00 93.00 809 GLY A O 1
ATOM 6387 N N . ALA A 1 810 ? 3.125 19.582 10.965 1.00 95.06 810 ALA A N 1
ATOM 6388 C CA . ALA A 1 810 ? 3.391 20.695 10.055 1.00 95.06 810 ALA A CA 1
ATOM 6389 C C . ALA A 1 810 ? 4.793 21.293 10.261 1.00 95.06 810 ALA A C 1
ATOM 6391 O O . ALA A 1 810 ? 5.469 21.632 9.285 1.00 95.06 810 ALA A O 1
ATOM 6392 N N . ALA A 1 811 ? 5.223 21.425 11.520 1.00 94.94 811 ALA A N 1
ATOM 6393 C CA . ALA A 1 811 ? 6.463 22.089 11.897 1.00 94.94 811 ALA A CA 1
ATOM 6394 C C . ALA A 1 811 ? 7.700 21.188 11.771 1.00 94.94 811 ALA A C 1
ATOM 6396 O O . ALA A 1 811 ? 8.742 21.663 11.329 1.00 94.94 811 ALA A O 1
ATOM 6397 N N . LEU A 1 812 ? 7.611 19.903 12.130 1.00 90.56 812 LEU A N 1
ATOM 6398 C CA . LEU A 1 812 ? 8.762 18.997 12.262 1.00 90.56 812 LEU A CA 1
ATOM 6399 C C . LEU A 1 812 ? 9.590 18.800 10.965 1.00 90.56 812 LEU A C 1
ATOM 6401 O O . LEU A 1 812 ? 10.813 18.716 11.077 1.00 90.56 812 LEU A O 1
ATOM 6405 N N . PRO A 1 813 ? 9.026 18.808 9.736 1.00 90.44 813 PRO A N 1
ATOM 6406 C CA . PRO A 1 813 ? 9.823 18.776 8.502 1.00 90.44 813 PRO A CA 1
ATOM 6407 C C . PRO A 1 813 ? 10.745 19.991 8.305 1.00 90.44 813 PRO A C 1
ATOM 6409 O O . PRO A 1 813 ? 11.785 19.866 7.654 1.00 90.44 813 PRO A O 1
ATOM 6412 N N . ILE A 1 814 ? 10.387 21.153 8.865 1.00 91.06 814 ILE A N 1
ATOM 6413 C CA . ILE A 1 814 ? 11.087 22.429 8.658 1.00 91.06 814 ILE A CA 1
ATOM 6414 C C . ILE A 1 814 ? 12.511 22.413 9.249 1.00 91.06 814 ILE A C 1
ATOM 6416 O O . ILE A 1 814 ? 13.454 22.617 8.480 1.00 91.06 814 ILE A O 1
ATOM 6420 N N . PRO A 1 815 ? 12.741 22.143 10.556 1.00 89.06 815 PRO A N 1
ATOM 6421 C CA . PRO A 1 815 ? 14.092 22.103 11.105 1.00 89.06 815 PRO A CA 1
ATOM 6422 C C . PRO A 1 815 ? 14.937 21.009 10.449 1.00 89.06 815 PRO A C 1
ATOM 6424 O O . PRO A 1 815 ? 16.101 21.262 10.157 1.00 89.06 815 PRO A O 1
ATOM 6427 N N . PHE A 1 816 ? 14.374 19.839 10.123 1.00 85.19 816 PHE A N 1
ATOM 6428 C CA . PHE A 1 816 ? 15.115 18.778 9.428 1.00 85.19 816 PHE A CA 1
ATOM 6429 C C . PHE A 1 816 ? 15.599 19.209 8.031 1.00 85.19 816 PHE A C 1
ATOM 6431 O O . PHE A 1 816 ? 16.749 18.942 7.681 1.00 85.19 816 PHE A O 1
ATOM 6438 N N . TYR A 1 817 ? 14.783 19.946 7.267 1.00 85.06 817 TYR A N 1
ATOM 6439 C CA . TYR A 1 817 ? 15.169 20.493 5.958 1.00 85.06 817 TYR A CA 1
ATOM 6440 C C . TYR A 1 817 ? 16.331 21.504 6.028 1.00 85.06 817 TYR A C 1
ATOM 6442 O O . TYR A 1 817 ? 17.157 21.564 5.115 1.00 85.06 817 TYR A O 1
ATOM 6450 N N . PHE A 1 818 ? 16.450 22.274 7.114 1.00 86.56 818 PHE A N 1
ATOM 6451 C CA . PHE A 1 818 ? 17.612 23.146 7.323 1.00 86.56 818 PHE A CA 1
ATOM 6452 C C . PHE A 1 818 ? 18.810 22.394 7.920 1.00 86.56 818 PHE A C 1
ATOM 6454 O O . PHE A 1 818 ? 19.939 22.587 7.471 1.00 86.56 818 PHE A O 1
ATOM 6461 N N . LEU A 1 819 ? 18.582 21.492 8.877 1.00 83.56 819 LEU A N 1
ATOM 6462 C CA . LEU A 1 819 ? 19.636 20.729 9.548 1.00 83.56 819 LEU A CA 1
ATOM 6463 C C . LEU A 1 819 ? 20.357 19.751 8.609 1.00 83.56 819 LEU A C 1
ATOM 6465 O O . LEU A 1 819 ? 21.565 19.577 8.768 1.00 83.56 819 LEU A O 1
ATOM 6469 N N . ARG A 1 820 ? 19.695 19.186 7.583 1.00 78.00 820 ARG A N 1
ATOM 6470 C CA . ARG A 1 820 ? 20.378 18.356 6.565 1.00 78.00 820 ARG A CA 1
ATOM 6471 C C . ARG A 1 820 ? 21.465 19.099 5.784 1.00 78.00 820 ARG A C 1
ATOM 6473 O O . ARG A 1 820 ? 22.404 18.462 5.327 1.00 78.00 820 ARG A O 1
ATOM 6480 N N . LYS A 1 821 ? 21.395 20.434 5.691 1.00 74.50 821 LYS A N 1
ATOM 6481 C CA . LYS A 1 821 ? 22.447 21.260 5.066 1.00 74.50 821 LYS A CA 1
ATOM 6482 C C . LYS A 1 821 ? 23.706 21.388 5.927 1.00 74.50 821 LYS A C 1
ATOM 6484 O O . LYS A 1 821 ? 24.754 21.750 5.411 1.00 74.50 821 LYS A O 1
ATOM 6489 N N . ARG A 1 822 ? 23.598 21.126 7.235 1.00 78.94 822 ARG A N 1
ATOM 6490 C CA . ARG A 1 822 ? 24.710 21.177 8.199 1.00 78.94 822 ARG A CA 1
ATOM 6491 C C . ARG A 1 822 ? 25.212 19.787 8.593 1.00 78.94 822 ARG A C 1
ATOM 6493 O O . ARG A 1 822 ? 26.385 19.631 8.907 1.00 78.94 822 ARG A O 1
ATOM 6500 N N . PHE A 1 823 ? 24.336 18.785 8.578 1.00 74.50 823 PHE A N 1
ATOM 6501 C CA . PHE A 1 823 ? 24.643 17.416 8.974 1.00 74.50 823 PHE A CA 1
ATOM 6502 C C . PHE A 1 823 ? 24.282 16.435 7.852 1.00 74.50 823 PHE A C 1
ATOM 6504 O O . PHE A 1 823 ? 23.115 16.072 7.696 1.00 74.50 823 PHE A O 1
ATOM 6511 N N . ARG A 1 824 ? 25.300 15.915 7.147 1.00 66.56 824 ARG A N 1
ATOM 6512 C CA . ARG A 1 824 ? 25.188 14.866 6.104 1.00 66.56 824 ARG A CA 1
ATOM 6513 C C . ARG A 1 824 ? 24.416 13.618 6.575 1.00 66.56 824 ARG A C 1
ATOM 6515 O O . ARG A 1 824 ? 23.777 12.918 5.795 1.00 66.56 824 ARG A O 1
ATOM 6522 N N . SER A 1 825 ? 24.391 13.369 7.886 1.00 63.91 825 SER A N 1
ATOM 6523 C CA . SER A 1 825 ? 23.578 12.318 8.510 1.00 63.91 825 SER A CA 1
ATOM 6524 C C . SER A 1 825 ? 22.059 12.518 8.401 1.00 63.91 825 SER A C 1
ATOM 6526 O O . SER A 1 825 ? 21.337 11.527 8.366 1.00 63.91 825 SER A O 1
ATOM 6528 N N . LEU A 1 826 ? 21.549 13.749 8.327 1.00 65.94 826 LEU A N 1
ATOM 6529 C CA . LEU A 1 826 ? 20.100 14.021 8.292 1.00 65.94 826 LEU A CA 1
ATOM 6530 C C . LEU A 1 826 ? 19.524 14.086 6.871 1.00 65.94 826 LEU A C 1
ATOM 6532 O O . LEU A 1 826 ? 18.330 14.277 6.676 1.00 65.94 826 LEU A O 1
ATOM 6536 N N . GLU A 1 827 ? 20.369 13.895 5.866 1.00 62.22 827 GLU A N 1
ATOM 6537 C CA . GLU A 1 827 ? 20.025 14.062 4.456 1.00 62.22 827 GLU A CA 1
ATOM 6538 C C . GLU A 1 827 ? 19.103 12.968 3.893 1.00 62.22 827 GLU A C 1
ATOM 6540 O O . GLU A 1 827 ? 18.430 13.188 2.896 1.00 62.22 827 GLU A O 1
ATOM 6545 N N . HIS A 1 828 ? 19.043 11.807 4.553 1.00 62.69 828 HIS A N 1
ATOM 6546 C CA . HIS A 1 828 ? 18.227 10.653 4.149 1.00 62.69 828 HIS A CA 1
ATOM 6547 C C . HIS A 1 828 ? 16.880 10.575 4.901 1.00 62.69 828 HIS A C 1
ATOM 6549 O O . HIS A 1 828 ? 16.191 9.559 4.842 1.00 62.69 828 HIS A O 1
ATOM 6555 N N . VAL A 1 829 ? 16.538 11.591 5.701 1.00 69.56 829 VAL A N 1
ATOM 6556 C CA . VAL A 1 829 ? 15.431 11.529 6.668 1.00 69.56 829 VAL A CA 1
ATOM 6557 C C . VAL A 1 829 ? 14.106 11.881 5.986 1.00 69.56 829 VAL A C 1
ATOM 6559 O O . VAL A 1 829 ? 13.698 13.042 5.925 1.00 69.56 829 VAL A O 1
ATOM 6562 N N . HIS A 1 830 ? 13.401 10.860 5.497 1.00 76.75 830 HIS A N 1
ATOM 6563 C CA . HIS A 1 830 ? 12.083 11.019 4.882 1.00 76.75 830 HIS A CA 1
ATOM 6564 C C . HIS A 1 830 ? 10.969 11.054 5.949 1.00 76.75 830 HIS A C 1
ATOM 6566 O O . HIS A 1 830 ? 10.263 10.075 6.202 1.00 76.75 830 HIS A O 1
ATOM 6572 N N . LEU A 1 831 ? 10.824 12.202 6.614 1.00 83.12 831 LEU A N 1
ATOM 6573 C CA . LEU A 1 831 ? 10.058 12.332 7.859 1.00 83.12 831 LEU A CA 1
ATOM 6574 C C . LEU A 1 831 ? 8.592 11.821 7.833 1.00 83.12 831 LEU A C 1
ATOM 6576 O O . LEU A 1 831 ? 8.205 11.187 8.814 1.00 83.12 831 LEU A O 1
ATOM 6580 N N . PRO A 1 832 ? 7.773 11.993 6.772 1.00 86.94 832 PRO A N 1
ATOM 6581 C CA . PRO A 1 832 ? 6.429 11.398 6.736 1.00 86.94 832 PRO A CA 1
ATOM 6582 C C . PRO A 1 832 ? 6.430 9.865 6.845 1.00 86.94 832 PRO A C 1
ATOM 6584 O O . PRO A 1 832 ? 5.557 9.297 7.490 1.00 86.94 832 PRO A O 1
ATOM 6587 N N . VAL A 1 833 ? 7.440 9.200 6.274 1.00 82.62 833 VAL A N 1
ATOM 6588 C CA . VAL A 1 833 ? 7.601 7.731 6.305 1.00 82.62 833 VAL A CA 1
ATOM 6589 C C . VAL A 1 833 ? 8.109 7.253 7.665 1.00 82.62 833 VAL A C 1
ATOM 6591 O O . VAL A 1 833 ? 7.752 6.168 8.115 1.00 82.62 833 VAL A O 1
ATOM 6594 N N . ILE A 1 834 ? 8.887 8.091 8.354 1.00 81.00 834 ILE A N 1
ATOM 6595 C CA . ILE A 1 834 ? 9.255 7.873 9.756 1.00 81.00 834 ILE A CA 1
ATOM 6596 C C . ILE A 1 834 ? 7.988 7.902 10.609 1.00 81.00 834 ILE A C 1
ATOM 6598 O O . ILE A 1 834 ? 7.641 6.885 11.198 1.00 81.00 834 ILE A O 1
ATOM 6602 N N . ILE A 1 835 ? 7.240 9.012 10.590 1.00 86.94 835 ILE A N 1
ATOM 6603 C CA . ILE A 1 835 ? 6.005 9.175 11.377 1.00 86.94 835 ILE A CA 1
ATOM 6604 C C . ILE A 1 835 ? 5.000 8.046 11.076 1.00 86.94 835 ILE A C 1
ATOM 6606 O O . ILE A 1 835 ? 4.413 7.493 12.004 1.00 86.94 835 ILE A O 1
ATOM 6610 N N . TYR A 1 836 ? 4.860 7.639 9.808 1.00 84.88 836 TYR A N 1
ATOM 6611 C CA . TYR A 1 836 ? 3.995 6.531 9.381 1.00 84.88 836 TYR A CA 1
ATOM 6612 C C . TYR A 1 836 ? 4.231 5.217 10.152 1.00 84.88 836 TYR A C 1
ATOM 6614 O O . TYR A 1 836 ? 3.278 4.486 10.407 1.00 84.88 836 TYR A O 1
ATOM 6622 N N . GLY A 1 837 ? 5.457 4.921 10.600 1.00 81.12 837 GLY A N 1
ATOM 6623 C CA . GLY A 1 837 ? 5.740 3.709 11.383 1.00 81.12 837 GLY A CA 1
ATOM 6624 C C . GLY A 1 837 ? 5.019 3.637 12.738 1.00 81.12 837 GLY A C 1
ATOM 6625 O O . GLY A 1 837 ? 4.808 2.550 13.271 1.00 81.12 837 GLY A O 1
ATOM 6626 N N . GLY A 1 838 ? 4.563 4.770 13.281 1.00 84.75 838 GLY A N 1
ATOM 6627 C CA . GLY A 1 838 ? 3.711 4.810 14.478 1.00 84.75 838 GLY A CA 1
ATOM 6628 C C . GLY A 1 838 ? 2.238 4.476 14.220 1.00 84.75 838 GLY A C 1
ATOM 6629 O O . GLY A 1 838 ? 1.442 4.551 15.149 1.00 84.75 838 GLY A O 1
ATOM 6630 N N . LEU A 1 839 ? 1.857 4.139 12.983 1.00 86.06 839 LEU A N 1
ATOM 6631 C CA . LEU A 1 839 ? 0.512 3.670 12.629 1.00 86.06 839 LEU A CA 1
ATOM 6632 C C . LEU A 1 839 ? 0.362 2.143 12.713 1.00 86.06 839 LEU A C 1
ATOM 6634 O O . LEU A 1 839 ? -0.712 1.629 12.422 1.00 86.06 839 LEU A O 1
ATOM 6638 N N . ILE A 1 840 ? 1.421 1.414 13.086 1.00 84.50 840 ILE A N 1
ATOM 6639 C CA . ILE A 1 840 ? 1.394 -0.054 13.187 1.00 84.50 840 ILE A CA 1
ATOM 6640 C C . ILE A 1 840 ? 0.541 -0.583 14.345 1.00 84.50 840 ILE A C 1
ATOM 6642 O O . ILE A 1 840 ? 0.095 -1.726 14.313 1.00 84.50 840 ILE A O 1
ATOM 6646 N N . TRP A 1 841 ? 0.344 0.231 15.378 1.00 87.00 841 TRP A N 1
ATOM 6647 C CA . TRP A 1 841 ? -0.366 -0.162 16.588 1.00 87.00 841 TRP A CA 1
ATOM 6648 C C . TRP A 1 841 ? -1.851 -0.498 16.318 1.00 87.00 841 TRP A C 1
ATOM 6650 O O . TRP A 1 841 ? -2.367 -0.234 15.238 1.00 87.00 841 TRP A O 1
ATOM 6660 N N . ALA A 1 842 ? -2.542 -1.063 17.313 1.00 81.12 842 ALA A N 1
ATOM 6661 C CA . ALA A 1 842 ? -3.988 -1.326 17.395 1.00 81.12 842 ALA A CA 1
ATOM 6662 C C . ALA A 1 842 ? -4.729 -1.572 16.050 1.00 81.12 842 ALA A C 1
ATOM 6664 O O . ALA A 1 842 ? -5.275 -0.635 15.462 1.00 81.12 842 ALA A O 1
ATOM 6665 N N . PRO A 1 843 ? -4.870 -2.832 15.584 1.00 69.12 843 PRO A N 1
ATOM 6666 C CA . PRO A 1 843 ? -4.613 -4.083 16.305 1.00 69.12 843 PRO A CA 1
ATOM 6667 C C . PRO A 1 843 ? -3.178 -4.619 16.175 1.00 69.12 843 PRO A C 1
ATOM 6669 O O . PRO A 1 843 ? -2.859 -5.602 16.832 1.00 69.12 843 PRO A O 1
ATOM 6672 N N . GLY A 1 844 ? -2.327 -4.026 15.332 1.00 82.25 844 GLY A N 1
ATOM 6673 C CA . GLY A 1 844 ? -0.959 -4.510 15.134 1.00 82.25 844 GLY A CA 1
ATOM 6674 C C . GLY A 1 844 ? -0.016 -4.163 16.291 1.00 82.25 844 GLY A C 1
ATOM 6675 O O . GLY A 1 844 ? -0.360 -3.421 17.219 1.00 82.25 844 GLY A O 1
ATOM 6676 N N . SER A 1 845 ? 1.196 -4.711 16.240 1.00 87.06 845 SER A N 1
ATOM 6677 C CA . SER A 1 845 ? 2.252 -4.504 17.237 1.00 87.06 845 SER A CA 1
ATOM 6678 C C . SER A 1 845 ? 3.651 -4.553 16.596 1.00 87.06 845 SER A C 1
ATOM 6680 O O . SER A 1 845 ? 3.775 -4.772 15.389 1.00 87.06 845 SER A O 1
ATOM 6682 N N . ILE A 1 846 ? 4.730 -4.391 17.380 1.00 86.19 846 ILE A N 1
ATOM 6683 C CA . ILE A 1 846 ? 6.113 -4.545 16.872 1.00 86.19 846 ILE A CA 1
ATOM 6684 C C . ILE A 1 846 ? 6.330 -5.929 16.228 1.00 86.19 846 ILE A C 1
ATOM 6686 O O . ILE A 1 846 ? 7.118 -6.051 15.284 1.00 86.19 846 ILE A O 1
ATOM 6690 N N . ALA A 1 847 ? 5.569 -6.943 16.658 1.00 85.19 847 ALA A N 1
ATOM 6691 C CA . ALA A 1 847 ? 5.591 -8.287 16.093 1.00 85.19 847 ALA A CA 1
ATOM 6692 C C . ALA A 1 847 ? 5.319 -8.328 14.576 1.00 85.19 847 ALA A C 1
ATOM 6694 O O . ALA A 1 847 ? 5.789 -9.243 13.909 1.00 85.19 847 ALA A O 1
ATOM 6695 N N . ASN A 1 848 ? 4.619 -7.330 14.020 1.00 83.25 848 ASN A N 1
ATOM 6696 C CA . ASN A 1 848 ? 4.229 -7.266 12.606 1.00 83.25 848 ASN A CA 1
ATOM 6697 C C . ASN A 1 848 ? 5.188 -6.444 11.713 1.00 83.25 848 ASN A C 1
ATOM 6699 O O . ASN A 1 848 ? 4.890 -6.221 10.540 1.00 83.25 848 ASN A O 1
ATOM 6703 N N . ILE A 1 849 ? 6.317 -5.957 12.250 1.00 79.75 849 ILE A N 1
ATOM 6704 C CA . ILE A 1 849 ? 7.349 -5.218 11.485 1.00 79.75 849 ILE A CA 1
ATOM 6705 C C . ILE A 1 849 ? 8.772 -5.671 11.800 1.00 79.75 849 ILE A C 1
ATOM 6707 O O . ILE A 1 849 ? 9.600 -5.756 10.896 1.00 79.75 849 ILE A O 1
ATOM 6711 N N . TRP A 1 850 ? 9.069 -6.002 13.060 1.00 82.75 850 TRP A N 1
ATOM 6712 C CA . TRP A 1 850 ? 10.394 -6.469 13.460 1.00 82.75 850 TRP A CA 1
ATOM 6713 C C . TRP A 1 850 ? 10.898 -7.693 12.662 1.00 82.75 850 TRP A C 1
ATOM 6715 O O . TRP A 1 850 ? 12.048 -7.644 12.222 1.00 82.75 850 TRP A O 1
ATOM 6725 N N . PRO A 1 851 ? 10.083 -8.732 12.362 1.00 84.00 851 PRO A N 1
ATOM 6726 C CA . PRO A 1 851 ? 10.543 -9.898 11.596 1.00 84.00 851 PRO A CA 1
ATOM 6727 C C . PRO A 1 851 ? 11.027 -9.554 10.180 1.00 84.00 851 PRO A C 1
ATOM 6729 O O . PRO A 1 851 ? 11.919 -10.216 9.649 1.00 84.00 851 PRO A O 1
ATOM 6732 N N . ALA A 1 852 ? 10.475 -8.502 9.568 1.00 83.62 852 ALA A N 1
ATOM 6733 C CA . ALA A 1 852 ? 10.857 -8.070 8.229 1.00 83.62 852 ALA A CA 1
ATOM 6734 C C . ALA A 1 852 ? 12.263 -7.444 8.192 1.00 83.62 852 ALA A C 1
ATOM 6736 O O . ALA A 1 852 ? 12.932 -7.499 7.162 1.00 83.62 852 ALA A O 1
ATOM 6737 N N . VAL A 1 853 ? 12.747 -6.863 9.297 1.00 80.31 853 VAL A N 1
ATOM 6738 C CA . VAL A 1 853 ? 13.982 -6.056 9.311 1.00 80.31 853 VAL A CA 1
ATOM 6739 C C . VAL A 1 853 ? 15.254 -6.889 9.063 1.00 80.31 853 VAL A C 1
ATOM 6741 O O . VAL A 1 853 ? 16.024 -6.505 8.174 1.00 80.31 853 VAL A O 1
ATOM 6744 N N . PRO A 1 854 ? 15.490 -8.040 9.732 1.00 83.31 854 PRO A N 1
ATOM 6745 C CA . PRO A 1 854 ? 16.625 -8.912 9.415 1.00 83.31 854 PRO A CA 1
ATOM 6746 C C . PRO A 1 854 ? 16.591 -9.437 7.974 1.00 83.31 854 PRO A C 1
ATOM 6748 O O . PRO A 1 854 ? 17.625 -9.476 7.305 1.00 83.31 854 PRO A O 1
ATOM 6751 N N . VAL A 1 855 ? 15.401 -9.784 7.467 1.00 86.75 855 VAL A N 1
ATOM 6752 C CA . VAL A 1 855 ? 15.213 -10.258 6.086 1.00 86.75 855 VAL A CA 1
ATOM 6753 C C . VAL A 1 855 ? 15.520 -9.143 5.082 1.00 86.75 855 VAL A C 1
ATOM 6755 O O . VAL A 1 855 ? 16.268 -9.363 4.128 1.00 86.75 855 VAL A O 1
ATOM 6758 N N . ALA A 1 856 ? 15.034 -7.923 5.328 1.00 84.75 856 ALA A N 1
ATOM 6759 C CA . ALA A 1 856 ? 15.298 -6.763 4.481 1.00 84.75 856 ALA A CA 1
ATOM 6760 C C . ALA A 1 856 ? 16.796 -6.437 4.416 1.00 84.75 856 ALA A C 1
ATOM 6762 O O . ALA A 1 856 ? 17.302 -6.106 3.342 1.00 84.75 856 ALA A O 1
ATOM 6763 N N . TRP A 1 857 ? 17.515 -6.558 5.540 1.00 84.06 857 TRP A N 1
ATOM 6764 C CA . TRP A 1 857 ? 18.967 -6.364 5.591 1.00 84.06 857 TRP A CA 1
ATOM 6765 C C . TRP A 1 857 ? 19.707 -7.450 4.807 1.00 84.06 857 TRP A C 1
ATOM 6767 O O . TRP A 1 857 ? 20.568 -7.135 3.980 1.00 84.06 857 TRP A O 1
ATOM 6777 N N . LEU A 1 858 ? 19.334 -8.718 5.003 1.00 87.38 858 LEU A N 1
ATOM 6778 C CA . LEU A 1 858 ? 19.942 -9.840 4.295 1.00 87.38 858 LEU A CA 1
ATOM 6779 C C . LEU A 1 858 ? 19.801 -9.673 2.776 1.00 87.38 858 LEU A C 1
ATOM 6781 O O . LEU A 1 858 ? 20.800 -9.718 2.061 1.00 87.38 858 LEU A O 1
ATOM 6785 N N . PHE A 1 859 ? 18.593 -9.417 2.273 1.00 88.62 859 PHE A N 1
ATOM 6786 C CA . PHE A 1 859 ? 18.359 -9.329 0.831 1.00 88.62 859 PHE A CA 1
ATOM 6787 C C . PHE A 1 859 ? 18.851 -8.005 0.221 1.00 88.62 859 PHE A C 1
ATOM 6789 O O . PHE A 1 859 ? 19.612 -8.029 -0.747 1.00 88.62 859 PHE A O 1
ATOM 6796 N N . ASN A 1 860 ? 18.496 -6.849 0.790 1.00 83.19 860 ASN A N 1
ATOM 6797 C CA . ASN A 1 860 ? 18.760 -5.545 0.162 1.00 83.19 860 ASN A CA 1
ATOM 6798 C C . ASN A 1 860 ? 20.084 -4.882 0.559 1.00 83.19 860 ASN A C 1
ATOM 6800 O O . ASN A 1 860 ? 20.474 -3.901 -0.076 1.00 83.19 860 ASN A O 1
ATOM 6804 N N . VAL A 1 861 ? 20.786 -5.385 1.581 1.00 80.06 861 VAL A N 1
ATOM 6805 C CA . VAL A 1 861 ? 22.127 -4.901 1.948 1.00 80.06 861 VAL A CA 1
ATOM 6806 C C . VAL A 1 861 ? 23.178 -5.962 1.684 1.00 80.06 861 VAL A C 1
ATOM 6808 O O . VAL A 1 861 ? 24.102 -5.701 0.920 1.00 80.06 861 VAL A O 1
ATOM 6811 N N . PHE A 1 862 ? 23.066 -7.137 2.303 1.00 85.38 862 PHE A N 1
ATOM 6812 C CA . PHE A 1 862 ? 24.120 -8.148 2.237 1.00 85.38 862 PHE A CA 1
ATOM 6813 C C . PHE A 1 862 ? 24.187 -8.811 0.854 1.00 85.38 862 PHE A C 1
ATOM 6815 O O . PHE A 1 862 ? 25.226 -8.756 0.194 1.00 85.38 862 PHE A O 1
ATOM 6822 N N . ILE A 1 863 ? 23.073 -9.385 0.386 1.00 87.94 863 ILE A N 1
ATOM 6823 C CA . ILE A 1 863 ? 22.997 -10.059 -0.915 1.00 87.94 863 ILE A CA 1
ATOM 6824 C C . ILE A 1 863 ? 23.136 -9.034 -2.043 1.00 87.94 863 ILE A C 1
ATOM 6826 O O . ILE A 1 863 ? 24.005 -9.204 -2.891 1.00 87.94 863 ILE A O 1
ATOM 6830 N N . LYS A 1 864 ? 22.364 -7.937 -2.037 1.00 84.06 864 LYS A N 1
ATOM 6831 C CA . LYS A 1 864 ? 22.422 -6.921 -3.104 1.00 84.06 864 LYS A CA 1
ATOM 6832 C C . LYS A 1 864 ? 23.821 -6.330 -3.333 1.00 84.06 864 LYS A C 1
ATOM 6834 O O . LYS A 1 864 ? 24.192 -6.138 -4.485 1.00 84.06 864 LYS A O 1
ATOM 6839 N N . LYS A 1 865 ? 24.610 -6.069 -2.277 1.00 79.94 865 LYS A N 1
ATOM 6840 C CA . LYS A 1 865 ? 25.974 -5.511 -2.418 1.00 79.94 865 LYS A CA 1
ATOM 6841 C C . LYS A 1 865 ? 27.011 -6.522 -2.918 1.00 79.94 865 LYS A C 1
ATOM 6843 O O . LYS A 1 865 ? 27.976 -6.104 -3.539 1.00 79.94 865 LYS A O 1
ATOM 6848 N N . ARG A 1 866 ? 26.858 -7.818 -2.616 1.00 82.94 866 ARG A N 1
ATOM 6849 C CA . ARG A 1 866 ? 27.851 -8.863 -2.960 1.00 82.94 866 ARG A CA 1
ATOM 6850 C C . ARG A 1 866 ? 27.484 -9.681 -4.201 1.00 82.94 866 ARG A C 1
ATOM 6852 O O . ARG A 1 866 ? 28.358 -10.220 -4.866 1.00 82.94 866 ARG A O 1
ATOM 6859 N N . TYR A 1 867 ? 26.193 -9.780 -4.504 1.00 85.94 867 TYR A N 1
ATOM 6860 C CA . TYR A 1 867 ? 25.624 -10.661 -5.522 1.00 85.94 867 TYR A CA 1
ATOM 6861 C C . TYR A 1 867 ? 24.499 -9.942 -6.284 1.00 85.94 867 TYR A C 1
ATOM 6863 O O . TYR A 1 867 ? 23.369 -10.427 -6.368 1.00 85.94 867 TYR A O 1
ATOM 6871 N N . LEU A 1 868 ? 24.791 -8.749 -6.817 1.00 83.50 868 LEU A N 1
ATOM 6872 C CA . LEU A 1 868 ? 23.797 -7.888 -7.469 1.00 83.50 868 LEU A CA 1
ATOM 6873 C C . LEU A 1 868 ? 23.071 -8.583 -8.634 1.00 83.50 868 LEU A C 1
ATOM 6875 O O . LEU A 1 868 ? 21.851 -8.465 -8.749 1.00 83.50 868 LEU A O 1
ATOM 6879 N N . ALA A 1 869 ? 23.789 -9.352 -9.461 1.00 81.94 869 ALA A N 1
ATOM 6880 C CA . ALA A 1 869 ? 23.191 -10.086 -10.576 1.00 81.94 869 ALA A CA 1
ATOM 6881 C C . ALA A 1 869 ? 22.253 -11.210 -10.093 1.00 81.94 869 ALA A C 1
ATOM 6883 O O . ALA A 1 869 ? 21.192 -11.419 -10.681 1.00 81.94 869 ALA A O 1
ATOM 6884 N N . TRP A 1 870 ? 22.594 -11.906 -9.001 1.00 88.44 870 TRP A N 1
ATOM 6885 C CA . TRP A 1 870 ? 21.687 -12.859 -8.347 1.00 88.44 870 TRP A CA 1
ATOM 6886 C C . TRP A 1 870 ? 20.449 -12.144 -7.786 1.00 88.44 870 TRP A C 1
ATOM 6888 O O . TRP A 1 870 ? 19.321 -12.559 -8.058 1.00 88.44 870 TRP A O 1
ATOM 6898 N N . TRP A 1 871 ? 20.648 -11.033 -7.066 1.00 90.12 871 TRP A N 1
ATOM 6899 C CA . TRP A 1 871 ? 19.571 -10.242 -6.467 1.00 90.12 871 TRP A CA 1
ATOM 6900 C C . TRP A 1 871 ? 18.583 -9.760 -7.534 1.00 90.12 871 TRP A C 1
ATOM 6902 O O . TRP A 1 871 ? 17.405 -10.105 -7.479 1.00 90.12 871 TRP A O 1
ATOM 6912 N N . GLY A 1 872 ? 19.062 -9.069 -8.572 1.00 83.56 872 GLY A N 1
ATOM 6913 C CA . GLY A 1 872 ? 18.216 -8.560 -9.654 1.00 83.56 872 GLY A CA 1
ATOM 6914 C C . GLY A 1 872 ? 17.514 -9.657 -10.466 1.00 83.56 872 GLY A C 1
ATOM 6915 O O . GLY A 1 872 ? 16.450 -9.424 -11.038 1.00 83.56 872 GLY A O 1
ATOM 6916 N N . LYS A 1 873 ? 18.069 -10.876 -10.502 1.00 85.06 873 LYS A N 1
ATOM 6917 C CA . LYS A 1 873 ? 17.480 -12.008 -11.227 1.00 85.06 873 LYS A CA 1
ATOM 6918 C C . LYS A 1 873 ? 16.409 -12.763 -10.436 1.00 85.06 873 LYS A C 1
ATOM 6920 O O . LYS A 1 873 ? 15.456 -13.223 -11.065 1.00 85.06 873 LYS A O 1
ATOM 6925 N N . TYR A 1 874 ? 16.560 -12.914 -9.117 1.00 90.44 874 TYR A N 1
ATOM 6926 C CA . TYR A 1 874 ? 15.710 -13.805 -8.312 1.00 90.44 874 TYR A CA 1
ATOM 6927 C C . TYR A 1 874 ? 14.908 -13.113 -7.195 1.00 90.44 874 TYR A C 1
ATOM 6929 O O . TYR A 1 874 ? 13.822 -13.591 -6.880 1.00 90.44 874 TYR A O 1
ATOM 6937 N N . ASN A 1 875 ? 15.369 -11.991 -6.623 1.00 92.00 875 ASN A N 1
ATOM 6938 C CA . ASN A 1 875 ? 14.760 -11.363 -5.435 1.00 92.00 875 ASN A CA 1
ATOM 6939 C C . ASN A 1 875 ? 13.259 -11.071 -5.614 1.00 92.00 875 ASN A C 1
ATOM 6941 O O . ASN A 1 875 ? 12.427 -11.571 -4.858 1.00 92.00 875 ASN A O 1
ATOM 6945 N N . TYR A 1 876 ? 12.913 -10.337 -6.675 1.00 91.19 876 TYR A N 1
ATOM 6946 C CA . TYR A 1 876 ? 11.527 -9.993 -7.004 1.00 91.19 876 TYR A CA 1
ATOM 6947 C C . TYR A 1 876 ? 10.665 -11.208 -7.375 1.00 91.19 876 TYR A C 1
ATOM 6949 O O . TYR A 1 876 ? 9.453 -11.167 -7.212 1.00 91.19 876 TYR A O 1
ATOM 6957 N N . ILE A 1 877 ? 11.274 -12.305 -7.834 1.00 91.50 877 ILE A N 1
ATOM 6958 C CA . ILE A 1 877 ? 10.558 -13.542 -8.167 1.00 91.50 877 ILE A CA 1
ATOM 6959 C C . ILE A 1 877 ? 10.219 -14.326 -6.896 1.00 91.50 877 ILE A C 1
ATOM 6961 O O . ILE A 1 877 ? 9.141 -14.908 -6.822 1.00 91.50 877 ILE A O 1
ATOM 6965 N N . THR A 1 878 ? 11.099 -14.323 -5.890 1.00 93.81 878 THR A N 1
ATOM 6966 C CA . THR A 1 878 ? 10.881 -15.013 -4.609 1.00 93.81 878 THR A CA 1
ATOM 6967 C C . THR A 1 878 ? 9.644 -14.482 -3.879 1.00 93.81 878 THR A C 1
ATOM 6969 O O . THR A 1 878 ? 8.771 -15.273 -3.529 1.00 93.81 878 THR A O 1
ATOM 6972 N N . THR A 1 879 ? 9.513 -13.158 -3.715 1.00 90.56 879 THR A N 1
ATOM 6973 C CA . THR A 1 879 ? 8.309 -12.534 -3.116 1.00 90.56 879 THR A CA 1
ATOM 6974 C C . THR A 1 879 ? 7.041 -12.857 -3.914 1.00 90.56 879 THR A C 1
ATOM 6976 O O . THR A 1 879 ? 6.033 -13.267 -3.331 1.00 90.56 879 THR A O 1
ATOM 6979 N N . THR A 1 880 ? 7.086 -12.785 -5.250 1.00 90.38 880 THR A N 1
ATOM 6980 C CA . THR A 1 880 ? 5.924 -13.132 -6.079 1.00 90.38 880 THR A CA 1
ATOM 6981 C C . THR A 1 880 ? 5.540 -14.609 -5.958 1.00 90.38 880 THR A C 1
ATOM 6983 O O . THR A 1 880 ? 4.353 -14.924 -5.865 1.00 90.38 880 THR A O 1
ATOM 6986 N N . ALA A 1 881 ? 6.524 -15.513 -5.921 1.00 93.94 881 ALA A N 1
ATOM 6987 C CA . ALA A 1 881 ? 6.308 -16.943 -5.718 1.00 93.94 881 ALA A CA 1
ATOM 6988 C C . ALA A 1 881 ? 5.671 -17.226 -4.355 1.00 93.94 881 ALA A C 1
ATOM 6990 O O . ALA A 1 881 ? 4.693 -17.966 -4.291 1.00 93.94 881 ALA A O 1
ATOM 6991 N N . PHE A 1 882 ? 6.167 -16.595 -3.287 1.00 93.50 882 PHE A N 1
ATOM 6992 C CA . PHE A 1 882 ? 5.602 -16.735 -1.946 1.00 93.50 882 PHE A CA 1
ATOM 6993 C C . PHE A 1 882 ? 4.176 -16.183 -1.872 1.00 93.50 882 PHE A C 1
ATOM 6995 O O . PHE A 1 882 ? 3.276 -16.891 -1.433 1.00 93.50 882 PHE A O 1
ATOM 7002 N N . SER A 1 883 ? 3.938 -14.976 -2.389 1.00 89.38 883 SER A N 1
ATOM 7003 C CA . SER A 1 883 ? 2.613 -14.340 -2.407 1.00 89.38 883 SER A CA 1
ATOM 7004 C C . SER A 1 883 ? 1.569 -15.182 -3.154 1.00 89.38 883 SER A C 1
ATOM 7006 O O . SER A 1 883 ? 0.452 -15.367 -2.674 1.00 89.38 883 SER A O 1
ATOM 7008 N N . ALA A 1 884 ? 1.928 -15.725 -4.323 1.00 90.88 884 ALA A N 1
ATOM 7009 C CA . ALA A 1 884 ? 1.037 -16.589 -5.095 1.00 90.88 884 ALA A CA 1
ATOM 7010 C C . ALA A 1 884 ? 0.816 -17.952 -4.416 1.00 90.88 884 ALA A C 1
ATOM 7012 O O . ALA A 1 884 ? -0.303 -18.467 -4.423 1.00 90.88 884 ALA A O 1
ATOM 7013 N N . ALA A 1 885 ? 1.861 -18.525 -3.812 1.00 93.62 885 ALA A N 1
ATOM 7014 C CA . ALA A 1 885 ? 1.789 -19.803 -3.113 1.00 93.62 885 ALA A CA 1
ATOM 7015 C C . ALA A 1 885 ? 0.923 -19.731 -1.853 1.00 93.62 885 ALA A C 1
ATOM 7017 O O . ALA A 1 885 ? 0.083 -20.604 -1.662 1.00 93.62 885 ALA A O 1
ATOM 7018 N N . ILE A 1 886 ? 1.078 -18.682 -1.037 1.00 91.25 886 ILE A N 1
ATOM 7019 C CA . ILE A 1 886 ? 0.269 -18.437 0.167 1.00 91.25 886 ILE A CA 1
ATOM 7020 C C . ILE A 1 886 ? -1.205 -18.294 -0.215 1.00 91.25 886 ILE A C 1
ATOM 7022 O O . ILE A 1 886 ? -2.042 -19.003 0.332 1.00 91.25 886 ILE A O 1
ATOM 7026 N N . ALA A 1 887 ? -1.530 -17.460 -1.210 1.00 88.00 887 ALA A N 1
ATOM 7027 C CA . ALA A 1 887 ? -2.916 -17.248 -1.634 1.00 88.00 887 ALA A CA 1
ATOM 7028 C C . ALA A 1 887 ? -3.591 -18.535 -2.151 1.00 88.00 887 ALA A C 1
ATOM 7030 O O . ALA A 1 887 ? -4.734 -18.823 -1.798 1.00 88.00 887 ALA A O 1
ATOM 7031 N N . ILE A 1 888 ? -2.891 -19.340 -2.962 1.00 90.19 888 ILE A N 1
ATOM 7032 C CA . ILE A 1 888 ? -3.432 -20.613 -3.465 1.00 90.19 888 ILE A CA 1
ATOM 7033 C C . ILE A 1 888 ? -3.495 -21.661 -2.341 1.00 90.19 888 ILE A C 1
ATOM 7035 O O . ILE A 1 888 ? -4.478 -22.394 -2.252 1.00 90.19 888 ILE A O 1
ATOM 7039 N N . SER A 1 889 ? -2.500 -21.710 -1.451 1.00 92.12 889 SER A N 1
ATOM 7040 C CA . SER A 1 889 ? -2.477 -22.625 -0.303 1.00 92.12 889 SER A CA 1
ATOM 7041 C C . SER A 1 889 ? -3.614 -22.329 0.679 1.00 92.12 889 SER A C 1
ATOM 7043 O O . SER A 1 889 ? -4.359 -23.242 1.019 1.00 92.12 889 SER A O 1
ATOM 7045 N N . ALA A 1 890 ? -3.859 -21.057 1.013 1.00 87.50 890 ALA A N 1
ATOM 7046 C CA . ALA A 1 890 ? -4.988 -20.621 1.837 1.00 87.50 890 ALA A CA 1
ATOM 7047 C C . ALA A 1 890 ? -6.348 -21.063 1.264 1.00 87.50 890 ALA A C 1
ATOM 7049 O O . ALA A 1 890 ? -7.202 -21.545 2.004 1.00 87.50 890 ALA A O 1
ATOM 7050 N N . ILE A 1 891 ? -6.545 -20.971 -0.060 1.00 87.56 891 ILE A N 1
ATOM 7051 C CA . ILE A 1 891 ? -7.763 -21.467 -0.726 1.00 87.56 891 ILE A CA 1
ATOM 7052 C C . ILE A 1 891 ? -7.903 -22.990 -0.564 1.00 87.56 891 ILE A C 1
ATOM 7054 O O . ILE A 1 891 ? -9.005 -23.478 -0.303 1.00 87.56 891 ILE A O 1
ATOM 7058 N N . VAL A 1 892 ? -6.811 -23.751 -0.701 1.00 91.75 892 VAL A N 1
ATOM 7059 C CA . VAL A 1 892 ? -6.844 -25.214 -0.539 1.00 91.75 892 VAL A CA 1
ATOM 7060 C C . VAL A 1 892 ? -7.088 -25.603 0.921 1.00 91.75 892 VAL A C 1
ATOM 7062 O O . VAL A 1 892 ? -7.974 -26.416 1.167 1.00 91.75 892 VAL A O 1
ATOM 7065 N N . ILE A 1 893 ? -6.384 -25.002 1.886 1.00 89.44 893 ILE A N 1
ATOM 7066 C CA . ILE A 1 893 ? -6.588 -25.211 3.333 1.00 89.44 893 ILE A CA 1
ATOM 7067 C C . ILE A 1 893 ? -8.042 -24.904 3.713 1.00 89.44 893 ILE A C 1
ATOM 7069 O O . ILE A 1 893 ? -8.688 -25.678 4.426 1.00 89.44 893 ILE A O 1
ATOM 7073 N N . PHE A 1 894 ? -8.589 -23.808 3.182 1.00 85.69 894 PHE A N 1
ATOM 7074 C CA . PHE A 1 894 ? -9.974 -23.424 3.396 1.00 85.69 894 PHE A CA 1
ATOM 7075 C C . PHE A 1 894 ? -10.957 -24.502 2.924 1.00 85.69 894 PHE A C 1
ATOM 7077 O O . PHE A 1 894 ? -11.724 -25.013 3.738 1.00 85.69 894 PHE A O 1
ATOM 7084 N N . PHE A 1 895 ? -10.929 -24.893 1.647 1.00 87.81 895 PHE A N 1
ATOM 7085 C CA . PHE A 1 895 ? -11.896 -25.866 1.120 1.00 87.81 895 PHE A CA 1
ATOM 7086 C C . PHE A 1 895 ? -11.664 -27.299 1.616 1.00 87.81 895 PHE A C 1
ATOM 7088 O O . PHE A 1 895 ? -12.630 -28.040 1.786 1.00 87.81 895 PHE A O 1
ATOM 7095 N N . ALA A 1 896 ? -10.412 -27.700 1.848 1.00 90.69 896 ALA A N 1
ATOM 7096 C CA . ALA A 1 896 ? -10.081 -29.056 2.273 1.00 90.69 896 ALA A CA 1
ATOM 7097 C C . ALA A 1 896 ? -10.277 -29.284 3.779 1.00 90.69 896 ALA A C 1
ATOM 7099 O O . ALA A 1 896 ? -10.507 -30.426 4.175 1.00 90.69 896 ALA A O 1
ATOM 7100 N N . VAL A 1 897 ? -10.159 -28.240 4.615 1.00 88.25 897 VAL A N 1
ATOM 7101 C CA . VAL A 1 897 ? -10.041 -28.422 6.072 1.00 88.25 897 VAL A CA 1
ATOM 7102 C C . VAL A 1 897 ? -10.867 -27.437 6.907 1.00 88.25 897 VAL A C 1
ATOM 7104 O O . VAL A 1 897 ? -11.610 -27.878 7.784 1.00 88.25 897 VAL A O 1
ATOM 7107 N N . GLN A 1 898 ? -10.824 -26.129 6.618 1.00 82.62 898 GLN A N 1
ATOM 7108 C CA . GLN A 1 898 ? -11.597 -25.145 7.401 1.00 82.62 898 GLN A CA 1
ATOM 7109 C C . GLN A 1 898 ? -13.109 -25.218 7.116 1.00 82.62 898 GLN A C 1
ATOM 7111 O O . GLN A 1 898 ? -13.917 -25.101 8.031 1.00 82.62 898 GLN A O 1
ATOM 7116 N N . TRP A 1 899 ? -13.511 -25.422 5.857 1.00 82.75 899 TRP A N 1
ATOM 7117 C CA . TRP A 1 899 ? -14.913 -25.546 5.439 1.00 82.75 899 TRP A CA 1
ATOM 7118 C C . TRP A 1 899 ? -15.620 -26.792 6.004 1.00 82.75 899 TRP A C 1
ATOM 7120 O O . TRP A 1 899 ? -16.721 -26.642 6.530 1.00 82.75 899 TRP A O 1
ATOM 7130 N N . PRO A 1 900 ? -15.027 -28.007 5.985 1.00 85.56 900 PRO A N 1
ATOM 7131 C CA . PRO A 1 900 ? -15.581 -29.150 6.717 1.00 85.56 900 PRO A CA 1
ATOM 7132 C C . PRO A 1 900 ? -15.436 -29.043 8.249 1.00 85.56 900 PRO A C 1
ATOM 7134 O O . PRO A 1 900 ? -15.818 -29.982 8.944 1.00 85.56 900 PRO A O 1
ATOM 7137 N N . ASN A 1 901 ? -14.910 -27.927 8.773 1.00 82.19 901 ASN A N 1
ATOM 7138 C CA . ASN A 1 901 ? -14.720 -27.649 10.199 1.00 82.19 901 ASN A CA 1
ATOM 7139 C C . ASN A 1 901 ? -13.944 -28.757 10.935 1.00 82.19 901 ASN A C 1
ATOM 7141 O O . ASN A 1 901 ? -14.306 -29.197 12.027 1.00 82.19 901 ASN A O 1
ATOM 7145 N N . VAL A 1 902 ? -12.871 -29.236 10.301 1.00 86.00 902 VAL A N 1
ATOM 7146 C CA . VAL A 1 902 ? -11.890 -30.092 10.971 1.00 86.00 902 VAL A CA 1
ATOM 7147 C C . VAL A 1 902 ? -11.023 -29.184 11.843 1.00 86.00 902 VAL A C 1
ATOM 7149 O O . VAL A 1 902 ? -10.565 -28.137 11.391 1.00 86.00 902 VAL A O 1
ATOM 7152 N N . VAL A 1 903 ? -10.811 -29.578 13.099 1.00 82.88 903 VAL A N 1
ATOM 7153 C CA . VAL A 1 903 ? -10.013 -28.829 14.079 1.00 82.88 903 VAL A CA 1
ATOM 7154 C C . VAL A 1 903 ? -8.910 -29.739 14.607 1.00 82.88 903 VAL A C 1
ATOM 7156 O O . VAL A 1 903 ? -9.192 -30.840 15.081 1.00 82.88 903 VAL A O 1
ATOM 7159 N N . ILE A 1 904 ? -7.654 -29.288 14.538 1.00 87.88 904 ILE A N 1
ATOM 7160 C CA . ILE A 1 904 ? -6.527 -29.955 15.203 1.00 87.88 904 ILE A CA 1
ATOM 7161 C C . ILE A 1 904 ? -6.332 -29.300 16.573 1.00 87.88 904 ILE A C 1
ATOM 7163 O O . ILE A 1 904 ? -5.693 -28.253 16.683 1.00 87.88 904 ILE A O 1
ATOM 7167 N N . ASP A 1 905 ? -6.888 -29.926 17.608 1.00 88.06 905 ASP A N 1
ATOM 7168 C CA . ASP A 1 905 ? -6.720 -29.513 19.003 1.00 88.06 905 ASP A CA 1
ATOM 7169 C C . ASP A 1 905 ? -5.394 -30.051 19.568 1.00 88.06 905 ASP A C 1
ATOM 7171 O O . ASP A 1 905 ? -5.222 -31.257 19.765 1.00 88.06 905 ASP A O 1
ATOM 7175 N N . TRP A 1 906 ? -4.435 -29.150 19.792 1.00 92.06 906 TRP A N 1
ATOM 7176 C CA . TRP A 1 906 ? -3.194 -29.427 20.514 1.00 92.06 906 TRP A CA 1
ATOM 7177 C C . TRP A 1 906 ? -2.542 -28.129 21.007 1.00 92.06 906 TRP A C 1
ATOM 7179 O O . TRP A 1 906 ? -2.904 -27.023 20.599 1.00 92.06 906 TRP A O 1
ATOM 7189 N N . SER A 1 907 ? -1.525 -28.249 21.865 1.00 87.44 907 SER A N 1
ATOM 7190 C CA . SER A 1 907 ? -0.863 -27.097 22.496 1.00 87.44 907 SER A CA 1
ATOM 7191 C C . SER A 1 907 ? -0.334 -26.057 21.501 1.00 87.44 907 SER A C 1
ATOM 7193 O O . SER A 1 907 ? -0.422 -24.864 21.778 1.00 87.44 907 SER A O 1
ATOM 7195 N N . GLY A 1 908 ? 0.168 -26.472 20.337 1.00 87.31 908 GLY A N 1
ATOM 7196 C CA . GLY A 1 908 ? 0.661 -25.552 19.314 1.00 87.31 908 GLY A CA 1
ATOM 7197 C C . GLY A 1 908 ? -0.417 -24.705 18.632 1.00 87.31 908 GLY A C 1
ATOM 7198 O O . GLY A 1 908 ? -0.079 -23.677 18.051 1.00 87.31 908 GLY A O 1
ATOM 7199 N N . ASN A 1 909 ? -1.691 -25.083 18.740 1.00 88.75 909 ASN A N 1
ATOM 7200 C CA . ASN A 1 909 ? -2.811 -24.283 18.244 1.00 88.75 909 ASN A CA 1
ATOM 7201 C C . ASN A 1 909 ? -3.500 -23.490 19.367 1.00 88.75 909 ASN A C 1
ATOM 7203 O O . ASN A 1 909 ? -3.958 -22.381 19.123 1.00 88.75 909 ASN A O 1
ATOM 7207 N N . ASN A 1 910 ? -3.493 -23.991 20.609 1.00 87.94 910 ASN A N 1
ATOM 7208 C CA . ASN A 1 910 ? -4.206 -23.351 21.725 1.00 87.94 910 ASN A CA 1
ATOM 7209 C C . ASN A 1 910 ? -3.378 -22.273 22.447 1.00 87.94 910 ASN A C 1
ATOM 7211 O O . ASN A 1 910 ? -3.898 -21.203 22.763 1.00 87.94 910 ASN A O 1
ATOM 7215 N N . ARG A 1 911 ? -2.077 -22.517 22.681 1.00 86.06 911 ARG A N 1
ATOM 7216 C CA . ARG A 1 911 ? -1.208 -21.644 23.502 1.00 86.06 911 ARG A CA 1
ATOM 7217 C C . ARG A 1 911 ? -1.169 -20.161 23.098 1.00 86.06 911 ARG A C 1
ATOM 7219 O O . ARG A 1 911 ? -1.112 -19.336 24.010 1.00 86.06 911 ARG A O 1
ATOM 7226 N N . PRO A 1 912 ? -1.201 -19.771 21.807 1.00 84.38 912 PRO A N 1
ATOM 7227 C CA . PRO A 1 912 ? -1.217 -18.355 21.420 1.00 84.38 912 PRO A CA 1
ATOM 7228 C C . PRO A 1 912 ? -2.488 -17.606 21.835 1.00 84.38 912 PRO A C 1
ATOM 7230 O O . PRO A 1 912 ? -2.476 -16.381 21.908 1.00 84.38 912 PRO A O 1
ATOM 7233 N N . PHE A 1 913 ? -3.574 -18.334 22.105 1.00 84.69 913 PHE A N 1
ATOM 7234 C CA . PHE A 1 913 ? -4.896 -17.790 22.414 1.00 84.69 913 PHE A CA 1
ATOM 7235 C C . PHE A 1 913 ? -5.284 -17.984 23.895 1.00 84.69 913 PHE A C 1
ATOM 7237 O O . PHE A 1 913 ? -6.447 -17.834 24.268 1.00 84.69 913 PHE A O 1
ATOM 7244 N N . GLU A 1 914 ? -4.304 -18.273 24.757 1.00 86.25 914 GLU A N 1
ATOM 7245 C CA . GLU A 1 914 ? -4.458 -18.398 26.211 1.00 86.25 914 GLU A CA 1
ATOM 7246 C C . GLU A 1 914 ? -3.935 -17.156 26.969 1.00 86.25 914 GLU A C 1
ATOM 7248 O O . GLU A 1 914 ? -3.119 -16.375 26.479 1.00 86.25 914 GLU A O 1
ATOM 7253 N N . GLY A 1 915 ? -4.375 -16.989 28.222 1.00 89.69 915 GLY A N 1
ATOM 7254 C CA . GLY A 1 915 ? -3.827 -15.985 29.141 1.00 89.69 915 GLY A CA 1
ATOM 7255 C C . GLY A 1 915 ? -4.161 -14.529 28.792 1.00 89.69 915 GLY A C 1
ATOM 7256 O O . GLY A 1 915 ? -5.152 -14.222 28.127 1.00 89.69 915 GLY A O 1
ATOM 7257 N N . CYS A 1 916 ? -3.343 -13.605 29.294 1.00 90.06 916 CYS A N 1
ATOM 7258 C CA . CYS A 1 916 ? -3.600 -12.170 29.205 1.00 90.06 916 CYS A CA 1
ATOM 7259 C C . CYS A 1 916 ? -3.342 -11.552 27.825 1.00 90.06 916 CYS A C 1
ATOM 7261 O O . CYS A 1 916 ? -3.973 -10.541 27.522 1.00 90.06 916 CYS A O 1
ATOM 7263 N N . ASP A 1 917 ? -2.469 -12.137 26.995 1.00 88.12 917 ASP A N 1
ATOM 7264 C CA . ASP A 1 917 ? -2.205 -11.640 25.631 1.00 88.12 917 ASP A CA 1
ATOM 7265 C C . ASP A 1 917 ? -3.410 -11.877 24.706 1.00 88.12 917 ASP A C 1
ATOM 7267 O O . ASP A 1 917 ? -3.768 -11.005 23.919 1.00 88.12 917 ASP A O 1
ATOM 7271 N N . ALA A 1 918 ? -4.115 -12.998 24.866 1.00 86.25 918 ALA A N 1
ATOM 7272 C CA . ALA A 1 918 ? -5.336 -13.277 24.114 1.00 86.25 918 ALA A CA 1
ATOM 7273 C C . ALA A 1 918 ? -6.545 -12.446 24.586 1.00 86.25 918 ALA A C 1
ATOM 7275 O O . ALA A 1 918 ? -7.355 -12.001 23.775 1.00 86.25 918 ALA A O 1
ATOM 7276 N N . ASN A 1 919 ? -6.671 -12.232 25.902 1.00 86.12 919 ASN A N 1
ATOM 7277 C CA . ASN A 1 919 ? -7.853 -11.601 26.503 1.00 86.12 919 ASN A CA 1
ATOM 7278 C C . ASN A 1 919 ? -7.765 -10.070 26.645 1.00 86.12 919 ASN A C 1
ATOM 7280 O O . ASN A 1 919 ? -8.791 -9.429 26.866 1.00 86.12 919 ASN A O 1
ATOM 7284 N N . GLY A 1 920 ? -6.574 -9.468 26.544 1.00 87.00 920 GLY A N 1
ATOM 7285 C CA . GLY A 1 920 ? -6.390 -8.028 26.751 1.00 87.00 920 GLY A CA 1
ATOM 7286 C C . GLY A 1 920 ? -6.560 -7.604 28.209 1.00 87.00 920 GLY A C 1
ATOM 7287 O O . GLY A 1 920 ? -7.353 -6.716 28.507 1.00 87.00 920 GLY A O 1
ATOM 7288 N N . CYS A 1 921 ? -5.830 -8.235 29.134 1.00 91.00 921 CYS A N 1
ATOM 7289 C CA . CYS A 1 921 ? -5.912 -7.894 30.560 1.00 91.00 921 CYS A CA 1
ATOM 7290 C C . CYS A 1 921 ? -5.629 -6.403 30.841 1.00 91.00 921 CYS A C 1
ATOM 7292 O O . CYS A 1 921 ? -4.708 -5.803 30.281 1.00 91.00 921 CYS A O 1
ATOM 7294 N N . THR A 1 922 ? -6.388 -5.823 31.773 1.00 92.44 922 THR A N 1
ATOM 7295 C CA . THR A 1 922 ? -6.232 -4.433 32.229 1.00 92.44 922 THR A CA 1
ATOM 7296 C C . THR A 1 922 ? -5.292 -4.362 33.437 1.00 92.44 922 THR A C 1
ATOM 7298 O O . THR A 1 922 ? -5.163 -5.322 34.197 1.00 92.44 922 THR A O 1
ATOM 7301 N N . ARG A 1 923 ? -4.613 -3.223 33.636 1.00 93.75 923 ARG A N 1
ATOM 7302 C CA . ARG A 1 923 ? -3.719 -3.018 34.795 1.00 93.75 923 ARG A CA 1
ATOM 7303 C C . ARG A 1 923 ? -4.482 -2.621 36.052 1.00 93.75 923 ARG A C 1
ATOM 7305 O O . ARG A 1 923 ? -4.090 -2.987 37.156 1.00 93.75 923 ARG A O 1
ATOM 7312 N N . LEU A 1 924 ? -5.521 -1.813 35.879 1.00 92.88 924 LEU A N 1
ATOM 7313 C CA . LEU A 1 924 ? -6.414 -1.364 36.935 1.00 92.88 924 LEU A CA 1
ATOM 7314 C C . LEU A 1 924 ? -7.760 -2.070 36.781 1.00 92.88 924 LEU A C 1
ATOM 7316 O O . LEU A 1 924 ? -8.291 -2.195 35.674 1.00 92.88 924 LEU A O 1
ATOM 7320 N N . THR A 1 925 ? -8.316 -2.510 37.903 1.00 89.88 925 THR A N 1
ATOM 7321 C CA . THR A 1 925 ? -9.696 -2.984 37.994 1.00 89.88 925 THR A CA 1
ATOM 7322 C C . THR A 1 925 ? -10.640 -1.792 38.111 1.00 89.88 925 THR A C 1
ATOM 7324 O O . THR A 1 925 ? -10.306 -0.783 38.732 1.00 89.88 925 THR A O 1
ATOM 7327 N N . VAL A 1 926 ? -11.826 -1.892 37.509 1.00 89.44 926 VAL A N 1
ATOM 7328 C CA . VAL A 1 926 ? -12.858 -0.847 37.600 1.00 89.44 926 VAL A CA 1
ATOM 7329 C C . VAL A 1 926 ? -13.232 -0.622 39.080 1.00 89.44 926 VAL A C 1
ATOM 7331 O O . VAL A 1 926 ? -13.350 -1.606 39.817 1.00 89.44 926 VAL A O 1
ATOM 7334 N N . PRO A 1 927 ? -13.400 0.633 39.548 1.00 88.44 927 PRO A N 1
ATOM 7335 C CA . PRO A 1 927 ? -13.745 0.919 40.942 1.00 88.44 927 PRO A CA 1
ATOM 7336 C C . PRO A 1 927 ? -15.048 0.248 41.398 1.00 88.44 927 PRO A C 1
ATOM 7338 O O . PRO A 1 927 ? -15.934 -0.022 40.592 1.00 88.44 927 PRO A O 1
ATOM 7341 N N . VAL A 1 928 ? -15.214 0.065 42.715 1.00 81.94 928 VAL A N 1
ATOM 7342 C CA . VAL A 1 928 ? -16.401 -0.581 43.325 1.00 81.94 928 VAL A CA 1
ATOM 7343 C C . VAL A 1 928 ? -17.721 0.109 42.944 1.00 81.94 928 VAL A C 1
ATOM 7345 O O . VAL A 1 928 ? -18.752 -0.548 42.846 1.00 81.94 928 VAL A O 1
ATOM 7348 N N . ASN A 1 929 ? -17.684 1.412 42.645 1.00 81.44 929 ASN A N 1
ATOM 7349 C CA . ASN A 1 929 ? -18.836 2.184 42.165 1.00 81.44 929 ASN A CA 1
ATOM 7350 C C . ASN A 1 929 ? -19.265 1.828 40.721 1.00 81.44 929 ASN A C 1
ATOM 7352 O O . ASN A 1 929 ? -20.233 2.391 40.220 1.00 81.44 929 ASN A O 1
ATOM 7356 N N . GLY A 1 930 ? -18.553 0.926 40.037 1.00 83.25 930 GLY A N 1
ATOM 7357 C CA . GLY A 1 930 ? -18.884 0.412 38.704 1.00 83.25 930 GLY A CA 1
ATOM 7358 C C . GLY A 1 930 ? -18.380 1.251 37.526 1.00 83.25 930 GLY A C 1
ATOM 7359 O O . GLY A 1 930 ? -18.452 0.781 36.393 1.00 83.25 930 GLY A O 1
ATOM 7360 N N . THR A 1 931 ? -17.847 2.454 37.766 1.00 88.88 931 THR A N 1
ATOM 7361 C CA . THR A 1 931 ? -17.378 3.373 36.714 1.00 88.88 931 THR A CA 1
ATOM 7362 C C . THR A 1 931 ? -16.037 4.033 37.040 1.00 88.88 931 THR A C 1
ATOM 7364 O O . THR A 1 931 ? -15.741 4.308 38.204 1.00 88.88 931 THR A O 1
ATOM 7367 N N . PHE A 1 932 ? -15.255 4.365 36.008 1.00 91.81 932 PHE A N 1
ATOM 7368 C CA . PHE A 1 932 ? -14.076 5.239 36.082 1.00 91.81 932 PHE A CA 1
ATOM 7369 C C . PHE A 1 932 ? -14.257 6.524 35.252 1.00 91.81 932 PHE A C 1
ATOM 7371 O O . PHE A 1 932 ? -15.008 6.548 34.281 1.00 91.81 932 PHE A O 1
ATOM 7378 N N . GLY A 1 933 ? -13.514 7.583 35.593 1.00 87.25 933 GLY A N 1
ATOM 7379 C CA . GLY A 1 933 ? -13.637 8.898 34.946 1.00 87.25 933 GLY A CA 1
ATOM 7380 C C . GLY A 1 933 ? -14.747 9.779 35.544 1.00 87.25 933 GLY A C 1
ATOM 7381 O O . GLY A 1 933 ? -15.228 9.460 36.631 1.00 87.25 933 GLY A O 1
ATOM 7382 N N . PRO A 1 934 ? -15.108 10.902 34.887 1.00 84.25 934 PRO A N 1
ATOM 7383 C CA . PRO A 1 934 ? -16.232 11.750 35.295 1.00 84.25 934 PRO A CA 1
ATOM 7384 C C . PRO A 1 934 ? -17.541 10.959 35.379 1.00 84.25 934 PRO A C 1
ATOM 7386 O O . PRO A 1 934 ? -17.783 10.044 34.583 1.00 84.25 934 PRO A O 1
ATOM 7389 N N . ALA A 1 935 ? -18.386 11.322 36.341 1.00 78.69 935 ALA A N 1
ATOM 7390 C CA . ALA A 1 935 ? -19.685 10.701 36.533 1.00 78.69 935 ALA A CA 1
ATOM 7391 C C . ALA A 1 935 ? -20.680 11.092 35.427 1.00 78.69 935 ALA A C 1
ATOM 7393 O O . ALA A 1 935 ? -20.455 11.993 34.619 1.00 78.69 935 ALA A O 1
ATOM 7394 N N . VAL A 1 936 ? -21.807 10.383 35.398 1.00 80.19 936 VAL A N 1
ATOM 7395 C CA . VAL A 1 936 ? -22.952 10.654 34.517 1.00 80.19 936 VAL A CA 1
ATOM 7396 C C . VAL A 1 936 ? -23.392 12.118 34.675 1.00 80.19 936 VAL A C 1
ATOM 7398 O O . VAL A 1 936 ? -23.701 12.546 35.785 1.00 80.19 936 VAL A O 1
ATOM 7401 N N . GLY A 1 937 ? -23.389 12.883 33.579 1.00 70.25 937 GLY A N 1
ATOM 7402 C CA . GLY A 1 937 ? -23.678 14.325 33.576 1.00 70.25 937 GLY A CA 1
ATOM 7403 C C . GLY A 1 937 ? -22.516 15.268 33.941 1.00 70.25 937 GLY A C 1
ATOM 7404 O O . GLY A 1 937 ? -22.722 16.475 33.945 1.00 70.25 937 GLY A O 1
ATOM 7405 N N . GLU A 1 938 ? -21.302 14.773 34.218 1.00 74.44 938 GLU A N 1
ATOM 7406 C CA . GLU A 1 938 ? -20.113 15.616 34.485 1.00 74.44 938 GLU A CA 1
ATOM 7407 C C . GLU A 1 938 ? -19.223 15.844 33.242 1.00 74.44 938 GLU A C 1
ATOM 7409 O O . GLU A 1 938 ? -18.166 16.470 33.331 1.00 74.44 938 GLU A O 1
ATOM 7414 N N . PHE A 1 939 ? -19.621 15.324 32.076 1.00 73.19 939 PHE A N 1
ATOM 7415 C CA . PHE A 1 939 ? -18.877 15.407 30.816 1.00 73.19 939 PHE A CA 1
ATOM 7416 C C . PHE A 1 939 ? -19.725 16.072 29.718 1.00 73.19 939 PHE A C 1
ATOM 7418 O O . PHE A 1 939 ? -20.762 15.541 29.330 1.00 73.19 939 PHE A O 1
ATOM 7425 N N . HIS A 1 940 ? -19.270 17.216 29.195 1.00 62.81 940 HIS A N 1
ATOM 7426 C CA . HIS A 1 940 ? -19.974 18.026 28.188 1.00 62.81 940 HIS A CA 1
ATOM 7427 C C . HIS A 1 940 ? -19.024 18.525 27.087 1.00 62.81 940 HIS A C 1
ATOM 7429 O O . HIS A 1 940 ? -17.909 18.970 27.443 1.00 62.81 940 HIS A O 1
#

Radius of gyration: 31.61 Å; chains: 1; bounding box: 142×55×84 Å

pLDDT: mean 77.48, std 20.32, range [21.8, 96.88]

Sequence (940 aa):
MQESEGMGVSESPSFRCLHSCTPAAWSSLLPMAEKEINEKDSVRSSSLGEKGGVLADIEVLATEIQAVPDDILEASEYAKTMSAEEIEETIKLIVKEHGDDPNFPRTVIEAANRYLYDPELRQDPVEFQRVYEELKVEAAMMNVNSAYAEVRAVVSNKDDPTTPVLTFRTWVIGTIFVGAGGFINQFFSIRFPGISVGSNVAQVLAYPFAKLLELLPAREFTTFGYTWTLNPGPFNPKEHMIITIMANVGFSTPYTYVPSLVKFVPSHSSFCASARASYGSSICLCISISHGRLILDIKVRRMMAVQKTSLIRTAVLTALSTNLIGYGLAGLTRRFLVYPASAVWYNNLSIIALNRAFHHEKATVANGWSMTRMRWFLYCFGSMFVYFWFPDYIFQALSYFNWITWIAPNNVHLAAITGSVSGLGLNPIPTFDWNQLTYFLDPLINPFYVSFPRNARQLELIVICSDHNECELLAGVLMTTNITIDLCKRLSLGWTMITFPVIVAIWYTNTWNTGYLPINSNRVFDNTGNFYNVSRAVGPDTLFDAQLYDNYSPAYLAAANIIIYGVFFAVYTATLSHAILYHRRDMLHGFKSILSFGRKTSDMHRDVHVRLMEQYKEVGEWQYFMILVAAIGLGAAGVGAYATETSPAVVLYGVFLAAIFVIPIGIIYSITNVQITLNVLAELFGGLWFPGNAVAMNYFKSYGYVTTAHTLNFAQDLKLAHYMHIPPVATFWAQIYATVVSSFICTAILNFQMTKIPDVCTPHQVDHFICPGINTFFTASVLWGTLGPKRMFGQGGIYNSLLYCFLIGAALPIPFYFLRKRFRSLEHVHLPVIIYGGLIWAPGSIANIWPAVPVAWLFNVFIKKRYLAWWGKYNYITTTAFSAAIAISAIVIFFAVQWPNVVIDWSGNNRPFEGCDANGCTRLTVPVNGTFGPAVGEFH

Secondary structure (DSSP, 8-state):
-----------PPP--------GGGGTTTHHHHHHHHHHHHHHHHHTTTS--STTTTHHHHHHHHT--HHHHHHHHHHTTTS-HHHHHHHHHHHHHHHTT-SSS-HHHHHHHHHHHH-TTGGG-HHHHHHHHHHHHHHHHHHHHS-SSHHHHTTS-S---TTS--S-HHHHHHHHHHHHHHHHHHHHHTTSSS-----HHHHHHHHHHHHHHHTTS---EEEETTEEEES--SS--HHHHHHHHHHHHHHHS--GGGHHHHHTTS-THHHHHHHHHHHS-TTTTTTTTSSS-HHHHHHHHHHHHHHHHHHHHHHHHHHHHHHHHHHHHHHHHHHHHHTSSTT---HHHHHHHHHHHHHH------BTTB---HHHHHHHHHHHHHHHTHIIIII-GGGTS--HHHHHSTT-HHHHHHH-SSSS----SS----HHHHTSS--TTTS-GGGTS-TT---------PPSSS------SSTTHHHHHHHHTTT-HHHHHHHHHHHHHHHHHHTGGGGGGS-SS-SSEE-TTSSBP-GGGSB-TTSSB-HHHHHTT---EE-HHHHHHHHHHHHHHHHHHHHHHHHSHHHHHHHHHHHH-TT--STTT---HHHHHHTTSPPPPHHHHHHHHHHHHHHHHHHHHTS--SS-THHHHHHHHHHHHHHHHHHHHHHHHS-----HHHHHHHHHHHSTT-HHHHHHHHIIIIIHHHHHHHHHHHHHHHHHTT--HHHHHHHHHHHHHHHHHHHHHHHHHHHHHSTTTT-TT-TT----HHHHHHHHHIIIIIII-HHHHTSTT-TTGGGGHHHHHHHHTHHHHHHHTTT-GGGTT--HHHHHHGGG--TT--GGGTTTHHHHHHIIIIIIHHH-HHHHHHHHHHHHHHHHHHHHHHHHHHIIIIITTT----SHHHHGGGSHHHHHT--SSPPPTTS--SSPTTS--

Organism: NCBI:txid2018698